Protein AF-0000000077172151 (afdb_homodimer)

Radius of gyration: 36.56 Å; Cα contacts (8 Å, |Δi|>4): 2728; chains: 2; bounding box: 115×112×76 Å

Solvent-accessible surface area (backbone atoms only — not comparable to full-atom values): 69633 Å² total; per-residue (Å²): 132,75,80,64,53,70,65,61,51,50,47,64,72,63,63,70,45,68,66,51,47,52,48,42,50,57,51,62,61,37,64,69,82,67,71,96,77,57,53,71,63,55,46,40,46,58,52,64,66,68,48,70,58,37,75,54,16,39,31,38,37,30,35,42,49,36,36,83,85,44,69,66,21,43,43,52,50,52,37,42,53,89,59,72,57,25,35,27,36,23,49,43,62,81,76,80,63,58,65,78,52,56,73,40,63,47,78,53,77,51,79,88,50,55,63,45,53,47,41,50,51,50,58,59,70,43,60,80,33,36,61,45,34,38,38,29,36,47,53,38,48,53,40,42,52,50,47,49,34,54,29,64,35,56,70,32,55,25,28,38,37,44,61,54,60,27,40,91,68,30,79,46,24,58,63,70,58,50,52,52,44,54,71,64,28,48,26,39,33,11,26,20,68,49,31,29,28,51,48,27,36,60,68,63,47,72,57,42,52,51,54,62,55,35,62,55,90,47,48,37,71,64,63,69,80,64,53,70,68,33,34,70,63,59,36,30,33,30,71,56,74,75,86,32,67,60,44,50,53,41,47,42,53,18,34,42,65,42,72,42,40,32,44,31,34,26,68,72,54,83,85,61,86,73,54,64,67,59,34,41,73,25,27,35,39,75,70,38,70,66,60,65,85,66,40,41,72,56,49,60,66,31,35,30,33,49,40,84,45,32,60,60,43,95,76,41,80,40,52,24,50,20,45,26,25,44,59,56,62,60,51,44,40,30,15,47,55,18,45,31,36,38,30,30,27,34,70,74,17,25,52,32,43,52,32,58,75,57,46,28,41,50,71,30,50,63,46,24,67,49,40,44,54,50,52,52,50,45,35,33,68,69,49,42,51,53,18,16,46,37,18,18,67,52,26,66,69,35,39,44,70,60,43,35,57,42,49,54,50,9,40,75,66,43,44,71,73,63,57,61,47,44,67,69,54,57,83,48,79,86,57,70,34,77,52,67,76,82,81,76,64,87,80,58,39,51,78,48,45,39,34,49,52,46,59,56,57,57,41,88,83,58,72,46,42,26,36,39,32,36,49,24,70,44,30,56,65,56,61,70,48,36,79,81,44,75,80,30,46,46,38,30,29,21,57,56,48,67,56,32,49,71,57,55,45,34,64,45,47,66,74,38,76,80,53,42,77,41,75,19,38,65,20,56,56,69,51,72,43,64,34,37,36,31,92,83,50,80,76,30,16,76,47,66,75,82,63,93,47,50,80,40,81,36,46,30,32,22,49,36,56,49,38,59,76,67,60,68,63,74,42,23,35,39,35,39,48,43,67,60,47,49,68,38,27,53,64,14,18,65,72,48,54,76,34,38,50,34,37,37,37,56,35,29,55,54,54,76,26,80,87,35,53,24,36,72,55,47,54,51,54,44,41,74,73,47,31,37,88,51,42,67,22,33,68,43,36,38,57,85,66,52,51,59,46,33,37,24,37,31,28,32,48,55,75,72,75,76,70,76,73,74,76,61,86,117,131,73,78,65,53,70,65,60,52,52,46,65,72,63,62,70,45,66,66,50,47,54,48,42,50,58,51,62,62,36,62,71,84,67,69,94,77,56,52,71,63,56,48,42,45,60,53,63,64,71,44,68,58,38,75,54,16,38,31,39,36,30,37,43,49,34,35,83,84,43,69,67,21,43,43,52,51,53,38,41,53,89,58,73,56,25,36,26,37,23,50,43,63,82,77,79,62,57,63,78,53,54,75,38,64,48,77,54,78,51,80,89,49,54,62,43,53,48,43,50,50,48,60,60,70,44,58,80,33,36,60,45,34,37,37,31,37,47,53,40,49,52,38,44,51,51,47,48,34,52,30,65,36,57,70,33,56,26,29,39,39,43,60,54,59,27,41,89,69,31,80,46,25,55,62,69,58,49,51,52,44,54,71,64,28,50,23,38,32,12,28,20,68,50,32,28,30,54,48,26,36,60,67,63,48,72,58,41,54,50,57,63,56,37,59,55,92,48,48,38,73,63,64,70,80,65,53,69,68,35,34,69,62,60,36,30,33,31,71,54,75,77,85,32,68,60,43,50,55,42,46,42,53,19,34,44,64,44,73,42,42,31,43,31,34,27,68,72,55,82,85,60,86,72,54,64,67,60,34,41,73,26,26,35,39,75,70,40,72,66,60,64,86,66,39,41,72,55,50,60,67,32,36,31,33,48,43,83,45,31,62,60,41,94,76,40,82,41,51,26,50,21,44,25,26,44,57,56,61,59,51,45,41,29,16,46,55,18,46,31,36,38,32,29,27,34,71,73,17,26,52,32,42,50,31,58,74,57,46,28,40,49,69,30,49,62,48,24,67,50,40,43,52,50,53,52,49,45,36,32,68,68,48,41,51,54,18,15,45,36,17,18,68,53,27,66,68,36,40,44,71,60,41,34,58,43,49,54,50,9,40,76,67,43,42,71,73,64,59,62,47,44,68,68,56,56,83,47,80,84,57,71,34,76,52,66,77,80,81,77,66,86,80,57,39,50,76,50,45,40,34,48,52,46,59,56,57,58,44,88,83,58,72,45,42,26,35,39,33,36,50,24,71,44,30,56,65,56,62,71,47,36,82,79,45,75,80,30,47,46,39,30,30,22,56,57,47,68,55,32,47,73,58,56,46,32,63,46,47,67,73,37,75,80,53,41,77,40,74,20,39,65,21,57,54,69,49,73,46,61,32,37,36,32,92,83,53,80,75,31,15,77,46,66,76,82,64,92,46,50,79,39,81,36,46,29,32,22,50,37,56,48,38,60,76,67,61,68,63,75,41,22,34,40,35,38,47,43,68,60,46,50,70,39,27,53,64,15,18,64,71,47,53,76,35,39,49,35,38,36,38,56,35,29,56,55,52,77,27,79,87,33,52,23,35,73,55,47,54,51,53,45,42,74,72,47,31,34,90,50,44,68,22,34,68,42,37,39,56,84,67,51,51,59,44,31,35,24,35,31,26,32,49,55,75,72,75,75,69,76,74,74,75,63,85,121

Sequence (1332 aa):
MTASDPLSRFVELTGETATARERLRELLGSQMVLPEDPPPEQLRALITRDLALLRAADVVITGNEVNERHGTGVLVRRIFAGCPNILSVRSRNDYGGEHAFGAVSTLIAHRDARRHLVFYNVIQALRGSTAGRVVCIPYYASDALTAIAIKELFGVPLCTYIMDDHTLYGDGIPDGLMSELLAKSSLRLAISPEMRAAYVQRYGLKFWVLPPVVEPGRVRTRPELPEASVLGSKTGVLIGNIWGEHWLERLRRTVAGSGLKLDWFASLPPWRNLSATELERDGLRLRGFVPEQELAPQLSNYPFAVLPSGTLDADDDQQAIARLSLPTRVLFLMAASGIPILVLGSRRTAAAGFVLRTGIGEVADYEAASFRRAAERLCDPATQRAVRERAAAAAPAFAARDVGAWLFESLERGEPADDRFERALPSAPEDLTPYIGPAVPEGVQLELRAAFEALRRLGSRFVPDFVLDVGGSSGIWSHTMQPLFPKARFVLVEPLLDEYVRAGRDRHIKAHPEFEWVKAAAAEREGQTTLLVDGALYGSSLLDAGEQQTRRTVAVTTLDAVARAKQLTGRGLVKLDVQGAEHLVLEGATELLRRVDALVIETSLEAGAAGGKALGEMLQIVAQLGFAYADDAGEWRAPADGRLLQKDILFLRKAPPARPSTDGRNMTASDPLSRFVELTGETATARERLRELLGSQMVLPEDPPPEQLRALITRDLALLRAADVVITGNEVNERHGTGVLVRRIFAGCPNILSVRSRNDYGGEHAFGAVSTLIAHRDARRHLVFYNVIQALRGSTAGRVVCIPYYASDALTAIAIKELFGVPLCTYIMDDHTLYGDGIPDGLMSELLAKSSLRLAISPEMRAAYVQRYGLKFWVLPPVVEPGRVRTRPELPEASVLGSKTGVLIGNIWGEHWLERLRRTVAGSGLKLDWFASLPPWRNLSATELERDGLRLRGFVPEQELAPQLSNYPFAVLPSGTLDADDDQQAIARLSLPTRVLFLMAASGIPILVLGSRRTAAAGFVLRTGIGEVADYEAASFRRAAERLCDPATQRAVRERAAAAAPAFAARDVGAWLFESLERGEPADDRFERALPSAPEDLTPYIGPAVPEGVQLELRAAFEALRRLGSRFVPDFVLDVGGSSGIWSHTMQPLFPKARFVLVEPLLDEYVRAGRDRHIKAHPEFEWVKAAAAEREGQTTLLVDGALYGSSLLDAGEQQTRRTVAVTTLDAVARAKQLTGRGLVKLDVQGAEHLVLEGATELLRRVDALVIETSLEAGAAGGKALGEMLQIVAQLGFAYADDAGEWRAPADGRLLQKDILFLRKAPPARPSTDGRN

Foldseek 3Di:
DPPPDVVRVVQVPVPPHDVCCVLCCVLVVVVPPDDPDDPPVVVCCVCVQQPPAAEQAEEEEDAEAQDQADQVNVQVCLLCPPPARYEYEYQDHDRPNDHDDHSHYDYQHQVPHDLVVLLVSLVSSSSNHAHAEYEAADDAQSSLSNQVSNCVVRVHAYEYEDQFDCDPPHPRHDPVSVLVSQVRHLAYEYQFLLQQQVCCVVNVDHYYYDHRFDALVQFALDADAADLVLLVLLEAEAEEDDDWPVLVVLLLQQQQLQVHAYEYEYADDPVDDDDQVSSVNSRYHYPYHDGLVVCLVVNSSHLAYEARAEQCDPPTPPNRQFQGHAGNVLLSCLGNHLHAYEYEHDCRGRPNVVCVVLVQYYYFYSHNVRVNVRSNVSSDRVNSVVNSNSSSVLNNLRHSDNSNVQVVVCSVVSHGPDCSVCVSPPDDVVSVRDDDDDDQDPPQDPQQRLQQRLLCVVDPVDAFQAEEAALCQLVNNVLSNCVSHVNHAYEYEAQCNVVCVVVVVNPSVVVCVSYHYHNFHAFLDWDKAKWWADPVRSQIASFDLPDPTDIDITTYDAVCVVCVVVVDDAAHEYEEDRNFRRLGNVNRCLPVLVRYFKYWYKAFCDRRGVPGDHPVRVQVSVVVSQKHFDGWRGFDADPPPRHTTITITMIGGDDDPDPPPPPPPD/DPPPDVLRVVQVVVVPHDVVNVVCCVLVVPVPPDDPCDDPVVVCCVCPVQPPAAEQAEEEEDAEAQDQADQVNVQVCLLCPPPARYEYEYQDHDRPNDHDDHSHYDHQHQVPHDLVVLLVSLVNSSSNHAHAEYEAADDAQSSLSNQVSNCVVRVHAYEYEDQFDCDPPHPRHDPVSVLVSQVRHLAYEYQFLLQQQVCCVVNVDHYYYDHRFDAQVQFALDADAADLVLLVLLEAEAEEDDDWPVLVVLLLQQQQLQVHAYEYEYADPPVPPDDQVSSVNSRYHYPYHDGLVVVLVVNSSHLAYEARAEQCDPPTPPNRCFQGHAGNVLLSCLGNHLHAYEYEHDCRGRPNVVCVVLVQYYYFYSHNVRVNVRSNVSSDRVVSVVNSNSSSVLNNLRHSDNSNVQVVVCSVVSHGPDCSVCVSPPDDVVSVRDDDDDDQDPPQDPQQRLQQVLLCVVDPVDAFQAEEAALCQLVSNVLSNCVSHVNHAYEYEAQCNVVCVVVVVNPSVVVCVSYHYHNAHAFLAWDKAKWWADPVRSQIASFDLPDPTDIDITTYDAVCVVCVVVVDDAAHEYEDDRNFRRLGNVNRCLPVLVRYFKYWYKAFCDRRTVPGDHPVRVQVSVVVSQKHFDGWRGFDADPPPRHTTITITMIGGDDDPDPPPPPPPD

InterPro domains:
  IPR006342 Methyltransferase FkbM [PF05050] (469-628)
  IPR006342 Methyltransferase FkbM [TIGR01444] (467-603)
  IPR029063 S-adenosyl-L-methionine-dependent methyltransferase superfamily [G3DSA:3.40.50.150] (463-622)
  IPR029063 S-adenosyl-L-methionine-dependent methyltransferase superfamily [SSF53335] (464-627)
  IPR053188 FkbM Methyltransferase [PTHR36973] (397-666)

Structure (mmCIF, N/CA/C/O backbone):
data_AF-0000000077172151-model_v1
#
loop_
_entity.id
_entity.type
_entity.pdbx_description
1 polymer 'Glr4308 protein'
#
loop_
_atom_site.group_PDB
_atom_site.id
_atom_site.type_symbol
_atom_site.label_atom_id
_atom_site.label_alt_id
_atom_site.label_comp_id
_atom_site.label_asym_id
_atom_site.label_entity_id
_atom_site.label_seq_id
_atom_site.pdbx_PDB_ins_code
_atom_site.Cartn_x
_atom_site.Cartn_y
_atom_site.Cartn_z
_atom_site.occupancy
_atom_site.B_iso_or_equiv
_atom_site.auth_seq_id
_atom_site.auth_comp_id
_atom_site.auth_asym_id
_atom_site.auth_atom_id
_atom_site.pdbx_PDB_model_num
ATOM 1 N N . MET A 1 1 ? -68.938 1.312 6.078 1 21.02 1 MET A N 1
ATOM 2 C CA . MET A 1 1 ? -68.062 2.012 5.141 1 21.02 1 MET A CA 1
ATOM 3 C C . MET A 1 1 ? -66.625 1.477 5.223 1 21.02 1 MET A C 1
ATOM 5 O O . MET A 1 1 ? -66 1.568 6.273 1 21.02 1 MET A O 1
ATOM 9 N N . THR A 1 2 ? -66.375 0.393 4.645 1 24.28 2 THR A N 1
ATOM 10 C CA . THR A 1 2 ? -65.312 -0.562 4.777 1 24.28 2 THR A CA 1
ATOM 11 C C . THR A 1 2 ? -63.938 0.118 4.531 1 24.28 2 THR A C 1
ATOM 13 O O . THR A 1 2 ? -63.812 0.905 3.594 1 24.28 2 THR A O 1
ATOM 16 N N . ALA A 1 3 ? -63.406 0.332 5.684 1 30.27 3 ALA A N 1
ATOM 17 C CA . ALA A 1 3 ? -62.125 1.078 5.746 1 30.27 3 ALA A CA 1
ATOM 18 C C . ALA A 1 3 ? -61.219 0.704 4.59 1 30.27 3 ALA A C 1
ATOM 20 O O . ALA A 1 3 ? -60.844 -0.465 4.43 1 30.27 3 ALA A O 1
ATOM 21 N N . SER A 1 4 ? -61.469 1.441 3.506 1 31.09 4 SER A N 1
ATOM 22 C CA . SER A 1 4 ? -60.75 1.309 2.244 1 31.09 4 SER A CA 1
ATOM 23 C C . SER A 1 4 ? -59.25 1.094 2.477 1 31.09 4 SER A C 1
ATOM 25 O O . SER A 1 4 ? -58.688 1.642 3.422 1 31.09 4 SER A O 1
ATOM 27 N N . ASP A 1 5 ? -58.75 -0.033 2.148 1 33.16 5 ASP A N 1
ATOM 28 C CA . ASP A 1 5 ? -57.375 -0.491 2.266 1 33.16 5 ASP A CA 1
ATOM 29 C C . ASP A 1 5 ? -56.406 0.652 2.016 1 33.16 5 ASP A C 1
ATOM 31 O O . ASP A 1 5 ? -56.656 1.542 1.205 1 33.16 5 ASP A O 1
ATOM 35 N N . PRO A 1 6 ? -55.719 1.121 2.984 1 33.53 6 PRO A N 1
ATOM 36 C CA . PRO A 1 6 ? -54.812 2.291 2.893 1 33.53 6 PRO A CA 1
ATOM 37 C C . PRO A 1 6 ? -54.156 2.422 1.527 1 33.53 6 PRO A C 1
ATOM 39 O O . PRO A 1 6 ? -53.938 3.535 1.04 1 33.53 6 PRO A O 1
ATOM 42 N N . LEU A 1 7 ? -53.938 1.377 0.82 1 34.75 7 LEU A N 1
ATOM 43 C CA . LEU A 1 7 ? -53.438 1.429 -0.549 1 34.75 7 LEU A CA 1
ATOM 44 C C . LEU A 1 7 ? -54.469 2.045 -1.484 1 34.75 7 LEU A C 1
ATOM 46 O O . LEU A 1 7 ? -54.125 2.873 -2.332 1 34.75 7 LEU A O 1
ATOM 50 N N . SER A 1 8 ? -55.594 1.619 -1.401 1 39.88 8 SER A N 1
ATOM 51 C CA . SER A 1 8 ? -56.656 2.131 -2.258 1 39.88 8 SER A CA 1
ATOM 52 C C . SER A 1 8 ? -56.875 3.627 -2.051 1 39.88 8 SER A C 1
ATOM 54 O O . SER A 1 8 ? -57.062 4.367 -3.014 1 39.88 8 SER A O 1
ATOM 56 N N . ARG A 1 9 ? -56.656 4.051 -0.838 1 39.44 9 ARG A N 1
ATOM 57 C CA . ARG A 1 9 ? -56.906 5.465 -0.581 1 39.44 9 ARG A CA 1
ATOM 58 C C . ARG A 1 9 ? -55.781 6.324 -1.127 1 39.44 9 ARG A C 1
ATOM 60 O O . ARG A 1 9 ? -56 7.422 -1.637 1 39.44 9 ARG A O 1
ATOM 67 N N . PHE A 1 10 ? -54.5 5.91 -1.104 1 33.66 10 PHE A N 1
ATOM 68 C CA . PHE A 1 10 ? -53.344 6.613 -1.699 1 33.66 10 PHE A CA 1
ATOM 69 C C . PHE A 1 10 ? -53.531 6.73 -3.209 1 33.66 10 PHE A C 1
ATOM 71 O O . PHE A 1 10 ? -53.344 7.805 -3.781 1 33.66 10 PHE A O 1
ATOM 78 N N . VAL A 1 11 ? -53.844 5.711 -3.93 1 39.25 11 VAL A N 1
ATOM 79 C CA . VAL A 1 11 ? -54.156 5.75 -5.355 1 39.25 11 VAL A CA 1
ATOM 80 C C . VAL A 1 11 ? -55.219 6.816 -5.633 1 39.25 11 VAL A C 1
ATOM 82 O O . VAL A 1 11 ? -55.094 7.566 -6.605 1 39.25 11 VAL A O 1
ATOM 85 N N . GLU A 1 12 ? -56.156 6.801 -4.891 1 39.56 12 GLU A N 1
ATOM 86 C CA . GLU A 1 12 ? -57.219 7.758 -5.156 1 39.56 12 GLU A CA 1
ATOM 87 C C . GLU A 1 12 ? -56.719 9.195 -5.078 1 39.56 12 GLU A C 1
ATOM 89 O O . GLU A 1 12 ? -57.125 10.055 -5.855 1 39.56 12 GLU A O 1
ATOM 94 N N . LEU A 1 13 ? -55.844 9.484 -4.027 1 32.22 13 LEU A N 1
ATOM 95 C CA . LEU A 1 13 ? -55.469 10.875 -3.832 1 32.22 13 LEU A CA 1
ATOM 96 C C . LEU A 1 13 ? -54.469 11.32 -4.898 1 32.22 13 LEU A C 1
ATOM 98 O O . LEU A 1 13 ? -54.438 12.492 -5.27 1 32.22 13 LEU A O 1
ATOM 102 N N . THR A 1 14 ? -53.469 10.398 -5.273 1 34.94 14 THR A N 1
ATOM 103 C CA . THR A 1 14 ? -52.438 10.977 -6.133 1 34.94 14 THR A CA 1
ATOM 104 C C . THR A 1 14 ? -52.844 10.836 -7.605 1 34.94 14 THR A C 1
ATOM 106 O O . THR A 1 14 ? -52.188 11.406 -8.477 1 34.94 14 THR A O 1
ATOM 109 N N . GLY A 1 15 ? -53.906 10.914 -8.156 1 35.72 15 GLY A N 1
ATOM 110 C CA . GLY A 1 15 ? -54.438 10.812 -9.5 1 35.72 15 GLY A CA 1
ATOM 111 C C . GLY A 1 15 ? -53.625 9.883 -10.391 1 35.72 15 GLY A C 1
ATOM 112 O O . GLY A 1 15 ? -54.156 9.352 -11.375 1 35.72 15 GLY A O 1
ATOM 113 N N . GLU A 1 16 ? -52.375 10.305 -10.75 1 36.34 16 GLU A N 1
ATOM 114 C CA . GLU A 1 16 ? -51.719 9.555 -11.828 1 36.34 16 GLU A CA 1
ATOM 115 C C . GLU A 1 16 ? -51.375 8.133 -11.383 1 36.34 16 GLU A C 1
ATOM 117 O O . GLU A 1 16 ? -50.531 7.941 -10.516 1 36.34 16 GLU A O 1
ATOM 122 N N . THR A 1 17 ? -52.188 7.109 -11.578 1 34.75 17 THR A N 1
ATOM 123 C CA . THR A 1 17 ? -52.562 5.891 -10.875 1 34.75 17 THR A CA 1
ATOM 124 C C . THR A 1 17 ? -51.594 4.766 -11.172 1 34.75 17 THR A C 1
ATOM 126 O O . THR A 1 17 ? -51.156 4.047 -10.266 1 34.75 17 THR A O 1
ATOM 129 N N . ALA A 1 18 ? -51.406 4.391 -12.422 1 38.03 18 ALA A N 1
ATOM 130 C CA . ALA A 1 18 ? -50.781 3.111 -12.766 1 38.03 18 ALA A CA 1
ATOM 131 C C . ALA A 1 18 ? -49.281 3.127 -12.469 1 38.03 18 ALA A C 1
ATOM 133 O O . ALA A 1 18 ? -48.75 2.168 -11.906 1 38.03 18 ALA A O 1
ATOM 134 N N . THR A 1 19 ? -48.594 4.199 -12.922 1 36.16 19 THR A N 1
ATOM 135 C CA . THR A 1 19 ? -47.156 4.301 -12.781 1 36.16 19 THR A CA 1
ATOM 136 C C . THR A 1 19 ? -46.75 4.465 -11.312 1 36.16 19 THR A C 1
ATOM 138 O O . THR A 1 19 ? -45.75 3.904 -10.867 1 36.16 19 THR A O 1
ATOM 141 N N . ALA A 1 20 ? -47.438 5.262 -10.555 1 35.44 20 ALA A N 1
ATOM 142 C CA . ALA A 1 20 ? -47.219 5.426 -9.125 1 35.44 20 ALA A CA 1
ATOM 143 C C . ALA A 1 20 ? -47.5 4.133 -8.367 1 35.44 20 ALA A C 1
ATOM 145 O O . ALA A 1 20 ? -46.781 3.775 -7.434 1 35.44 20 ALA A O 1
ATOM 146 N N . ARG A 1 21 ? -48.531 3.387 -8.82 1 37.47 21 ARG A N 1
ATOM 147 C CA . ARG A 1 21 ? -48.844 2.078 -8.258 1 37.47 21 ARG A CA 1
ATOM 148 C C . ARG A 1 21 ? -47.688 1.089 -8.492 1 37.47 21 ARG A C 1
ATOM 150 O O . ARG A 1 21 ? -47.344 0.323 -7.602 1 37.47 21 ARG A O 1
ATOM 157 N N . GLU A 1 22 ? -47.188 1.145 -9.773 1 40.03 22 GLU A N 1
ATOM 158 C CA . GLU A 1 22 ? -46.094 0.248 -10.109 1 40.03 22 GLU A CA 1
ATOM 159 C C . GLU A 1 22 ? -44.812 0.617 -9.336 1 40.03 22 GLU A C 1
ATOM 161 O O . GLU A 1 22 ? -44.125 -0.26 -8.828 1 40.03 22 GLU A O 1
ATOM 166 N N . ARG A 1 23 ? -44.562 1.896 -9.227 1 38.12 23 ARG A N 1
ATOM 167 C CA . ARG A 1 23 ? -43.375 2.363 -8.5 1 38.12 23 ARG A CA 1
ATOM 168 C C . ARG A 1 23 ? -43.531 2.174 -7 1 38.12 23 ARG A C 1
ATOM 170 O O . ARG A 1 23 ? -42.625 1.759 -6.309 1 38.12 23 ARG A O 1
ATOM 177 N N . LEU A 1 24 ? -44.688 2.484 -6.434 1 36.72 24 LEU A N 1
ATOM 178 C CA . LEU A 1 24 ? -44.969 2.223 -5.023 1 36.72 24 LEU A CA 1
ATOM 179 C C . LEU A 1 24 ? -44.969 0.725 -4.738 1 36.72 24 LEU A C 1
ATOM 181 O O . LEU A 1 24 ? -44.438 0.281 -3.717 1 36.72 24 LEU A O 1
ATOM 185 N N . ARG A 1 25 ? -45.594 -0.059 -5.613 1 39.03 25 ARG A N 1
ATOM 186 C CA . ARG A 1 25 ? -45.5 -1.513 -5.523 1 39.03 25 ARG A CA 1
ATOM 187 C C . ARG A 1 25 ? -44.062 -1.978 -5.523 1 39.03 25 ARG A C 1
ATOM 189 O O . ARG A 1 25 ? -43.688 -2.904 -4.797 1 39.03 25 ARG A O 1
ATOM 196 N N . GLU A 1 26 ? -43.156 -1.339 -6.328 1 38.94 26 GLU A N 1
ATOM 197 C CA . GLU A 1 26 ? -41.719 -1.577 -6.328 1 38.94 26 GLU A CA 1
ATOM 198 C C . GLU A 1 26 ? -41.094 -1.115 -5.02 1 38.94 26 GLU A C 1
ATOM 200 O O . GLU A 1 26 ? -40.25 -1.806 -4.461 1 38.94 26 GLU A O 1
ATOM 205 N N . LEU A 1 27 ? -41.406 0.097 -4.551 1 36.28 27 LEU A N 1
ATOM 206 C CA . LEU A 1 27 ? -40.906 0.662 -3.307 1 36.28 27 LEU A CA 1
ATOM 207 C C . LEU A 1 27 ? -41.469 -0.072 -2.1 1 36.28 27 LEU A C 1
ATOM 209 O O . LEU A 1 27 ? -40.75 -0.356 -1.14 1 36.28 27 LEU A O 1
ATOM 213 N N . LEU A 1 28 ? -42.812 -0.089 -1.958 1 35.81 28 LEU A N 1
ATOM 214 C CA . LEU A 1 28 ? -43.469 -0.776 -0.857 1 35.81 28 LEU A CA 1
ATOM 215 C C . LEU A 1 28 ? -43.125 -2.262 -0.859 1 35.81 28 LEU A C 1
ATOM 217 O O . LEU A 1 28 ? -43.25 -2.93 0.172 1 35.81 28 LEU A O 1
ATOM 221 N N . GLY A 1 29 ? -43.031 -2.836 -2.033 1 34.75 29 GLY A N 1
ATOM 222 C CA . GLY A 1 29 ? -42.5 -4.188 -2.082 1 34.75 29 GLY A CA 1
ATOM 223 C C . GLY A 1 29 ? -41.125 -4.312 -1.457 1 34.75 29 GLY A C 1
ATOM 224 O O . GLY A 1 29 ? -40.562 -5.41 -1.354 1 34.75 29 GLY A O 1
ATOM 225 N N . SER A 1 30 ? -40.375 -3.012 -1.376 1 33.38 30 SER A N 1
ATOM 226 C CA . SER A 1 30 ? -39.219 -2.881 -0.514 1 33.38 30 SER A CA 1
ATOM 227 C C . SER A 1 30 ? -39.625 -2.633 0.936 1 33.38 30 SER A C 1
ATOM 229 O O . SER A 1 30 ? -40.688 -2.043 1.199 1 33.38 30 SER A O 1
ATOM 231 N N . GLN A 1 31 ? -39.312 -3.439 1.922 1 32.12 31 GLN A N 1
ATOM 232 C CA . GLN A 1 31 ? -39.719 -3.645 3.307 1 32.12 31 GLN A CA 1
ATOM 233 C C . GLN A 1 31 ? -39.719 -2.332 4.086 1 32.12 31 GLN A C 1
ATOM 235 O O . GLN A 1 31 ? -38.844 -2.105 4.914 1 32.12 31 GLN A O 1
ATOM 240 N N . MET A 1 32 ? -40.219 -1.136 3.58 1 31.03 32 MET A N 1
ATOM 241 C CA . MET A 1 32 ? -40.469 0.021 4.445 1 31.03 32 MET A CA 1
ATOM 242 C C . MET A 1 32 ? -41.562 -0.263 5.465 1 31.03 32 MET A C 1
ATOM 244 O O . MET A 1 32 ? -42.656 -0.619 5.094 1 31.03 32 MET A O 1
ATOM 248 N N . VAL A 1 33 ? -41.219 -0.556 6.707 1 31.55 33 VAL A N 1
ATOM 249 C CA . VAL A 1 33 ? -42.125 -0.599 7.832 1 31.55 33 VAL A CA 1
ATOM 250 C C . VAL A 1 33 ? -42.75 0.785 8.055 1 31.55 33 VAL A C 1
ATOM 252 O O . VAL A 1 33 ? -42.031 1.731 8.406 1 31.55 33 VAL A O 1
ATOM 255 N N . LEU A 1 34 ? -43.938 1.095 7.418 1 33.06 34 LEU A N 1
ATOM 256 C CA . LEU A 1 34 ? -44.75 2.264 7.734 1 33.06 34 LEU A CA 1
ATOM 257 C C . LEU A 1 34 ? -45.344 2.152 9.133 1 33.06 34 LEU A C 1
ATOM 259 O O . LEU A 1 34 ? -45.594 1.048 9.609 1 33.06 34 LEU A O 1
ATOM 263 N N . PRO A 1 35 ? -45.188 3.264 9.914 1 32.38 35 PRO A N 1
ATOM 264 C CA . PRO A 1 35 ? -45.969 3.219 11.156 1 32.38 35 PRO A CA 1
ATOM 265 C C . PRO A 1 35 ? -47.406 2.719 10.953 1 32.38 35 PRO A C 1
ATOM 267 O O . PRO A 1 35 ? -47.906 2.773 9.836 1 32.38 35 PRO A O 1
ATOM 270 N N . GLU A 1 36 ? -48.062 1.967 11.883 1 35.06 36 GLU A N 1
ATOM 271 C CA . GLU A 1 36 ? -49.344 1.271 11.844 1 35.06 36 GLU A CA 1
ATOM 272 C C . GLU A 1 36 ? -50.406 2.135 11.195 1 35.06 36 GLU A C 1
ATOM 274 O O . GLU A 1 36 ? -51.25 1.632 10.445 1 35.06 36 GLU A O 1
ATOM 279 N N . ASP A 1 37 ? -50.75 3.416 11.75 1 32.25 37 ASP A N 1
ATOM 280 C CA . ASP A 1 37 ? -51.781 4.367 11.344 1 32.25 37 ASP A CA 1
ATOM 281 C C . ASP A 1 37 ? -51.156 5.73 11.016 1 32.25 37 ASP A C 1
ATOM 283 O O . ASP A 1 37 ? -51.344 6.691 11.773 1 32.25 37 ASP A O 1
ATOM 287 N N . PRO A 1 38 ? -50.25 5.723 10.078 1 37.19 38 PRO A N 1
ATOM 288 C CA . PRO A 1 38 ? -49.781 7.102 9.945 1 37.19 38 PRO A CA 1
ATOM 289 C C . PRO A 1 38 ? -50.812 8.023 9.328 1 37.19 38 PRO A C 1
ATOM 291 O O . PRO A 1 38 ? -51.625 7.59 8.5 1 37.19 38 PRO A O 1
ATOM 294 N N . PRO A 1 39 ? -51.25 9.133 10.062 1 38.66 39 PRO A N 1
ATOM 295 C CA . PRO A 1 39 ? -52.156 10.055 9.406 1 38.66 39 PRO A CA 1
ATOM 296 C C . PRO A 1 39 ? -51.781 10.336 7.953 1 38.66 39 PRO A C 1
ATOM 298 O O . PRO A 1 39 ? -50.625 10.242 7.59 1 38.66 39 PRO A O 1
ATOM 301 N N . PRO A 1 40 ? -52.875 10.461 7.125 1 37.25 40 PRO A N 1
ATOM 302 C CA . PRO A 1 40 ? -52.656 10.688 5.699 1 37.25 40 PRO A CA 1
ATOM 303 C C . PRO A 1 40 ? -51.531 11.703 5.438 1 37.25 40 PRO A C 1
ATOM 305 O O . PRO A 1 40 ? -50.781 11.547 4.488 1 37.25 40 PRO A O 1
ATOM 308 N N . GLU A 1 41 ? -51.438 12.727 6.242 1 40.25 41 GLU A N 1
ATOM 309 C CA . GLU A 1 41 ? -50.469 13.781 6.043 1 40.25 41 GLU A CA 1
ATOM 310 C C . GLU A 1 41 ? -49.031 13.273 6.324 1 40.25 41 GLU A C 1
ATOM 312 O O . GLU A 1 41 ? -48.094 13.633 5.629 1 40.25 41 GLU A O 1
ATOM 317 N N . GLN A 1 42 ? -48.906 12.492 7.34 1 37.97 42 GLN A N 1
ATOM 318 C CA . GLN A 1 42 ? -47.562 11.992 7.672 1 37.97 42 GLN A CA 1
ATOM 319 C C . GLN A 1 42 ? -47.094 10.969 6.645 1 37.97 42 GLN A C 1
ATOM 321 O O . GLN A 1 42 ? -45.906 10.953 6.27 1 37.97 42 GLN A O 1
ATOM 326 N N . LEU A 1 43 ? -48.062 10.188 6.227 1 38.62 43 LEU A N 1
ATOM 327 C CA . LEU A 1 43 ? -47.781 9.273 5.133 1 38.62 43 LEU A CA 1
ATOM 328 C C . LEU A 1 43 ? -47.469 10.039 3.848 1 38.62 43 LEU A C 1
ATOM 330 O O . LEU A 1 43 ? -46.531 9.695 3.123 1 38.62 43 LEU A O 1
ATOM 334 N N . ARG A 1 44 ? -48.25 11.07 3.58 1 36.28 44 ARG A N 1
ATOM 335 C CA . ARG A 1 44 ? -47.938 11.984 2.48 1 36.28 44 ARG A CA 1
ATOM 336 C C . ARG A 1 44 ? -46.562 12.625 2.648 1 36.28 44 ARG A C 1
ATOM 338 O O . ARG A 1 44 ? -45.812 12.727 1.687 1 36.28 44 ARG A O 1
ATOM 345 N N . ALA A 1 45 ? -46.281 13.242 3.77 1 36.59 45 ALA A N 1
ATOM 346 C CA . ALA A 1 45 ? -45 13.867 4.035 1 36.59 45 ALA A CA 1
ATOM 347 C C . ALA A 1 45 ? -43.844 12.859 3.922 1 36.59 45 ALA A C 1
ATOM 349 O O . ALA A 1 45 ? -42.781 13.188 3.424 1 36.59 45 ALA A O 1
ATOM 350 N N . LEU A 1 46 ? -44.062 11.75 4.461 1 36.47 46 LEU A N 1
ATOM 351 C CA . LEU A 1 46 ? -43.062 10.703 4.312 1 36.47 46 LEU A CA 1
ATOM 352 C C . LEU A 1 46 ? -42.875 10.328 2.844 1 36.47 46 LEU A C 1
ATOM 354 O O . LEU A 1 46 ? -41.75 10.156 2.373 1 36.47 46 LEU A O 1
ATOM 358 N N . ILE A 1 47 ? -44.031 10.203 2.152 1 34.59 47 ILE A N 1
ATOM 359 C CA . ILE A 1 47 ? -44 9.844 0.739 1 34.59 47 ILE A CA 1
ATOM 360 C C . ILE A 1 47 ? -43.594 11.047 -0.1 1 34.59 47 ILE A C 1
ATOM 362 O O . ILE A 1 47 ? -42.781 10.914 -1.035 1 34.59 47 ILE A O 1
ATOM 366 N N . THR A 1 48 ? -44.219 12.211 0.003 1 35.72 48 THR A N 1
ATOM 367 C CA . THR A 1 48 ? -43.969 13.406 -0.801 1 35.72 48 THR A CA 1
ATOM 368 C C . THR A 1 48 ? -42.594 13.984 -0.533 1 35.72 48 THR A C 1
ATOM 370 O O . THR A 1 48 ? -41.938 14.508 -1.443 1 35.72 48 THR A O 1
ATOM 373 N N . ARG A 1 49 ? -42.281 14.469 0.713 1 35.75 49 ARG A N 1
ATOM 374 C CA . ARG A 1 49 ? -41 15.109 1.016 1 35.75 49 ARG A CA 1
ATOM 375 C C . ARG A 1 49 ? -39.844 14.25 0.548 1 35.75 49 ARG A C 1
ATOM 377 O O . ARG A 1 49 ? -38.875 14.766 -0.026 1 35.75 49 ARG A O 1
ATOM 384 N N . ASP A 1 50 ? -39.562 13.023 1.187 1 37.81 50 ASP A N 1
ATOM 385 C CA . ASP A 1 50 ? -38.312 12.25 1.182 1 37.81 50 ASP A CA 1
ATOM 386 C C . ASP A 1 50 ? -38.125 11.555 -0.161 1 37.81 50 ASP A C 1
ATOM 388 O O . ASP A 1 50 ? -37.25 10.688 -0.289 1 37.81 50 ASP A O 1
ATOM 392 N N . LEU A 1 51 ? -39.031 11.547 -1.086 1 40.97 51 LEU A N 1
ATOM 393 C CA . LEU A 1 51 ? -39.031 10.758 -2.312 1 40.97 51 LEU A CA 1
ATOM 394 C C . LEU A 1 51 ? -38.188 11.414 -3.398 1 40.97 51 LEU A C 1
ATOM 396 O O . LEU A 1 51 ? -38.219 10.977 -4.551 1 40.97 51 LEU A O 1
ATOM 400 N N . ALA A 1 52 ? -37.875 12.555 -3.178 1 47.59 52 ALA A N 1
ATOM 401 C CA . ALA A 1 52 ? -37.062 12.992 -4.312 1 47.59 52 ALA A CA 1
ATOM 402 C C . ALA A 1 52 ? -35.906 12.047 -4.547 1 47.59 52 ALA A C 1
ATOM 404 O O . ALA A 1 52 ? -35.125 11.781 -3.631 1 47.59 52 ALA A O 1
ATOM 405 N N . LEU A 1 53 ? -36.156 11.125 -5.508 1 57.84 53 LEU A N 1
ATOM 406 C CA . LEU A 1 53 ? -35.094 10.234 -5.961 1 57.84 53 LEU A CA 1
ATOM 407 C C . LEU A 1 53 ? -34.031 11.008 -6.754 1 57.84 53 LEU A C 1
ATOM 409 O O . LEU A 1 53 ? -34.375 11.82 -7.621 1 57.84 53 LEU A O 1
ATOM 413 N N . LEU A 1 54 ? -33.031 11.133 -6.035 1 70.31 54 LEU A N 1
ATOM 414 C CA . LEU A 1 54 ? -31.891 11.703 -6.762 1 70.31 54 LEU A CA 1
ATOM 415 C C . LEU A 1 54 ? -31.109 10.609 -7.488 1 70.31 54 LEU A C 1
ATOM 417 O O . LEU A 1 54 ? -30.938 9.508 -6.961 1 70.31 54 LEU A O 1
ATOM 421 N N . ARG A 1 55 ? -30.875 10.969 -8.766 1 76.25 55 ARG A N 1
ATOM 422 C CA . ARG A 1 55 ? -30 10.102 -9.531 1 76.25 55 ARG A CA 1
ATOM 423 C C . ARG A 1 55 ? -28.562 10.586 -9.469 1 76.25 55 ARG A C 1
ATOM 425 O O . ARG A 1 55 ? -28.297 11.781 -9.641 1 76.25 55 ARG A O 1
ATOM 432 N N . ALA A 1 56 ? -27.734 9.758 -9.141 1 86.81 56 ALA A N 1
ATOM 433 C CA . ALA A 1 56 ? -26.312 10.055 -9.031 1 86.81 56 ALA A CA 1
ATOM 434 C C . ALA A 1 56 ? -26.062 11.227 -8.086 1 86.81 56 ALA A C 1
ATOM 436 O O . ALA A 1 56 ? -25.375 12.188 -8.438 1 86.81 56 ALA A O 1
ATOM 437 N N . ALA A 1 57 ? -26.734 11.18 -6.891 1 91.56 57 ALA A N 1
ATOM 438 C CA . ALA A 1 57 ? -26.656 12.258 -5.914 1 91.56 57 ALA A CA 1
ATOM 439 C C . ALA A 1 57 ? -25.25 12.406 -5.355 1 91.56 57 ALA A C 1
ATOM 441 O O . ALA A 1 57 ? -24.5 11.43 -5.266 1 91.56 57 ALA A O 1
ATOM 442 N N . ASP A 1 58 ? -24.938 13.641 -5.055 1 94.56 58 ASP A N 1
ATOM 443 C CA . ASP A 1 58 ? -23.781 13.906 -4.195 1 94.56 58 ASP A CA 1
ATOM 444 C C . ASP A 1 58 ? -24.156 13.75 -2.721 1 94.56 58 ASP A C 1
ATOM 446 O O . ASP A 1 58 ? -24.844 14.602 -2.154 1 94.56 58 ASP A O 1
ATOM 450 N N . VAL A 1 59 ? -23.75 12.68 -2.133 1 95.56 59 VAL A N 1
ATOM 451 C CA . VAL A 1 59 ? -24.125 12.391 -0.753 1 95.56 59 VAL A CA 1
ATOM 452 C C . VAL A 1 59 ? -23.141 13.055 0.205 1 95.56 59 VAL A C 1
ATOM 454 O O . VAL A 1 59 ? -21.922 12.883 0.075 1 95.56 59 VAL A O 1
ATOM 457 N N . VAL A 1 60 ? -23.578 13.82 1.141 1 97 60 VAL A N 1
ATOM 458 C CA . VAL A 1 60 ? -22.766 14.43 2.18 1 97 60 VAL A CA 1
ATOM 459 C C . VAL A 1 60 ? -23.188 13.906 3.549 1 97 60 VAL A C 1
ATOM 461 O O . VAL A 1 60 ? -24.344 14.062 3.953 1 97 60 VAL A O 1
ATOM 464 N N . ILE A 1 61 ? -22.234 13.266 4.238 1 97.31 61 ILE A N 1
ATOM 465 C CA . ILE A 1 61 ? -22.516 12.633 5.527 1 97.31 61 ILE A CA 1
ATOM 466 C C . ILE A 1 61 ? -21.891 13.477 6.648 1 97.31 61 ILE A C 1
ATOM 468 O O . ILE A 1 61 ? -20.703 13.766 6.629 1 97.31 61 ILE A O 1
ATOM 472 N N . THR A 1 62 ? -22.688 13.859 7.586 1 96.19 62 THR A N 1
ATOM 473 C CA . THR A 1 62 ? -22.25 14.586 8.766 1 96.19 62 THR A CA 1
ATOM 474 C C . THR A 1 62 ? -22.719 13.891 10.039 1 96.19 62 THR A C 1
ATOM 476 O O . THR A 1 62 ? -23.609 13.031 9.992 1 96.19 62 THR A O 1
ATOM 479 N N . GLY A 1 63 ? -22.062 14.211 11.172 1 93.38 63 GLY A N 1
ATOM 480 C CA . GLY A 1 63 ? -22.484 13.641 12.445 1 93.38 63 GLY A CA 1
ATOM 481 C C . GLY A 1 63 ? -23.797 14.211 12.953 1 93.38 63 GLY A C 1
ATOM 482 O O . GLY A 1 63 ? -24.641 13.477 13.469 1 93.38 63 GLY A O 1
ATOM 483 N N . ASN A 1 64 ? -23.938 15.5 12.758 1 92.12 64 ASN A N 1
ATOM 484 C CA . ASN A 1 64 ? -25.109 16.219 13.266 1 92.12 64 ASN A CA 1
ATOM 485 C C . ASN A 1 64 ? -25.766 17.047 12.18 1 92.12 64 ASN A C 1
ATOM 487 O O . ASN A 1 64 ? -25.297 17.094 11.047 1 92.12 64 ASN A O 1
ATOM 491 N N . GLU A 1 65 ? -26.891 17.641 12.539 1 91.69 65 GLU A N 1
ATOM 492 C CA . GLU A 1 65 ? -27.609 18.5 11.602 1 91.69 65 GLU A CA 1
ATOM 493 C C . GLU A 1 65 ? -26.75 19.688 11.164 1 91.69 65 GLU A C 1
ATOM 495 O O . GLU A 1 65 ? -25.844 20.109 11.891 1 91.69 65 GLU A O 1
ATOM 500 N N . VAL A 1 66 ? -26.969 20.125 9.977 1 93.31 66 VAL A N 1
ATOM 501 C CA . VAL A 1 66 ? -26.234 21.25 9.383 1 93.31 66 VAL A CA 1
ATOM 502 C C . VAL A 1 66 ? -27.031 22.531 9.555 1 93.31 66 VAL A C 1
ATOM 504 O O . VAL A 1 66 ? -28.047 22.75 8.891 1 93.31 66 VAL A O 1
ATOM 507 N N . ASN A 1 67 ? -26.547 23.359 10.453 1 87.94 67 ASN A N 1
ATOM 508 C CA . ASN A 1 67 ? -27.141 24.656 10.719 1 87.94 67 ASN A CA 1
ATOM 509 C C . ASN A 1 67 ? -26.109 25.656 11.234 1 87.94 67 ASN A C 1
ATOM 511 O O . ASN A 1 67 ? -24.906 25.406 11.109 1 87.94 67 ASN A O 1
ATOM 515 N N . GLU A 1 68 ? -26.422 26.812 11.789 1 81.5 68 GLU A N 1
ATOM 516 C CA . GLU A 1 68 ? -25.5 27.875 12.148 1 81.5 68 GLU A CA 1
ATOM 517 C C . GLU A 1 68 ? -25.125 27.797 13.625 1 81.5 68 GLU A C 1
ATOM 519 O O . GLU A 1 68 ? -24.453 28.703 14.148 1 81.5 68 GLU A O 1
ATOM 524 N N . ARG A 1 69 ? -25.438 26.75 14.25 1 78.69 69 ARG A N 1
ATOM 525 C CA . ARG A 1 69 ? -25.297 26.703 15.703 1 78.69 69 ARG A CA 1
ATOM 526 C C . ARG A 1 69 ? -23.969 26.078 16.109 1 78.69 69 ARG A C 1
ATOM 528 O O . ARG A 1 69 ? -23.625 26.031 17.281 1 78.69 69 ARG A O 1
ATOM 535 N N . HIS A 1 70 ? -23.297 25.547 15.156 1 80.38 70 HIS A N 1
ATOM 536 C CA . HIS A 1 70 ? -21.984 24.984 15.422 1 80.38 70 HIS A CA 1
ATOM 537 C C . HIS A 1 70 ? -21.062 25.141 14.219 1 80.38 70 HIS A C 1
ATOM 539 O O . HIS A 1 70 ? -21.531 25.312 13.094 1 80.38 70 HIS A O 1
ATOM 545 N N . GLY A 1 71 ? -19.812 25.125 14.453 1 83.56 71 GLY A N 1
ATOM 546 C CA . GLY A 1 71 ? -18.797 25.453 13.453 1 83.56 71 GLY A CA 1
ATOM 547 C C . GLY A 1 71 ? -18.859 24.547 12.234 1 83.56 71 GLY A C 1
ATOM 548 O O . GLY A 1 71 ? -18.719 25.016 11.102 1 83.56 71 GLY A O 1
ATOM 549 N N . THR A 1 72 ? -19.109 23.219 12.43 1 88.62 72 THR A N 1
ATOM 550 C CA . THR A 1 72 ? -19.141 22.266 11.328 1 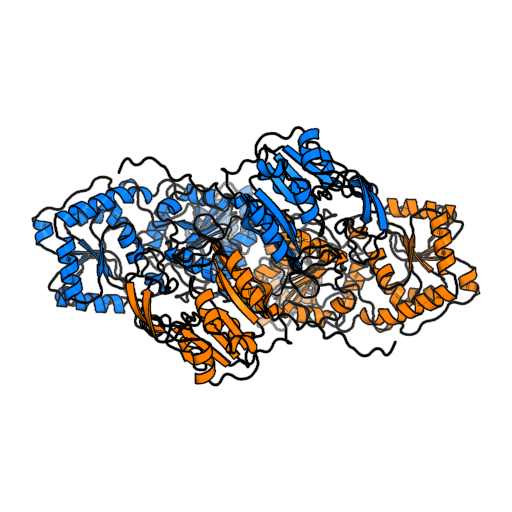88.62 72 THR A CA 1
ATOM 551 C C . THR A 1 72 ? -20.312 22.578 10.383 1 88.62 72 THR A C 1
ATOM 553 O O . THR A 1 72 ? -20.141 22.547 9.164 1 88.62 72 THR A O 1
ATOM 556 N N . GLY A 1 73 ? -21.438 22.875 11 1 89.31 73 GLY A N 1
ATOM 557 C CA . GLY A 1 73 ? -22.594 23.203 10.18 1 89.31 73 GLY A CA 1
ATOM 558 C C . GLY A 1 73 ? -22.375 24.438 9.312 1 89.31 73 GLY A C 1
ATOM 559 O O . GLY A 1 73 ? -22.703 24.438 8.125 1 89.31 73 GLY A O 1
ATOM 560 N N . VAL A 1 74 ? -21.797 25.438 9.906 1 87.38 74 VAL A N 1
ATOM 561 C CA . VAL A 1 74 ? -21.5 26.672 9.188 1 87.38 74 VAL A CA 1
ATOM 562 C C . VAL A 1 74 ? -20.547 26.391 8.031 1 87.38 74 VAL A C 1
ATOM 564 O O . VAL A 1 74 ? -20.766 26.828 6.902 1 87.38 74 VAL A O 1
ATOM 567 N N . LEU A 1 75 ? -19.578 25.656 8.336 1 93.12 75 LEU A N 1
ATOM 568 C CA . LEU A 1 75 ? -18.547 25.375 7.344 1 93.12 75 LEU A CA 1
ATOM 569 C C . LEU A 1 75 ? -19.094 24.516 6.211 1 93.12 75 LEU A C 1
ATOM 571 O O . LEU A 1 75 ? -18.797 24.781 5.039 1 93.12 75 LEU A O 1
ATOM 575 N N . VAL A 1 76 ? -19.875 23.5 6.504 1 95.25 76 VAL A N 1
ATOM 576 C CA . VAL A 1 76 ? -20.469 22.609 5.5 1 95.25 76 VAL A CA 1
ATOM 577 C C . VAL A 1 76 ? -21.359 23.422 4.562 1 95.25 76 VAL A C 1
ATOM 579 O O . VAL A 1 76 ? -21.312 23.25 3.344 1 95.25 76 VAL A O 1
ATOM 582 N N . ARG A 1 77 ? -22.094 24.375 5.102 1 92.06 77 ARG A N 1
ATOM 583 C CA . ARG A 1 77 ? -22.953 25.219 4.281 1 92.06 77 ARG A CA 1
ATOM 584 C C . ARG A 1 77 ? -22.141 26.078 3.324 1 92.06 77 ARG A C 1
ATOM 586 O O . ARG A 1 77 ? -22.5 26.234 2.158 1 92.06 77 ARG A O 1
ATOM 593 N N . ARG A 1 78 ? -21.078 26.547 3.812 1 92.5 78 ARG A N 1
ATOM 594 C CA . ARG A 1 78 ? -20.234 27.406 2.99 1 92.5 78 ARG A CA 1
ATOM 595 C C . ARG A 1 78 ? -19.562 26.609 1.874 1 92.5 78 ARG A C 1
ATOM 597 O O . ARG A 1 78 ? -19.516 27.047 0.728 1 92.5 78 ARG A O 1
ATOM 604 N N . ILE A 1 79 ? -19.062 25.438 2.221 1 95.44 79 ILE A N 1
ATOM 605 C CA . ILE A 1 79 ? -18.328 24.609 1.283 1 95.44 79 ILE A CA 1
ATOM 606 C C . ILE A 1 79 ? -19.25 24.172 0.145 1 95.44 79 ILE A C 1
ATOM 608 O O . ILE A 1 79 ? -18.859 24.219 -1.026 1 95.44 79 ILE A O 1
ATOM 612 N N . PHE A 1 80 ? -20.484 23.844 0.469 1 94.75 80 PHE A N 1
ATOM 613 C CA . PHE A 1 80 ? -21.344 23.25 -0.535 1 94.75 80 PHE A CA 1
ATOM 614 C C . PHE A 1 80 ? -22.406 24.234 -1.007 1 94.75 80 PHE A C 1
ATOM 616 O O . PHE A 1 80 ? -23.422 23.844 -1.561 1 94.75 80 PHE A O 1
ATOM 623 N N . ALA A 1 81 ? -22.078 25.5 -0.754 1 89.81 81 ALA A N 1
ATOM 624 C CA . ALA A 1 81 ? -22.984 26.547 -1.25 1 89.81 81 ALA A CA 1
ATOM 625 C C . ALA A 1 81 ? -23.109 26.469 -2.77 1 89.81 81 ALA A C 1
ATOM 627 O O . ALA A 1 81 ? -22.109 26.406 -3.484 1 89.81 81 ALA A O 1
ATOM 628 N N . GLY A 1 82 ? -24.297 26.359 -3.27 1 85.12 82 GLY A N 1
ATOM 629 C CA . GLY A 1 82 ? -24.531 26.375 -4.703 1 85.12 82 GLY A CA 1
ATOM 630 C C . GLY A 1 82 ? -24.547 24.984 -5.32 1 85.12 82 GLY A C 1
ATOM 631 O O . GLY A 1 82 ? -24.75 24.844 -6.527 1 85.12 82 GLY A O 1
ATOM 632 N N . CYS A 1 83 ? -24.359 23.953 -4.57 1 88.88 83 CYS A N 1
ATOM 633 C CA . CYS A 1 83 ? -24.406 22.594 -5.086 1 88.88 83 CYS A CA 1
ATOM 634 C C . CYS A 1 83 ? -25.828 22.047 -5.07 1 88.88 83 CYS A C 1
ATOM 636 O O . CYS A 1 83 ? -26.422 21.875 -4.004 1 88.88 83 CYS A O 1
ATOM 638 N N . PRO A 1 84 ? -26.375 21.812 -6.199 1 83 84 PRO A N 1
ATOM 639 C CA . PRO A 1 84 ? -27.812 21.562 -6.258 1 83 84 PRO A CA 1
ATOM 640 C C . PRO A 1 84 ? -28.172 20.109 -5.938 1 83 84 PRO A C 1
ATOM 642 O O . PRO A 1 84 ? -29.281 19.828 -5.492 1 83 84 PRO A O 1
ATOM 645 N N . ASN A 1 85 ? -27.453 19.109 -6.133 1 87.94 85 ASN A N 1
ATOM 646 C CA . ASN A 1 85 ? -27.797 17.688 -6.098 1 87.94 85 ASN A CA 1
ATOM 647 C C . ASN A 1 85 ? -27.25 17.016 -4.848 1 87.94 85 ASN A C 1
ATOM 649 O O . ASN A 1 85 ? -26.703 15.906 -4.922 1 87.94 85 ASN A O 1
ATOM 653 N N . ILE A 1 86 ? -27.484 17.641 -3.635 1 92.81 86 ILE A N 1
ATOM 654 C CA . ILE A 1 86 ? -26.906 17.094 -2.412 1 92.81 86 ILE A CA 1
ATOM 655 C C . ILE A 1 86 ? -27.953 16.266 -1.679 1 92.81 86 ILE A C 1
ATOM 657 O O . ILE A 1 86 ? -29.062 16.719 -1.438 1 92.81 86 ILE A O 1
ATOM 661 N N . LEU A 1 87 ? -27.672 15.039 -1.461 1 92.88 87 LEU A N 1
ATOM 662 C CA . LEU A 1 87 ? -28.359 14.211 -0.476 1 92.88 87 LEU A CA 1
ATOM 663 C C . LEU A 1 87 ? -27.625 14.234 0.86 1 92.88 87 LEU A C 1
ATOM 665 O O . LEU A 1 87 ? -26.531 13.664 0.989 1 92.88 87 LEU A O 1
ATOM 669 N N . SER A 1 88 ? -28.188 14.914 1.856 1 93.5 88 SER A N 1
ATOM 670 C CA . SER A 1 88 ? -27.547 15.039 3.164 1 93.5 88 SER A CA 1
ATOM 671 C C . SER A 1 88 ? -27.953 13.898 4.086 1 93.5 88 SER A C 1
ATOM 673 O O . SER A 1 88 ? -29.141 13.609 4.25 1 93.5 88 SER A O 1
ATOM 675 N N . VAL A 1 89 ? -26.984 13.156 4.609 1 93.31 89 VAL A N 1
ATOM 676 C CA . VAL A 1 89 ? -27.203 12.062 5.551 1 93.31 89 VAL A CA 1
ATOM 677 C C . VAL A 1 89 ? -26.547 12.398 6.887 1 93.31 89 VAL A C 1
ATOM 679 O O . VAL A 1 89 ? -25.406 12.867 6.926 1 93.31 89 VAL A O 1
ATOM 682 N N . ARG A 1 90 ? -27.234 12.258 7.977 1 93.06 90 ARG A N 1
ATOM 683 C CA . ARG A 1 90 ? -26.656 12.492 9.297 1 93.06 90 ARG A CA 1
ATOM 684 C C . ARG A 1 90 ? -27.062 11.391 10.273 1 93.06 90 ARG A C 1
ATOM 686 O O . ARG A 1 90 ? -28.047 10.68 10.055 1 93.06 90 ARG A O 1
ATOM 693 N N . SER A 1 91 ? -26.297 11.305 11.406 1 88.88 91 SER A N 1
ATOM 694 C CA . SER A 1 91 ? -26.516 10.219 12.359 1 88.88 91 SER A CA 1
ATOM 695 C C . SER A 1 91 ? -27.281 10.703 13.586 1 88.88 91 SER A C 1
ATOM 697 O O . SER A 1 91 ? -27.938 9.906 14.266 1 88.88 91 SER A O 1
ATOM 699 N N . ARG A 1 92 ? -27.125 12.055 13.891 1 88.19 92 ARG A N 1
ATOM 700 C CA . ARG A 1 92 ? -27.734 12.586 15.109 1 88.19 92 ARG A CA 1
ATOM 701 C C . ARG A 1 92 ? -28.25 14 14.883 1 88.19 92 ARG A C 1
ATOM 703 O O . ARG A 1 92 ? -27.969 14.625 13.859 1 88.19 92 ARG A O 1
ATOM 710 N N . ASN A 1 93 ? -29.109 14.43 15.781 1 86.81 93 ASN A N 1
ATOM 711 C CA . ASN A 1 93 ? -29.547 15.812 15.938 1 86.81 93 ASN A CA 1
ATOM 712 C C . ASN A 1 93 ? -29.312 16.312 17.359 1 86.81 93 ASN A C 1
ATOM 714 O O . ASN A 1 93 ? -30.156 16.125 18.234 1 86.81 93 ASN A O 1
ATOM 718 N N . ASP A 1 94 ? -28.203 16.953 17.516 1 81 94 ASP A N 1
ATOM 719 C CA . ASP A 1 94 ? -27.859 17.375 18.875 1 81 94 ASP A CA 1
ATOM 720 C C . ASP A 1 94 ? -27.891 18.891 19 1 81 94 ASP A C 1
ATOM 722 O O . ASP A 1 94 ? -27.672 19.422 20.094 1 81 94 ASP A O 1
ATOM 726 N N . TYR A 1 95 ? -28.156 19.578 17.906 1 79.44 95 TYR A N 1
ATOM 727 C CA . TYR A 1 95 ? -28.047 21.031 17.922 1 79.44 95 TYR A CA 1
ATOM 728 C C . TYR A 1 95 ? -29.391 21.672 17.562 1 79.44 95 TYR A C 1
ATOM 730 O O . TYR A 1 95 ? -29.453 22.578 16.734 1 79.44 95 TYR A O 1
ATOM 738 N N . GLY A 1 96 ? -30.438 21.172 18.062 1 76.81 96 GLY A N 1
ATOM 739 C CA . GLY A 1 96 ? -31.734 21.797 17.953 1 76.81 96 GLY A CA 1
ATOM 740 C C . GLY A 1 96 ? -32.625 21.156 16.891 1 76.81 96 GLY A C 1
ATOM 741 O O . GLY A 1 96 ? -33.781 21.516 16.75 1 76.81 96 GLY A O 1
ATOM 742 N N . GLY A 1 97 ? -32.094 20.297 16.016 1 79.81 97 GLY A N 1
ATOM 743 C CA . GLY A 1 97 ? -32.875 19.469 15.109 1 79.81 97 GLY A CA 1
ATOM 744 C C . GLY A 1 97 ? -33.125 20.125 13.758 1 79.81 97 GLY A C 1
ATOM 745 O O . GLY A 1 97 ? -33.469 19.438 12.781 1 79.81 97 GLY A O 1
ATOM 746 N N . GLU A 1 98 ? -32.969 21.547 13.773 1 83.56 98 GLU A N 1
ATOM 747 C CA . GLU A 1 98 ? -33.125 22.219 12.492 1 83.56 98 GLU A CA 1
ATOM 748 C C . GLU A 1 98 ? -32.031 21.828 11.516 1 83.56 98 GLU A C 1
ATOM 750 O O . GLU A 1 98 ? -30.859 21.812 11.875 1 83.56 98 GLU A O 1
ATOM 755 N N . HIS A 1 99 ? -32.469 21.375 10.312 1 86.94 99 HIS A N 1
ATOM 756 C CA . HIS A 1 99 ? -31.531 20.953 9.281 1 86.94 99 HIS A CA 1
ATOM 757 C C . HIS A 1 99 ? -31.766 21.703 7.98 1 86.94 99 HIS A C 1
ATOM 759 O O . HIS A 1 99 ? -32.781 21.5 7.312 1 86.94 99 HIS A O 1
ATOM 765 N N . ALA A 1 100 ? -30.938 22.625 7.59 1 82.88 100 ALA A N 1
ATOM 766 C CA . ALA A 1 100 ? -31.047 23.5 6.438 1 82.88 100 ALA A CA 1
ATOM 767 C C . ALA A 1 100 ? -29.969 23.203 5.402 1 82.88 100 ALA A C 1
ATOM 769 O O . ALA A 1 100 ? -29.234 24.094 4.977 1 82.88 100 ALA A O 1
ATOM 770 N N . PHE A 1 101 ? -29.953 21.906 4.961 1 91.19 101 PHE A N 1
ATOM 771 C CA . PHE A 1 101 ? -28.859 21.547 4.07 1 91.19 101 PHE A CA 1
ATOM 772 C C . PHE A 1 101 ? -29.25 20.344 3.207 1 91.19 101 PHE A C 1
ATOM 774 O O . PHE A 1 101 ? -29.781 19.359 3.711 1 91.19 101 PHE A O 1
ATOM 781 N N . GLY A 1 102 ? -29.016 20.547 1.919 1 89.31 102 GLY A N 1
ATOM 782 C CA . GLY A 1 102 ? -29.25 19.469 0.97 1 89.31 102 GLY A CA 1
ATOM 783 C C . GLY A 1 102 ? -30.609 19.578 0.282 1 89.31 102 GLY A C 1
ATOM 784 O O . GLY A 1 102 ? -31.547 20.172 0.829 1 89.31 102 GLY A O 1
ATOM 785 N N . ALA A 1 103 ? -30.688 19.078 -0.984 1 85.06 103 ALA A N 1
ATOM 786 C CA . ALA A 1 103 ? -31.953 18.969 -1.697 1 85.06 103 ALA A CA 1
ATOM 787 C C . ALA A 1 103 ? -32.875 17.953 -1.037 1 85.06 103 ALA A C 1
ATOM 789 O O . ALA A 1 103 ? -34.094 18.141 -0.977 1 85.06 103 ALA A O 1
ATOM 790 N N . VAL A 1 104 ? -32.219 16.891 -0.631 1 83.06 104 VAL A N 1
ATOM 791 C CA . VAL A 1 104 ? -32.875 15.859 0.172 1 83.06 104 VAL A CA 1
ATOM 792 C C . VAL A 1 104 ? -32.031 15.57 1.414 1 83.06 104 VAL A C 1
ATOM 794 O O . VAL A 1 104 ? -30.797 15.688 1.381 1 83.06 104 VAL A O 1
ATOM 797 N N . SER A 1 105 ? -32.688 15.359 2.527 1 88.25 105 SER A N 1
ATOM 798 C CA . SER A 1 105 ? -31.969 15.047 3.752 1 88.25 105 SER A CA 1
ATOM 799 C C . SER A 1 105 ? -32.562 13.859 4.473 1 88.25 105 SER A C 1
ATOM 801 O O . SER A 1 105 ? -33.781 13.641 4.402 1 88.25 105 SER A O 1
ATOM 803 N N . THR A 1 106 ? -31.734 13.039 5.035 1 86.12 106 THR A N 1
ATOM 804 C CA . THR A 1 106 ? -32.219 11.898 5.797 1 86.12 106 THR A CA 1
ATOM 805 C C . THR A 1 106 ? -31.391 11.688 7.059 1 86.12 106 THR A C 1
ATOM 807 O O . THR A 1 106 ? -30.203 11.992 7.07 1 86.12 106 THR A O 1
ATOM 810 N N . LEU A 1 107 ? -32.062 11.344 8.102 1 88.62 107 LEU A N 1
ATOM 811 C CA . LEU A 1 107 ? -31.438 10.906 9.344 1 88.62 107 LEU A CA 1
ATOM 812 C C . LEU A 1 107 ? -31.438 9.383 9.445 1 88.62 107 LEU A C 1
ATOM 814 O O . LEU A 1 107 ? -32.5 8.75 9.344 1 88.62 107 LEU A O 1
ATOM 818 N N . ILE A 1 108 ? -30.266 8.836 9.508 1 87.44 108 ILE A N 1
ATOM 819 C CA . ILE A 1 108 ? -30.156 7.395 9.711 1 87.44 108 ILE A CA 1
ATOM 820 C C . ILE A 1 108 ? -29.625 7.109 11.109 1 87.44 108 ILE A C 1
ATOM 822 O O . ILE A 1 108 ? -28.422 7.184 11.352 1 87.44 108 ILE A O 1
ATOM 826 N N . ALA A 1 109 ? -30.484 6.754 11.984 1 80.62 109 ALA A N 1
ATOM 827 C CA . ALA A 1 109 ? -30.125 6.543 13.383 1 80.62 109 ALA A CA 1
ATOM 828 C C . ALA A 1 109 ? -29.719 5.09 13.641 1 80.62 109 ALA A C 1
ATOM 830 O O . ALA A 1 109 ? -30.562 4.262 14 1 80.62 109 ALA A O 1
ATOM 831 N N . HIS A 1 110 ? -28.531 4.699 13.391 1 79.25 110 HIS A N 1
ATOM 832 C CA . HIS A 1 110 ? -28.109 3.322 13.609 1 79.25 110 HIS A CA 1
ATOM 833 C C . HIS A 1 110 ? -26.875 3.258 14.516 1 79.25 110 HIS A C 1
ATOM 835 O O . HIS A 1 110 ? -25.922 2.551 14.211 1 79.25 110 HIS A O 1
ATOM 841 N N . ARG A 1 111 ? -27.047 3.971 15.641 1 79.94 111 ARG A N 1
ATOM 842 C CA . ARG A 1 111 ? -25.969 3.936 16.625 1 79.94 111 ARG A CA 1
ATOM 843 C C . ARG A 1 111 ? -25.719 2.514 17.125 1 79.94 111 ARG A C 1
ATOM 845 O O . ARG A 1 111 ? -26.672 1.791 17.453 1 79.94 111 ARG A O 1
ATOM 852 N N . ASP A 1 112 ? -24.531 1.978 16.984 1 74.62 112 ASP A N 1
ATOM 853 C CA . ASP A 1 112 ? -24.078 0.699 17.516 1 74.62 112 ASP A CA 1
ATOM 854 C C . ASP A 1 112 ? -24.672 -0.469 16.734 1 74.62 112 ASP A C 1
ATOM 856 O O . ASP A 1 112 ? -24.734 -1.592 17.234 1 74.62 112 ASP A O 1
ATOM 860 N N . ALA A 1 113 ? -25.281 -0.144 15.617 1 79.75 113 ALA A N 1
ATOM 861 C CA . ALA A 1 113 ? -25.812 -1.228 14.797 1 79.75 113 ALA A CA 1
ATOM 862 C C . ALA A 1 113 ? -24.688 -2.092 14.234 1 79.75 113 ALA A C 1
ATOM 864 O O . ALA A 1 113 ? -23.562 -1.613 14.023 1 79.75 113 ALA A O 1
ATOM 865 N N . ARG A 1 114 ? -25.109 -3.336 14.102 1 81 114 ARG A N 1
ATOM 866 C CA . ARG A 1 114 ? -24.172 -4.227 13.422 1 81 114 ARG A CA 1
ATOM 867 C C . ARG A 1 114 ? -23.953 -3.781 11.977 1 81 114 ARG A C 1
ATOM 869 O O . ARG A 1 114 ? -24.828 -3.18 11.359 1 81 114 ARG A O 1
ATOM 876 N N . ARG A 1 115 ? -22.844 -4.102 11.469 1 85.75 115 ARG A N 1
ATOM 877 C CA . ARG A 1 115 ? -22.375 -3.621 10.172 1 85.75 115 ARG A CA 1
ATOM 878 C C . ARG A 1 115 ? -23.391 -3.939 9.078 1 85.75 115 ARG A C 1
ATOM 880 O O . ARG A 1 115 ? -23.766 -3.061 8.305 1 85.75 115 ARG A O 1
ATOM 887 N N . HIS A 1 116 ? -23.891 -5.227 8.992 1 78.88 116 HIS A N 1
ATOM 888 C CA . HIS A 1 116 ? -24.797 -5.594 7.914 1 78.88 116 HIS A CA 1
ATOM 889 C C . HIS A 1 116 ? -26.125 -4.852 8.039 1 78.88 116 HIS A C 1
ATOM 891 O O . HIS A 1 116 ? -26.781 -4.574 7.031 1 78.88 116 HIS A O 1
ATOM 897 N N . LEU A 1 117 ? -26.516 -4.465 9.273 1 78.56 117 LEU A N 1
ATOM 898 C CA . LEU A 1 117 ? -27.734 -3.703 9.484 1 78.56 117 LEU A CA 1
ATOM 899 C C . LEU A 1 117 ? -27.562 -2.26 9.023 1 78.56 117 LEU A C 1
ATOM 901 O O . LEU A 1 117 ? -28.516 -1.642 8.531 1 78.56 117 LEU A O 1
ATOM 905 N N . VAL A 1 118 ? -26.359 -1.738 9.188 1 86.06 118 VAL A N 1
ATOM 906 C CA . VAL A 1 118 ? -26.078 -0.396 8.688 1 86.06 118 VAL A CA 1
ATOM 907 C C . VAL A 1 118 ? -26.281 -0.356 7.176 1 86.06 118 VAL A C 1
ATOM 909 O O . VAL A 1 118 ? -26.922 0.556 6.652 1 86.06 118 VAL A O 1
ATOM 912 N N . PHE A 1 119 ? -25.719 -1.399 6.461 1 85.81 119 PHE A N 1
ATOM 913 C CA . PHE A 1 119 ? -25.891 -1.482 5.016 1 85.81 119 PHE A CA 1
ATOM 914 C C . PHE A 1 119 ? -27.359 -1.559 4.641 1 85.81 119 PHE A C 1
ATOM 916 O O . PHE A 1 119 ? -27.812 -0.879 3.717 1 85.81 119 PHE A O 1
ATOM 923 N N . TYR A 1 120 ? -28.062 -2.328 5.43 1 77.06 120 TYR A N 1
ATOM 924 C CA . TYR A 1 120 ? -29.5 -2.475 5.195 1 77.06 120 TYR A CA 1
ATOM 925 C C . TYR A 1 120 ? -30.219 -1.151 5.414 1 77.06 120 TYR A C 1
ATOM 927 O O . TYR A 1 120 ? -31.031 -0.736 4.582 1 77.06 120 TYR A O 1
ATOM 935 N N . ASN A 1 121 ? -29.922 -0.428 6.516 1 81.06 121 ASN A N 1
ATOM 936 C CA . ASN A 1 121 ? -30.531 0.855 6.836 1 81.06 121 ASN A CA 1
ATOM 937 C C . ASN A 1 121 ? -30.25 1.896 5.754 1 81.06 121 ASN A C 1
ATOM 939 O O . ASN A 1 121 ? -31.125 2.697 5.422 1 81.06 121 ASN A O 1
ATOM 943 N N . VAL A 1 122 ? -29.031 1.812 5.207 1 87.06 122 VAL A N 1
ATOM 944 C CA . VAL A 1 122 ? -28.641 2.758 4.168 1 87.06 122 VAL A CA 1
ATOM 945 C C . VAL A 1 122 ? -29.453 2.506 2.902 1 87.06 122 VAL A C 1
ATOM 947 O O . VAL A 1 122 ? -29.969 3.445 2.291 1 87.06 122 VAL A O 1
ATOM 950 N N . ILE A 1 123 ? -29.531 1.225 2.537 1 77.88 123 ILE A N 1
ATOM 951 C CA . ILE A 1 123 ? -30.312 0.873 1.355 1 77.88 123 ILE A CA 1
ATOM 952 C C . ILE A 1 123 ? -31.75 1.359 1.521 1 77.88 123 ILE A C 1
ATOM 954 O O . ILE A 1 123 ? -32.312 1.955 0.604 1 77.88 123 ILE A O 1
ATOM 958 N N . GLN A 1 124 ? -32.281 1.247 2.717 1 72.62 124 GLN A N 1
ATOM 959 C CA . GLN A 1 124 ? -33.656 1.645 2.998 1 72.62 124 GLN A CA 1
ATOM 960 C C . GLN A 1 124 ? -33.781 3.162 2.986 1 72.62 124 GLN A C 1
ATOM 962 O O . GLN A 1 124 ? -34.75 3.695 2.436 1 72.62 124 GLN A O 1
ATOM 967 N N . ALA A 1 125 ? -32.844 3.793 3.523 1 77.81 125 ALA A N 1
ATOM 968 C CA . ALA A 1 125 ? -32.938 5.242 3.691 1 77.81 125 ALA A CA 1
ATOM 969 C C . ALA A 1 125 ? -32.812 5.957 2.348 1 77.81 125 ALA A C 1
ATOM 971 O O . ALA A 1 125 ? -33.375 7.035 2.156 1 77.81 125 ALA A O 1
ATOM 972 N N . LEU A 1 126 ? -32.062 5.387 1.395 1 78.56 126 LEU A N 1
ATOM 973 C CA . LEU A 1 126 ? -31.812 6.039 0.111 1 78.56 126 LEU A CA 1
ATOM 974 C C . LEU A 1 126 ? -33.031 5.891 -0.806 1 78.56 126 LEU A C 1
ATOM 976 O O . LEU A 1 126 ? -33.156 6.629 -1.785 1 78.56 126 LEU A O 1
ATOM 980 N N . ARG A 1 127 ? -33.906 5.137 -0.526 1 60.84 127 ARG A N 1
ATOM 981 C CA . ARG A 1 127 ? -35.25 5.035 -1.126 1 60.84 127 ARG A CA 1
ATOM 982 C C . ARG A 1 127 ? -35.156 5.098 -2.648 1 60.84 127 ARG A C 1
ATOM 984 O O . ARG A 1 127 ? -35.875 5.883 -3.281 1 60.84 127 ARG A O 1
ATOM 991 N N . GLY A 1 128 ? -34.219 4.293 -3.207 1 66.75 128 GLY A N 1
ATOM 992 C CA . GLY A 1 128 ? -34.125 4.254 -4.656 1 66.75 128 GLY A CA 1
ATOM 993 C C . GLY A 1 128 ? -33.156 5.277 -5.219 1 66.75 128 GLY A C 1
ATOM 994 O O . GLY A 1 128 ? -32.781 5.215 -6.395 1 66.75 128 GLY A O 1
ATOM 995 N N . SER A 1 129 ? -32.844 6.32 -4.398 1 77.38 129 SER A N 1
ATOM 996 C CA . SER A 1 129 ? -31.812 7.238 -4.848 1 77.38 129 SER A CA 1
ATOM 997 C C . SER A 1 129 ? -30.484 6.508 -5.078 1 77.38 129 SER A C 1
ATOM 999 O O . SER A 1 129 ? -30.203 5.5 -4.426 1 77.38 129 SER A O 1
ATOM 1001 N N . THR A 1 130 ? -29.875 6.977 -6.098 1 83.81 130 THR A N 1
ATOM 1002 C CA . THR A 1 130 ? -28.531 6.438 -6.359 1 83.81 130 THR A CA 1
ATOM 1003 C C . THR A 1 130 ? -27.469 7.477 -6.047 1 83.81 130 THR A C 1
ATOM 1005 O O . THR A 1 130 ? -27.719 8.68 -6.137 1 83.81 130 THR A O 1
ATOM 1008 N N . ALA A 1 131 ? -26.438 7.02 -5.547 1 91.12 131 ALA A N 1
ATOM 1009 C CA . ALA A 1 131 ? -25.312 7.902 -5.215 1 91.12 131 ALA A CA 1
ATOM 1010 C C . ALA A 1 131 ? -24.297 7.949 -6.348 1 91.12 131 ALA A C 1
ATOM 1012 O O . ALA A 1 131 ? -24 6.926 -6.973 1 91.12 131 ALA A O 1
ATOM 1013 N N . GLY A 1 132 ? -23.797 9.156 -6.602 1 92.56 132 GLY A N 1
ATOM 1014 C CA . GLY A 1 132 ? -22.734 9.344 -7.566 1 92.56 132 GLY A CA 1
ATOM 1015 C C . GLY A 1 132 ? -21.375 9.57 -6.918 1 92.56 132 GLY A C 1
ATOM 1016 O O . GLY A 1 132 ? -20.344 9.156 -7.457 1 92.56 132 GLY A O 1
ATOM 1017 N N . ARG A 1 133 ? -21.359 10.242 -5.832 1 95.56 133 ARG A N 1
ATOM 1018 C CA . ARG A 1 133 ? -20.188 10.547 -5.02 1 95.56 133 ARG A CA 1
ATOM 1019 C C . ARG A 1 133 ? -20.562 10.703 -3.549 1 95.56 133 ARG A C 1
ATOM 1021 O O . ARG A 1 133 ? -21.719 10.977 -3.223 1 95.56 133 ARG A O 1
ATOM 1028 N N . VAL A 1 134 ? -19.594 10.461 -2.686 1 97.31 134 VAL A N 1
ATOM 1029 C CA . VAL A 1 134 ? -19.875 10.562 -1.255 1 97.31 134 VAL A CA 1
ATOM 1030 C C . VAL A 1 134 ? -18.781 11.391 -0.578 1 97.31 134 VAL A C 1
ATOM 1032 O O . VAL A 1 134 ? -17.594 11.203 -0.856 1 97.31 134 VAL A O 1
ATOM 1035 N N . VAL A 1 135 ? -19.172 12.32 0.224 1 98.25 135 VAL A N 1
ATOM 1036 C CA . VAL A 1 135 ? -18.281 13.062 1.116 1 98.25 135 VAL A CA 1
ATOM 1037 C C . VAL A 1 135 ? -18.656 12.773 2.57 1 98.25 135 VAL A C 1
ATOM 1039 O O . VAL A 1 135 ? -19.797 12.977 2.975 1 98.25 135 VAL A O 1
ATOM 1042 N N . CYS A 1 136 ? -17.719 12.312 3.314 1 98.5 136 CYS A N 1
ATOM 1043 C CA . CYS A 1 136 ? -17.953 11.984 4.719 1 98.5 136 CYS A CA 1
ATOM 1044 C C . CYS A 1 136 ? -17.172 12.914 5.633 1 98.5 136 CYS A C 1
ATOM 1046 O O . CYS A 1 136 ? -15.945 13.016 5.52 1 98.5 136 CYS A O 1
ATOM 1048 N N . ILE A 1 137 ? -17.812 13.602 6.406 1 98.06 137 ILE A N 1
ATOM 1049 C CA . ILE A 1 137 ? -17.234 14.352 7.516 1 98.06 137 ILE A CA 1
ATOM 1050 C C . ILE A 1 137 ? -17.5 13.617 8.828 1 98.06 137 ILE A C 1
ATOM 1052 O O . ILE A 1 137 ? -18.484 13.914 9.523 1 98.06 137 ILE A O 1
ATOM 1056 N N . PRO A 1 138 ? -16.641 12.766 9.188 1 96.81 138 PRO A N 1
ATOM 1057 C CA . PRO A 1 138 ? -16.953 11.812 10.258 1 96.81 138 PRO A CA 1
ATOM 1058 C C . PRO A 1 138 ? -16.828 12.422 11.648 1 96.81 138 PRO A C 1
ATOM 1060 O O . PRO A 1 138 ? -15.898 13.195 11.898 1 96.81 138 PRO A O 1
ATOM 1063 N N . TYR A 1 139 ? -17.75 12.133 12.477 1 94.56 139 TYR A N 1
ATOM 1064 C CA . TYR A 1 139 ? -17.719 12.469 13.891 1 94.56 139 TYR A CA 1
ATOM 1065 C C . TYR A 1 139 ? -17.938 11.227 14.75 1 94.56 139 TYR A C 1
ATOM 1067 O O . TYR A 1 139 ? -17.266 11.039 15.766 1 94.56 139 TYR A O 1
ATOM 1075 N N . TYR A 1 140 ? -18.859 10.359 14.391 1 93.5 140 TYR A N 1
ATOM 1076 C CA . TYR A 1 140 ? -19.172 9.117 15.07 1 93.5 140 TYR A CA 1
ATOM 1077 C C . TYR A 1 140 ? -18.781 7.91 14.227 1 93.5 140 TYR A C 1
ATOM 1079 O O . TYR A 1 140 ? -18.594 8.031 13.008 1 93.5 140 TYR A O 1
ATOM 1087 N N . ALA A 1 141 ? -18.625 6.738 14.891 1 94.06 141 ALA A N 1
ATOM 1088 C CA . ALA A 1 141 ? -18.359 5.484 14.195 1 94.06 141 ALA A CA 1
ATOM 1089 C C . ALA A 1 141 ? -19.438 5.199 13.156 1 94.06 141 ALA A C 1
ATOM 1091 O O . ALA A 1 141 ? -19.156 4.672 12.078 1 94.06 141 ALA A O 1
ATOM 1092 N N . SER A 1 142 ? -20.656 5.633 13.43 1 92.62 142 SER A N 1
ATOM 1093 C CA . SER A 1 142 ? -21.781 5.395 12.539 1 92.62 142 SER A CA 1
ATOM 1094 C C . SER A 1 142 ? -21.609 6.148 11.219 1 92.62 142 SER A C 1
ATOM 1096 O O . SER A 1 142 ? -22.016 5.664 10.164 1 92.62 142 SER A O 1
ATOM 1098 N N . ASP A 1 143 ? -21.078 7.34 11.273 1 95.31 143 ASP A N 1
ATOM 1099 C CA . ASP A 1 143 ? -20.844 8.117 10.062 1 95.31 143 ASP A CA 1
ATOM 1100 C C . ASP A 1 143 ? -19.891 7.391 9.117 1 95.31 143 ASP A C 1
ATOM 1102 O O . ASP A 1 143 ? -20.125 7.344 7.906 1 95.31 143 ASP A O 1
ATOM 1106 N N . ALA A 1 144 ? -18.812 6.848 9.766 1 96.44 144 ALA A N 1
ATOM 1107 C CA . ALA A 1 144 ? -17.828 6.105 8.984 1 96.44 144 ALA A CA 1
ATOM 1108 C C . ALA A 1 144 ? -18.453 4.883 8.328 1 96.44 144 ALA A C 1
ATOM 1110 O O . ALA A 1 144 ? -18.25 4.641 7.133 1 96.44 144 ALA A O 1
ATOM 1111 N N . LEU A 1 145 ? -19.25 4.148 9.062 1 95.06 145 LEU A N 1
ATOM 1112 C CA . LEU A 1 145 ? -19.875 2.939 8.539 1 95.06 145 LEU A CA 1
ATOM 1113 C C . LEU A 1 145 ? -20.875 3.283 7.441 1 95.06 145 LEU A C 1
ATOM 1115 O O . LEU A 1 145 ? -21 2.551 6.461 1 95.06 145 LEU A O 1
ATOM 1119 N N . THR A 1 146 ? -21.609 4.383 7.609 1 95.56 146 THR A N 1
ATOM 1120 C CA . THR A 1 146 ? -22.562 4.836 6.594 1 95.56 146 THR A CA 1
ATOM 1121 C C . THR A 1 146 ? -21.828 5.16 5.289 1 95.56 146 THR A C 1
ATOM 1123 O O . THR A 1 146 ? -22.281 4.766 4.211 1 95.56 146 THR A O 1
ATOM 1126 N N . ALA A 1 147 ? -20.719 5.863 5.461 1 97.62 147 ALA A N 1
ATOM 1127 C CA . ALA A 1 147 ? -19.922 6.211 4.285 1 97.62 147 ALA A CA 1
ATOM 1128 C C . ALA A 1 147 ? -19.422 4.961 3.578 1 97.62 147 ALA A C 1
ATOM 1130 O O . ALA A 1 147 ? -19.484 4.859 2.352 1 97.62 147 ALA A O 1
ATOM 1131 N N . ILE A 1 148 ? -18.891 3.984 4.352 1 96.5 148 ILE A N 1
ATOM 1132 C CA . ILE A 1 148 ? -18.391 2.73 3.803 1 96.5 148 ILE A CA 1
ATOM 1133 C C . ILE A 1 148 ? -19.516 1.986 3.094 1 96.5 148 ILE A C 1
ATOM 1135 O O . ILE A 1 148 ? -19.328 1.47 1.989 1 96.5 148 ILE A O 1
ATOM 1139 N N . ALA A 1 149 ? -20.688 1.995 3.682 1 93.38 149 ALA A N 1
ATOM 1140 C CA . ALA A 1 149 ? -21.844 1.308 3.098 1 93.38 149 ALA A CA 1
ATOM 1141 C C . ALA A 1 149 ? -22.203 1.907 1.744 1 93.38 149 ALA A C 1
ATOM 1143 O O . ALA A 1 149 ? -22.359 1.184 0.757 1 93.38 149 ALA A O 1
ATOM 1144 N N . ILE A 1 150 ? -22.328 3.229 1.677 1 93.94 150 ILE A N 1
ATOM 1145 C CA . ILE A 1 150 ? -22.734 3.883 0.437 1 93.94 150 ILE A CA 1
ATOM 1146 C C . ILE A 1 150 ? -21.672 3.66 -0.638 1 93.94 150 ILE A C 1
ATOM 1148 O O . ILE A 1 150 ? -22 3.342 -1.784 1 93.94 150 ILE A O 1
ATOM 1152 N N . LYS A 1 151 ? -20.391 3.805 -0.229 1 95.81 151 LYS A N 1
ATOM 1153 C CA . LYS A 1 151 ? -19.281 3.559 -1.149 1 95.81 151 LYS A CA 1
ATOM 1154 C C . LYS A 1 151 ? -19.359 2.154 -1.739 1 95.81 151 LYS A C 1
ATOM 1156 O O . LYS A 1 151 ? -19.234 1.976 -2.951 1 95.81 151 LYS A O 1
ATOM 1161 N N . GLU A 1 152 ? -19.562 1.172 -0.884 1 92.62 152 GLU A N 1
ATOM 1162 C CA . GLU A 1 152 ? -19.531 -0.225 -1.306 1 92.62 152 GLU A CA 1
ATOM 1163 C C . GLU A 1 152 ? -20.797 -0.596 -2.078 1 92.62 152 GLU A C 1
ATOM 1165 O O . GLU A 1 152 ? -20.75 -1.374 -3.031 1 92.62 152 GLU A O 1
ATOM 1170 N N . LEU A 1 153 ? -21.969 -0.077 -1.717 1 89.25 153 LEU A N 1
ATOM 1171 C CA . LEU A 1 153 ? -23.25 -0.391 -2.357 1 89.25 153 LEU A CA 1
ATOM 1172 C C . LEU A 1 153 ? -23.281 0.139 -3.787 1 89.25 153 LEU A C 1
ATOM 1174 O O . LEU A 1 153 ? -23.812 -0.518 -4.684 1 89.25 153 LEU A O 1
ATOM 1178 N N . PHE A 1 154 ? -22.641 1.344 -3.994 1 90.62 154 PHE A N 1
ATOM 1179 C CA . PHE A 1 154 ? -22.812 1.995 -5.289 1 90.62 154 PHE A CA 1
ATOM 1180 C C . PHE A 1 154 ? -21.5 2.025 -6.059 1 90.62 154 PHE A C 1
ATOM 1182 O O . PHE A 1 154 ? -21.484 2.379 -7.238 1 90.62 154 PHE A O 1
ATOM 1189 N N . GLY A 1 155 ? -20.406 1.621 -5.406 1 90.25 155 GLY A N 1
ATOM 1190 C CA . GLY A 1 155 ? -19.109 1.641 -6.07 1 90.25 155 GLY A CA 1
ATOM 1191 C C . GLY A 1 155 ? -18.688 3.027 -6.523 1 90.25 155 GLY A C 1
ATOM 1192 O O . GLY A 1 155 ? -18.297 3.217 -7.676 1 90.25 155 GLY A O 1
ATOM 1193 N N . VAL A 1 156 ? -18.875 4.035 -5.707 1 93.62 156 VAL A N 1
ATOM 1194 C CA . VAL A 1 156 ? -18.641 5.426 -6.082 1 93.62 156 VAL A CA 1
ATOM 1195 C C . VAL A 1 156 ? -17.453 5.977 -5.297 1 93.62 156 VAL A C 1
ATOM 1197 O O . VAL A 1 156 ? -17.047 5.398 -4.285 1 93.62 156 VAL A O 1
ATOM 1200 N N . PRO A 1 157 ? -16.781 7.043 -5.77 1 96.12 157 PRO A N 1
ATOM 1201 C CA . PRO A 1 157 ? -15.664 7.629 -5.043 1 96.12 157 PRO A CA 1
ATOM 1202 C C . PRO A 1 157 ? -16.078 8.234 -3.701 1 96.12 157 PRO A C 1
ATOM 1204 O O . PRO A 1 157 ? -17.172 8.773 -3.578 1 96.12 157 PRO A O 1
ATOM 1207 N N . LEU A 1 158 ? -15.234 8.125 -2.725 1 98.12 158 LEU A N 1
ATOM 1208 C CA . LEU A 1 158 ? -15.469 8.602 -1.366 1 98.12 158 LEU A CA 1
ATOM 1209 C C . LEU A 1 158 ? -14.383 9.594 -0.951 1 98.12 158 LEU A C 1
ATOM 1211 O O . LEU A 1 158 ? -13.195 9.336 -1.134 1 98.12 158 LEU A O 1
ATOM 1215 N N . CYS A 1 159 ? -14.82 10.75 -0.492 1 98.56 159 CYS A N 1
ATOM 1216 C CA . CYS A 1 159 ? -13.953 11.734 0.148 1 98.56 159 CYS A CA 1
ATOM 1217 C C . CYS A 1 159 ? -14.164 11.75 1.656 1 98.56 159 CYS A C 1
ATOM 1219 O O . CYS A 1 159 ? -15.305 11.812 2.125 1 98.56 159 CYS A O 1
ATOM 1221 N N . THR A 1 160 ? -13.148 11.602 2.396 1 98.69 160 THR A N 1
ATOM 1222 C CA . THR A 1 160 ? -13.211 11.805 3.84 1 98.69 160 THR A CA 1
ATOM 1223 C C . THR A 1 160 ? -12.539 13.117 4.234 1 98.69 160 THR A C 1
ATOM 1225 O O . THR A 1 160 ? -11.383 13.359 3.885 1 98.69 160 THR A O 1
ATOM 1228 N N . TYR A 1 161 ? -13.281 13.992 4.852 1 98.5 161 TYR A N 1
ATOM 1229 C CA . TYR A 1 161 ? -12.789 15.281 5.336 1 98.5 161 TYR A CA 1
ATOM 1230 C C . TYR A 1 161 ? -12.75 15.305 6.859 1 98.5 161 TYR A C 1
ATOM 1232 O O . TYR A 1 161 ? -13.797 15.375 7.512 1 98.5 161 TYR A O 1
ATOM 1240 N N . ILE A 1 162 ? -11.547 15.25 7.395 1 98.12 162 ILE A N 1
ATOM 1241 C CA . ILE A 1 162 ? -11.383 15.266 8.844 1 98.12 162 ILE A CA 1
ATOM 1242 C C . ILE A 1 162 ? -11.367 16.719 9.344 1 98.12 162 ILE A C 1
ATOM 1244 O O . ILE A 1 162 ? -10.344 17.391 9.25 1 98.12 162 ILE A O 1
ATOM 1248 N N . MET A 1 163 ? -12.461 17.094 9.891 1 96.25 163 MET A N 1
ATOM 1249 C CA . MET A 1 163 ? -12.555 18.422 10.469 1 96.25 163 MET A CA 1
ATOM 1250 C C . MET A 1 163 ? -12.148 18.422 11.938 1 96.25 163 MET A C 1
ATOM 1252 O O . MET A 1 163 ? -11.523 19.359 12.422 1 96.25 163 MET A O 1
ATOM 1256 N N . ASP A 1 164 ? -12.523 17.297 12.562 1 94.25 164 ASP A N 1
ATOM 1257 C CA . ASP A 1 164 ? -12.18 17.062 13.961 1 94.25 164 ASP A CA 1
ATOM 1258 C C . ASP A 1 164 ? -11.625 15.648 14.156 1 94.25 164 ASP A C 1
ATOM 1260 O O . ASP A 1 164 ? -12.117 14.695 13.547 1 94.25 164 ASP A O 1
ATOM 1264 N N . ASP A 1 165 ? -10.656 15.586 15 1 95.81 165 ASP A N 1
ATOM 1265 C CA . ASP A 1 165 ? -10.07 14.273 15.266 1 95.81 165 ASP A CA 1
ATOM 1266 C C . ASP A 1 165 ? -10.891 13.508 16.312 1 95.81 165 ASP A C 1
ATOM 1268 O O . ASP A 1 165 ? -11.062 13.969 17.438 1 95.81 165 ASP A O 1
ATOM 1272 N N . HIS A 1 166 ? -11.328 12.406 15.938 1 94.88 166 HIS A N 1
ATOM 1273 C CA . HIS A 1 166 ? -12.07 11.531 16.828 1 94.88 166 HIS A CA 1
ATOM 1274 C C . HIS A 1 166 ? -11.422 10.156 16.922 1 94.88 166 HIS A C 1
ATOM 1276 O O . HIS A 1 166 ? -12.094 9.172 17.25 1 94.88 166 HIS A O 1
ATOM 1282 N N . THR A 1 167 ? -10.109 10.078 16.594 1 93.94 167 THR A N 1
ATOM 1283 C CA . THR A 1 167 ? -9.469 8.773 16.578 1 93.94 167 THR A CA 1
ATOM 1284 C C . THR A 1 167 ? -8.086 8.836 17.219 1 93.94 167 THR A C 1
ATOM 1286 O O . THR A 1 167 ? -7.809 8.109 18.172 1 93.94 167 THR A O 1
ATOM 1289 N N . LEU A 1 168 ? -7.23 9.703 16.859 1 90.06 168 LEU A N 1
ATOM 1290 C CA . LEU A 1 168 ? -5.844 9.727 17.312 1 90.06 168 LEU A CA 1
ATOM 1291 C C . LEU A 1 168 ? -5.762 10.203 18.766 1 90.06 168 LEU A C 1
ATOM 1293 O O . LEU A 1 168 ? -5.113 9.562 19.594 1 90.06 168 LEU A O 1
ATOM 1297 N N . TYR A 1 169 ? -6.391 11.336 19.031 1 88.75 169 TYR A N 1
ATOM 1298 C CA . TYR A 1 169 ? -6.41 11.898 20.375 1 88.75 169 TYR A CA 1
ATOM 1299 C C . TYR A 1 169 ? -7.828 11.914 20.938 1 88.75 169 TYR A C 1
ATOM 1301 O O . TYR A 1 169 ? -8.062 12.438 22.031 1 88.75 169 TYR A O 1
ATOM 1309 N N . GLY A 1 170 ? -8.773 11.438 20.016 1 87.56 170 GLY A N 1
ATOM 1310 C CA . GLY A 1 170 ? -10.164 11.266 20.438 1 87.56 170 GLY A CA 1
ATOM 1311 C C . GLY A 1 170 ? -10.602 9.812 20.469 1 87.56 170 GLY A C 1
ATOM 1312 O O . GLY A 1 170 ? -9.82 8.914 20.141 1 87.56 170 GLY A O 1
ATOM 1313 N N . ASP A 1 171 ? -11.828 9.547 20.875 1 86.06 171 ASP A N 1
ATOM 1314 C CA . ASP A 1 171 ? -12.266 8.164 21.031 1 86.06 171 ASP A CA 1
ATOM 1315 C C . ASP A 1 171 ? -13.617 7.934 20.359 1 86.06 171 ASP A C 1
ATOM 1317 O O . ASP A 1 171 ? -14.289 6.934 20.625 1 86.06 171 ASP A O 1
ATOM 1321 N N . GLY A 1 172 ? -13.961 8.781 19.5 1 89.31 172 GLY A N 1
ATOM 1322 C CA . GLY A 1 172 ? -15.273 8.672 18.875 1 89.31 172 GLY A CA 1
ATOM 1323 C C . GLY A 1 172 ? -15.336 7.617 17.797 1 89.31 172 GLY A C 1
ATOM 1324 O O . GLY A 1 172 ? -16.406 7.047 17.531 1 89.31 172 GLY A O 1
ATOM 1325 N N . ILE A 1 173 ? -14.227 7.383 17.094 1 94.88 173 ILE A N 1
ATOM 1326 C CA . ILE A 1 173 ? -14.156 6.41 16 1 94.88 173 ILE A CA 1
ATOM 1327 C C . ILE A 1 173 ? -12.984 5.465 16.234 1 94.88 173 ILE A C 1
ATOM 1329 O O . ILE A 1 173 ? -11.828 5.898 16.297 1 94.88 173 ILE A O 1
ATOM 1333 N N . PRO A 1 174 ? -13.258 4.168 16.359 1 93.88 174 PRO A N 1
ATOM 1334 C CA . PRO A 1 174 ? -12.164 3.207 16.547 1 93.88 174 PRO A CA 1
ATOM 1335 C C . PRO A 1 174 ? -11.117 3.295 15.43 1 93.88 174 PRO A C 1
ATOM 1337 O O . PRO A 1 174 ? -11.461 3.518 14.266 1 93.88 174 PRO A O 1
ATOM 1340 N N . ASP A 1 175 ? -9.875 3.141 15.82 1 93 175 ASP A N 1
ATOM 1341 C CA . ASP A 1 175 ? -8.727 3.279 14.922 1 93 175 ASP A CA 1
ATOM 1342 C C . ASP A 1 175 ? -8.898 2.4 13.68 1 93 175 ASP A C 1
ATOM 1344 O O . ASP A 1 175 ? -8.656 2.852 12.555 1 93 175 ASP A O 1
ATOM 1348 N N . GLY A 1 176 ? -9.312 1.12 13.875 1 92.62 176 GLY A N 1
ATOM 1349 C CA . GLY A 1 176 ? -9.5 0.204 12.766 1 92.62 176 GLY A CA 1
ATOM 1350 C C . GLY A 1 176 ? -10.547 0.676 11.773 1 92.62 176 GLY A C 1
ATOM 1351 O O . GLY A 1 176 ? -10.375 0.525 10.562 1 92.62 176 GLY A O 1
ATOM 1352 N N . LEU A 1 177 ? -11.617 1.22 12.258 1 94.06 177 LEU A N 1
ATOM 1353 C CA . LEU A 1 177 ? -12.688 1.716 11.406 1 94.06 177 LEU A CA 1
ATOM 1354 C C . LEU A 1 177 ? -12.234 2.943 10.617 1 94.06 177 LEU A C 1
ATOM 1356 O O . LEU A 1 177 ? -12.539 3.074 9.43 1 94.06 177 LEU A O 1
ATOM 1360 N N . MET A 1 178 ? -11.523 3.857 11.312 1 96.62 178 MET A N 1
ATOM 1361 C CA . MET A 1 178 ? -10.969 5.016 10.617 1 96.62 178 MET A CA 1
ATOM 1362 C C . MET A 1 178 ? -10.016 4.574 9.516 1 96.62 178 MET A C 1
ATOM 1364 O O . MET A 1 178 ? -10.062 5.098 8.398 1 96.62 178 MET A O 1
ATOM 1368 N N . SER A 1 179 ? -9.172 3.633 9.852 1 94.62 179 SER A N 1
ATOM 1369 C CA . SER A 1 179 ? -8.25 3.086 8.859 1 94.62 179 SER A CA 1
ATOM 1370 C C . SER A 1 179 ? -9 2.555 7.645 1 94.62 179 SER A C 1
ATOM 1372 O O . SER A 1 179 ? -8.609 2.818 6.508 1 94.62 179 SER A O 1
ATOM 1374 N N . GLU A 1 180 ? -10.039 1.783 7.867 1 94.88 180 GLU A N 1
ATOM 1375 C CA . GLU A 1 180 ? -10.844 1.241 6.781 1 94.88 180 GLU A CA 1
ATOM 1376 C C . GLU A 1 180 ? -11.477 2.357 5.949 1 94.88 180 GLU A C 1
ATOM 1378 O O . GLU A 1 180 ? -11.422 2.326 4.719 1 94.88 180 GLU A O 1
ATOM 1383 N N . LEU A 1 181 ? -12.07 3.359 6.625 1 97.56 181 LEU A N 1
ATOM 1384 C CA . LEU A 1 181 ? -12.703 4.492 5.957 1 97.56 181 LEU A CA 1
ATOM 1385 C C . LEU A 1 181 ? -11.711 5.211 5.051 1 97.56 181 LEU A C 1
ATOM 1387 O O . LEU A 1 181 ? -12 5.469 3.881 1 97.56 181 LEU A O 1
ATOM 1391 N N . LEU A 1 182 ? -10.578 5.48 5.621 1 97.38 182 LEU A N 1
ATOM 1392 C CA . LEU A 1 182 ? -9.57 6.23 4.891 1 97.38 182 LEU A CA 1
ATOM 1393 C C . LEU A 1 182 ? -9.031 5.418 3.713 1 97.38 182 LEU A C 1
ATOM 1395 O O . LEU A 1 182 ? -8.781 5.965 2.639 1 97.38 182 LEU A O 1
ATOM 1399 N N . ALA A 1 183 ? -8.844 4.137 3.932 1 94.5 183 ALA A N 1
ATOM 1400 C CA . ALA A 1 183 ? -8.367 3.268 2.859 1 94.5 183 ALA A CA 1
ATOM 1401 C C . ALA A 1 183 ? -9.344 3.248 1.689 1 94.5 183 ALA A C 1
ATOM 1403 O O . ALA A 1 183 ? -8.938 3.111 0.533 1 94.5 183 ALA A O 1
ATOM 1404 N N . LYS A 1 184 ? -10.57 3.402 1.946 1 96.19 184 LYS A N 1
ATOM 1405 C CA . LYS A 1 184 ? -11.609 3.35 0.926 1 96.19 184 LYS A CA 1
ATOM 1406 C C . LYS A 1 184 ? -11.844 4.727 0.309 1 96.19 184 LYS A C 1
ATOM 1408 O O . LYS A 1 184 ? -12.602 4.859 -0.656 1 96.19 184 LYS A O 1
ATOM 1413 N N . SER A 1 185 ? -11.164 5.793 0.8 1 97.81 185 SER A N 1
ATOM 1414 C CA . SER A 1 185 ? -11.328 7.156 0.312 1 97.81 185 SER A CA 1
ATOM 1415 C C . SER A 1 185 ? -10.297 7.484 -0.767 1 97.81 185 SER A C 1
ATOM 1417 O O . SER A 1 185 ? -9.102 7.285 -0.571 1 97.81 185 SER A O 1
ATOM 1419 N N . SER A 1 186 ? -10.797 7.969 -1.901 1 95.31 186 SER A N 1
ATOM 1420 C CA . SER A 1 186 ? -9.891 8.367 -2.979 1 95.31 186 SER A CA 1
ATOM 1421 C C . SER A 1 186 ? -9.391 9.789 -2.785 1 95.31 186 SER A C 1
ATOM 1423 O O . SER A 1 186 ? -8.43 10.211 -3.43 1 95.31 186 SER A O 1
ATOM 1425 N N . LEU A 1 187 ? -10.102 10.547 -1.98 1 97.06 187 LEU A N 1
ATOM 1426 C CA . LEU A 1 187 ? -9.695 11.891 -1.57 1 97.06 187 LEU A CA 1
ATOM 1427 C C . LEU A 1 187 ? -9.805 12.055 -0.058 1 97.06 187 LEU A C 1
ATOM 1429 O O . LEU A 1 187 ? -10.836 11.719 0.534 1 97.06 187 LEU A O 1
ATOM 1433 N N . ARG A 1 188 ? -8.742 12.461 0.55 1 98 188 ARG A N 1
ATOM 1434 C CA . ARG A 1 188 ? -8.688 12.664 1.995 1 98 188 ARG A CA 1
ATOM 1435 C C . ARG A 1 188 ? -8.289 14.094 2.334 1 98 188 ARG A C 1
ATOM 1437 O O . ARG A 1 188 ? -7.242 14.57 1.89 1 98 188 ARG A O 1
ATOM 1444 N N . LEU A 1 189 ? -9.117 14.734 3.041 1 98.12 189 LEU A N 1
ATOM 1445 C CA . LEU A 1 189 ? -8.898 16.141 3.369 1 98.12 189 LEU A CA 1
ATOM 1446 C C . LEU A 1 189 ? -8.773 16.328 4.879 1 98.12 189 LEU A C 1
ATOM 1448 O O . LEU A 1 189 ? -9.406 15.617 5.656 1 98.12 189 LEU A O 1
ATOM 1452 N N . ALA A 1 190 ? -7.957 17.219 5.273 1 96.94 190 ALA A N 1
ATOM 1453 C CA . ALA A 1 190 ? -7.762 17.625 6.664 1 96.94 190 ALA A CA 1
ATOM 1454 C C . ALA A 1 190 ? -7.957 19.125 6.832 1 96.94 190 ALA A C 1
ATOM 1456 O O . ALA A 1 190 ? -7.562 19.906 5.961 1 96.94 190 ALA A O 1
ATOM 1457 N N . ILE A 1 191 ? -8.453 19.516 7.918 1 97 191 ILE A N 1
ATOM 1458 C CA . ILE A 1 191 ? -8.859 20.906 8.133 1 97 191 ILE A CA 1
ATOM 1459 C C . ILE A 1 191 ? -7.633 21.781 8.367 1 97 191 ILE A C 1
ATOM 1461 O O . ILE A 1 191 ? -7.695 23 8.234 1 97 191 ILE A O 1
ATOM 1465 N N . SER A 1 192 ? -6.457 21.156 8.766 1 94.5 192 SER A N 1
ATOM 1466 C CA . SER A 1 192 ? -5.238 21.891 9.094 1 94.5 192 SER A CA 1
ATOM 1467 C C . SER A 1 192 ? -3.994 21.125 8.672 1 94.5 192 SER A C 1
ATOM 1469 O O . SER A 1 192 ? -4.055 19.906 8.438 1 94.5 192 SER A O 1
ATOM 1471 N N . PRO A 1 193 ? -2.893 21.781 8.508 1 91.62 193 PRO A N 1
ATOM 1472 C CA . PRO A 1 193 ? -1.635 21.078 8.234 1 91.62 193 PRO A CA 1
ATOM 1473 C C . PRO A 1 193 ? -1.261 20.094 9.336 1 91.62 193 PRO A C 1
ATOM 1475 O O . PRO A 1 193 ? -0.715 19.016 9.047 1 91.62 193 PRO A O 1
ATOM 1478 N N . GLU A 1 194 ? -1.561 20.453 10.586 1 90.75 194 GLU A N 1
ATOM 1479 C CA . GLU A 1 194 ? -1.261 19.578 11.711 1 90.75 194 GLU A CA 1
ATOM 1480 C C . GLU A 1 194 ? -2.072 18.281 11.633 1 90.75 194 GLU A C 1
ATOM 1482 O O . GLU A 1 194 ? -1.545 17.203 11.875 1 90.75 194 GLU A O 1
ATOM 1487 N N . MET A 1 195 ? -3.363 18.469 11.273 1 94.44 195 MET A N 1
ATOM 1488 C CA . MET A 1 195 ? -4.227 17.297 11.094 1 94.44 195 MET A CA 1
ATOM 1489 C C . MET A 1 195 ? -3.725 16.422 9.961 1 94.44 195 MET A C 1
ATOM 1491 O O . MET A 1 195 ? -3.67 15.195 10.094 1 94.44 195 MET A O 1
ATOM 1495 N N . ARG A 1 196 ? -3.377 17.031 8.906 1 93.44 196 ARG A N 1
ATOM 1496 C CA . ARG A 1 196 ? -2.834 16.297 7.762 1 93.44 196 ARG A CA 1
ATOM 1497 C C . ARG A 1 196 ? -1.596 15.5 8.164 1 93.44 196 ARG A C 1
ATOM 1499 O O . ARG A 1 196 ? -1.507 14.305 7.895 1 93.44 196 ARG A O 1
ATOM 1506 N N . ALA A 1 197 ? -0.68 16.172 8.797 1 89.56 197 ALA A N 1
ATOM 1507 C CA . ALA A 1 197 ? 0.583 15.539 9.164 1 89.56 197 ALA A CA 1
ATOM 1508 C C . ALA A 1 197 ? 0.347 14.336 10.078 1 89.56 197 ALA A C 1
ATOM 1510 O O . ALA A 1 197 ? 0.935 13.273 9.875 1 89.56 197 ALA A O 1
ATOM 1511 N N . ALA A 1 198 ? -0.518 14.508 11.031 1 90.38 198 ALA A N 1
ATOM 1512 C CA . ALA A 1 198 ? -0.788 13.453 12 1 90.38 198 ALA A CA 1
ATOM 1513 C C . ALA A 1 198 ? -1.424 12.234 11.328 1 90.38 198 ALA A C 1
ATOM 1515 O O . ALA A 1 198 ? -1.037 11.094 11.594 1 90.38 198 ALA A O 1
ATOM 1516 N N . TYR A 1 199 ? -2.371 12.484 10.453 1 93.81 199 TYR A N 1
ATOM 1517 C CA . TYR A 1 199 ? -3.084 11.383 9.812 1 93.81 199 TYR A CA 1
ATOM 1518 C C . TYR A 1 199 ? -2.213 10.703 8.766 1 93.81 199 TYR A C 1
ATOM 1520 O O . TYR A 1 199 ? -2.275 9.477 8.594 1 93.81 199 TYR A O 1
ATOM 1528 N N . VAL A 1 200 ? -1.394 11.453 8.094 1 92.12 200 VAL A N 1
ATOM 1529 C CA . VAL A 1 200 ? -0.447 10.867 7.152 1 92.12 200 VAL A CA 1
ATOM 1530 C C . VAL A 1 200 ? 0.524 9.953 7.902 1 92.12 200 VAL A C 1
ATOM 1532 O O . VAL A 1 200 ? 0.772 8.82 7.484 1 92.12 200 VAL A O 1
ATOM 1535 N N . GLN A 1 201 ? 1.026 10.438 8.961 1 88 201 GLN A N 1
ATOM 1536 C CA . GLN A 1 201 ? 1.994 9.672 9.742 1 88 201 GLN A CA 1
ATOM 1537 C C . GLN A 1 201 ? 1.38 8.383 10.273 1 88 201 GLN A C 1
ATOM 1539 O O . GLN A 1 201 ? 2.025 7.332 10.266 1 88 201 GLN A O 1
ATOM 1544 N N . ARG A 1 202 ? 0.146 8.477 10.703 1 89.31 202 ARG A N 1
ATOM 1545 C CA . ARG A 1 202 ? -0.5 7.336 11.344 1 89.31 202 ARG A CA 1
ATOM 1546 C C . ARG A 1 202 ? -0.937 6.305 10.312 1 89.31 202 ARG A C 1
ATOM 1548 O O . ARG A 1 202 ? -0.775 5.102 10.523 1 89.31 202 ARG A O 1
ATOM 1555 N N . TYR A 1 203 ? -1.465 6.773 9.188 1 92.06 203 TYR A N 1
ATOM 1556 C CA . TYR A 1 203 ? -2.164 5.844 8.305 1 92.06 203 TYR A CA 1
ATOM 1557 C C . TYR A 1 203 ? -1.384 5.617 7.016 1 92.06 203 TYR A C 1
ATOM 1559 O O . TYR A 1 203 ? -1.68 4.691 6.258 1 92.06 203 TYR A O 1
ATOM 1567 N N . GLY A 1 204 ? -0.438 6.453 6.762 1 90.12 204 GLY A N 1
ATOM 1568 C CA . GLY A 1 204 ? 0.393 6.281 5.578 1 90.12 204 GLY A CA 1
ATOM 1569 C C . GLY A 1 204 ? -0.345 6.559 4.285 1 90.12 204 GLY A C 1
ATOM 1570 O O . GLY A 1 204 ? -0.063 5.941 3.256 1 90.12 204 GLY A O 1
ATOM 1571 N N . LEU A 1 205 ? -1.356 7.332 4.309 1 93.06 205 LEU A N 1
ATOM 1572 C CA . LEU A 1 205 ? -2.152 7.719 3.15 1 93.06 205 LEU A CA 1
ATOM 1573 C C . LEU A 1 205 ? -2.045 9.219 2.893 1 93.06 205 LEU A C 1
ATOM 1575 O O . LEU A 1 205 ? -1.921 10.008 3.832 1 93.06 205 LEU A O 1
ATOM 1579 N N . LYS A 1 206 ? -2.135 9.578 1.656 1 92.94 206 LYS A N 1
ATOM 1580 C CA . LYS A 1 206 ? -1.991 10.984 1.292 1 92.94 206 LYS A CA 1
ATOM 1581 C C . LYS A 1 206 ? -3.221 11.789 1.705 1 92.94 206 LYS A C 1
ATOM 1583 O O . LYS A 1 206 ? -4.355 11.336 1.522 1 92.94 206 LYS A O 1
ATOM 1588 N N . PHE A 1 207 ? -3.016 12.938 2.324 1 94.62 207 PHE A N 1
ATOM 1589 C CA . PHE A 1 207 ? -4.039 13.914 2.686 1 94.62 207 PHE A CA 1
ATOM 1590 C C . PHE A 1 207 ? -3.738 15.266 2.059 1 94.62 207 PHE A C 1
ATOM 1592 O O . PHE A 1 207 ? -2.584 15.578 1.756 1 94.62 207 PHE A O 1
ATOM 1599 N N . TRP A 1 208 ? -4.742 16.047 1.829 1 94.19 208 TRP A N 1
ATOM 1600 C CA . TRP A 1 208 ? -4.633 17.453 1.443 1 94.19 208 TRP A CA 1
ATOM 1601 C C . TRP A 1 208 ? -5.398 18.344 2.416 1 94.19 208 TRP A C 1
ATOM 1603 O O . TRP A 1 208 ? -6.211 17.859 3.205 1 94.19 208 TRP A O 1
ATOM 1613 N N . VAL A 1 209 ? -5.066 19.578 2.328 1 95.19 209 VAL A N 1
ATOM 1614 C CA . VAL A 1 209 ? -5.672 20.5 3.289 1 95.19 209 VAL A CA 1
ATOM 1615 C C . VAL A 1 209 ? -6.871 21.203 2.65 1 95.19 209 VAL A C 1
ATOM 1617 O O . VAL A 1 209 ? -6.805 21.625 1.494 1 95.19 209 VAL A O 1
ATOM 1620 N N . LEU A 1 210 ? -7.945 21.203 3.305 1 97.31 210 LEU A N 1
ATOM 1621 C CA . LEU A 1 210 ? -9.055 22.125 3.115 1 97.31 210 LEU A CA 1
ATOM 1622 C C . LEU A 1 210 ? -9.352 22.891 4.402 1 97.31 210 LEU A C 1
ATOM 1624 O O . LEU A 1 210 ? -10.016 22.375 5.301 1 97.31 210 LEU A O 1
ATOM 1628 N N . PRO A 1 211 ? -8.781 24.047 4.48 1 96.44 211 PRO A N 1
ATOM 1629 C CA . PRO A 1 211 ? -8.984 24.828 5.699 1 96.44 211 PRO A CA 1
ATOM 1630 C C . PRO A 1 211 ? -10.406 25.391 5.816 1 96.44 211 PRO A C 1
ATOM 1632 O O . PRO A 1 211 ? -11.18 25.312 4.859 1 96.44 211 PRO A O 1
ATOM 1635 N N . PRO A 1 212 ? -10.734 25.891 7.02 1 95.88 212 PRO A N 1
ATOM 1636 C CA . PRO A 1 212 ? -12.008 26.609 7.086 1 95.88 212 PRO A CA 1
ATOM 1637 C C . PRO A 1 212 ? -12.062 27.781 6.102 1 95.88 212 PRO A C 1
ATOM 1639 O O . PRO A 1 212 ? -11.062 28.484 5.906 1 95.88 212 PRO A O 1
ATOM 1642 N N . VAL A 1 213 ? -13.172 27.891 5.445 1 95.56 213 VAL A N 1
ATOM 1643 C CA . VAL A 1 213 ? -13.336 28.953 4.465 1 95.56 213 VAL A CA 1
ATOM 1644 C C . VAL A 1 213 ? -14.383 29.953 4.953 1 95.56 213 VAL A C 1
ATOM 1646 O O . VAL A 1 213 ? -15.227 29.625 5.789 1 95.56 213 VAL A O 1
ATOM 1649 N N . VAL A 1 214 ? -14.227 31.125 4.457 1 93.38 214 VAL A N 1
ATOM 1650 C CA . VAL A 1 214 ? -15.117 32.219 4.863 1 93.38 214 VAL A CA 1
ATOM 1651 C C . VAL A 1 214 ? -15.898 32.719 3.654 1 93.38 214 VAL A C 1
ATOM 1653 O O . VAL A 1 214 ? -15.438 32.625 2.518 1 93.38 214 VAL A O 1
ATOM 1656 N N . GLU A 1 215 ? -17.078 33.156 3.916 1 90 215 GLU A N 1
ATOM 1657 C CA . GLU A 1 215 ? -17.891 33.75 2.846 1 90 215 GLU A CA 1
ATOM 1658 C C . GLU A 1 215 ? -17.141 34.844 2.123 1 90 215 GLU A C 1
ATOM 1660 O O . GLU A 1 215 ? -16.625 35.781 2.76 1 90 215 GLU A O 1
ATOM 1665 N N . PRO A 1 216 ? -17.172 34.812 0.794 1 90.19 216 PRO A N 1
ATOM 1666 C CA . PRO A 1 216 ? -16.391 35.781 0.03 1 90.19 216 PRO A CA 1
ATOM 1667 C C . PRO A 1 216 ? -16.797 37.219 0.328 1 90.19 216 PRO A C 1
ATOM 1669 O O . PRO A 1 216 ? -15.938 38.094 0.383 1 90.19 216 PRO A O 1
ATOM 1672 N N . GLY A 1 217 ? -18.016 37.438 0.506 1 88.19 217 GLY A N 1
ATOM 1673 C CA . GLY A 1 217 ? -18.5 38.781 0.773 1 88.19 217 GLY A CA 1
ATOM 1674 C C . GLY A 1 217 ? -18.031 39.344 2.105 1 88.19 217 GLY A C 1
ATOM 1675 O O . GLY A 1 217 ? -18.062 40.562 2.33 1 88.19 217 GLY A O 1
ATOM 1676 N N . ARG A 1 218 ? -17.469 38.531 2.924 1 88.69 218 ARG A N 1
ATOM 1677 C CA . ARG A 1 218 ? -17.047 38.906 4.266 1 88.69 218 ARG A CA 1
ATOM 1678 C C . ARG A 1 218 ? -15.547 39.125 4.324 1 88.69 218 ARG A C 1
ATOM 1680 O O . ARG A 1 218 ? -15.016 39.562 5.352 1 88.69 218 ARG A O 1
ATOM 1687 N N . VAL A 1 219 ? -14.883 38.938 3.289 1 91.81 219 VAL A N 1
ATOM 1688 C CA . VAL A 1 219 ? -13.43 39.062 3.275 1 91.81 219 VAL A CA 1
ATOM 1689 C C . VAL A 1 219 ? -13.023 40.531 3.053 1 91.81 219 VAL A C 1
ATOM 1691 O O . VAL A 1 219 ? -13.32 41.094 2.006 1 91.81 219 VAL A O 1
ATOM 1694 N N . ARG A 1 220 ? -12.359 41 4.008 1 89.25 220 ARG A N 1
ATOM 1695 C CA . ARG A 1 220 ? -11.852 42.375 3.912 1 89.25 220 ARG A CA 1
ATOM 1696 C C . ARG A 1 220 ? -10.453 42.406 3.295 1 89.25 220 ARG A C 1
ATOM 1698 O O . ARG A 1 220 ? -9.539 41.719 3.791 1 89.25 220 ARG A O 1
ATOM 1705 N N . THR A 1 221 ? -10.32 43.219 2.289 1 90.06 221 THR A N 1
ATOM 1706 C CA . THR A 1 221 ? -9.039 43.281 1.59 1 90.06 221 THR A CA 1
ATOM 1707 C C . THR A 1 221 ? -8.273 44.531 1.953 1 90.06 221 THR A C 1
ATOM 1709 O O . THR A 1 221 ? -7.094 44.688 1.612 1 90.06 221 THR A O 1
ATOM 1712 N N . ARG A 1 222 ? -8.914 45.406 2.756 1 91.38 222 ARG A N 1
ATOM 1713 C CA . ARG A 1 222 ? -8.258 46.625 3.217 1 91.38 222 ARG A CA 1
ATOM 1714 C C . ARG A 1 222 ? -8.273 46.719 4.738 1 91.38 222 ARG A C 1
ATOM 1716 O O . ARG A 1 222 ? -9.312 46.5 5.367 1 91.38 222 ARG A O 1
ATOM 1723 N N . PRO A 1 223 ? -7.117 47.062 5.219 1 91.19 223 PRO A N 1
ATOM 1724 C CA . PRO A 1 223 ? -7.062 47.156 6.676 1 91.19 223 PRO A CA 1
ATOM 1725 C C . PRO A 1 223 ? -7.82 48.375 7.207 1 91.19 223 PRO A C 1
ATOM 1727 O O . PRO A 1 223 ? -7.809 49.438 6.586 1 91.19 223 PRO A O 1
ATOM 1730 N N . GLU A 1 224 ? -8.562 48.156 8.258 1 88.94 224 GLU A N 1
ATOM 1731 C CA . GLU A 1 224 ? -9.211 49.25 9 1 88.94 224 GLU A CA 1
ATOM 1732 C C . GLU A 1 224 ? -8.688 49.312 10.43 1 88.94 224 GLU A C 1
ATOM 1734 O O . GLU A 1 224 ? -8.789 48.375 11.195 1 88.94 224 GLU A O 1
ATOM 1739 N N . LEU A 1 225 ? -8.172 50.438 10.727 1 91.56 225 LEU A N 1
ATOM 1740 C CA . LEU A 1 225 ? -7.594 50.594 12.055 1 91.56 225 LEU A CA 1
ATOM 1741 C C . LEU A 1 225 ? -8.656 51.062 13.047 1 91.56 225 LEU A C 1
ATOM 1743 O O . LEU A 1 225 ? -9.508 51.875 12.719 1 91.56 225 LEU A O 1
ATOM 1747 N N . PRO A 1 226 ? -8.617 50.469 14.195 1 92.19 226 PRO A N 1
ATOM 1748 C CA . PRO A 1 226 ? -9.562 50.938 15.219 1 92.19 226 PRO A CA 1
ATOM 1749 C C . PRO A 1 226 ? -9.266 52.344 15.711 1 92.19 226 PRO A C 1
ATOM 1751 O O . PRO A 1 226 ? -8.141 52.812 15.57 1 92.19 226 PRO A O 1
ATOM 1754 N N . GLU A 1 227 ? -10.305 52.938 16.344 1 92.81 227 GLU A N 1
ATOM 1755 C CA . GLU A 1 227 ? -10.141 54.25 16.953 1 92.81 227 GLU A CA 1
ATOM 1756 C C . GLU A 1 227 ? -9.242 54.188 18.188 1 92.81 227 GLU A C 1
ATOM 1758 O O . GLU A 1 227 ? -9.109 53.125 18.812 1 92.81 227 GLU A O 1
ATOM 1763 N N . ALA A 1 228 ? -8.688 55.312 18.5 1 93.56 228 ALA A N 1
ATOM 1764 C CA . ALA A 1 228 ? -7.785 55.375 19.656 1 93.56 228 ALA A CA 1
ATOM 1765 C C . ALA A 1 228 ? -8.492 55 20.938 1 93.56 228 ALA A C 1
ATOM 1767 O O . ALA A 1 228 ? -7.891 54.406 21.828 1 93.56 228 ALA A O 1
ATOM 1768 N N . SER A 1 229 ? -9.742 55.281 20.984 1 94.38 229 SER A N 1
ATOM 1769 C CA . SER A 1 229 ? -10.523 54.969 22.188 1 94.38 229 SER A CA 1
ATOM 1770 C C . SER A 1 229 ? -10.664 53.469 22.344 1 94.38 229 SER A C 1
ATOM 1772 O O . SER A 1 229 ? -10.648 52.938 23.469 1 94.38 229 SER A O 1
ATOM 1774 N N . VAL A 1 230 ? -10.805 52.812 21.25 1 94.75 230 VAL A N 1
ATOM 1775 C CA . VAL A 1 230 ? -10.93 51.375 21.266 1 94.75 230 VAL A CA 1
ATOM 1776 C C . VAL A 1 230 ? -9.617 50.75 21.734 1 94.75 230 VAL A C 1
ATOM 1778 O O . VAL A 1 230 ? -9.617 49.844 22.562 1 94.75 230 VAL A O 1
ATOM 1781 N N . LEU A 1 231 ? -8.5 51.25 21.25 1 94.88 231 LEU A N 1
ATOM 1782 C CA . LEU A 1 231 ? -7.184 50.75 21.625 1 94.88 231 LEU A CA 1
ATOM 1783 C C . LEU A 1 231 ? -6.906 51 23.109 1 94.88 231 LEU A C 1
ATOM 1785 O O . LEU A 1 231 ? -6.289 50.156 23.781 1 94.88 231 LEU A O 1
ATOM 1789 N N . GLY A 1 232 ? -7.359 52.125 23.578 1 93.25 232 GLY A N 1
ATOM 1790 C CA . GLY A 1 232 ? -7.141 52.5 24.969 1 93.25 232 GLY A CA 1
ATOM 1791 C C . GLY A 1 232 ? -7.961 51.719 25.953 1 93.25 232 GLY A C 1
ATOM 1792 O O . GLY A 1 232 ? -7.566 51.562 27.109 1 93.25 232 GLY A O 1
ATOM 1793 N N . SER A 1 233 ? -9.094 51.156 25.531 1 92.5 233 SER A N 1
ATOM 1794 C CA . SER A 1 233 ? -9.969 50.406 26.422 1 92.5 233 SER A CA 1
ATOM 1795 C C . SER A 1 233 ? -9.312 49.094 26.859 1 92.5 233 SER A C 1
ATOM 1797 O O . SER A 1 233 ? -9.625 48.562 27.922 1 92.5 233 SER A O 1
ATOM 1799 N N . LYS A 1 234 ? -8.508 48.531 26.016 1 94.06 234 LYS A N 1
ATOM 1800 C CA . LYS A 1 234 ? -7.812 47.281 26.219 1 94.06 234 LYS A CA 1
ATOM 1801 C C . LYS A 1 234 ? -8.797 46.156 26.531 1 94.06 234 LYS A C 1
ATOM 1803 O O . LYS A 1 234 ? -8.461 45.188 27.25 1 94.06 234 LYS A O 1
ATOM 1808 N N . THR A 1 235 ? -10.062 46.312 26.125 1 96.25 235 THR A N 1
ATOM 1809 C CA . THR A 1 235 ? -11.07 45.281 26.234 1 96.25 235 THR A CA 1
ATOM 1810 C C . THR A 1 235 ? -11.008 44.344 25.031 1 96.25 235 THR A C 1
ATOM 1812 O O . THR A 1 235 ? -11.156 44.781 23.891 1 96.25 235 THR A O 1
ATOM 1815 N N . GLY A 1 236 ? -10.805 43.062 25.328 1 97.75 236 GLY A N 1
ATOM 1816 C CA . GLY A 1 236 ? -10.727 42.094 24.25 1 97.75 236 GLY A CA 1
ATOM 1817 C C . GLY A 1 236 ? -12.055 41.406 23.969 1 97.75 236 GLY A C 1
ATOM 1818 O O . GLY A 1 236 ? -13.047 41.656 24.656 1 97.75 236 GLY A O 1
ATOM 1819 N N . VAL A 1 237 ? -12.07 40.656 22.906 1 97.5 237 VAL A N 1
ATOM 1820 C CA . VAL A 1 237 ? -13.273 39.938 22.531 1 97.5 237 VAL A CA 1
ATOM 1821 C C . VAL A 1 237 ? -12.977 38.438 22.469 1 97.5 237 VAL A C 1
ATOM 1823 O O . VAL A 1 237 ? -11.867 38.031 22.094 1 97.5 237 VAL A O 1
ATOM 1826 N N . LEU A 1 238 ? -13.898 37.656 22.922 1 95.62 238 LEU A N 1
ATOM 1827 C CA . LEU A 1 238 ? -13.914 36.188 22.844 1 95.62 238 LEU A CA 1
ATOM 1828 C C . LEU A 1 238 ? -15.148 35.719 22.094 1 95.62 238 LEU A C 1
ATOM 1830 O O . LEU A 1 238 ? -16.281 36.062 22.438 1 95.62 238 LEU A O 1
ATOM 1834 N N . ILE A 1 239 ? -14.844 34.938 21.031 1 92.56 239 ILE A N 1
ATOM 1835 C CA . ILE A 1 239 ? -15.984 34.469 20.25 1 92.56 239 ILE A CA 1
ATOM 1836 C C . ILE A 1 239 ? -16.016 32.969 20.234 1 92.56 239 ILE A C 1
ATOM 1838 O O . ILE A 1 239 ? -14.961 32.312 20.156 1 92.56 239 ILE A O 1
ATOM 1842 N N . GLY A 1 240 ? -17.25 32.344 20.25 1 87.56 240 GLY A N 1
ATOM 1843 C CA . GLY A 1 240 ? -17.438 30.922 20.141 1 87.56 240 GLY A CA 1
ATOM 1844 C C . GLY A 1 240 ? -17.375 30.203 21.469 1 87.56 240 GLY A C 1
ATOM 1845 O O . GLY A 1 240 ? -17.078 30.812 22.5 1 87.56 240 GLY A O 1
ATOM 1846 N N . ASN A 1 241 ? -17.578 28.906 21.406 1 83.38 241 ASN A N 1
ATOM 1847 C CA . ASN A 1 241 ? -17.578 28.078 22.609 1 83.38 241 ASN A CA 1
ATOM 1848 C C . ASN A 1 241 ? -16.172 27.656 23 1 83.38 241 ASN A C 1
ATOM 1850 O O . ASN A 1 241 ? -15.266 27.641 22.172 1 83.38 241 ASN A O 1
ATOM 1854 N N . ILE A 1 242 ? -16.016 27.516 24.281 1 86.31 242 ILE A N 1
ATOM 1855 C CA . ILE A 1 242 ? -14.797 26.922 24.828 1 86.31 242 ILE A CA 1
ATOM 1856 C C . ILE A 1 242 ? -15.078 25.484 25.266 1 86.31 242 ILE A C 1
ATOM 1858 O O . ILE A 1 242 ? -15.82 25.25 26.219 1 86.31 242 ILE A O 1
ATOM 1862 N N . TRP A 1 243 ? -14.484 24.594 24.672 1 79.88 243 TRP A N 1
ATOM 1863 C CA . TRP A 1 243 ? -14.836 23.188 24.844 1 79.88 243 TRP A CA 1
ATOM 1864 C C . TRP A 1 243 ? -14.039 22.562 25.984 1 79.88 243 TRP A C 1
ATOM 1866 O O . TRP A 1 243 ? -14.5 21.625 26.625 1 79.88 243 TRP A O 1
ATOM 1876 N N . GLY A 1 244 ? -12.906 23.062 26.266 1 83.88 244 GLY A N 1
ATOM 1877 C CA . GLY A 1 244 ? -12.133 22.531 27.375 1 83.88 244 GLY A CA 1
ATOM 1878 C C . GLY A 1 244 ? -12.484 23.172 28.719 1 83.88 244 GLY A C 1
ATOM 1879 O O . GLY A 1 244 ? -12.414 24.391 28.859 1 83.88 244 GLY A O 1
ATOM 1880 N N . GLU A 1 245 ? -12.828 22.297 29.656 1 87.56 245 GLU A N 1
ATOM 1881 C CA . GLU A 1 245 ? -13.125 22.812 31 1 87.56 245 GLU A CA 1
ATOM 1882 C C . GLU A 1 245 ? -11.883 23.422 31.641 1 87.56 245 GLU A C 1
ATOM 1884 O O . GLU A 1 245 ? -11.969 24.469 32.281 1 87.56 245 GLU A O 1
ATOM 1889 N N . HIS A 1 246 ? -10.852 22.812 31.406 1 91.88 246 HIS A N 1
ATOM 1890 C CA . HIS A 1 246 ? -9.602 23.328 31.969 1 91.88 246 HIS A CA 1
ATOM 1891 C C . HIS A 1 246 ? -9.188 24.625 31.297 1 91.88 246 HIS A C 1
ATOM 1893 O O . HIS A 1 246 ? -8.633 25.516 31.938 1 91.88 246 HIS A O 1
ATOM 1899 N N . TRP A 1 247 ? -9.453 24.75 30.016 1 93.5 247 TRP A N 1
ATOM 1900 C CA . TRP A 1 247 ? -9.156 25.984 29.297 1 93.5 247 TRP A CA 1
ATOM 1901 C C . TRP A 1 247 ? -9.93 27.156 29.891 1 93.5 247 TRP A C 1
ATOM 1903 O O . TRP A 1 247 ? -9.375 28.234 30.094 1 93.5 247 TRP A O 1
ATOM 1913 N N . LEU A 1 248 ? -11.219 26.828 30.141 1 92.25 248 LEU A N 1
ATOM 1914 C CA . LEU A 1 248 ? -12.078 27.891 30.672 1 92.25 248 LEU A CA 1
ATOM 1915 C C . LEU A 1 248 ? -11.633 28.297 32.062 1 92.25 248 LEU A C 1
ATOM 1917 O O . LEU A 1 248 ? -11.594 29.484 32.375 1 92.25 248 LEU A O 1
ATOM 1921 N N . GLU A 1 249 ? -11.336 27.359 32.875 1 93.25 249 GLU A N 1
ATOM 1922 C CA . GLU A 1 249 ? -10.867 27.656 34.219 1 93.25 249 GLU A CA 1
ATOM 1923 C C . GLU A 1 249 ? -9.594 28.484 34.188 1 93.25 249 GLU A C 1
ATOM 1925 O O . GLU A 1 249 ? -9.461 29.453 34.938 1 93.25 249 GLU A O 1
ATOM 1930 N N . ARG A 1 250 ? -8.695 28.109 33.375 1 95.31 250 ARG A N 1
ATOM 1931 C CA . ARG A 1 250 ? -7.445 28.844 33.25 1 95.31 250 ARG A CA 1
ATOM 1932 C C . ARG A 1 250 ? -7.688 30.266 32.719 1 95.31 250 ARG A C 1
ATOM 1934 O O . ARG A 1 250 ? -7.066 31.219 33.188 1 95.31 250 ARG A O 1
ATOM 1941 N N . LEU A 1 251 ? -8.562 30.328 31.75 1 96.25 251 LEU A N 1
ATOM 1942 C CA . LEU A 1 251 ? -8.891 31.625 31.188 1 96.25 251 LEU A CA 1
ATOM 1943 C C . LEU A 1 251 ? -9.461 32.562 32.25 1 96.25 251 LEU A C 1
ATOM 1945 O O . LEU A 1 251 ? -9.086 33.719 32.312 1 96.25 251 LEU A O 1
ATOM 1949 N N . ARG A 1 252 ? -10.367 32.031 33.062 1 95.44 252 ARG A N 1
ATOM 1950 C CA . ARG A 1 252 ? -10.984 32.844 34.094 1 95.44 252 ARG A CA 1
ATOM 1951 C C . ARG A 1 252 ? -9.93 33.375 35.062 1 95.44 252 ARG A C 1
ATOM 1953 O O . ARG A 1 252 ? -9.945 34.562 35.406 1 95.44 252 ARG A O 1
ATOM 1960 N N . ARG A 1 253 ? -9.023 32.562 35.438 1 96.75 253 ARG A N 1
ATOM 1961 C CA . ARG A 1 253 ? -7.957 32.938 36.344 1 96.75 253 ARG A CA 1
ATOM 1962 C C . ARG A 1 253 ? -7.039 33.969 35.688 1 96.75 253 ARG A C 1
ATOM 1964 O O . ARG A 1 253 ? -6.602 34.938 36.312 1 96.75 253 ARG A O 1
ATOM 1971 N N . THR A 1 254 ? -6.727 33.719 34.438 1 97.62 254 THR A N 1
ATOM 1972 C CA . THR A 1 254 ? -5.836 34.594 33.688 1 97.62 254 THR A CA 1
ATOM 1973 C C . THR A 1 254 ? -6.422 36 33.562 1 97.62 254 THR A C 1
ATOM 1975 O O . THR A 1 254 ? -5.738 36.969 33.812 1 97.62 254 THR A O 1
ATOM 1978 N N . VAL A 1 255 ? -7.656 36.062 33.125 1 97.56 255 VAL A N 1
ATOM 1979 C CA . VAL A 1 255 ? -8.305 37.375 32.906 1 97.56 255 VAL A CA 1
ATOM 1980 C C . VAL A 1 255 ? -8.484 38.094 34.25 1 97.56 255 VAL A C 1
ATOM 1982 O O . VAL A 1 255 ? -8.188 39.281 34.344 1 97.56 255 VAL A O 1
ATOM 1985 N N . ALA A 1 256 ? -8.922 37.406 35.25 1 96.81 256 ALA A N 1
ATOM 1986 C CA . ALA A 1 256 ? -9.078 38.031 36.594 1 96.81 256 ALA A CA 1
ATOM 1987 C C . ALA A 1 256 ? -7.758 38.594 37.094 1 96.81 256 ALA A C 1
ATOM 1989 O O . ALA A 1 256 ? -7.719 39.719 37.625 1 96.81 256 ALA A O 1
ATOM 1990 N N . GLY A 1 257 ? -6.777 37.844 36.906 1 97.19 257 GLY A N 1
ATOM 1991 C CA . GLY A 1 257 ? -5.465 38.25 37.375 1 97.19 257 GLY A CA 1
ATOM 1992 C C . GLY A 1 257 ? -4.852 39.375 36.594 1 97.19 257 GLY A C 1
ATOM 1993 O O . GLY A 1 257 ? -3.998 40.125 37.094 1 97.19 257 GLY A O 1
ATOM 1994 N N . SER A 1 258 ? -5.18 39.5 35.406 1 96.62 258 SER A N 1
ATOM 1995 C CA . SER A 1 258 ? -4.602 40.5 34.531 1 96.62 258 SER A CA 1
ATOM 1996 C C . SER A 1 258 ? -5.227 41.875 34.75 1 96.62 258 SER A C 1
ATOM 1998 O O . SER A 1 258 ? -4.641 42.906 34.406 1 96.62 258 SER A O 1
ATOM 2000 N N . GLY A 1 259 ? -6.477 41.875 35.219 1 94.88 259 GLY A N 1
ATOM 2001 C CA . GLY A 1 259 ? -7.227 43.125 35.375 1 94.88 259 GLY A CA 1
ATOM 2002 C C . GLY A 1 259 ? -7.883 43.594 34.094 1 94.88 259 GLY A C 1
ATOM 2003 O O . GLY A 1 259 ? -8.516 44.656 34.062 1 94.88 259 GLY A O 1
ATOM 2004 N N . LEU A 1 260 ? -7.773 42.875 33.062 1 96.5 260 LEU A N 1
ATOM 2005 C CA . LEU A 1 260 ? -8.398 43.219 31.797 1 96.5 260 LEU A CA 1
ATOM 2006 C C . LEU A 1 260 ? -9.789 42.594 31.688 1 96.5 260 LEU A C 1
ATOM 2008 O O . LEU A 1 260 ? -10.18 41.781 32.531 1 96.5 260 LEU A O 1
ATOM 2012 N N . LYS A 1 261 ? -10.547 43 30.672 1 96.94 261 LYS A N 1
ATOM 2013 C CA . LYS A 1 261 ? -11.906 42.5 30.453 1 96.94 261 LYS A CA 1
ATOM 2014 C C . LYS A 1 261 ? -12.062 41.938 29.047 1 96.94 261 LYS A C 1
ATOM 2016 O O . LYS A 1 261 ? -11.422 42.375 28.109 1 96.94 261 LYS A O 1
ATOM 2021 N N . LEU A 1 262 ? -12.914 40.938 28.953 1 97.56 262 LEU A N 1
ATOM 2022 C CA . LEU A 1 262 ? -13.266 40.312 27.672 1 97.56 262 LEU A CA 1
ATOM 2023 C C . LEU A 1 262 ? -14.781 40.25 27.5 1 97.56 262 LEU A C 1
ATOM 2025 O O . LEU A 1 262 ? -15.492 39.875 28.438 1 97.56 262 LEU A O 1
ATOM 2029 N N . ASP A 1 263 ? -15.297 40.688 26.391 1 97 263 ASP A N 1
ATOM 2030 C CA . ASP A 1 263 ? -16.672 40.375 26 1 97 263 ASP A CA 1
ATOM 2031 C C . ASP A 1 263 ? -16.75 39.031 25.297 1 97 263 ASP A C 1
ATOM 2033 O O . ASP A 1 263 ? -16.031 38.781 24.312 1 97 263 ASP A O 1
ATOM 2037 N N . TRP A 1 264 ? -17.609 38.156 25.781 1 95.75 264 TRP A N 1
ATOM 2038 C CA . TRP A 1 264 ? -17.672 36.781 25.297 1 95.75 264 TRP A CA 1
ATOM 2039 C C . TRP A 1 264 ? -18.984 36.531 24.562 1 95.75 264 TRP A C 1
ATOM 2041 O O . TRP A 1 264 ? -20.062 36.5 25.172 1 95.75 264 TRP A O 1
ATOM 2051 N N . PHE A 1 265 ? -18.844 36.344 23.203 1 92.88 265 PHE A N 1
ATOM 2052 C CA . PHE A 1 265 ? -19.984 35.969 22.375 1 92.88 265 PHE A CA 1
ATOM 2053 C C . PHE A 1 265 ? -20.031 34.469 22.156 1 92.88 265 PHE A C 1
ATOM 2055 O O . PHE A 1 265 ? -19.172 33.906 21.469 1 92.88 265 PHE A O 1
ATOM 2062 N N . ALA A 1 266 ? -20.969 33.719 22.719 1 86.38 266 ALA A N 1
ATOM 2063 C CA . ALA A 1 266 ? -21.016 32.25 22.594 1 86.38 266 ALA A CA 1
ATOM 2064 C C . ALA A 1 266 ? -22.453 31.75 22.734 1 86.38 266 ALA A C 1
ATOM 2066 O O . ALA A 1 266 ? -23.312 32.438 23.266 1 86.38 266 ALA A O 1
ATOM 2067 N N . SER A 1 267 ? -22.594 30.562 22.047 1 76.75 267 SER A N 1
ATOM 2068 C CA . SER A 1 267 ? -23.812 29.781 22.234 1 76.75 267 SER A CA 1
ATOM 2069 C C . SER A 1 267 ? -23.609 28.672 23.266 1 76.75 267 SER A C 1
ATOM 2071 O O . SER A 1 267 ? -23.281 27.531 22.906 1 76.75 267 SER A O 1
ATOM 2073 N N . LEU A 1 268 ? -23.531 29.016 24.469 1 69.94 268 LEU A N 1
ATOM 2074 C CA . LEU A 1 268 ? -23.219 28 25.469 1 69.94 268 LEU A CA 1
ATOM 2075 C C . LEU A 1 268 ? -24.281 26.906 25.484 1 69.94 268 LEU A C 1
ATOM 2077 O O . LEU A 1 268 ? -25.484 27.188 25.5 1 69.94 268 LEU A O 1
ATOM 2081 N N . PRO A 1 269 ? -23.688 25.703 25.297 1 61.81 269 PRO A N 1
ATOM 2082 C CA . PRO A 1 269 ? -24.672 24.625 25.375 1 61.81 269 PRO A CA 1
ATOM 2083 C C . PRO A 1 269 ? -25.422 24.594 26.703 1 61.81 269 PRO A C 1
ATOM 2085 O O . PRO A 1 269 ? -24.875 25.016 27.734 1 61.81 269 PRO A O 1
ATOM 2088 N N . PRO A 1 270 ? -26.547 24.125 26.594 1 56.03 270 PRO A N 1
ATOM 2089 C CA . PRO A 1 270 ? -27.406 24.156 27.781 1 56.03 270 PRO A CA 1
ATOM 2090 C C . PRO A 1 270 ? -26.781 23.438 28.984 1 56.03 270 PRO A C 1
ATOM 2092 O O . PRO A 1 270 ? -27.031 23.812 30.125 1 56.03 270 PRO A O 1
ATOM 2095 N N . TRP A 1 271 ? -25.953 22.516 28.688 1 60.97 271 TRP A N 1
ATOM 2096 C CA . TRP A 1 271 ? -25.469 21.703 29.797 1 60.97 271 TRP A CA 1
ATOM 2097 C C . TRP A 1 271 ? -24.312 22.391 30.5 1 60.97 271 TRP A C 1
ATOM 2099 O O . TRP A 1 271 ? -23.859 21.953 31.562 1 60.97 271 TRP A O 1
ATOM 2109 N N . ARG A 1 272 ? -23.875 23.406 29.938 1 71 272 ARG A N 1
ATOM 2110 C CA . ARG A 1 272 ? -22.812 24.156 30.578 1 71 272 ARG A CA 1
ATOM 2111 C C . ARG A 1 272 ? -23.391 25.219 31.531 1 71 272 ARG A C 1
ATOM 2113 O O . ARG A 1 272 ? -24.078 26.141 31.094 1 71 272 ARG A O 1
ATOM 2120 N N . ASN A 1 273 ? -23.5 25 32.781 1 72.94 273 ASN A N 1
ATOM 2121 C CA . ASN A 1 273 ? -24.094 25.844 33.812 1 72.94 273 ASN A CA 1
ATOM 2122 C C . ASN A 1 273 ? -23.109 26.891 34.312 1 72.94 273 ASN A C 1
ATOM 2124 O O . ASN A 1 273 ? -22.578 26.766 35.438 1 72.94 273 ASN A O 1
ATOM 2128 N N . LEU A 1 274 ? -22.906 27.875 33.5 1 81.44 274 LEU A N 1
ATOM 2129 C CA . LEU A 1 274 ? -22 28.938 33.875 1 81.44 274 LEU A CA 1
ATOM 2130 C C . LEU A 1 274 ? -22.781 30.141 34.438 1 81.44 274 LEU A C 1
ATOM 2132 O O . LEU A 1 274 ? -23.828 30.5 33.875 1 81.44 274 LEU A O 1
ATOM 2136 N N . SER A 1 275 ? -22.391 30.672 35.562 1 84.25 275 SER A N 1
ATOM 2137 C CA . SER A 1 275 ? -23 31.859 36.125 1 84.25 275 SER A CA 1
ATOM 2138 C C . SER A 1 275 ? -22.469 33.125 35.469 1 84.25 275 SER A C 1
ATOM 2140 O O . SER A 1 275 ? -21.281 33.438 35.562 1 84.25 275 SER A O 1
ATOM 2142 N N . ALA A 1 276 ? -23.406 33.906 34.875 1 87.81 276 ALA A N 1
ATOM 2143 C CA . ALA A 1 276 ? -23.016 35.156 34.25 1 87.81 276 ALA A CA 1
ATOM 2144 C C . ALA A 1 276 ? -22.359 36.094 35.25 1 87.81 276 ALA A C 1
ATOM 2146 O O . ALA A 1 276 ? -21.422 36.812 34.938 1 87.81 276 ALA A O 1
ATOM 2147 N N . THR A 1 277 ? -22.844 36.094 36.438 1 90.88 277 THR A N 1
ATOM 2148 C CA . THR A 1 277 ? -22.328 36.969 37.5 1 90.88 277 THR A CA 1
ATOM 2149 C C . THR A 1 277 ? -20.906 36.594 37.875 1 90.88 277 THR A C 1
ATOM 2151 O O . THR A 1 277 ? -20.047 37.438 38.062 1 90.88 277 THR A O 1
ATOM 2154 N N . GLU A 1 278 ? -20.766 35.375 37.938 1 91.62 278 GLU A N 1
ATOM 2155 C CA . GLU A 1 278 ? -19.422 34.875 38.312 1 91.62 278 GLU A CA 1
ATOM 2156 C C . GLU A 1 278 ? -18.422 35.188 37.188 1 91.62 278 GLU A C 1
ATOM 2158 O O . GLU A 1 278 ? -17.281 35.531 37.469 1 91.62 278 GLU A O 1
ATOM 2163 N N . LEU A 1 279 ? -18.844 35 36.031 1 93.5 279 LEU A N 1
ATOM 2164 C CA . LEU A 1 279 ? -18 35.281 34.875 1 93.5 279 LEU A CA 1
ATOM 2165 C C . LEU A 1 279 ? -17.609 36.75 34.844 1 93.5 279 LEU A C 1
ATOM 2167 O O . LEU A 1 279 ? -16.453 37.094 34.562 1 93.5 279 LEU A O 1
ATOM 2171 N N . GLU A 1 280 ? -18.547 37.562 35.094 1 93.88 280 GLU A N 1
ATOM 2172 C CA . GLU A 1 280 ? -18.297 39 35.062 1 93.88 280 GLU A CA 1
ATOM 2173 C C . GLU A 1 280 ? -17.297 39.406 36.156 1 93.88 280 GLU A C 1
ATOM 2175 O O . GLU A 1 280 ? -16.5 40.312 35.938 1 93.88 280 GLU A O 1
ATOM 2180 N N . ARG A 1 281 ? -17.391 38.781 37.25 1 93.88 281 ARG A N 1
ATOM 2181 C CA . ARG A 1 281 ? -16.438 39.031 38.344 1 93.88 281 ARG A CA 1
ATOM 2182 C C . ARG A 1 281 ? -15.023 38.688 37.906 1 93.88 281 ARG A C 1
ATOM 2184 O O . ARG A 1 281 ? -14.055 39.344 38.312 1 93.88 281 ARG A O 1
ATOM 2191 N N . ASP A 1 282 ? -15.016 37.719 37.094 1 95.19 282 ASP A N 1
ATOM 2192 C CA . ASP A 1 282 ? -13.711 37.281 36.594 1 95.19 282 ASP A CA 1
ATOM 2193 C C . ASP A 1 282 ? -13.25 38.094 35.406 1 95.19 282 ASP A C 1
ATOM 2195 O O . ASP A 1 282 ? -12.164 37.875 34.875 1 95.19 282 ASP A O 1
ATOM 2199 N N . GLY A 1 283 ? -14.062 39 35.031 1 96.12 283 GLY A N 1
ATOM 2200 C CA . GLY A 1 283 ? -13.688 39.875 33.938 1 96.12 283 GLY A CA 1
ATOM 2201 C C . GLY A 1 283 ? -14.242 39.406 32.594 1 96.12 283 GLY A C 1
ATOM 2202 O O . GLY A 1 283 ? -13.875 39.938 31.547 1 96.12 283 GLY A O 1
ATOM 2203 N N . LEU A 1 284 ? -15.07 38.406 32.531 1 95.88 284 LEU A N 1
ATOM 2204 C CA . LEU A 1 284 ? -15.695 37.875 31.328 1 95.88 284 LEU A CA 1
ATOM 2205 C C . LEU A 1 284 ? -17.172 38.281 31.266 1 95.88 284 LEU A C 1
ATOM 2207 O O . LEU A 1 284 ? -17.969 37.844 32.094 1 95.88 284 LEU A O 1
ATOM 2211 N N . ARG A 1 285 ? -17.5 39.062 30.312 1 95.25 285 ARG A N 1
ATOM 2212 C CA . ARG A 1 285 ? -18.891 39.469 30.141 1 95.25 285 ARG A CA 1
ATOM 2213 C C . ARG A 1 285 ? -19.562 38.688 29.031 1 95.25 285 ARG A C 1
ATOM 2215 O O . ARG A 1 285 ? -19.266 38.875 27.859 1 95.25 285 ARG A O 1
ATOM 2222 N N . LEU A 1 286 ? -20.531 37.875 29.359 1 92.19 286 LEU A N 1
ATOM 2223 C CA . LEU A 1 286 ? -21.25 37.062 28.391 1 92.19 286 LEU A CA 1
ATOM 2224 C C . LEU A 1 286 ? -22.266 37.875 27.625 1 92.19 286 LEU A C 1
ATOM 2226 O O . LEU A 1 286 ? -23.141 38.531 28.219 1 92.19 286 LEU A O 1
ATOM 2230 N N . ARG A 1 287 ? -22.141 37.875 26.297 1 91.38 287 ARG A N 1
ATOM 2231 C CA . ARG A 1 287 ? -23 38.688 25.438 1 91.38 287 ARG A CA 1
ATOM 2232 C C . ARG A 1 287 ? -24.016 37.812 24.703 1 91.38 287 ARG A C 1
ATOM 2234 O O . ARG A 1 287 ? -24.938 38.344 24.078 1 91.38 287 ARG A O 1
ATOM 2241 N N . GLY A 1 288 ? -23.875 36.438 24.844 1 86.44 288 GLY A N 1
ATOM 2242 C CA . GLY A 1 288 ? -24.812 35.531 24.188 1 86.44 288 GLY A CA 1
ATOM 2243 C C . GLY A 1 288 ? -24.438 35.25 22.734 1 86.44 288 GLY A C 1
ATOM 2244 O O . GLY A 1 288 ? -23.375 35.656 22.281 1 86.44 288 GLY A O 1
ATOM 2245 N N . PHE A 1 289 ? -25.375 34.562 22.078 1 85.62 289 PHE A N 1
ATOM 2246 C CA . PHE A 1 289 ? -25.141 34.156 20.688 1 85.62 289 PHE A CA 1
ATOM 2247 C C . PHE A 1 289 ? -25.516 35.281 19.734 1 85.62 289 PHE A C 1
ATOM 2249 O O . PHE A 1 289 ? -26.594 35.844 19.828 1 85.62 289 PHE A O 1
ATOM 2256 N N . VAL A 1 290 ? -24.594 35.656 18.844 1 87.88 290 VAL A N 1
ATOM 2257 C CA . VAL A 1 290 ? -24.797 36.594 17.75 1 87.88 290 VAL A CA 1
ATOM 2258 C C . VAL A 1 290 ? -24.328 36 16.438 1 87.88 290 VAL A C 1
ATOM 2260 O O . VAL A 1 290 ? -23.172 35.562 16.328 1 87.88 290 VAL A O 1
ATOM 2263 N N . PRO A 1 291 ? -25.234 35.938 15.406 1 84.06 291 PRO A N 1
ATOM 2264 C CA . PRO A 1 291 ? -24.812 35.406 14.102 1 84.06 291 PRO A CA 1
ATOM 2265 C C . PRO A 1 291 ? -23.641 36.188 13.508 1 84.06 291 PRO A C 1
ATOM 2267 O O . PRO A 1 291 ? -23.484 37.375 13.789 1 84.06 291 PRO A O 1
ATOM 2270 N N . GLU A 1 292 ? -22.875 35.625 12.688 1 85.75 292 GLU A N 1
ATOM 2271 C CA . GLU A 1 292 ? -21.656 36.188 12.133 1 85.75 292 GLU A CA 1
ATOM 2272 C C . GLU A 1 292 ? -21.953 37.5 11.398 1 85.75 292 GLU A C 1
ATOM 2274 O O . GLU A 1 292 ? -21.156 38.438 11.445 1 85.75 292 GLU A O 1
ATOM 2279 N N . GLN A 1 293 ? -23.094 37.5 10.711 1 84.75 293 GLN A N 1
ATOM 2280 C CA . GLN A 1 293 ? -23.453 38.688 9.93 1 84.75 293 GLN A CA 1
ATOM 2281 C C . GLN A 1 293 ? -23.594 39.906 10.82 1 84.75 293 GLN A C 1
ATOM 2283 O O . GLN A 1 293 ? -23.234 41.031 10.406 1 84.75 293 GLN A O 1
ATOM 2288 N N . GLU A 1 294 ? -24 39.688 11.992 1 90.56 294 GLU A N 1
ATOM 2289 C CA . GLU A 1 294 ? -24.188 40.75 12.945 1 90.56 294 GLU A CA 1
ATOM 2290 C C . GLU A 1 294 ? -22.938 41 13.781 1 90.56 294 GLU A C 1
ATOM 2292 O O . GLU A 1 294 ? -22.672 42.094 14.227 1 90.56 294 GLU A O 1
ATOM 2297 N N . LEU A 1 295 ? -22.234 40 13.906 1 91.56 295 LEU A N 1
ATOM 2298 C CA . LEU A 1 295 ? -21.047 40.062 14.766 1 91.56 295 LEU A CA 1
ATOM 2299 C C . LEU A 1 295 ? -19.906 40.75 14.055 1 91.56 295 LEU A C 1
ATOM 2301 O O . LEU A 1 295 ? -19.125 41.469 14.688 1 91.56 295 LEU A O 1
ATOM 2305 N N . ALA A 1 296 ? -19.766 40.656 12.805 1 91.56 296 ALA A N 1
ATOM 2306 C CA . ALA A 1 296 ? -18.625 41.125 12.016 1 91.56 296 ALA A CA 1
ATOM 2307 C C . ALA A 1 296 ? -18.406 42.625 12.211 1 91.56 296 ALA A C 1
ATOM 2309 O O . ALA A 1 296 ? -17.312 43.062 12.562 1 91.56 296 ALA A O 1
ATOM 2310 N N . PRO A 1 297 ? -19.453 43.406 12.102 1 89.56 297 PRO A N 1
ATOM 2311 C CA . PRO A 1 297 ? -19.25 44.844 12.297 1 89.56 297 PRO A CA 1
ATOM 2312 C C . PRO A 1 297 ? -18.891 45.188 13.734 1 89.56 297 PRO A C 1
ATOM 2314 O O . PRO A 1 297 ? -18.188 46.188 13.977 1 89.56 297 PRO A O 1
ATOM 2317 N N . GLN A 1 298 ? -19.281 44.375 14.641 1 93 298 GLN A N 1
ATOM 2318 C CA . GLN A 1 298 ? -19.031 44.656 16.062 1 93 298 GLN A CA 1
ATOM 2319 C C . GLN A 1 298 ? -17.578 44.406 16.422 1 93 298 GLN A C 1
ATOM 2321 O O . GLN A 1 298 ? -17.094 44.938 17.438 1 93 298 GLN A O 1
ATOM 2326 N N . LEU A 1 299 ? -16.859 43.75 15.664 1 94 299 LEU A N 1
ATOM 2327 C CA . LEU A 1 299 ? -15.492 43.375 15.984 1 94 299 LEU A CA 1
ATOM 2328 C C . LEU A 1 299 ? -14.57 44.594 15.922 1 94 299 LEU A C 1
ATOM 2330 O O . LEU A 1 299 ? -13.484 44.562 16.5 1 94 299 LEU A O 1
ATOM 2334 N N . SER A 1 300 ? -14.992 45.625 15.203 1 90.19 300 SER A N 1
ATOM 2335 C CA . SER A 1 300 ? -14.203 46.844 15.102 1 90.19 300 SER A CA 1
ATOM 2336 C C . SER A 1 300 ? -14.125 47.562 16.453 1 90.19 300 SER A C 1
ATOM 2338 O O . SER A 1 300 ? -13.273 48.438 16.641 1 90.19 300 SER A O 1
ATOM 2340 N N . ASN A 1 301 ? -14.977 47.125 17.328 1 93.06 301 ASN A N 1
ATOM 2341 C CA . ASN A 1 301 ? -15.031 47.781 18.641 1 93.06 301 ASN A CA 1
ATOM 2342 C C . ASN A 1 301 ? -14.016 47.156 19.609 1 93.06 301 ASN A C 1
ATOM 2344 O O . ASN A 1 301 ? -13.984 47.5 20.781 1 93.06 301 ASN A O 1
ATOM 2348 N N . TYR A 1 302 ? -13.203 46.281 19.109 1 96.75 302 TYR A N 1
ATOM 2349 C CA . TYR A 1 302 ? -12.258 45.594 19.984 1 96.75 302 TYR A CA 1
ATOM 2350 C C . TYR A 1 302 ? -10.844 45.656 19.422 1 96.75 302 TYR A C 1
ATOM 2352 O O . TYR A 1 302 ? -10.648 45.562 18.203 1 96.75 302 TYR A O 1
ATOM 2360 N N . PRO A 1 303 ? -9.852 45.812 20.281 1 96.94 303 PRO A N 1
ATOM 2361 C CA . PRO A 1 303 ? -8.469 45.875 19.797 1 96.94 303 PRO A CA 1
ATOM 2362 C C . PRO A 1 303 ? -7.867 44.531 19.5 1 96.94 303 PRO A C 1
ATOM 2364 O O . PRO A 1 303 ? -6.934 44.406 18.703 1 96.94 303 PRO A O 1
ATOM 2367 N N . PHE A 1 304 ? -8.312 43.5 20.203 1 98 304 PHE A N 1
ATOM 2368 C CA . PHE A 1 304 ? -7.777 42.156 20 1 98 304 PHE A CA 1
ATOM 2369 C C . PHE A 1 304 ? -8.812 41.094 20.375 1 98 304 PHE A C 1
ATOM 2371 O O . PHE A 1 304 ? -9.766 41.375 21.094 1 98 304 PHE A O 1
ATOM 2378 N N . ALA A 1 305 ? -8.688 39.969 19.781 1 98.12 305 ALA A N 1
ATOM 2379 C CA . ALA A 1 305 ? -9.492 38.812 20.094 1 98.12 305 ALA A CA 1
ATOM 2380 C C . ALA A 1 305 ? -8.672 37.75 20.844 1 98.12 305 ALA A C 1
ATOM 2382 O O . ALA A 1 305 ? -7.473 37.625 20.594 1 98.12 305 ALA A O 1
ATOM 2383 N N . VAL A 1 306 ? -9.312 37.062 21.734 1 98.06 306 VAL A N 1
ATOM 2384 C CA . VAL A 1 306 ? -8.648 36 22.516 1 98.06 306 VAL A CA 1
ATOM 2385 C C . VAL A 1 306 ? -9.18 34.656 22.094 1 98.06 306 VAL A C 1
ATOM 2387 O O . VAL A 1 306 ? -10.383 34.469 21.906 1 98.06 306 VAL A O 1
ATOM 2390 N N . LEU A 1 307 ? -8.297 33.719 21.938 1 96.75 307 LEU A N 1
ATOM 2391 C CA . LEU A 1 307 ? -8.633 32.312 21.609 1 96.75 307 LEU A CA 1
ATOM 2392 C C . LEU A 1 307 ? -7.977 31.359 22.594 1 96.75 307 LEU A C 1
ATOM 2394 O O . LEU A 1 307 ? -6.812 30.984 22.422 1 96.75 307 LEU A O 1
ATOM 2398 N N . PRO A 1 308 ? -8.734 30.938 23.578 1 95.88 308 PRO A N 1
ATOM 2399 C CA . PRO A 1 308 ? -8.188 29.906 24.453 1 95.88 308 PRO A CA 1
ATOM 2400 C C . PRO A 1 308 ? -7.93 28.578 23.734 1 95.88 308 PRO A C 1
ATOM 2402 O O . PRO A 1 308 ? -8.781 28.125 22.969 1 95.88 308 PRO A O 1
ATOM 2405 N N . SER A 1 309 ? -6.734 28.047 23.875 1 94.69 309 SER A N 1
ATOM 2406 C CA . SER A 1 309 ? -6.332 26.766 23.297 1 94.69 309 SER A CA 1
ATOM 2407 C C . SER A 1 309 ? -5.602 25.906 24.312 1 94.69 309 SER A C 1
ATOM 2409 O O . SER A 1 309 ? -5.645 26.172 25.516 1 94.69 309 SER A O 1
ATOM 2411 N N . GLY A 1 310 ? -5.004 24.859 23.875 1 92.75 310 GLY A N 1
ATOM 2412 C CA . GLY A 1 310 ? -4.445 23.875 24.797 1 92.75 310 GLY A CA 1
ATOM 2413 C C . GLY A 1 310 ? -3.018 24.188 25.203 1 92.75 310 GLY A C 1
ATOM 2414 O O . GLY A 1 310 ? -2.283 24.844 24.469 1 92.75 310 GLY A O 1
ATOM 2415 N N . THR A 1 311 ? -2.627 23.703 26.422 1 90.5 311 THR A N 1
ATOM 2416 C CA . THR A 1 311 ? -1.255 23.781 26.906 1 90.5 311 THR A CA 1
ATOM 2417 C C . THR A 1 311 ? -0.439 22.594 26.422 1 90.5 311 THR A C 1
ATOM 2419 O O . THR A 1 311 ? 0.792 22.594 26.5 1 90.5 311 THR A O 1
ATOM 2422 N N . LEU A 1 312 ? -1.087 21.562 25.953 1 87.62 312 LEU A N 1
ATOM 2423 C CA . LEU A 1 312 ? -0.524 20.344 25.391 1 87.62 312 LEU A CA 1
ATOM 2424 C C . LEU A 1 312 ? 0.318 19.609 26.422 1 87.62 312 LEU A C 1
ATOM 2426 O O . LEU A 1 312 ? 1.334 19 26.094 1 87.62 312 LEU A O 1
ATOM 2430 N N . ASP A 1 313 ? 0.003 19.844 27.672 1 83.25 313 ASP A N 1
ATOM 2431 C CA . ASP A 1 313 ? 0.586 19.078 28.766 1 83.25 313 ASP A CA 1
ATOM 2432 C C . ASP A 1 313 ? -0.382 18 29.25 1 83.25 313 ASP A C 1
ATOM 2434 O O . ASP A 1 313 ? -1.424 17.766 28.625 1 83.25 313 ASP A O 1
ATOM 2438 N N . ALA A 1 314 ? -0.002 17.219 30.297 1 77.62 314 ALA A N 1
ATOM 2439 C CA . ALA A 1 314 ? -0.782 16.094 30.781 1 77.62 314 ALA A CA 1
ATOM 2440 C C . ALA A 1 314 ? -2.148 16.547 31.281 1 77.62 314 ALA A C 1
ATOM 2442 O O . ALA A 1 314 ? -3.105 15.766 31.297 1 77.62 314 ALA A O 1
ATOM 2443 N N . ASP A 1 315 ? -2.289 17.828 31.531 1 82.94 315 ASP A N 1
ATOM 2444 C CA . ASP A 1 315 ? -3.521 18.328 32.125 1 82.94 315 ASP A CA 1
ATOM 2445 C C . ASP A 1 315 ? -4.465 18.875 31.062 1 82.94 315 ASP A C 1
ATOM 2447 O O . ASP A 1 315 ? -5.602 19.25 31.359 1 82.94 315 ASP A O 1
ATOM 2451 N N . ASP A 1 316 ? -4.027 18.906 29.859 1 87.31 316 ASP A N 1
ATOM 2452 C CA . ASP A 1 316 ? -4.859 19.406 28.766 1 87.31 316 ASP A CA 1
ATOM 2453 C C . ASP A 1 316 ? -5.973 18.422 28.438 1 87.31 316 ASP A C 1
ATOM 2455 O O . ASP A 1 316 ? -5.707 17.297 28.031 1 87.31 316 ASP A O 1
ATOM 2459 N N . ASP A 1 317 ? -7.242 18.828 28.562 1 88.38 317 ASP A N 1
ATOM 2460 C CA . ASP A 1 317 ? -8.375 17.906 28.469 1 88.38 317 ASP A CA 1
ATOM 2461 C C . ASP A 1 317 ? -8.961 17.906 27.062 1 88.38 317 ASP A C 1
ATOM 2463 O O . ASP A 1 317 ? -9.93 17.203 26.781 1 88.38 317 ASP A O 1
ATOM 2467 N N . GLN A 1 318 ? -8.484 18.672 26.109 1 90.62 318 GLN A N 1
ATOM 2468 C CA . GLN A 1 318 ? -8.945 18.703 24.734 1 90.62 318 GLN A CA 1
ATOM 2469 C C . GLN A 1 318 ? -7.762 18.688 23.75 1 90.62 318 GLN A C 1
ATOM 2471 O O . GLN A 1 318 ? -7.664 19.547 22.875 1 90.62 318 GLN A O 1
ATOM 2476 N N . GLN A 1 319 ? -7.012 17.75 23.859 1 87.44 319 GLN A N 1
ATOM 2477 C CA . GLN A 1 319 ? -5.773 17.656 23.094 1 87.44 319 GLN A CA 1
ATOM 2478 C C . GLN A 1 319 ? -6.059 17.516 21.609 1 87.44 319 GLN A C 1
ATOM 2480 O O . GLN A 1 319 ? -5.332 18.062 20.766 1 87.44 319 GLN A O 1
ATOM 2485 N N . ALA A 1 320 ? -7.152 16.75 21.297 1 90.94 320 ALA A N 1
ATOM 2486 C CA . ALA A 1 320 ? -7.5 16.531 19.891 1 90.94 320 ALA A CA 1
ATOM 2487 C C . ALA A 1 320 ? -7.727 17.859 19.172 1 90.94 320 ALA A C 1
ATOM 2489 O O . ALA A 1 320 ? -7.191 18.094 18.094 1 90.94 320 ALA A O 1
ATOM 2490 N N . ILE A 1 321 ? -8.406 18.75 19.812 1 91.62 321 ILE A N 1
ATOM 2491 C CA . ILE A 1 321 ? -8.734 20.047 19.25 1 91.62 321 ILE A CA 1
ATOM 2492 C C . ILE A 1 321 ? -7.496 20.953 19.234 1 91.62 321 ILE A C 1
ATOM 2494 O O . ILE A 1 321 ? -7.184 21.562 18.203 1 91.62 321 ILE A O 1
ATOM 2498 N N . ALA A 1 322 ? -6.797 20.953 20.328 1 92.88 322 ALA A N 1
ATOM 2499 C CA . ALA A 1 322 ? -5.648 21.844 20.469 1 92.88 322 ALA A CA 1
ATOM 2500 C C . ALA A 1 322 ? -4.547 21.484 19.469 1 92.88 322 ALA A C 1
ATOM 2502 O O . ALA A 1 322 ? -3.984 22.359 18.812 1 92.88 322 ALA A O 1
ATOM 2503 N N . ARG A 1 323 ? -4.332 20.219 19.312 1 90.38 323 ARG A N 1
ATOM 2504 C CA . ARG A 1 323 ? -3.207 19.766 18.516 1 90.38 323 ARG A CA 1
ATOM 2505 C C . ARG A 1 323 ? -3.531 19.844 17.016 1 90.38 323 ARG A C 1
ATOM 2507 O O . ARG A 1 323 ? -2.658 20.156 16.203 1 90.38 323 ARG A O 1
ATOM 2514 N N . LEU A 1 324 ? -4.816 19.578 16.703 1 93.94 324 LEU A N 1
ATOM 2515 C CA . LEU A 1 324 ? -4.988 19.188 15.312 1 93.94 324 LEU A CA 1
ATOM 2516 C C . LEU A 1 324 ? -6.02 20.062 14.625 1 93.94 324 LEU A C 1
ATOM 2518 O O . LEU A 1 324 ? -6.031 20.172 13.398 1 93.94 324 LEU A O 1
ATOM 2522 N N . SER A 1 325 ? -6.902 20.688 15.297 1 93.5 325 SER A N 1
ATOM 2523 C CA . SER A 1 325 ? -8.023 21.359 14.656 1 93.5 325 SER A CA 1
ATOM 2524 C C . SER A 1 325 ? -7.727 22.859 14.477 1 93.5 325 SER A C 1
ATOM 2526 O O . SER A 1 325 ? -7.305 23.531 15.414 1 93.5 325 SER A O 1
ATOM 2528 N N . LEU A 1 326 ? -7.879 23.281 13.297 1 94.44 326 LEU A N 1
ATOM 2529 C CA . LEU A 1 326 ? -7.879 24.719 13.047 1 94.44 326 LEU A CA 1
ATOM 2530 C C . LEU A 1 326 ? -9.273 25.297 13.234 1 94.44 326 LEU A C 1
ATOM 2532 O O . LEU A 1 326 ? -10.18 25.031 12.438 1 94.44 326 LEU A O 1
ATOM 2536 N N . PRO A 1 327 ? -9.445 26.062 14.242 1 92.62 327 PRO A N 1
ATOM 2537 C CA . PRO A 1 327 ? -10.789 26.578 14.523 1 92.62 327 PRO A CA 1
ATOM 2538 C C . PRO A 1 327 ? -11.297 27.531 13.445 1 92.62 327 PRO A C 1
ATOM 2540 O O . PRO A 1 327 ? -10.555 28.406 12.977 1 92.62 327 PRO A O 1
ATOM 2543 N N . THR A 1 328 ? -12.578 27.422 13.133 1 91.44 328 THR A N 1
ATOM 2544 C CA . THR A 1 328 ? -13.211 28.234 12.102 1 91.44 328 THR A CA 1
ATOM 2545 C C . THR A 1 328 ? -13.211 29.719 12.5 1 91.44 328 THR A C 1
ATOM 2547 O O . THR A 1 328 ? -13.133 30.594 11.641 1 91.44 328 THR A O 1
ATOM 2550 N N . ARG A 1 329 ? -13.242 30.062 13.758 1 91.88 329 ARG A N 1
ATOM 2551 C CA . ARG A 1 329 ? -13.336 31.438 14.242 1 91.88 329 ARG A CA 1
ATOM 2552 C C . ARG A 1 329 ? -12.062 32.219 13.93 1 91.88 329 ARG A C 1
ATOM 2554 O O . ARG A 1 329 ? -12.094 33.438 13.773 1 91.88 329 ARG A O 1
ATOM 2561 N N . VAL A 1 330 ? -10.969 31.484 13.867 1 94.75 330 VAL A N 1
ATOM 2562 C CA . VAL A 1 330 ? -9.703 32.156 13.547 1 94.75 330 VAL A CA 1
ATOM 2563 C C . VAL A 1 330 ? -9.789 32.781 12.156 1 94.75 330 VAL A C 1
ATOM 2565 O O . VAL A 1 330 ? -9.398 33.938 11.969 1 94.75 330 VAL A O 1
ATOM 2568 N N . LEU A 1 331 ? -10.328 32.031 11.242 1 94.38 331 LEU A N 1
ATOM 2569 C CA . LEU A 1 331 ? -10.43 32.5 9.867 1 94.38 331 LEU A CA 1
ATOM 2570 C C . LEU A 1 331 ? -11.492 33.594 9.766 1 94.38 331 LEU A C 1
ATOM 2572 O O . LEU A 1 331 ? -11.336 34.562 9.008 1 94.38 331 LEU A O 1
ATOM 2576 N N . PHE A 1 332 ? -12.523 33.469 10.508 1 92.56 332 PHE A N 1
ATOM 2577 C CA . PHE A 1 332 ? -13.562 34.5 10.523 1 92.56 332 PHE A CA 1
ATOM 2578 C C . PHE A 1 332 ? -13.016 35.812 11.047 1 92.56 332 PHE A C 1
ATOM 2580 O O . PHE A 1 332 ? -13.203 36.844 10.43 1 92.56 332 PHE A O 1
ATOM 2587 N N . LEU A 1 333 ? -12.305 35.781 12.148 1 95.75 333 LEU A N 1
ATOM 2588 C CA . LEU A 1 333 ? -11.719 36.969 12.758 1 95.75 333 LEU A CA 1
ATOM 2589 C C . LEU A 1 333 ? -10.734 37.625 11.805 1 95.75 333 LEU A C 1
ATOM 2591 O O . LEU A 1 333 ? -10.75 38.844 11.648 1 95.75 333 LEU A O 1
ATOM 2595 N N . MET A 1 334 ? -9.945 36.812 11.18 1 95.5 334 MET A N 1
ATOM 2596 C CA . MET A 1 334 ? -8.961 37.312 10.234 1 95.5 334 MET A CA 1
ATOM 2597 C C . MET A 1 334 ? -9.648 37.969 9.047 1 95.5 334 MET A C 1
ATOM 2599 O O . MET A 1 334 ? -9.328 39.125 8.688 1 95.5 334 MET A O 1
ATOM 2603 N N . ALA A 1 335 ? -10.602 37.344 8.492 1 94.06 335 ALA A N 1
ATOM 2604 C CA . ALA A 1 335 ? -11.195 37.75 7.23 1 94.06 335 ALA A CA 1
ATOM 2605 C C . ALA A 1 335 ? -12.172 38.906 7.438 1 94.06 335 ALA A C 1
ATOM 2607 O O . ALA A 1 335 ? -12.211 39.844 6.645 1 94.06 335 ALA A O 1
ATOM 2608 N N . ALA A 1 336 ? -12.93 38.812 8.461 1 91.44 336 ALA A N 1
ATOM 2609 C CA . ALA A 1 336 ? -14.031 39.781 8.656 1 91.44 336 ALA A CA 1
ATOM 2610 C C . ALA A 1 336 ? -13.523 41.094 9.234 1 91.44 336 ALA A C 1
ATOM 2612 O O . ALA A 1 336 ? -14.109 42.156 8.992 1 91.44 336 ALA A O 1
ATOM 2613 N N . SER A 1 337 ? -12.445 41.062 10 1 91.94 337 SER A N 1
ATOM 2614 C CA . SER A 1 337 ? -12.086 42.281 10.719 1 91.94 337 SER A CA 1
ATOM 2615 C C . SER A 1 337 ? -10.578 42.5 10.727 1 91.94 337 SER A C 1
ATOM 2617 O O . SER A 1 337 ? -10.102 43.594 10.992 1 91.94 337 SER A O 1
ATOM 2619 N N . GLY A 1 338 ? -9.852 41.469 10.5 1 95 338 GLY A N 1
ATOM 2620 C CA . GLY A 1 338 ? -8.406 41.562 10.594 1 95 338 GLY A CA 1
ATOM 2621 C C . GLY A 1 338 ? -7.91 41.812 12.008 1 95 338 GLY A C 1
ATOM 2622 O O . GLY A 1 338 ? -6.77 42.219 12.203 1 95 338 GLY A O 1
ATOM 2623 N N . ILE A 1 339 ? -8.727 41.625 12.992 1 96.25 339 ILE A N 1
ATOM 2624 C CA . ILE A 1 339 ? -8.43 41.875 14.398 1 96.25 339 ILE A CA 1
ATOM 2625 C C . ILE A 1 339 ? -7.285 40.969 14.852 1 96.25 339 ILE A C 1
ATOM 2627 O O . ILE A 1 339 ? -7.25 39.781 14.5 1 96.25 339 ILE A O 1
ATOM 2631 N N . PRO A 1 340 ? -6.246 41.531 15.547 1 97.94 340 PRO A N 1
ATOM 2632 C CA . PRO A 1 340 ? -5.195 40.656 16.078 1 97.94 340 PRO A CA 1
ATOM 2633 C C . PRO A 1 340 ? -5.738 39.594 17 1 97.94 340 PRO A C 1
ATOM 2635 O O . PRO A 1 340 ? -6.629 39.844 17.812 1 97.94 340 PRO A O 1
ATOM 2638 N N . ILE A 1 341 ? -5.18 38.406 16.875 1 98.25 341 ILE A N 1
ATOM 2639 C CA . ILE A 1 341 ? -5.66 37.281 17.656 1 98.25 341 ILE A CA 1
ATOM 2640 C C . ILE A 1 341 ? -4.609 36.875 18.688 1 98.25 341 ILE A C 1
ATOM 2642 O O . ILE A 1 341 ? -3.438 36.688 18.344 1 98.25 341 ILE A O 1
ATOM 2646 N N . LEU A 1 342 ? -4.98 36.812 19.906 1 98.44 342 LEU A N 1
ATOM 2647 C CA . LEU A 1 342 ? -4.141 36.312 20.984 1 98.44 342 LEU A CA 1
ATOM 2648 C C . LEU A 1 342 ? -4.535 34.875 21.359 1 98.44 342 LEU A C 1
ATOM 2650 O O . LEU A 1 342 ? -5.555 34.656 22.016 1 98.44 342 LEU A O 1
ATOM 2654 N N . VAL A 1 343 ? -3.699 33.938 20.969 1 97.81 343 VAL A N 1
ATOM 2655 C CA . VAL A 1 343 ? -3.938 32.531 21.297 1 97.81 343 VAL A CA 1
ATOM 2656 C C . VAL A 1 343 ? -3.322 32.219 22.656 1 97.81 343 VAL A C 1
ATOM 2658 O O . VAL A 1 343 ? -2.154 32.531 22.906 1 97.81 343 VAL A O 1
ATOM 2661 N N . LEU A 1 344 ? -4.082 31.688 23.547 1 97.19 344 LEU A N 1
ATOM 2662 C CA . LEU A 1 344 ? -3.576 31.266 24.844 1 97.19 344 LEU A CA 1
ATOM 2663 C C . LEU A 1 344 ? -3.291 29.766 24.875 1 97.19 344 LEU A C 1
ATOM 2665 O O . LEU A 1 344 ? -4.141 28.969 24.484 1 97.19 344 LEU A O 1
ATOM 2669 N N . GLY A 1 345 ? -2.135 29.391 25.266 1 94.31 345 GLY A N 1
ATOM 2670 C CA . GLY A 1 345 ? -1.726 28 25.312 1 94.31 345 GLY A CA 1
ATOM 2671 C C . GLY A 1 345 ? -0.363 27.75 24.703 1 94.31 345 GLY A C 1
ATOM 2672 O O . GLY A 1 345 ? 0.489 28.641 24.688 1 94.31 345 GLY A O 1
ATOM 2673 N N . SER A 1 346 ? -0.138 26.562 24.234 1 90.62 346 SER A N 1
ATOM 2674 C CA . SER A 1 346 ? 1.141 26.172 23.656 1 90.62 346 SER A CA 1
ATOM 2675 C C . SER A 1 346 ? 1.281 26.703 22.234 1 90.62 346 SER A C 1
ATOM 2677 O O . SER A 1 346 ? 0.307 26.734 21.469 1 90.62 346 SER A O 1
ATOM 2679 N N . ARG A 1 347 ? 2.482 27.031 21.797 1 88.75 347 ARG A N 1
ATOM 2680 C CA . ARG A 1 347 ? 2.797 27.484 20.453 1 88.75 347 ARG A CA 1
ATOM 2681 C C . ARG A 1 347 ? 2.635 26.344 19.453 1 88.75 347 ARG A C 1
ATOM 2683 O O . ARG A 1 347 ? 2.604 26.578 18.234 1 88.75 347 ARG A O 1
ATOM 2690 N N . ARG A 1 348 ? 2.422 25.156 19.969 1 84.62 348 ARG A N 1
ATOM 2691 C CA . ARG A 1 348 ? 2.387 23.984 19.109 1 84.62 348 ARG A CA 1
ATOM 2692 C C . ARG A 1 348 ? 0.952 23.625 18.734 1 84.62 348 ARG A C 1
ATOM 2694 O O . ARG A 1 348 ? 0.719 22.641 18.016 1 84.62 348 ARG A O 1
ATOM 2701 N N . THR A 1 349 ? -0.013 24.359 19.219 1 92.38 349 THR A N 1
ATOM 2702 C CA . THR A 1 349 ? -1.398 24.094 18.859 1 92.38 349 THR A CA 1
ATOM 2703 C C . THR A 1 349 ? -1.652 24.484 17.406 1 92.38 349 THR A C 1
ATOM 2705 O O . THR A 1 349 ? -0.918 25.297 16.828 1 92.38 349 THR A O 1
ATOM 2708 N N . ALA A 1 350 ? -2.625 23.875 16.766 1 92.81 350 ALA A N 1
ATOM 2709 C CA . ALA A 1 350 ? -2.963 24.188 15.383 1 92.81 350 ALA A CA 1
ATOM 2710 C C . ALA A 1 350 ? -3.338 25.656 15.227 1 92.81 350 ALA A C 1
ATOM 2712 O O . ALA A 1 350 ? -2.938 26.312 14.266 1 92.81 350 ALA A O 1
ATOM 2713 N N . ALA A 1 351 ? -4.059 26.219 16.172 1 95.06 351 ALA A N 1
ATOM 2714 C CA . ALA A 1 351 ? -4.441 27.625 16.141 1 95.06 351 ALA A CA 1
ATOM 2715 C C . ALA A 1 351 ? -3.215 28.531 16.203 1 95.06 351 ALA A C 1
ATOM 2717 O O . ALA A 1 351 ? -3.102 29.484 15.445 1 95.06 351 ALA A O 1
ATOM 2718 N N . ALA A 1 352 ? -2.307 28.203 17.125 1 94.38 352 ALA A N 1
ATOM 2719 C CA . ALA A 1 352 ? -1.077 28.969 17.266 1 94.38 352 ALA A CA 1
ATOM 2720 C C . ALA A 1 352 ? -0.239 28.906 15.992 1 94.38 352 ALA A C 1
ATOM 2722 O O . ALA A 1 352 ? 0.311 29.922 15.555 1 94.38 352 ALA A O 1
ATOM 2723 N N . GLY A 1 353 ? -0.176 27.703 15.445 1 89.94 353 GLY A N 1
ATOM 2724 C CA . GLY A 1 353 ? 0.572 27.547 14.211 1 89.94 353 GLY A CA 1
ATOM 2725 C C . GLY A 1 353 ? 0.085 28.453 13.094 1 89.94 353 GLY A C 1
ATOM 2726 O O . GLY A 1 353 ? 0.888 29.094 12.414 1 89.94 353 GLY A O 1
ATOM 2727 N N . PHE A 1 354 ? -1.172 28.562 12.953 1 94.06 354 PHE A N 1
ATOM 2728 C CA . PHE A 1 354 ? -1.756 29.391 11.906 1 94.06 354 PHE A CA 1
ATOM 2729 C C . PHE A 1 354 ? -1.466 30.875 12.164 1 94.06 354 PHE A C 1
ATOM 2731 O O . PHE A 1 354 ? -1.051 31.594 11.25 1 94.06 354 PHE A O 1
ATOM 2738 N N . VAL A 1 355 ? -1.675 31.328 13.398 1 95.94 355 VAL A N 1
ATOM 2739 C CA . VAL A 1 355 ? -1.521 32.719 13.773 1 95.94 355 VAL A CA 1
ATOM 2740 C C . VAL A 1 355 ? -0.065 33.156 13.602 1 95.94 355 VAL A C 1
ATOM 2742 O O . VAL A 1 355 ? 0.216 34.25 13.094 1 95.94 355 VAL A O 1
ATOM 2745 N N . LEU A 1 356 ? 0.798 32.312 13.938 1 90.31 356 LEU A N 1
ATOM 2746 C CA . LEU A 1 356 ? 2.221 32.625 13.844 1 90.31 356 LEU A CA 1
ATOM 2747 C C . LEU A 1 356 ? 2.689 32.594 12.391 1 90.31 356 LEU A C 1
ATOM 2749 O O . LEU A 1 356 ? 3.457 33.438 11.969 1 90.31 356 LEU A O 1
ATOM 2753 N N . ARG A 1 357 ? 2.205 31.641 11.633 1 87.12 357 ARG A N 1
ATOM 2754 C CA . ARG A 1 357 ? 2.582 31.516 10.234 1 87.12 357 ARG A CA 1
ATOM 2755 C C . ARG A 1 357 ? 2.117 32.719 9.422 1 87.12 357 ARG A C 1
ATOM 2757 O O . ARG A 1 357 ? 2.789 33.125 8.484 1 87.12 357 ARG A O 1
ATOM 2764 N N . THR A 1 358 ? 0.95 33.219 9.75 1 92.31 358 THR A N 1
ATOM 2765 C CA . THR A 1 358 ? 0.373 34.344 9 1 92.31 358 THR A CA 1
ATOM 2766 C C . THR A 1 358 ? 0.767 35.688 9.625 1 92.31 358 THR A C 1
ATOM 2768 O O . THR A 1 358 ? 0.605 36.719 9.008 1 92.31 358 THR A O 1
ATOM 2771 N N . GLY A 1 359 ? 1.234 35.625 10.859 1 93.81 359 GLY A N 1
ATOM 2772 C CA . GLY A 1 359 ? 1.65 36.844 11.555 1 93.81 359 GLY A CA 1
ATOM 2773 C C . GLY A 1 359 ? 0.485 37.719 12 1 93.81 359 GLY A C 1
ATOM 2774 O O . GLY A 1 359 ? 0.611 38.938 12.094 1 93.81 359 GLY A O 1
ATOM 2775 N N . ILE A 1 360 ? -0.646 37.094 12.305 1 96.88 360 ILE A N 1
ATOM 2776 C CA . ILE A 1 360 ? -1.841 37.906 12.539 1 96.88 360 ILE A CA 1
ATOM 2777 C C . ILE A 1 360 ? -2.133 37.969 14.039 1 96.88 360 ILE A C 1
ATOM 2779 O O . ILE A 1 360 ? -3.236 38.312 14.453 1 96.88 360 ILE A O 1
ATOM 2783 N N . GLY A 1 361 ? -1.19 37.594 14.781 1 97.25 361 GLY A N 1
ATOM 2784 C CA . GLY A 1 361 ? -1.401 37.625 16.219 1 97.25 361 GLY A CA 1
ATOM 2785 C C . GLY A 1 361 ? -0.201 37.156 17.016 1 97.25 361 GLY A C 1
ATOM 2786 O O . GLY A 1 361 ? 0.934 37.219 16.547 1 97.25 361 GLY A O 1
ATOM 2787 N N . GLU A 1 362 ? -0.51 36.812 18.281 1 96.56 362 GLU A N 1
ATOM 2788 C CA . GLU A 1 362 ? 0.511 36.375 19.219 1 96.56 362 GLU A CA 1
ATOM 2789 C C . GLU A 1 362 ? 0.024 35.156 20.016 1 96.56 362 GLU A C 1
ATOM 2791 O O . GLU A 1 362 ? -1.17 34.844 20.016 1 96.56 362 GLU A O 1
ATOM 2796 N N . VAL A 1 363 ? 1.007 34.5 20.578 1 96.31 363 VAL A N 1
ATOM 2797 C CA . VAL A 1 363 ? 0.717 33.375 21.438 1 96.31 363 VAL A CA 1
ATOM 2798 C C . VAL A 1 363 ? 1.28 33.625 22.844 1 96.31 363 VAL A C 1
ATOM 2800 O O . VAL A 1 363 ? 2.389 34.156 22.984 1 96.31 363 VAL A O 1
ATOM 2803 N N . ALA A 1 364 ? 0.497 33.406 23.844 1 96.38 364 ALA A N 1
ATOM 2804 C CA . ALA A 1 364 ? 0.929 33.562 25.234 1 96.38 364 ALA A CA 1
ATOM 2805 C C . ALA A 1 364 ? 0.435 32.375 26.078 1 96.38 364 ALA A C 1
ATOM 2807 O O . ALA A 1 364 ? -0.497 31.672 25.688 1 96.38 364 ALA A O 1
ATOM 2808 N N . ASP A 1 365 ? 1.132 32.125 27.188 1 94.81 365 ASP A N 1
ATOM 2809 C CA . ASP A 1 365 ? 0.633 31.141 28.141 1 94.81 365 ASP A CA 1
ATOM 2810 C C . ASP A 1 365 ? -0.522 31.703 28.969 1 94.81 365 ASP A C 1
ATOM 2812 O O . ASP A 1 365 ? -1.015 32.812 28.688 1 94.81 365 ASP A O 1
ATOM 2816 N N . TYR A 1 366 ? -1.031 30.953 29.938 1 96 366 TYR A N 1
ATOM 2817 C CA . TYR A 1 366 ? -2.207 31.344 30.703 1 96 366 TYR A CA 1
ATOM 2818 C C . TYR A 1 366 ? -1.81 32.156 31.938 1 96 366 TYR A C 1
ATOM 2820 O O . TYR A 1 366 ? -2.641 32.406 32.812 1 96 366 TYR A O 1
ATOM 2828 N N . GLU A 1 367 ? -0.566 32.625 31.984 1 96.62 367 GLU A N 1
ATOM 2829 C CA . GLU A 1 367 ? -0.162 33.5 33.062 1 96.62 367 GLU A CA 1
ATOM 2830 C C . GLU A 1 367 ? -0.709 34.906 32.875 1 96.62 367 GLU A C 1
ATOM 2832 O O . GLU A 1 367 ? -0.619 35.469 31.797 1 96.62 367 GLU A O 1
ATOM 2837 N N . ALA A 1 368 ? -1.204 35.5 34 1 97.38 368 ALA A N 1
ATOM 2838 C CA . ALA A 1 368 ? -1.865 36.812 33.938 1 97.38 368 ALA A CA 1
ATOM 2839 C C . ALA A 1 368 ? -0.92 37.875 33.406 1 97.38 368 ALA A C 1
ATOM 2841 O O . ALA A 1 368 ? -1.317 38.719 32.594 1 97.38 368 ALA A O 1
ATOM 2842 N N . ALA A 1 369 ? 0.291 37.812 33.844 1 97.06 369 ALA A N 1
ATOM 2843 C CA . ALA A 1 369 ? 1.264 38.812 33.438 1 97.06 369 ALA A CA 1
ATOM 2844 C C . ALA A 1 369 ? 1.589 38.688 31.953 1 97.06 369 ALA A C 1
ATOM 2846 O O . ALA A 1 369 ? 1.709 39.688 31.234 1 97.06 369 ALA A O 1
ATOM 2847 N N . SER A 1 370 ? 1.731 37.5 31.516 1 96.94 370 SER A N 1
ATOM 2848 C CA . SER A 1 370 ? 2.006 37.219 30.109 1 96.94 370 SER A CA 1
ATOM 2849 C C . SER A 1 370 ? 0.841 37.656 29.234 1 96.94 370 SER A C 1
ATOM 2851 O O . SER A 1 370 ? 1.05 38.219 28.156 1 96.94 370 SER A O 1
ATOM 2853 N N . PHE A 1 371 ? -0.307 37.375 29.719 1 97.19 371 PHE A N 1
ATOM 2854 C CA . PHE A 1 371 ? -1.521 37.75 29 1 97.19 371 PHE A CA 1
ATOM 2855 C C . PHE A 1 371 ? -1.62 39.281 28.875 1 97.19 371 PHE A C 1
ATOM 2857 O O . PHE A 1 371 ? -1.852 39.812 27.781 1 97.19 371 PHE A O 1
ATOM 2864 N N . ARG A 1 372 ? -1.401 39.969 29.953 1 97.12 372 ARG A N 1
ATOM 2865 C CA . ARG A 1 372 ? -1.494 41.438 29.969 1 97.12 372 ARG A CA 1
ATOM 2866 C C . ARG A 1 372 ? -0.457 42.031 29.031 1 97.12 372 ARG A C 1
ATOM 2868 O O . ARG A 1 372 ? -0.771 42.938 28.266 1 97.12 372 ARG A O 1
ATOM 2875 N N . ARG A 1 373 ? 0.702 41.562 29.062 1 97.25 373 ARG A N 1
ATOM 2876 C CA . ARG A 1 373 ? 1.769 42.094 28.234 1 97.25 373 ARG A CA 1
ATOM 2877 C C . ARG A 1 373 ? 1.444 41.906 26.75 1 97.25 373 ARG A C 1
ATOM 2879 O O . ARG A 1 373 ? 1.633 42.812 25.938 1 97.25 373 ARG A O 1
ATOM 2886 N N . ALA A 1 374 ? 0.967 40.719 26.438 1 97.38 374 ALA A N 1
ATOM 2887 C CA . ALA A 1 374 ? 0.616 40.438 25.047 1 97.38 374 ALA A CA 1
ATOM 2888 C C . ALA A 1 374 ? -0.542 41.312 24.578 1 97.38 374 ALA A C 1
ATOM 2890 O O . ALA A 1 374 ? -0.523 41.812 23.469 1 97.38 374 ALA A O 1
ATOM 2891 N N . ALA A 1 375 ? -1.537 41.438 25.422 1 97.38 375 ALA A N 1
ATOM 2892 C CA . ALA A 1 375 ? -2.695 42.25 25.094 1 97.38 375 ALA A CA 1
ATOM 2893 C C . ALA A 1 375 ? -2.277 43.719 24.859 1 97.38 375 ALA A C 1
ATOM 2895 O O . ALA A 1 375 ? -2.75 44.344 23.906 1 97.38 375 ALA A O 1
ATOM 2896 N N . GLU A 1 376 ? -1.402 44.156 25.672 1 96.88 376 GLU A N 1
ATOM 2897 C CA . GLU A 1 376 ? -0.931 45.531 25.547 1 96.88 376 GLU A CA 1
ATOM 2898 C C . GLU A 1 376 ? -0.152 45.719 24.25 1 96.88 376 GLU A C 1
ATOM 2900 O O . GLU A 1 376 ? -0.299 46.75 23.578 1 96.88 376 GLU A O 1
ATOM 2905 N N . ARG A 1 377 ? 0.613 44.781 23.906 1 97 377 ARG A N 1
ATOM 2906 C CA . ARG A 1 377 ? 1.349 44.844 22.656 1 97 377 ARG A CA 1
ATOM 2907 C C . ARG A 1 377 ? 0.396 44.875 21.453 1 97 377 ARG A C 1
ATOM 2909 O O . ARG A 1 377 ? 0.643 45.562 20.469 1 97 377 ARG A O 1
ATOM 2916 N N . LEU A 1 378 ? -0.678 44.094 21.578 1 97.25 378 LEU A N 1
ATOM 2917 C CA . LEU A 1 378 ? -1.631 44 20.469 1 97.25 378 LEU A CA 1
ATOM 2918 C C . LEU A 1 378 ? -2.496 45.25 20.391 1 97.25 378 LEU A C 1
ATOM 2920 O O . LEU A 1 378 ? -3.168 45.469 19.375 1 97.25 378 LEU A O 1
ATOM 2924 N N . CYS A 1 379 ? -2.412 46.062 21.438 1 96.56 379 CYS A N 1
ATOM 2925 C CA . CYS A 1 379 ? -3.152 47.344 21.438 1 96.56 379 CYS A CA 1
ATOM 2926 C C . CYS A 1 379 ? -2.297 48.469 20.906 1 96.56 379 CYS A C 1
ATOM 2928 O O . CYS A 1 379 ? -2.797 49.562 20.672 1 96.56 379 CYS A O 1
ATOM 2930 N N . ASP A 1 380 ? -1.015 48.156 20.656 1 96.25 380 ASP A N 1
ATOM 2931 C CA . ASP A 1 380 ? -0.114 49.156 20.094 1 96.25 380 ASP A CA 1
ATOM 2932 C C . ASP A 1 380 ? -0.502 49.5 18.656 1 96.25 380 ASP A C 1
ATOM 2934 O O . ASP A 1 380 ? -0.717 48.594 17.828 1 96.25 380 ASP A O 1
ATOM 2938 N N . PRO A 1 381 ? -0.595 50.812 18.328 1 95.5 381 PRO A N 1
ATOM 2939 C CA . PRO A 1 381 ? -1.057 51.219 17 1 95.5 381 PRO A CA 1
ATOM 2940 C C . PRO A 1 381 ? -0.187 50.656 15.883 1 95.5 381 PRO A C 1
ATOM 2942 O O . PRO A 1 381 ? -0.703 50.281 14.82 1 95.5 381 PRO A O 1
ATOM 2945 N N . ALA A 1 382 ? 1.082 50.625 16.078 1 96.06 382 ALA A N 1
ATOM 2946 C CA . ALA A 1 382 ? 1.969 50.094 15.047 1 96.06 382 ALA A CA 1
ATOM 2947 C C . ALA A 1 382 ? 1.731 48.594 14.844 1 96.06 382 ALA A C 1
ATOM 2949 O O . ALA A 1 382 ? 1.733 48.125 13.711 1 96.06 382 ALA A O 1
ATOM 2950 N N . THR A 1 383 ? 1.569 47.875 15.914 1 96.88 383 THR A N 1
ATOM 2951 C CA . THR A 1 383 ? 1.265 46.469 15.852 1 96.88 383 THR A CA 1
ATOM 2952 C C . THR A 1 383 ? -0.086 46.219 15.18 1 96.88 383 THR A C 1
ATOM 2954 O O . THR A 1 383 ? -0.226 45.312 14.359 1 96.88 383 THR A O 1
ATOM 2957 N N . GLN A 1 384 ? -1.073 47.062 15.508 1 96.56 384 GLN A N 1
ATOM 2958 C CA . GLN A 1 384 ? -2.396 47 14.898 1 96.56 384 GLN A CA 1
ATOM 2959 C C . GLN A 1 384 ? -2.311 47.125 13.383 1 96.56 384 GLN A C 1
ATOM 2961 O O . GLN A 1 384 ? -2.893 46.312 12.648 1 96.56 384 GLN A O 1
ATOM 2966 N N . ARG A 1 385 ? -1.558 48.094 12.992 1 95.81 385 ARG A N 1
ATOM 2967 C CA . ARG A 1 385 ? -1.426 48.344 11.562 1 95.81 385 ARG A CA 1
ATOM 2968 C C . ARG A 1 385 ? -0.767 47.156 10.859 1 95.81 385 ARG A C 1
ATOM 2970 O O . ARG A 1 385 ? -1.265 46.688 9.844 1 95.81 385 ARG A O 1
ATOM 2977 N N . ALA A 1 386 ? 0.313 46.688 11.383 1 97.12 386 ALA A N 1
ATOM 2978 C CA . ALA A 1 386 ? 1.062 45.594 10.766 1 97.12 386 ALA A CA 1
ATOM 2979 C C . ALA A 1 386 ? 0.213 44.344 10.68 1 97.12 386 ALA A C 1
ATOM 2981 O O . ALA A 1 386 ? 0.172 43.688 9.641 1 97.12 386 ALA A O 1
ATOM 2982 N N . VAL A 1 387 ? -0.451 43.938 11.734 1 97.12 387 VAL A N 1
ATOM 2983 C CA . VAL A 1 387 ? -1.245 42.719 11.812 1 97.12 387 VAL A CA 1
ATOM 2984 C C . VAL A 1 387 ? -2.43 42.812 10.852 1 97.12 387 VAL A C 1
ATOM 2986 O O . VAL A 1 387 ? -2.723 41.875 10.125 1 97.12 387 VAL A O 1
ATOM 2989 N N . ARG A 1 388 ? -3.096 43.906 10.836 1 96.12 388 ARG A N 1
ATOM 2990 C CA . ARG A 1 388 ? -4.277 44.062 10 1 96.12 388 ARG A CA 1
ATOM 2991 C C . ARG A 1 388 ? -3.904 44.094 8.516 1 96.12 388 ARG A C 1
ATOM 2993 O O . ARG A 1 388 ? -4.66 43.625 7.672 1 96.12 388 ARG A O 1
ATOM 3000 N N . GLU A 1 389 ? -2.742 44.625 8.227 1 96.62 389 GLU A N 1
ATOM 3001 C CA . GLU A 1 389 ? -2.244 44.562 6.855 1 96.62 389 GLU A CA 1
ATOM 3002 C C . GLU A 1 389 ? -1.964 43.125 6.43 1 96.62 389 GLU A C 1
ATOM 3004 O O . GLU A 1 389 ? -2.312 42.719 5.316 1 96.62 389 GLU A O 1
ATOM 3009 N N . ARG A 1 390 ? -1.346 42.375 7.262 1 96.69 390 ARG A N 1
ATOM 3010 C CA . ARG A 1 390 ? -1.068 40.969 6.965 1 96.69 390 ARG A CA 1
ATOM 3011 C C . ARG A 1 390 ? -2.361 40.156 6.832 1 96.69 390 ARG A C 1
ATOM 3013 O O . ARG A 1 390 ? -2.473 39.281 5.969 1 96.69 390 ARG A O 1
ATOM 3020 N N . ALA A 1 391 ? -3.303 40.438 7.73 1 96.31 391 ALA A N 1
ATOM 3021 C CA . ALA A 1 391 ? -4.598 39.781 7.676 1 96.31 391 ALA A CA 1
ATOM 3022 C C . ALA A 1 391 ? -5.301 40.031 6.352 1 96.31 391 ALA A C 1
ATOM 3024 O O . ALA A 1 391 ? -5.836 39.125 5.723 1 96.31 391 ALA A O 1
ATOM 3025 N N . ALA A 1 392 ? -5.281 41.281 5.973 1 95.44 392 ALA A N 1
ATOM 3026 C CA . ALA A 1 392 ? -5.918 41.656 4.715 1 95.44 392 ALA A CA 1
ATOM 3027 C C . ALA A 1 392 ? -5.25 41 3.525 1 95.44 392 ALA A C 1
ATOM 3029 O O . ALA A 1 392 ? -5.914 40.656 2.543 1 95.44 392 ALA A O 1
ATOM 3030 N N . ALA A 1 393 ? -3.979 40.812 3.617 1 94.88 393 ALA A N 1
ATOM 3031 C CA . ALA A 1 393 ? -3.221 40.188 2.539 1 94.88 393 ALA A CA 1
ATOM 3032 C C . ALA A 1 393 ? -3.486 38.688 2.494 1 94.88 393 ALA A C 1
ATOM 3034 O O . ALA A 1 393 ? -3.518 38.094 1.416 1 94.88 393 ALA A O 1
ATOM 3035 N N . ALA A 1 394 ? -3.674 38.031 3.617 1 94.44 394 ALA A N 1
ATOM 3036 C CA . ALA A 1 394 ? -3.793 36.594 3.713 1 94.44 394 ALA A CA 1
ATOM 3037 C C . ALA A 1 394 ? -5.238 36.125 3.518 1 94.44 394 ALA A C 1
ATOM 3039 O O . ALA A 1 394 ? -5.496 35.031 3.004 1 94.44 394 ALA A O 1
ATOM 3040 N N . ALA A 1 395 ? -6.207 36.906 3.861 1 94.88 395 ALA A N 1
ATOM 3041 C CA . ALA A 1 395 ? -7.613 36.562 4.012 1 94.88 395 ALA A CA 1
ATOM 3042 C C . ALA A 1 395 ? -8.195 36.062 2.688 1 94.88 395 ALA A C 1
ATOM 3044 O O . ALA A 1 395 ? -8.961 35.094 2.66 1 94.88 395 ALA A O 1
ATOM 3045 N N . PRO A 1 396 ? -7.824 36.625 1.563 1 94.19 396 PRO A N 1
ATOM 3046 C CA . PRO A 1 396 ? -8.453 36.25 0.299 1 94.19 396 PRO A CA 1
ATOM 3047 C C . PRO A 1 396 ? -8.203 34.781 -0.05 1 94.19 396 PRO A C 1
ATOM 3049 O O . PRO A 1 396 ? -9.039 34.156 -0.709 1 94.19 396 PRO A O 1
ATOM 3052 N N . ALA A 1 397 ? -7.145 34.219 0.37 1 94.06 397 ALA A N 1
ATOM 3053 C CA . ALA A 1 397 ? -6.789 32.844 0.062 1 94.06 397 ALA A CA 1
ATOM 3054 C C . ALA A 1 397 ? -7.773 31.859 0.704 1 94.06 397 ALA A C 1
ATOM 3056 O O . ALA A 1 397 ? -7.855 30.688 0.305 1 94.06 397 ALA A O 1
ATOM 3057 N N . PHE A 1 398 ? -8.57 32.312 1.669 1 94.62 398 PHE A N 1
ATOM 3058 C CA . PHE A 1 398 ? -9.461 31.422 2.416 1 94.62 398 PHE A CA 1
ATOM 3059 C C . PHE A 1 398 ? -10.922 31.734 2.098 1 94.62 398 PHE A C 1
ATOM 3061 O O . PHE A 1 398 ? -11.82 31.312 2.818 1 94.62 398 PHE A O 1
ATOM 3068 N N . ALA A 1 399 ? -11.156 32.469 1.007 1 92.31 399 ALA A N 1
ATOM 3069 C CA . ALA A 1 399 ? -12.523 32.781 0.57 1 92.31 399 ALA A CA 1
ATOM 3070 C C . ALA A 1 399 ? -13.188 31.531 -0.031 1 92.31 399 ALA A C 1
ATOM 3072 O O . ALA A 1 399 ? -12.555 30.797 -0.799 1 92.31 399 ALA A O 1
ATOM 3073 N N . ALA A 1 400 ? -14.391 31.312 0.333 1 87.19 400 ALA A N 1
ATOM 3074 C CA . ALA A 1 400 ? -15.156 30.172 -0.168 1 87.19 400 ALA A CA 1
AT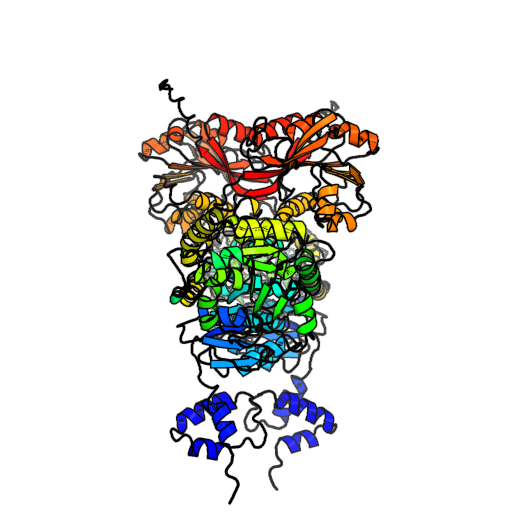OM 3075 C C . ALA A 1 400 ? -15.602 30.406 -1.61 1 87.19 400 ALA A C 1
ATOM 3077 O O . ALA A 1 400 ? -16.781 30.609 -1.876 1 87.19 400 ALA A O 1
ATOM 3078 N N . ARG A 1 401 ? -14.812 30.328 -2.514 1 89.31 401 ARG A N 1
ATOM 3079 C CA . ARG A 1 401 ? -15.148 30.469 -3.926 1 89.31 401 ARG A CA 1
ATOM 3080 C C . ARG A 1 401 ? -15.25 29.125 -4.613 1 89.31 401 ARG A C 1
ATOM 3082 O O . ARG A 1 401 ? -14.242 28.516 -4.973 1 89.31 401 ARG A O 1
ATOM 3089 N N . ASP A 1 402 ? -16.516 28.625 -4.836 1 92.56 402 ASP A N 1
ATOM 3090 C CA . ASP A 1 402 ? -16.812 27.391 -5.555 1 92.56 402 ASP A CA 1
ATOM 3091 C C . ASP A 1 402 ? -16.094 26.203 -4.918 1 92.56 402 ASP A C 1
ATOM 3093 O O . ASP A 1 402 ? -15.477 25.391 -5.621 1 92.56 402 ASP A O 1
ATOM 3097 N N . VAL A 1 403 ? -16.062 26.125 -3.596 1 96.25 403 VAL A N 1
ATOM 3098 C CA . VAL A 1 403 ? -15.32 25.109 -2.871 1 96.25 403 VAL A CA 1
ATOM 3099 C C . VAL A 1 403 ? -15.977 23.734 -3.078 1 96.25 403 VAL A C 1
ATOM 3101 O O . VAL A 1 403 ? -15.289 22.719 -3.184 1 96.25 403 VAL A O 1
ATOM 3104 N N . GLY A 1 404 ? -17.312 23.734 -3.117 1 95.69 404 GLY A N 1
ATOM 3105 C CA . GLY A 1 404 ? -18.016 22.484 -3.41 1 95.69 404 GLY A CA 1
ATOM 3106 C C . GLY A 1 404 ? -17.641 21.906 -4.758 1 95.69 404 GLY A C 1
ATOM 3107 O O . GLY A 1 404 ? -17.375 20.703 -4.863 1 95.69 404 GLY A O 1
ATOM 3108 N N . ALA A 1 405 ? -17.609 22.75 -5.719 1 94.75 405 ALA A N 1
ATOM 3109 C CA . ALA A 1 405 ? -17.203 22.312 -7.055 1 94.75 405 ALA A CA 1
ATOM 3110 C C . ALA A 1 405 ? -15.766 21.812 -7.062 1 94.75 405 ALA A C 1
ATOM 3112 O O . ALA A 1 405 ? -15.453 20.797 -7.688 1 94.75 405 ALA A O 1
ATOM 3113 N N . TRP A 1 406 ? -14.945 22.578 -6.41 1 96.19 406 TRP A N 1
ATOM 3114 C CA . TRP A 1 406 ? -13.547 22.172 -6.277 1 96.19 406 TRP A CA 1
ATOM 3115 C C . TRP A 1 406 ? -13.438 20.812 -5.625 1 96.19 406 TRP A C 1
ATOM 3117 O O . TRP A 1 406 ? -12.672 19.953 -6.082 1 96.19 406 TRP A O 1
ATOM 3127 N N . LEU A 1 407 ? -14.18 20.562 -4.598 1 97.44 407 LEU A N 1
ATOM 3128 C CA . LEU A 1 407 ? -14.133 19.312 -3.854 1 97.44 407 LEU A CA 1
ATOM 3129 C C . LEU A 1 407 ? -14.594 18.141 -4.723 1 97.44 407 LEU A C 1
ATOM 3131 O O . LEU A 1 407 ? -13.93 17.109 -4.785 1 97.44 407 LEU A O 1
ATOM 3135 N N . PHE A 1 408 ? -15.68 18.312 -5.43 1 96.25 408 PHE A N 1
ATOM 3136 C CA . PHE A 1 408 ? -16.234 17.234 -6.238 1 96.25 408 PHE A CA 1
ATOM 3137 C C . PHE A 1 408 ? -15.336 16.938 -7.438 1 96.25 408 PHE A C 1
ATOM 3139 O O . PHE A 1 408 ? -15.141 15.781 -7.809 1 96.25 408 PHE A O 1
ATOM 3146 N N . GLU A 1 409 ? -14.781 18 -8.008 1 95.69 409 GLU A N 1
ATOM 3147 C CA . GLU A 1 409 ? -13.812 17.781 -9.078 1 95.69 409 GLU A CA 1
ATOM 3148 C C . GLU A 1 409 ? -12.57 17.062 -8.562 1 95.69 409 GLU A C 1
ATOM 3150 O O . GLU A 1 409 ? -12.055 16.156 -9.219 1 95.69 409 GLU A O 1
ATOM 3155 N N . SER A 1 410 ? -12.078 17.5 -7.402 1 97 410 SER A N 1
ATOM 3156 C CA . SER A 1 410 ? -10.93 16.875 -6.77 1 97 410 SER A CA 1
ATOM 3157 C C . SER A 1 410 ? -11.203 15.398 -6.48 1 97 410 SER A C 1
ATOM 3159 O O . SER A 1 410 ? -10.328 14.547 -6.664 1 97 410 SER A O 1
ATOM 3161 N N . LEU A 1 411 ? -12.391 15.102 -6 1 96.88 411 LEU A N 1
ATOM 3162 C CA . LEU A 1 411 ? -12.789 13.727 -5.703 1 96.88 411 LEU A CA 1
ATOM 3163 C C . LEU A 1 411 ? -12.766 12.867 -6.961 1 96.88 411 LEU A C 1
ATOM 3165 O O . LEU A 1 411 ? -12.281 11.734 -6.938 1 96.88 411 LEU A O 1
ATOM 3169 N N . GLU A 1 412 ? -13.227 13.375 -8.062 1 93.31 412 GLU A N 1
ATOM 3170 C CA . GLU A 1 412 ? -13.219 12.656 -9.328 1 93.31 412 GLU A CA 1
ATOM 3171 C C . GLU A 1 412 ? -11.797 12.383 -9.805 1 93.31 412 GLU A C 1
ATOM 3173 O O . GLU A 1 412 ? -11.516 11.32 -10.367 1 93.31 412 GLU A O 1
ATOM 3178 N N . ARG A 1 413 ? -10.938 13.32 -9.453 1 91.38 413 ARG A N 1
ATOM 3179 C CA . ARG A 1 413 ? -9.547 13.211 -9.891 1 91.38 413 ARG A CA 1
ATOM 3180 C C . ARG A 1 413 ? -8.734 12.352 -8.93 1 91.38 413 ARG A C 1
ATOM 3182 O O . ARG A 1 413 ? -7.688 11.82 -9.297 1 91.38 413 ARG A O 1
ATOM 3189 N N . GLY A 1 414 ? -9.258 12.281 -7.695 1 91.56 414 GLY A N 1
ATOM 3190 C CA . GLY A 1 414 ? -8.477 11.609 -6.668 1 91.56 414 GLY A CA 1
ATOM 3191 C C . GLY A 1 414 ? -7.359 12.461 -6.105 1 91.56 414 GLY A C 1
ATOM 3192 O O . GLY A 1 414 ? -6.488 11.961 -5.395 1 91.56 414 GLY A O 1
ATOM 3193 N N . GLU A 1 415 ? -7.289 13.695 -6.52 1 92 415 GLU A N 1
ATOM 3194 C CA . GLU A 1 415 ? -6.363 14.727 -6.055 1 92 415 GLU A CA 1
ATOM 3195 C C . GLU A 1 415 ? -6.957 16.125 -6.223 1 92 415 GLU A C 1
ATOM 3197 O O . GLU A 1 415 ? -7.906 16.312 -6.988 1 92 415 GLU A O 1
ATOM 3202 N N . PRO A 1 416 ? -6.438 17.125 -5.566 1 94.56 416 PRO A N 1
ATOM 3203 C CA . PRO A 1 416 ? -7.016 18.469 -5.664 1 94.56 416 PRO A CA 1
ATOM 3204 C C . PRO A 1 416 ? -7.039 18.984 -7.098 1 94.56 416 PRO A C 1
ATOM 3206 O O . PRO A 1 416 ? -6.07 18.812 -7.84 1 94.56 416 PRO A O 1
ATOM 3209 N N . ALA A 1 417 ? -8.125 19.609 -7.469 1 94.94 417 ALA A N 1
ATOM 3210 C CA . ALA A 1 417 ? -8.312 20.188 -8.797 1 94.94 417 ALA A CA 1
ATOM 3211 C C . ALA A 1 417 ? -7.305 21.297 -9.062 1 94.94 417 ALA A C 1
ATOM 3213 O O . ALA A 1 417 ? -6.914 21.531 -10.211 1 94.94 417 ALA A O 1
ATOM 3214 N N . ASP A 1 418 ? -6.926 21.984 -7.992 1 93.5 418 ASP A N 1
ATOM 3215 C CA . ASP A 1 418 ? -5.855 22.984 -8.008 1 93.5 418 ASP A CA 1
ATOM 3216 C C . ASP A 1 418 ? -5.176 23.078 -6.641 1 93.5 418 ASP A C 1
ATOM 3218 O O . ASP A 1 418 ? -5.609 22.438 -5.68 1 93.5 418 ASP A O 1
ATOM 3222 N N . ASP A 1 419 ? -4.148 23.844 -6.555 1 90.25 419 ASP A N 1
ATOM 3223 C CA . ASP A 1 419 ? -3.322 23.812 -5.352 1 90.25 419 ASP A CA 1
ATOM 3224 C C . ASP A 1 419 ? -3.604 25.031 -4.469 1 90.25 419 ASP A C 1
ATOM 3226 O O . ASP A 1 419 ? -2.754 25.438 -3.676 1 90.25 419 ASP A O 1
ATOM 3230 N N . ARG A 1 420 ? -4.73 25.641 -4.547 1 93.19 420 ARG A N 1
ATOM 3231 C CA . ARG A 1 420 ? -4.988 26.906 -3.871 1 93.19 420 ARG A CA 1
ATOM 3232 C C . ARG A 1 420 ? -4.832 26.766 -2.361 1 93.19 420 ARG A C 1
ATOM 3234 O O . ARG A 1 420 ? -4.223 27.625 -1.712 1 93.19 420 ARG A O 1
ATOM 3241 N N . PHE A 1 421 ? -5.289 25.688 -1.84 1 94 421 PHE A N 1
ATOM 3242 C CA . PHE A 1 421 ? -5.25 25.562 -0.387 1 94 421 PHE A CA 1
ATOM 3243 C C . PHE A 1 421 ? -3.879 25.094 0.079 1 94 421 PHE A C 1
ATOM 3245 O O . PHE A 1 421 ? -3.414 25.484 1.151 1 94 421 PHE A O 1
ATOM 3252 N N . GLU A 1 422 ? -3.195 24.297 -0.711 1 90.44 422 GLU A N 1
ATOM 3253 C CA . GLU A 1 422 ? -1.819 23.922 -0.407 1 90.44 422 GLU A CA 1
ATOM 3254 C C . GLU A 1 422 ? -0.888 25.125 -0.472 1 90.44 422 GLU A C 1
ATOM 3256 O O . GLU A 1 422 ? 0.085 25.203 0.281 1 90.44 422 GLU A O 1
ATOM 3261 N N . ARG A 1 423 ? -1.166 26.031 -1.357 1 88.94 423 ARG A N 1
ATOM 3262 C CA . ARG A 1 423 ? -0.379 27.25 -1.475 1 88.94 423 ARG A CA 1
ATOM 3263 C C . ARG A 1 423 ? -0.633 28.188 -0.292 1 88.94 423 ARG A C 1
ATOM 3265 O O . ARG A 1 423 ? 0.277 28.875 0.165 1 88.94 423 ARG A O 1
ATOM 3272 N N . ALA A 1 424 ? -1.866 28.172 0.132 1 91.62 424 ALA A N 1
ATOM 3273 C CA . ALA A 1 424 ? -2.227 29.016 1.267 1 91.62 424 ALA A CA 1
ATOM 3274 C C . ALA A 1 424 ? -1.595 28.5 2.557 1 91.62 424 ALA A C 1
ATOM 3276 O O . ALA A 1 424 ? -1.196 29.297 3.418 1 91.62 424 ALA A O 1
ATOM 3277 N N . LEU A 1 425 ? -1.569 27.188 2.641 1 90.19 425 LEU A N 1
ATOM 3278 C CA . LEU A 1 425 ? -0.981 26.547 3.811 1 90.19 425 LEU A CA 1
ATOM 3279 C C . LEU A 1 425 ? 0.039 25.5 3.395 1 90.19 425 LEU A C 1
ATOM 3281 O O . LEU A 1 425 ? -0.187 24.297 3.584 1 90.19 425 LEU A O 1
ATOM 3285 N N . PRO A 1 426 ? 1.149 25.938 2.994 1 78.75 426 PRO A N 1
ATOM 3286 C CA . PRO A 1 426 ? 2.148 24.984 2.492 1 78.75 426 PRO A CA 1
ATOM 3287 C C . PRO A 1 426 ? 2.73 24.109 3.596 1 78.75 426 PRO A C 1
ATOM 3289 O O . PRO A 1 426 ? 2.775 24.516 4.758 1 78.75 426 PRO A O 1
ATOM 3292 N N . SER A 1 427 ? 3.062 22.922 3.127 1 74.19 427 SER A N 1
ATOM 3293 C CA . SER A 1 427 ? 3.795 22.047 4.039 1 74.19 427 SER A CA 1
ATOM 3294 C C . SER A 1 427 ? 5.207 22.562 4.289 1 74.19 427 SER A C 1
ATOM 3296 O O . SER A 1 427 ? 5.879 23.031 3.361 1 74.19 427 SER A O 1
ATOM 3298 N N . ALA A 1 428 ? 5.523 22.703 5.547 1 65.44 428 ALA A N 1
ATOM 3299 C CA . ALA A 1 428 ? 6.883 23.094 5.906 1 65.44 428 ALA A CA 1
ATOM 3300 C C . ALA A 1 428 ? 7.699 21.891 6.387 1 65.44 428 ALA A C 1
ATOM 3302 O O . ALA A 1 428 ? 7.141 20.906 6.879 1 65.44 428 ALA A O 1
ATOM 3303 N N . PRO A 1 429 ? 8.992 21.859 6.023 1 61.31 429 PRO A N 1
ATOM 3304 C CA . PRO A 1 429 ? 9.844 20.781 6.512 1 61.31 429 PRO A CA 1
ATOM 3305 C C . PRO A 1 429 ? 9.648 20.5 8 1 61.31 429 PRO A C 1
ATOM 3307 O O . PRO A 1 429 ? 9.773 19.359 8.445 1 61.31 429 PRO A O 1
ATOM 3310 N N . GLU A 1 430 ? 9.266 21.547 8.648 1 59.72 430 GLU A N 1
ATOM 3311 C CA . GLU A 1 430 ? 9.109 21.422 10.094 1 59.72 430 GLU A CA 1
ATOM 3312 C C . GLU A 1 430 ? 7.875 20.594 10.453 1 59.72 430 GLU A C 1
ATOM 3314 O O . GLU A 1 430 ? 7.754 20.109 11.578 1 59.72 430 GLU A O 1
ATOM 3319 N N . ASP A 1 431 ? 7.062 20.516 9.367 1 65 431 ASP A N 1
ATOM 3320 C CA . ASP A 1 431 ? 5.832 19.781 9.633 1 65 431 ASP A CA 1
ATOM 3321 C C . ASP A 1 431 ? 6.094 18.281 9.727 1 65 431 ASP A C 1
ATOM 3323 O O . ASP A 1 431 ? 5.273 17.531 10.258 1 65 431 ASP A O 1
ATOM 3327 N N . LEU A 1 432 ? 7.312 17.828 9.398 1 68.06 432 LEU A N 1
ATOM 3328 C CA . LEU A 1 432 ? 7.742 16.438 9.453 1 68.06 432 LEU A CA 1
ATOM 3329 C C . LEU A 1 432 ? 6.688 15.516 8.836 1 68.06 432 LEU A C 1
ATOM 3331 O O . LEU A 1 432 ? 6.359 14.469 9.406 1 68.06 432 LEU A O 1
ATOM 3335 N N . THR A 1 433 ? 5.988 16.078 7.801 1 78.25 433 THR A N 1
ATOM 3336 C CA . THR A 1 433 ? 5.027 15.234 7.09 1 78.25 433 THR A CA 1
ATOM 3337 C C . THR A 1 433 ? 5.734 14.359 6.059 1 78.25 433 THR A C 1
ATOM 3339 O O . THR A 1 433 ? 6.418 14.867 5.168 1 78.25 433 THR A O 1
ATOM 3342 N N . PRO A 1 434 ? 5.586 13.078 6.27 1 85.44 434 PRO A N 1
ATOM 3343 C CA . PRO A 1 434 ? 6.18 12.211 5.246 1 85.44 434 PRO A CA 1
ATOM 3344 C C . PRO A 1 434 ? 5.629 12.484 3.85 1 85.44 434 PRO A C 1
ATOM 3346 O O . PRO A 1 434 ? 4.441 12.773 3.697 1 85.44 434 PRO A O 1
ATOM 3349 N N . TYR A 1 435 ? 6.457 12.383 2.832 1 88.38 435 TYR A N 1
ATOM 3350 C CA . TYR A 1 435 ? 6.059 12.57 1.441 1 88.38 435 TYR A CA 1
ATOM 3351 C C . TYR A 1 435 ? 5.367 11.328 0.897 1 88.38 435 TYR A C 1
ATOM 3353 O O . TYR A 1 435 ? 5.867 10.211 1.051 1 88.38 435 TYR A O 1
ATOM 3361 N N . ILE A 1 436 ? 4.227 11.484 0.398 1 89.25 436 ILE A N 1
ATOM 3362 C CA . ILE A 1 436 ? 3.533 10.453 -0.365 1 89.25 436 ILE A CA 1
ATOM 3363 C C . ILE A 1 436 ? 3.219 10.969 -1.767 1 89.25 436 ILE A C 1
ATOM 3365 O O . ILE A 1 436 ? 2.463 11.93 -1.926 1 89.25 436 ILE A O 1
ATOM 3369 N N . GLY A 1 437 ? 3.818 10.398 -2.752 1 86.44 437 GLY A N 1
ATOM 3370 C CA . GLY A 1 437 ? 3.629 10.828 -4.129 1 86.44 437 GLY A CA 1
ATOM 3371 C C . GLY A 1 437 ? 2.32 10.352 -4.73 1 86.44 437 GLY A C 1
ATOM 3372 O O . GLY A 1 437 ? 1.585 9.586 -4.098 1 86.44 437 GLY A O 1
ATOM 3373 N N . PRO A 1 438 ? 2.029 10.891 -5.902 1 85 438 PRO A N 1
ATOM 3374 C CA . PRO A 1 438 ? 0.83 10.414 -6.594 1 85 438 PRO A CA 1
ATOM 3375 C C . PRO A 1 438 ? 0.87 8.914 -6.883 1 85 438 PRO A C 1
ATOM 3377 O O . PRO A 1 438 ? 1.952 8.344 -7.02 1 85 438 PRO A O 1
ATOM 3380 N N . ALA A 1 439 ? -0.293 8.336 -6.996 1 84.88 439 ALA A N 1
ATOM 3381 C CA . ALA A 1 439 ? -0.388 6.906 -7.281 1 84.88 439 ALA A CA 1
ATOM 3382 C C . ALA A 1 439 ? 0.185 6.582 -8.656 1 84.88 439 ALA A C 1
ATOM 3384 O O . ALA A 1 439 ? 0.009 7.352 -9.609 1 84.88 439 ALA A O 1
ATOM 3385 N N . VAL A 1 440 ? 0.844 5.469 -8.742 1 89.75 440 VAL A N 1
ATOM 3386 C CA . VAL A 1 440 ? 1.288 4.945 -10.031 1 89.75 440 VAL A CA 1
ATOM 3387 C C . VAL A 1 440 ? 0.09 4.418 -10.82 1 89.75 440 VAL A C 1
ATOM 3389 O O . VAL A 1 440 ? -0.816 3.809 -10.242 1 89.75 440 VAL A O 1
ATOM 3392 N N . PRO A 1 441 ? 0.011 4.727 -12.125 1 85.56 441 PRO A N 1
ATOM 3393 C CA . PRO A 1 441 ? -1.111 4.238 -12.93 1 85.56 441 PRO A CA 1
ATOM 3394 C C . PRO A 1 441 ? -1.317 2.729 -12.805 1 85.56 441 PRO A C 1
ATOM 3396 O O . PRO A 1 441 ? -0.35 1.981 -12.641 1 85.56 441 PRO A O 1
ATOM 3399 N N . GLU A 1 442 ? -2.607 2.418 -12.953 1 80.62 442 GLU A N 1
ATOM 3400 C CA . GLU A 1 442 ? -2.953 1.001 -12.93 1 80.62 442 GLU A CA 1
ATOM 3401 C C . GLU A 1 442 ? -2.291 0.25 -14.086 1 80.62 442 GLU A C 1
ATOM 3403 O O . GLU A 1 442 ? -2.119 0.8 -15.172 1 80.62 442 GLU A O 1
ATOM 3408 N N . GLY A 1 443 ? -1.819 -0.836 -13.93 1 80.94 443 GLY A N 1
ATOM 3409 C CA . GLY A 1 443 ? -1.241 -1.636 -15 1 80.94 443 GLY A CA 1
ATOM 3410 C C . GLY A 1 443 ? 0.273 -1.697 -14.945 1 80.94 443 GLY A C 1
ATOM 3411 O O . GLY A 1 443 ? 0.886 -2.574 -15.555 1 80.94 443 GLY A O 1
ATOM 3412 N N . VAL A 1 444 ? 0.858 -0.572 -14.328 1 89.44 444 VAL A N 1
ATOM 3413 C CA . VAL A 1 444 ? 2.309 -0.632 -14.188 1 89.44 444 VAL A CA 1
ATOM 3414 C C . VAL A 1 444 ? 2.693 -1.822 -13.312 1 89.44 444 VAL A C 1
ATOM 3416 O O . VAL A 1 444 ? 2.152 -1.995 -12.219 1 89.44 444 VAL A O 1
ATOM 3419 N N . GLN A 1 445 ? 3.59 -2.615 -13.789 1 88.38 445 GLN A N 1
ATOM 3420 C CA . GLN A 1 445 ? 4.035 -3.795 -13.055 1 88.38 445 GLN A CA 1
ATOM 3421 C C . GLN A 1 445 ? 4.781 -3.402 -11.781 1 88.38 445 GLN A C 1
ATOM 3423 O O . GLN A 1 445 ? 5.41 -2.342 -11.727 1 88.38 445 GLN A O 1
ATOM 3428 N N . LEU A 1 446 ? 4.707 -4.242 -10.812 1 89.75 446 LEU A N 1
ATOM 3429 C CA . LEU A 1 446 ? 5.258 -3.975 -9.484 1 89.75 446 LEU A CA 1
ATOM 3430 C C . LEU A 1 446 ? 6.734 -3.607 -9.578 1 89.75 446 LEU A C 1
ATOM 3432 O O . LEU A 1 446 ? 7.176 -2.629 -8.969 1 89.75 446 LEU A O 1
ATOM 3436 N N . GLU A 1 447 ? 7.48 -4.25 -10.391 1 89.31 447 GLU A N 1
ATOM 3437 C CA . GLU A 1 447 ? 8.93 -4.09 -10.445 1 89.31 447 GLU A CA 1
ATOM 3438 C C . GLU A 1 447 ? 9.312 -2.748 -11.07 1 89.31 447 GLU A C 1
ATOM 3440 O O . GLU A 1 447 ? 10.453 -2.297 -10.93 1 89.31 447 GLU A O 1
ATOM 3445 N N . LEU A 1 448 ? 8.391 -2.109 -11.797 1 94.88 448 LEU A N 1
ATOM 3446 C CA . LEU A 1 448 ? 8.711 -0.89 -12.531 1 94.88 448 LEU A CA 1
ATOM 3447 C C . LEU A 1 448 ? 8.148 0.337 -11.812 1 94.88 448 LEU A C 1
ATOM 3449 O O . LEU A 1 448 ? 8.414 1.471 -12.227 1 94.88 448 LEU A O 1
ATOM 3453 N N . ARG A 1 449 ? 7.371 0.121 -10.719 1 94.5 449 ARG A N 1
ATOM 3454 C CA . ARG A 1 449 ? 6.664 1.212 -10.055 1 94.5 449 ARG A CA 1
ATOM 3455 C C . ARG A 1 449 ? 7.648 2.213 -9.453 1 94.5 449 ARG A C 1
ATOM 3457 O O . ARG A 1 449 ? 7.457 3.424 -9.578 1 94.5 449 ARG A O 1
ATOM 3464 N N . ALA A 1 450 ? 8.703 1.685 -8.836 1 95.75 450 ALA A N 1
ATOM 3465 C CA . ALA A 1 450 ? 9.68 2.576 -8.211 1 95.75 450 ALA A CA 1
ATOM 3466 C C . ALA A 1 450 ? 10.375 3.443 -9.25 1 95.75 450 ALA A C 1
ATOM 3468 O O . ALA A 1 450 ? 10.617 4.633 -9.023 1 95.75 450 ALA A O 1
ATOM 3469 N N . ALA A 1 451 ? 10.727 2.85 -10.406 1 97.62 451 ALA A N 1
ATOM 3470 C CA . ALA A 1 451 ? 11.344 3.609 -11.484 1 97.62 451 ALA A CA 1
ATOM 3471 C C . ALA A 1 451 ? 10.398 4.676 -12.023 1 97.62 451 ALA A C 1
ATOM 3473 O O . ALA A 1 451 ? 10.797 5.816 -12.258 1 97.62 451 ALA A O 1
ATOM 3474 N N . PHE A 1 452 ? 9.172 4.309 -12.156 1 97.38 452 PHE A N 1
ATOM 3475 C CA . PHE A 1 452 ? 8.148 5.238 -12.633 1 97.38 452 PHE A CA 1
ATOM 3476 C C . PHE A 1 452 ? 8.039 6.434 -11.695 1 97.38 452 PHE A C 1
ATOM 3478 O O . PHE A 1 452 ? 8.023 7.582 -12.141 1 97.38 452 PHE A O 1
ATOM 3485 N N . GLU A 1 453 ? 7.984 6.125 -10.445 1 96.5 453 GLU A N 1
ATOM 3486 C CA . GLU A 1 453 ? 7.863 7.18 -9.445 1 96.5 453 GLU A CA 1
ATOM 3487 C C . GLU A 1 453 ? 9.086 8.086 -9.438 1 96.5 453 GLU A C 1
ATOM 3489 O O . GLU A 1 453 ? 8.961 9.312 -9.406 1 96.5 453 GLU A O 1
ATOM 3494 N N . ALA A 1 454 ? 10.281 7.512 -9.453 1 97.25 454 ALA A N 1
ATOM 3495 C CA . ALA A 1 454 ? 11.523 8.281 -9.406 1 97.25 454 ALA A CA 1
ATOM 3496 C C . ALA A 1 454 ? 11.633 9.211 -10.609 1 97.25 454 ALA A C 1
ATOM 3498 O O . ALA A 1 454 ? 11.961 10.391 -10.469 1 97.25 454 ALA A O 1
ATOM 3499 N N . LEU A 1 455 ? 11.297 8.719 -11.781 1 97.81 455 LEU A N 1
ATOM 3500 C CA . LEU A 1 455 ? 11.422 9.508 -13 1 97.81 455 LEU A CA 1
ATOM 3501 C C . LEU A 1 455 ? 10.328 10.57 -13.062 1 97.81 455 LEU A C 1
ATOM 3503 O O . LEU A 1 455 ? 10.562 11.68 -13.562 1 97.81 455 LEU A O 1
ATOM 3507 N N . ARG A 1 456 ? 9.148 10.211 -12.602 1 95.62 456 ARG A N 1
ATOM 3508 C CA . ARG A 1 456 ? 8.07 11.195 -12.531 1 95.62 456 ARG A CA 1
ATOM 3509 C C . ARG A 1 456 ? 8.461 12.383 -11.656 1 95.62 456 ARG A C 1
ATOM 3511 O O . ARG A 1 456 ? 8.102 13.523 -11.945 1 95.62 456 ARG A O 1
ATOM 3518 N N . ARG A 1 457 ? 9.211 12.188 -10.602 1 94.56 457 ARG A N 1
ATOM 3519 C CA . ARG A 1 457 ? 9.594 13.211 -9.633 1 94.56 457 ARG A CA 1
ATOM 3520 C C . ARG A 1 457 ? 10.586 14.195 -10.242 1 94.56 457 ARG A C 1
ATOM 3522 O O . ARG A 1 457 ? 10.844 15.258 -9.672 1 94.56 457 ARG A O 1
ATOM 3529 N N . LEU A 1 458 ? 11.18 13.836 -11.375 1 94.31 458 LEU A N 1
ATOM 3530 C CA . LEU A 1 458 ? 12.07 14.789 -12.031 1 94.31 458 LEU A CA 1
ATOM 3531 C C . LEU A 1 458 ? 11.297 16.016 -12.5 1 94.31 458 LEU A C 1
ATOM 3533 O O . LEU A 1 458 ? 11.891 17.078 -12.695 1 94.31 458 LEU A O 1
ATOM 3537 N N . GLY A 1 459 ? 10.031 15.859 -12.727 1 89.5 459 GLY A N 1
ATOM 3538 C CA . GLY A 1 459 ? 9.156 16.984 -12.977 1 89.5 459 GLY A CA 1
ATOM 3539 C C . GLY A 1 459 ? 9.125 17.406 -14.438 1 89.5 459 GLY A C 1
ATOM 3540 O O . GLY A 1 459 ? 9.781 16.797 -15.273 1 89.5 459 GLY A O 1
ATOM 3541 N N . SER A 1 460 ? 8.43 18.5 -14.703 1 87 460 SER A N 1
ATOM 3542 C CA . SER A 1 460 ? 8.172 18.969 -16.062 1 87 460 SER A CA 1
ATOM 3543 C C . SER A 1 460 ? 9.398 19.656 -16.656 1 87 460 SER A C 1
ATOM 3545 O O . SER A 1 460 ? 9.484 19.844 -17.859 1 87 460 SER A O 1
ATOM 3547 N N . ARG A 1 461 ? 10.328 19.938 -15.773 1 88 461 ARG A N 1
ATOM 3548 C CA . ARG A 1 461 ? 11.523 20.609 -16.25 1 88 461 ARG A CA 1
ATOM 3549 C C . ARG A 1 461 ? 12.5 19.625 -16.891 1 88 461 ARG A C 1
ATOM 3551 O O . ARG A 1 461 ? 13.414 20.031 -17.609 1 88 461 ARG A O 1
ATOM 3558 N N . PHE A 1 462 ? 12.375 18.375 -16.531 1 94.5 462 PHE A N 1
ATOM 3559 C CA . PHE A 1 462 ? 13.219 17.359 -17.141 1 94.5 462 PHE A CA 1
ATOM 3560 C C . PHE A 1 462 ? 12.578 16.828 -18.422 1 94.5 462 PHE A C 1
ATOM 3562 O O . PHE A 1 462 ? 11.672 15.984 -18.359 1 94.5 462 PHE A O 1
ATOM 3569 N N . VAL A 1 463 ? 13.047 17.25 -19.578 1 96.25 463 VAL A N 1
ATOM 3570 C CA . VAL A 1 463 ? 12.516 16.859 -20.891 1 96.25 463 VAL A CA 1
ATOM 3571 C C . VAL A 1 463 ? 13.641 16.312 -21.766 1 96.25 463 VAL A C 1
ATOM 3573 O O . VAL A 1 463 ? 14.18 17.031 -22.609 1 96.25 463 VAL A O 1
ATOM 3576 N N . PRO A 1 464 ? 13.938 15.086 -21.625 1 97.94 464 PRO A N 1
ATOM 3577 C CA . PRO A 1 464 ? 15.016 14.531 -22.438 1 97.94 464 PRO A CA 1
ATOM 3578 C C . PRO A 1 464 ? 14.648 14.461 -23.922 1 97.94 464 PRO A C 1
ATOM 3580 O O . PRO A 1 464 ? 13.492 14.195 -24.266 1 97.94 464 PRO A O 1
ATOM 3583 N N . ASP A 1 465 ? 15.68 14.703 -24.766 1 98.19 465 ASP A N 1
ATOM 3584 C CA . ASP A 1 465 ? 15.5 14.586 -26.203 1 98.19 465 ASP A CA 1
ATOM 3585 C C . ASP A 1 465 ? 15.477 13.117 -26.641 1 98.19 465 ASP A C 1
ATOM 3587 O O . ASP A 1 465 ? 14.82 12.766 -27.609 1 98.19 465 ASP A O 1
ATOM 3591 N N . PHE A 1 466 ? 16.219 12.305 -25.891 1 98.44 466 PHE A N 1
ATOM 3592 C CA . PHE A 1 466 ? 16.234 10.883 -26.203 1 98.44 466 PHE A CA 1
ATOM 3593 C C . PHE A 1 466 ? 16.344 10.055 -24.938 1 98.44 466 PHE A C 1
ATOM 3595 O O . PHE A 1 466 ? 16.781 10.547 -23.906 1 98.44 466 PHE A O 1
ATOM 3602 N N . VAL A 1 467 ? 15.828 8.844 -24.984 1 98.69 467 VAL A N 1
ATOM 3603 C CA . VAL A 1 467 ? 15.977 7.812 -23.969 1 98.69 467 VAL A CA 1
ATOM 3604 C C . VAL A 1 467 ? 16.641 6.578 -24.562 1 98.69 467 VAL A C 1
ATOM 3606 O O . VAL A 1 467 ? 16.141 6.008 -25.547 1 98.69 467 VAL A O 1
ATOM 3609 N N . LEU A 1 468 ? 17.797 6.297 -24.078 1 98.69 468 LEU A N 1
ATOM 3610 C CA . LEU A 1 468 ? 18.484 5.07 -24.453 1 98.69 468 LEU A CA 1
ATOM 3611 C C . LEU A 1 468 ? 18.234 3.963 -23.438 1 98.69 468 LEU A C 1
ATOM 3613 O O . LEU A 1 468 ? 18.625 4.086 -22.281 1 98.69 468 LEU A O 1
ATOM 3617 N N . ASP A 1 469 ? 17.531 2.916 -23.875 1 98.56 469 ASP A N 1
ATOM 3618 C CA . ASP A 1 469 ? 17.188 1.758 -23.062 1 98.56 469 ASP A CA 1
ATOM 3619 C C . ASP A 1 469 ? 18.094 0.571 -23.375 1 98.56 469 ASP A C 1
ATOM 3621 O O . ASP A 1 469 ? 17.828 -0.194 -24.297 1 98.56 469 ASP A O 1
ATOM 3625 N N . VAL A 1 470 ? 19.188 0.454 -22.531 1 98.44 470 VAL A N 1
ATOM 3626 C CA . VAL A 1 470 ? 20.172 -0.598 -22.766 1 98.44 470 VAL A CA 1
ATOM 3627 C C . VAL A 1 470 ? 19.797 -1.844 -21.969 1 98.44 470 VAL A C 1
ATOM 3629 O O . VAL A 1 470 ? 19.719 -1.802 -20.734 1 98.44 470 VAL A O 1
ATOM 3632 N N . GLY A 1 471 ? 19.688 -2.938 -22.562 1 95.94 471 GLY A N 1
ATOM 3633 C CA . GLY A 1 471 ? 18.953 -4.074 -22.031 1 95.94 471 GLY A CA 1
ATOM 3634 C C . GLY A 1 471 ? 17.453 -3.932 -22.172 1 95.94 471 GLY A C 1
ATOM 3635 O O . GLY A 1 471 ? 16.719 -4.039 -21.188 1 95.94 471 GLY A O 1
ATOM 3636 N N . GLY A 1 472 ? 17.031 -3.736 -23.344 1 95.19 472 GLY A N 1
ATOM 3637 C CA . GLY A 1 472 ? 15.672 -3.326 -23.641 1 95.19 472 GLY A CA 1
ATOM 3638 C C . GLY A 1 472 ? 14.656 -4.434 -23.438 1 95.19 472 GLY A C 1
ATOM 3639 O O . GLY A 1 472 ? 13.461 -4.172 -23.297 1 95.19 472 GLY A O 1
ATOM 3640 N N . SER A 1 473 ? 15.125 -5.699 -23.438 1 91.94 473 SER A N 1
ATOM 3641 C CA . SER A 1 473 ? 14.242 -6.848 -23.266 1 91.94 473 SER A CA 1
ATOM 3642 C C . SER A 1 473 ? 13.039 -6.766 -24.203 1 91.94 473 SER A C 1
ATOM 3644 O O . SER A 1 473 ? 13.188 -6.539 -25.406 1 91.94 473 SER A O 1
ATOM 3646 N N . SER A 1 474 ? 11.828 -6.918 -23.75 1 90.56 474 SER A N 1
ATOM 3647 C CA . SER A 1 474 ? 10.609 -6.863 -24.562 1 90.56 474 SER A CA 1
ATOM 3648 C C . SER A 1 474 ? 10.156 -5.426 -24.781 1 90.56 474 SER A C 1
ATOM 3650 O O . SER A 1 474 ? 9.117 -5.184 -25.391 1 90.56 474 SER A O 1
ATOM 3652 N N . GLY A 1 475 ? 10.883 -4.496 -24.281 1 95.31 475 GLY A N 1
ATOM 3653 C CA . GLY A 1 475 ? 10.508 -3.096 -24.375 1 95.31 475 GLY A CA 1
ATOM 3654 C C . GLY A 1 475 ? 9.602 -2.641 -23.25 1 95.31 475 GLY A C 1
ATOM 3655 O O . GLY A 1 475 ? 9.055 -1.535 -23.297 1 95.31 475 GLY A O 1
ATOM 3656 N N . ILE A 1 476 ? 9.492 -3.467 -22.25 1 93.44 476 ILE A N 1
ATOM 3657 C CA . ILE A 1 476 ? 8.5 -3.229 -21.203 1 93.44 476 ILE A CA 1
ATOM 3658 C C . ILE A 1 476 ? 8.867 -1.967 -20.422 1 93.44 476 ILE A C 1
ATOM 3660 O O . ILE A 1 476 ? 7.992 -1.172 -20.062 1 93.44 476 ILE A O 1
ATOM 3664 N N . TRP A 1 477 ? 10.117 -1.809 -20.094 1 96.69 477 TRP A N 1
ATOM 3665 C CA . TRP A 1 477 ? 10.523 -0.62 -19.344 1 96.69 477 TRP A CA 1
ATOM 3666 C C . TRP A 1 477 ? 10.203 0.647 -20.141 1 96.69 477 TRP A C 1
ATOM 3668 O O . TRP A 1 477 ? 9.586 1.575 -19.609 1 96.69 477 TRP A O 1
ATOM 3678 N N . SER A 1 478 ? 10.617 0.676 -21.422 1 97.94 478 SER A N 1
ATOM 3679 C CA . SER A 1 478 ? 10.391 1.828 -22.281 1 97.94 478 SER A CA 1
ATOM 3680 C C . SER A 1 478 ? 8.906 2.098 -22.469 1 97.94 478 SER A C 1
ATOM 3682 O O . SER A 1 478 ? 8.469 3.25 -22.453 1 97.94 478 SER A O 1
ATOM 3684 N N . HIS A 1 479 ? 8.203 0.989 -22.688 1 96.75 479 HIS A N 1
ATOM 3685 C CA . HIS A 1 479 ? 6.754 1.122 -22.797 1 96.75 479 HIS A CA 1
ATOM 3686 C C . HIS A 1 479 ? 6.164 1.808 -21.578 1 96.75 479 HIS A C 1
ATOM 3688 O O . HIS A 1 479 ? 5.312 2.691 -21.703 1 96.75 479 HIS A O 1
ATOM 3694 N N . THR A 1 480 ? 6.586 1.405 -20.391 1 96.38 480 THR A N 1
ATOM 3695 C CA . THR A 1 480 ? 6.059 1.889 -19.125 1 96.38 480 THR A CA 1
ATOM 3696 C C . THR A 1 480 ? 6.457 3.344 -18.891 1 96.38 480 THR A C 1
ATOM 3698 O O . THR A 1 480 ? 5.676 4.125 -18.344 1 96.38 480 THR A O 1
ATOM 3701 N N . MET A 1 481 ? 7.684 3.764 -19.344 1 97.75 481 MET A N 1
ATOM 3702 C CA . MET A 1 481 ? 8.219 5.082 -19.016 1 97.75 481 MET A CA 1
ATOM 3703 C C . MET A 1 481 ? 7.855 6.09 -20.109 1 97.75 481 MET A C 1
ATOM 3705 O O . MET A 1 481 ? 7.961 7.301 -19.891 1 97.75 481 MET A O 1
ATOM 3709 N N . GLN A 1 482 ? 7.426 5.676 -21.281 1 97 482 GLN A N 1
ATOM 3710 C CA . GLN A 1 482 ? 7.203 6.523 -22.453 1 97 482 GLN A CA 1
ATOM 3711 C C . GLN A 1 482 ? 6.219 7.645 -22.125 1 97 482 GLN A C 1
ATOM 3713 O O . GLN A 1 482 ? 6.414 8.789 -22.547 1 97 482 GLN A O 1
ATOM 3718 N N . PRO A 1 483 ? 5.121 7.449 -21.359 1 95.12 483 PRO A N 1
ATOM 3719 C CA . PRO A 1 483 ? 4.172 8.516 -21.047 1 95.12 483 PRO A CA 1
ATOM 3720 C C . PRO A 1 483 ? 4.809 9.664 -20.266 1 95.12 483 PRO A C 1
ATOM 3722 O O . PRO A 1 483 ? 4.297 10.789 -20.281 1 95.12 483 PRO A O 1
ATOM 3725 N N . LEU A 1 484 ? 5.863 9.414 -19.531 1 96 484 LEU A N 1
ATOM 3726 C CA . LEU A 1 484 ? 6.551 10.461 -18.781 1 96 484 LEU A CA 1
ATOM 3727 C C . LEU A 1 484 ? 7.367 11.352 -19.719 1 96 484 LEU A C 1
ATOM 3729 O O . LEU A 1 484 ? 7.648 12.5 -19.391 1 96 484 LEU A O 1
ATOM 3733 N N . PHE A 1 485 ? 7.797 10.719 -20.906 1 97.38 485 PHE A N 1
ATOM 3734 C CA . PHE A 1 485 ? 8.633 11.438 -21.859 1 97.38 485 PHE A CA 1
ATOM 3735 C C . PHE A 1 485 ? 8.086 11.297 -23.266 1 97.38 485 PHE A C 1
ATOM 3737 O O . PHE A 1 485 ? 8.766 10.773 -24.156 1 97.38 485 PHE A O 1
ATOM 3744 N N . PRO A 1 486 ? 6.984 11.875 -23.562 1 95 486 PRO A N 1
ATOM 3745 C CA . PRO A 1 486 ? 6.277 11.617 -24.828 1 95 486 PRO A CA 1
ATOM 3746 C C . PRO A 1 486 ? 7 12.203 -26.031 1 95 486 PRO A C 1
ATOM 3748 O O . PRO A 1 486 ? 6.777 11.766 -27.156 1 95 486 PRO A O 1
ATOM 3751 N N . LYS A 1 487 ? 7.891 13.141 -25.875 1 95.56 487 LYS A N 1
ATOM 3752 C CA . LYS A 1 487 ? 8.562 13.797 -26.984 1 95.56 487 LYS A CA 1
ATOM 3753 C C . LYS A 1 487 ? 9.938 13.18 -27.234 1 95.56 487 LYS A C 1
ATOM 3755 O O . LYS A 1 487 ? 10.586 13.492 -28.234 1 95.56 487 LYS A O 1
ATOM 3760 N N . ALA A 1 488 ? 10.367 12.344 -26.359 1 97.75 488 ALA A N 1
ATOM 3761 C CA . ALA A 1 488 ? 11.711 11.781 -26.453 1 97.75 488 ALA A CA 1
ATOM 3762 C C . ALA A 1 488 ? 11.773 10.695 -27.531 1 97.75 488 ALA A C 1
ATOM 3764 O O . ALA A 1 488 ? 10.805 9.961 -27.734 1 97.75 488 ALA A O 1
ATOM 3765 N N . ARG A 1 489 ? 12.891 10.656 -28.203 1 97.81 489 ARG A N 1
ATOM 3766 C CA . ARG A 1 489 ? 13.211 9.523 -29.062 1 97.81 489 ARG A CA 1
ATOM 3767 C C . ARG A 1 489 ? 13.688 8.328 -28.25 1 97.81 489 ARG A C 1
ATOM 3769 O O . ARG A 1 489 ? 14.617 8.453 -27.438 1 97.81 489 ARG A O 1
ATOM 3776 N N . PHE A 1 490 ? 12.977 7.164 -28.359 1 98.56 490 PHE A N 1
ATOM 3777 C CA . PHE A 1 490 ? 13.359 5.965 -27.625 1 98.56 490 PHE A CA 1
ATOM 3778 C C . PHE A 1 490 ? 14.18 5.027 -28.5 1 98.56 490 PHE A C 1
ATOM 3780 O O . PHE A 1 490 ? 13.719 4.598 -29.562 1 98.56 490 PHE A O 1
ATOM 3787 N N . VAL A 1 491 ? 15.406 4.785 -28.141 1 98.69 491 VAL A N 1
ATOM 3788 C CA . VAL A 1 491 ? 16.297 3.824 -28.781 1 98.69 491 VAL A CA 1
ATOM 3789 C C . VAL A 1 491 ? 16.609 2.684 -27.812 1 98.69 491 VAL A C 1
ATOM 3791 O O . VAL A 1 491 ? 17.094 2.914 -26.719 1 98.69 491 VAL A O 1
ATOM 3794 N N . LEU A 1 492 ? 16.25 1.442 -28.188 1 98.5 492 LEU A N 1
ATOM 3795 C CA . LEU A 1 492 ? 16.438 0.277 -27.328 1 98.5 492 LEU A CA 1
ATOM 3796 C C . LEU A 1 492 ? 17.531 -0.628 -27.891 1 98.5 492 LEU A C 1
ATOM 3798 O O . LEU A 1 492 ? 17.562 -0.91 -29.078 1 98.5 492 LEU A O 1
ATOM 3802 N N . VAL A 1 493 ? 18.5 -0.976 -27.031 1 98.06 493 VAL A N 1
ATOM 3803 C CA . VAL A 1 493 ? 19.594 -1.877 -27.391 1 98.06 493 VAL A CA 1
ATOM 3804 C C . VAL A 1 493 ? 19.359 -3.246 -26.75 1 98.06 493 VAL A C 1
ATOM 3806 O O . VAL A 1 493 ? 19.359 -3.377 -25.531 1 98.06 493 VAL A O 1
ATOM 3809 N N . GLU A 1 494 ? 19.125 -4.281 -27.594 1 96.44 494 GLU A N 1
ATOM 3810 C CA . GLU A 1 494 ? 18.75 -5.613 -27.109 1 96.44 494 GLU A CA 1
ATOM 3811 C C . GLU A 1 494 ? 19.25 -6.695 -28.062 1 96.44 494 GLU A C 1
ATOM 3813 O O . GLU A 1 494 ? 18.734 -6.832 -29.172 1 96.44 494 GLU A O 1
ATOM 3818 N N . PRO A 1 495 ? 20.219 -7.504 -27.578 1 94.19 495 PRO A N 1
ATOM 3819 C CA . PRO A 1 495 ? 20.781 -8.523 -28.469 1 94.19 495 PRO A CA 1
ATOM 3820 C C . PRO A 1 495 ? 19.781 -9.641 -28.781 1 94.19 495 PRO A C 1
ATOM 3822 O O . PRO A 1 495 ? 19.906 -10.305 -29.812 1 94.19 495 PRO A O 1
ATOM 3825 N N . LEU A 1 496 ? 18.766 -9.859 -27.984 1 91.56 496 LEU A N 1
ATOM 3826 C CA . LEU A 1 496 ? 17.875 -11.016 -28.109 1 91.56 496 LEU A CA 1
ATOM 3827 C C . LEU A 1 496 ? 16.516 -10.586 -28.625 1 91.56 496 LEU A C 1
ATOM 3829 O O . LEU A 1 496 ? 15.5 -11.227 -28.312 1 91.56 496 LEU A O 1
ATOM 3833 N N . LEU A 1 497 ? 16.406 -9.547 -29.344 1 91.81 497 LEU A N 1
ATOM 3834 C CA . LEU A 1 497 ? 15.141 -9.008 -29.844 1 91.81 497 LEU A CA 1
ATOM 3835 C C . LEU A 1 497 ? 14.352 -10.07 -30.594 1 91.81 497 LEU A C 1
ATOM 3837 O O . LEU A 1 497 ? 13.156 -10.258 -30.344 1 91.81 497 LEU A O 1
ATOM 3841 N N . ASP A 1 498 ? 14.984 -10.852 -31.453 1 88.62 498 ASP A N 1
ATOM 3842 C CA . ASP A 1 498 ? 14.32 -11.867 -32.25 1 88.62 498 ASP A CA 1
ATOM 3843 C C . ASP A 1 498 ? 13.758 -12.992 -31.391 1 88.62 498 ASP A C 1
ATOM 3845 O O . ASP A 1 498 ? 12.719 -13.57 -31.719 1 88.62 498 ASP A O 1
ATOM 3849 N N . GLU A 1 499 ? 14.438 -13.266 -30.359 1 84.06 499 GLU A N 1
ATOM 3850 C CA . GLU A 1 499 ? 13.984 -14.32 -29.453 1 84.06 499 GLU A CA 1
ATOM 3851 C C . GLU A 1 499 ? 12.711 -13.906 -28.719 1 84.06 499 GLU A C 1
ATOM 3853 O O . GLU A 1 499 ? 11.836 -14.734 -28.484 1 84.06 499 GLU A O 1
ATOM 3858 N N . TYR A 1 500 ? 12.664 -12.688 -28.344 1 85.81 500 TYR A N 1
ATOM 3859 C CA . TYR A 1 500 ? 11.453 -12.188 -27.703 1 85.81 500 TYR A CA 1
ATOM 3860 C C . TYR A 1 500 ? 10.258 -12.281 -28.641 1 85.81 500 TYR A C 1
ATOM 3862 O O . TYR A 1 500 ? 9.164 -12.68 -28.234 1 85.81 500 TYR A O 1
ATOM 3870 N N . VAL A 1 501 ? 10.461 -11.969 -29.844 1 83.62 501 VAL A N 1
ATOM 3871 C CA . VAL A 1 501 ? 9.406 -12.023 -30.844 1 83.62 501 VAL A CA 1
ATOM 3872 C C . VAL A 1 501 ? 8.984 -13.477 -31.078 1 83.62 501 VAL A C 1
ATOM 3874 O O . VAL A 1 501 ? 7.793 -13.789 -31.062 1 83.62 501 VAL A O 1
ATOM 3877 N N . ARG A 1 502 ? 9.961 -14.344 -31.172 1 77.62 502 ARG A N 1
ATOM 3878 C CA . ARG A 1 502 ? 9.695 -15.758 -31.406 1 77.62 502 ARG A CA 1
ATOM 3879 C C . ARG A 1 502 ? 8.93 -16.359 -30.234 1 77.62 502 ARG A C 1
ATOM 3881 O O . ARG A 1 502 ? 8.102 -17.266 -30.422 1 77.62 502 ARG A O 1
ATOM 3888 N N . ALA A 1 503 ? 9.203 -15.836 -29.078 1 74.19 503 ALA A N 1
ATOM 3889 C CA . ALA A 1 503 ? 8.586 -16.359 -27.875 1 74.19 503 ALA A CA 1
ATOM 3890 C C . ALA A 1 503 ? 7.223 -15.719 -27.625 1 74.19 503 ALA A C 1
ATOM 3892 O O . ALA A 1 503 ? 6.578 -15.977 -26.609 1 74.19 503 ALA A O 1
ATOM 3893 N N . GLY A 1 504 ? 6.793 -14.898 -28.562 1 73.38 504 GLY A N 1
ATOM 3894 C CA . GLY A 1 504 ? 5.504 -14.242 -28.422 1 73.38 504 GLY A CA 1
ATOM 3895 C C . GLY A 1 504 ? 5.5 -13.164 -27.359 1 73.38 504 GLY A C 1
ATOM 3896 O O . GLY A 1 504 ? 4.441 -12.797 -26.844 1 73.38 504 GLY A O 1
ATOM 3897 N N . ARG A 1 505 ? 6.586 -12.727 -26.953 1 80.31 505 ARG A N 1
ATOM 3898 C CA . ARG A 1 505 ? 6.73 -11.664 -25.969 1 80.31 505 ARG A CA 1
ATOM 3899 C C . ARG A 1 505 ? 7.02 -10.328 -26.656 1 80.31 505 ARG A C 1
ATOM 3901 O O . ARG A 1 505 ? 7.969 -9.625 -26.281 1 80.31 505 ARG A O 1
ATOM 3908 N N . ASP A 1 506 ? 6.148 -9.992 -27.641 1 84.31 506 ASP A N 1
ATOM 3909 C CA . ASP A 1 506 ? 6.43 -8.836 -28.484 1 84.31 506 ASP A CA 1
ATOM 3910 C C . ASP A 1 506 ? 5.305 -7.809 -28.406 1 84.31 506 ASP A C 1
ATOM 3912 O O . ASP A 1 506 ? 5.164 -6.957 -29.281 1 84.31 506 ASP A O 1
ATOM 3916 N N . ARG A 1 507 ? 4.594 -7.941 -27.375 1 84.44 507 ARG A N 1
ATOM 3917 C CA . ARG A 1 507 ? 3.457 -7.043 -27.219 1 84.44 507 ARG A CA 1
ATOM 3918 C C . ARG A 1 507 ? 3.906 -5.586 -27.219 1 84.44 507 ARG A C 1
ATOM 3920 O O . ARG A 1 507 ? 3.312 -4.754 -27.906 1 84.44 507 ARG A O 1
ATOM 3927 N N . HIS A 1 508 ? 4.934 -5.305 -26.438 1 90.62 508 HIS A N 1
ATOM 3928 C CA . HIS A 1 508 ? 5.391 -3.926 -26.312 1 90.62 508 HIS A CA 1
ATOM 3929 C C . HIS A 1 508 ? 6.152 -3.482 -27.562 1 90.62 508 HIS A C 1
ATOM 3931 O O . HIS A 1 508 ? 6.152 -2.299 -27.906 1 90.62 508 HIS A O 1
ATOM 3937 N N . ILE A 1 509 ? 6.77 -4.43 -28.188 1 90.75 509 ILE A N 1
ATOM 3938 C CA . ILE A 1 509 ? 7.457 -4.156 -29.438 1 90.75 509 ILE A CA 1
ATOM 3939 C C . ILE A 1 509 ? 6.445 -3.729 -30.5 1 90.75 509 ILE A C 1
ATOM 3941 O O . ILE A 1 509 ? 6.648 -2.729 -31.188 1 90.75 509 ILE A O 1
ATOM 3945 N N . LYS A 1 510 ? 5.363 -4.406 -30.531 1 90.81 510 LYS A N 1
ATOM 3946 C CA . LYS A 1 510 ? 4.32 -4.141 -31.516 1 90.81 510 LYS A CA 1
ATOM 3947 C C . LYS A 1 510 ? 3.551 -2.869 -31.188 1 90.81 510 LYS A C 1
ATOM 3949 O O . LYS A 1 510 ? 3.104 -2.148 -32.062 1 90.81 510 LYS A O 1
ATOM 3954 N N . ALA A 1 511 ? 3.408 -2.627 -29.969 1 92.25 511 ALA A N 1
ATOM 3955 C CA . ALA A 1 511 ? 2.623 -1.485 -29.5 1 92.25 511 ALA A CA 1
ATOM 3956 C C . ALA A 1 511 ? 3.326 -0.17 -29.828 1 92.25 511 ALA A C 1
ATOM 3958 O O . ALA A 1 511 ? 2.688 0.883 -29.891 1 92.25 511 ALA A O 1
ATOM 3959 N N . HIS A 1 512 ? 4.633 -0.224 -29.984 1 94.69 512 HIS A N 1
ATOM 3960 C CA . HIS A 1 512 ? 5.414 0.99 -30.203 1 94.69 512 HIS A CA 1
ATOM 3961 C C . HIS A 1 512 ? 6.285 0.873 -31.453 1 94.69 512 HIS A C 1
ATOM 3963 O O . HIS A 1 512 ? 7.508 0.764 -31.344 1 94.69 512 HIS A O 1
ATOM 3969 N N . PRO A 1 513 ? 5.688 1.036 -32.562 1 93 513 PRO A N 1
ATOM 3970 C CA . PRO A 1 513 ? 6.473 0.956 -33.812 1 93 513 PRO A CA 1
ATOM 3971 C C . PRO A 1 513 ? 7.5 2.08 -33.938 1 93 513 PRO A C 1
ATOM 3973 O O . PRO A 1 513 ? 8.438 1.984 -34.719 1 93 513 PRO A O 1
ATOM 3976 N N . GLU A 1 514 ? 7.289 3.137 -33.125 1 94.5 514 GLU A N 1
ATOM 3977 C CA . GLU A 1 514 ? 8.188 4.289 -33.188 1 94.5 514 GLU A CA 1
ATOM 3978 C C . GLU A 1 514 ? 9.484 4 -32.438 1 94.5 514 GLU A C 1
ATOM 3980 O O . GLU A 1 514 ? 10.469 4.738 -32.562 1 94.5 514 GLU A O 1
ATOM 3985 N N . PHE A 1 515 ? 9.531 2.992 -31.578 1 97 515 PHE A N 1
ATOM 3986 C CA . PHE A 1 515 ? 10.766 2.633 -30.891 1 97 515 PHE A CA 1
ATOM 3987 C C . PHE A 1 515 ? 11.828 2.176 -31.875 1 97 515 PHE A C 1
ATOM 3989 O O . PHE A 1 515 ? 11.523 1.474 -32.844 1 97 515 PHE A O 1
ATOM 3996 N N . GLU A 1 516 ? 13.008 2.68 -31.797 1 97.94 516 GLU A N 1
ATOM 3997 C CA . GLU A 1 516 ? 14.133 2.256 -32.625 1 97.94 516 GLU A CA 1
ATOM 3998 C C . GLU A 1 516 ? 14.969 1.189 -31.922 1 97.94 516 GLU A C 1
ATOM 4000 O O . GLU A 1 516 ? 15.438 1.403 -30.797 1 97.94 516 GLU A O 1
ATOM 4005 N N . TRP A 1 517 ? 15.133 0.05 -32.594 1 97.5 517 TRP A N 1
ATOM 4006 C CA . TRP A 1 517 ? 15.812 -1.074 -31.953 1 97.5 517 TRP A CA 1
ATOM 4007 C C . TRP A 1 517 ? 17.203 -1.279 -32.562 1 97.5 517 TRP A C 1
ATOM 4009 O O . TRP A 1 517 ? 17.375 -1.16 -33.781 1 97.5 517 TRP A O 1
ATOM 4019 N N . VAL A 1 518 ? 18.156 -1.469 -31.766 1 97.88 518 VAL A N 1
ATOM 4020 C CA . VAL A 1 518 ? 19.5 -1.911 -32.125 1 97.88 518 VAL A CA 1
ATOM 4021 C C . VAL A 1 518 ? 19.734 -3.332 -31.625 1 97.88 518 VAL A C 1
ATOM 4023 O O . VAL A 1 518 ? 19.797 -3.564 -30.406 1 97.88 518 VAL A O 1
ATOM 4026 N N . LYS A 1 519 ? 19.891 -4.277 -32.531 1 96 519 LYS A N 1
ATOM 4027 C CA . LYS A 1 519 ? 20.031 -5.684 -32.156 1 96 519 LYS A CA 1
ATOM 4028 C C . LYS A 1 519 ? 21.484 -6.027 -31.859 1 96 519 LYS A C 1
ATOM 4030 O O . LYS A 1 519 ? 22.156 -6.688 -32.656 1 96 519 LYS A O 1
ATOM 4035 N N . ALA A 1 520 ? 21.953 -5.699 -30.672 1 96.69 520 ALA A N 1
ATOM 4036 C CA . ALA A 1 520 ? 23.328 -5.918 -30.234 1 96.69 520 ALA A CA 1
ATOM 4037 C C . ALA A 1 520 ? 23.438 -5.797 -28.703 1 96.69 520 ALA A C 1
ATOM 4039 O O . ALA A 1 520 ? 22.562 -5.234 -28.062 1 96.69 520 ALA A O 1
ATOM 4040 N N . ALA A 1 521 ? 24.484 -6.375 -28.188 1 95.88 521 ALA A N 1
ATOM 4041 C CA . ALA A 1 521 ? 24.875 -6.078 -26.812 1 95.88 521 ALA A CA 1
ATOM 4042 C C . ALA A 1 521 ? 25.719 -4.805 -26.75 1 95.88 521 ALA A C 1
ATOM 4044 O O . ALA A 1 521 ? 26.438 -4.48 -27.688 1 95.88 521 ALA A O 1
ATOM 4045 N N . ALA A 1 522 ? 25.578 -4.059 -25.719 1 96.81 522 ALA A N 1
ATOM 4046 C CA . ALA A 1 522 ? 26.406 -2.873 -25.516 1 96.81 522 ALA A CA 1
ATOM 4047 C C . ALA A 1 522 ? 27.578 -3.176 -24.578 1 96.81 522 ALA A C 1
ATOM 4049 O O . ALA A 1 522 ? 27.406 -3.871 -23.562 1 96.81 522 ALA A O 1
ATOM 4050 N N . ALA A 1 523 ? 28.734 -2.777 -24.875 1 96.06 523 ALA A N 1
ATOM 4051 C CA . ALA A 1 523 ? 29.938 -2.977 -24.078 1 96.06 523 ALA A CA 1
ATOM 4052 C C . ALA A 1 523 ? 30.984 -1.898 -24.375 1 96.06 523 ALA A C 1
ATOM 4054 O O . ALA A 1 523 ? 30.641 -0.807 -24.844 1 96.06 523 ALA A O 1
ATOM 4055 N N . GLU A 1 524 ? 32.25 -2.17 -23.969 1 95.81 524 GLU A N 1
ATOM 4056 C CA . GLU A 1 524 ? 33.312 -1.166 -24.047 1 95.81 524 GLU A CA 1
ATOM 4057 C C . GLU A 1 524 ? 33.875 -1.083 -25.469 1 95.81 524 GLU A C 1
ATOM 4059 O O . GLU A 1 524 ? 34.5 -0.075 -25.844 1 95.81 524 GLU A O 1
ATOM 4064 N N . ARG A 1 525 ? 33.688 -2.166 -26.266 1 95.88 525 ARG A N 1
ATOM 4065 C CA . ARG A 1 525 ? 34.219 -2.201 -27.625 1 95.88 525 ARG A CA 1
ATOM 4066 C C . ARG A 1 525 ? 33.281 -2.936 -28.562 1 95.88 525 ARG A C 1
ATOM 4068 O O . ARG A 1 525 ? 32.531 -3.814 -28.141 1 95.88 525 ARG A O 1
ATOM 4075 N N . GLU A 1 526 ? 33.312 -2.506 -29.844 1 96.25 526 GLU A N 1
ATOM 4076 C CA . GLU A 1 526 ? 32.5 -3.17 -30.859 1 96.25 526 GLU A CA 1
ATOM 4077 C C . GLU A 1 526 ? 33.094 -4.531 -31.234 1 96.25 526 GLU A C 1
ATOM 4079 O O . GLU A 1 526 ? 34.281 -4.754 -31.094 1 96.25 526 GLU A O 1
ATOM 4084 N N . GLY A 1 527 ? 32.125 -5.457 -31.703 1 95 527 GLY A N 1
ATOM 4085 C CA . GLY A 1 527 ? 32.562 -6.777 -32.125 1 95 527 GLY A CA 1
ATOM 4086 C C . GLY A 1 527 ? 31.484 -7.828 -32 1 95 527 GLY A C 1
ATOM 4087 O O . GLY A 1 527 ? 30.312 -7.562 -32.312 1 95 527 GLY A O 1
ATOM 4088 N N . GLN A 1 528 ? 31.953 -9.078 -31.766 1 93.75 528 GLN A N 1
ATOM 4089 C CA . GLN A 1 528 ? 31.078 -10.211 -31.484 1 93.75 528 GLN A CA 1
ATOM 4090 C C . GLN A 1 528 ? 31.469 -10.914 -30.188 1 93.75 528 GLN A C 1
ATOM 4092 O O . GLN A 1 528 ? 32.656 -10.938 -29.828 1 93.75 528 GLN A O 1
ATOM 4097 N N . THR A 1 529 ? 30.453 -11.328 -29.547 1 90 529 THR A N 1
ATOM 4098 C CA . THR A 1 529 ? 30.75 -12.055 -28.312 1 90 529 THR A CA 1
ATOM 4099 C C . THR A 1 529 ? 29.688 -13.109 -28.047 1 90 529 THR A C 1
ATOM 4101 O O . THR A 1 529 ? 28.734 -13.25 -28.812 1 90 529 THR A O 1
ATOM 4104 N N . THR A 1 530 ? 30 -13.922 -27.094 1 86.75 530 THR A N 1
ATOM 4105 C CA . THR A 1 530 ? 29.047 -14.945 -26.656 1 86.75 530 THR A CA 1
ATOM 4106 C C . THR A 1 530 ? 28.172 -14.422 -25.531 1 86.75 530 THR A C 1
ATOM 4108 O O . THR A 1 530 ? 28.688 -13.914 -24.531 1 86.75 530 THR A O 1
ATOM 4111 N N . LEU A 1 531 ? 26.875 -14.492 -25.797 1 86.56 531 LEU A N 1
ATOM 4112 C CA . LEU A 1 531 ? 25.891 -14.164 -24.766 1 86.56 531 LEU A CA 1
ATOM 4113 C C . LEU A 1 531 ? 25.344 -15.43 -24.109 1 86.56 531 LEU A C 1
ATOM 4115 O O . LEU A 1 531 ? 25.047 -16.406 -24.797 1 86.56 531 LEU A O 1
ATOM 4119 N N . LEU A 1 532 ? 25.312 -15.453 -22.844 1 78.38 532 LEU A N 1
ATOM 4120 C CA . LEU A 1 532 ? 24.688 -16.531 -22.109 1 78.38 532 LEU A CA 1
ATOM 4121 C C . LEU A 1 532 ? 23.203 -16.281 -21.922 1 78.38 532 LEU A C 1
ATOM 4123 O O . LEU A 1 532 ? 22.797 -15.344 -21.234 1 78.38 532 LEU A O 1
ATOM 4127 N N . VAL A 1 533 ? 22.406 -17.141 -22.562 1 76 533 VAL A N 1
ATOM 4128 C CA . VAL A 1 533 ? 20.984 -16.906 -22.656 1 76 533 VAL A CA 1
ATOM 4129 C C . VAL A 1 533 ? 20.234 -17.766 -21.656 1 76 533 VAL A C 1
ATOM 4131 O O . VAL A 1 533 ? 20.391 -18.984 -21.625 1 76 533 VAL A O 1
ATOM 4134 N N . ASP A 1 534 ? 19.469 -17.094 -20.828 1 69.25 534 ASP A N 1
ATOM 4135 C CA . ASP A 1 534 ? 18.609 -17.797 -19.859 1 69.25 534 ASP A CA 1
ATOM 4136 C C . ASP A 1 534 ? 17.281 -18.188 -20.5 1 69.25 534 ASP A C 1
ATOM 4138 O O . ASP A 1 534 ? 16.875 -17.625 -21.516 1 69.25 534 ASP A O 1
ATOM 4142 N N . GLY A 1 535 ? 16.656 -19.25 -19.953 1 63.84 535 GLY A N 1
ATOM 4143 C CA . GLY A 1 535 ? 15.398 -19.766 -20.5 1 63.84 535 GLY A CA 1
ATOM 4144 C C . GLY A 1 535 ? 14.312 -18.703 -20.578 1 63.84 535 GLY A C 1
ATOM 4145 O O . GLY A 1 535 ? 13.523 -18.703 -21.516 1 63.84 535 GLY A O 1
ATOM 4146 N N . ALA A 1 536 ? 14.297 -17.844 -19.594 1 63.78 536 ALA A N 1
ATOM 4147 C CA . ALA A 1 536 ? 13.273 -16.797 -19.578 1 63.78 536 ALA A CA 1
ATOM 4148 C C . ALA A 1 536 ? 13.742 -15.555 -20.328 1 63.78 536 ALA A C 1
ATOM 4150 O O . ALA A 1 536 ? 12.969 -14.617 -20.531 1 63.78 536 ALA A O 1
ATOM 4151 N N . LEU A 1 537 ? 14.906 -15.547 -20.828 1 66.38 537 LEU A N 1
ATOM 4152 C CA . LEU A 1 537 ? 15.539 -14.508 -21.625 1 66.38 537 LEU A CA 1
ATOM 4153 C C . LEU A 1 537 ? 15.953 -13.32 -20.75 1 66.38 537 LEU A C 1
ATOM 4155 O O . LEU A 1 537 ? 17.016 -12.727 -20.969 1 66.38 537 LEU A O 1
ATOM 4159 N N . TYR A 1 538 ? 15.211 -13.023 -19.641 1 67.06 538 TYR A N 1
ATOM 4160 C CA . TYR A 1 538 ? 15.375 -11.797 -18.859 1 67.06 538 TYR A CA 1
ATOM 4161 C C . TYR A 1 538 ? 16.703 -11.789 -18.125 1 67.06 538 TYR A C 1
ATOM 4163 O O . TYR A 1 538 ? 17.281 -10.727 -17.875 1 67.06 538 TYR A O 1
ATOM 4171 N N . GLY A 1 539 ? 17.25 -12.883 -17.812 1 71.56 539 GLY A N 1
ATOM 4172 C CA . GLY A 1 539 ? 18.484 -12.961 -17.031 1 71.56 539 GLY A CA 1
ATOM 4173 C C . GLY A 1 539 ? 19.719 -13.18 -17.891 1 71.56 539 GLY A C 1
ATOM 4174 O O . GLY A 1 539 ? 20.766 -13.539 -17.375 1 71.56 539 GLY A O 1
ATOM 4175 N N . SER A 1 540 ? 19.641 -12.898 -19.172 1 69.56 540 SER A N 1
ATOM 4176 C CA . SER A 1 540 ? 20.75 -13.133 -20.078 1 69.56 540 SER A CA 1
ATOM 4177 C C . SER A 1 540 ? 21.844 -12.07 -19.906 1 69.56 540 SER A C 1
ATOM 4179 O O . SER A 1 540 ? 21.531 -10.898 -19.656 1 69.56 540 SER A O 1
ATOM 4181 N N . SER A 1 541 ? 23.062 -12.547 -19.922 1 75.69 541 SER A N 1
ATOM 4182 C CA . SER A 1 541 ? 24.156 -11.633 -19.641 1 75.69 541 SER A CA 1
ATOM 4183 C C . SER A 1 541 ? 25.422 -12.023 -20.406 1 75.69 541 SER A C 1
ATOM 4185 O O . SER A 1 541 ? 25.531 -13.156 -20.875 1 75.69 541 SER A O 1
ATOM 4187 N N . LEU A 1 542 ? 26.312 -11.031 -20.531 1 78.25 542 LEU A N 1
ATOM 4188 C CA . LEU A 1 542 ? 27.625 -11.281 -21.109 1 78.25 542 LEU A CA 1
ATOM 4189 C C . LEU A 1 542 ? 28.547 -11.953 -20.078 1 78.25 542 LEU A C 1
ATOM 4191 O O . LEU A 1 542 ? 29.594 -12.508 -20.438 1 78.25 542 LEU A O 1
ATOM 4195 N N . LEU A 1 543 ? 28.094 -11.867 -18.828 1 74.69 543 LEU A N 1
ATOM 4196 C CA . LEU A 1 543 ? 28.906 -12.422 -17.766 1 74.69 543 LEU A CA 1
ATOM 4197 C C . LEU A 1 543 ? 28.344 -13.75 -17.266 1 74.69 543 LEU A C 1
ATOM 4199 O O . LEU A 1 543 ? 27.125 -13.922 -17.203 1 74.69 543 LEU A O 1
ATOM 4203 N N . ASP A 1 544 ? 29.141 -14.742 -17 1 68.69 544 ASP A N 1
ATOM 4204 C CA . ASP A 1 544 ? 28.766 -16.109 -16.641 1 68.69 544 ASP A CA 1
ATOM 4205 C C . ASP A 1 544 ? 28.328 -16.172 -15.172 1 68.69 544 ASP A C 1
ATOM 4207 O O . ASP A 1 544 ? 29.141 -15.984 -14.266 1 68.69 544 ASP A O 1
ATOM 4211 N N . ALA A 1 545 ? 27.047 -16.359 -15.016 1 62.59 545 ALA A N 1
ATOM 4212 C CA . ALA A 1 545 ? 26.562 -16.469 -13.648 1 62.59 545 ALA A CA 1
ATOM 4213 C C . ALA A 1 545 ? 26.344 -17.938 -13.258 1 62.59 545 ALA A C 1
ATOM 4215 O O . ALA A 1 545 ? 25.812 -18.219 -12.188 1 62.59 545 ALA A O 1
ATOM 4216 N N . GLY A 1 546 ? 26.906 -18.984 -13.992 1 56.75 546 GLY A N 1
ATOM 4217 C CA . GLY A 1 546 ? 26.953 -20.391 -13.625 1 56.75 546 GLY A CA 1
ATOM 4218 C C . GLY A 1 546 ? 25.688 -21.156 -13.984 1 56.75 546 GLY A C 1
ATOM 4219 O O . GLY A 1 546 ? 25.641 -22.375 -13.914 1 56.75 546 GLY A O 1
ATOM 4220 N N . GLU A 1 547 ? 24.578 -20.531 -14.336 1 56.22 547 GLU A N 1
ATOM 4221 C CA . GLU A 1 547 ? 23.359 -21.297 -14.453 1 56.22 547 GLU A CA 1
ATOM 4222 C C . GLU A 1 547 ? 23.203 -21.875 -15.859 1 56.22 547 GLU A C 1
ATOM 4224 O O . GLU A 1 547 ? 23.984 -21.547 -16.766 1 56.22 547 GLU A O 1
ATOM 4229 N N . GLN A 1 548 ? 22.328 -22.984 -15.961 1 55.66 548 GLN A N 1
ATOM 4230 C CA . GLN A 1 548 ? 22.016 -23.641 -17.234 1 55.66 548 GLN A CA 1
ATOM 4231 C C . GLN A 1 548 ? 21.656 -22.625 -18.297 1 55.66 548 GLN A C 1
ATOM 4233 O O . GLN A 1 548 ? 20.531 -22.109 -18.328 1 55.66 548 GLN A O 1
ATOM 4238 N N . GLN A 1 549 ? 22.656 -22.078 -18.922 1 65.94 549 GLN A N 1
ATOM 4239 C CA . GLN A 1 549 ? 22.453 -21.062 -19.938 1 65.94 549 GLN A CA 1
ATOM 4240 C C . GLN A 1 549 ? 22.906 -21.562 -21.312 1 65.94 549 GLN A C 1
ATOM 4242 O O . GLN A 1 549 ? 23.766 -22.453 -21.406 1 65.94 549 GLN A O 1
ATOM 4247 N N . THR A 1 550 ? 22.109 -21.266 -22.312 1 75.88 550 THR A N 1
ATOM 4248 C CA . THR A 1 550 ? 22.5 -21.531 -23.688 1 75.88 550 THR A CA 1
ATOM 4249 C C . THR A 1 550 ? 23.391 -20.406 -24.219 1 75.88 550 THR A C 1
ATOM 4251 O O . THR A 1 550 ? 23.156 -19.234 -23.922 1 75.88 550 THR A O 1
ATOM 4254 N N . ARG A 1 551 ? 24.469 -20.766 -24.922 1 85.06 551 ARG A N 1
ATOM 4255 C CA . ARG A 1 551 ? 25.391 -19.781 -25.484 1 85.06 551 ARG A CA 1
ATOM 4256 C C . ARG A 1 551 ? 24.969 -19.359 -26.891 1 85.06 551 ARG A C 1
ATOM 4258 O O . ARG A 1 551 ? 24.562 -20.203 -27.703 1 85.06 551 ARG A O 1
ATOM 4265 N N . ARG A 1 552 ? 24.938 -18.078 -27.109 1 87.06 552 ARG A N 1
ATOM 4266 C CA . ARG A 1 552 ? 24.594 -17.531 -28.422 1 87.06 552 ARG A CA 1
ATOM 4267 C C . ARG A 1 552 ? 25.578 -16.438 -28.828 1 87.06 552 ARG A C 1
ATOM 4269 O O . ARG A 1 552 ? 25.984 -15.617 -28.016 1 87.06 552 ARG A O 1
ATOM 4276 N N . THR A 1 553 ? 25.984 -16.5 -30.016 1 90.56 553 THR A N 1
ATOM 4277 C CA . THR A 1 553 ? 26.828 -15.422 -30.562 1 90.56 553 THR A CA 1
ATOM 4278 C C . THR A 1 553 ? 25.969 -14.211 -30.938 1 90.56 553 THR A C 1
ATOM 4280 O O . THR A 1 553 ? 24.984 -14.336 -31.672 1 90.56 553 THR A O 1
ATOM 4283 N N . VAL A 1 554 ? 26.391 -13.07 -30.406 1 93.19 554 VAL A N 1
ATOM 4284 C CA . VAL A 1 554 ? 25.625 -11.859 -30.688 1 93.19 554 VAL A CA 1
ATOM 4285 C C . VAL A 1 554 ? 26.562 -10.742 -31.125 1 93.19 554 VAL A C 1
ATOM 4287 O O . VAL A 1 554 ? 27.766 -10.773 -30.812 1 93.19 554 VAL A O 1
ATOM 4290 N N . ALA A 1 555 ? 26.078 -9.766 -31.859 1 95.5 555 ALA A N 1
ATOM 4291 C CA . ALA A 1 555 ? 26.812 -8.547 -32.188 1 95.5 555 ALA A CA 1
ATOM 4292 C C . ALA A 1 555 ? 27 -7.68 -30.938 1 95.5 555 ALA A C 1
ATOM 4294 O O . ALA A 1 555 ? 26.156 -7.676 -30.031 1 95.5 555 ALA A O 1
ATOM 4295 N N . VAL A 1 556 ? 28.172 -6.996 -30.797 1 96.56 556 VAL A N 1
ATOM 4296 C CA . VAL A 1 556 ? 28.453 -6.07 -29.703 1 96.56 556 VAL A CA 1
ATOM 4297 C C . VAL A 1 556 ? 28.688 -4.668 -30.266 1 96.56 556 VAL A C 1
ATOM 4299 O O . VAL A 1 556 ? 29.344 -4.504 -31.297 1 96.56 556 VAL A O 1
ATOM 4302 N N . THR A 1 557 ? 28.109 -3.676 -29.688 1 97.75 557 THR A N 1
ATOM 4303 C CA . THR A 1 557 ? 28.297 -2.275 -30.047 1 97.75 557 THR A CA 1
ATOM 4304 C C . THR A 1 557 ? 28.672 -1.445 -28.828 1 97.75 557 THR A C 1
ATOM 4306 O O . THR A 1 557 ? 28.812 -1.984 -27.719 1 97.75 557 THR A O 1
ATOM 4309 N N . THR A 1 558 ? 29.047 -0.212 -29.016 1 98.25 558 THR A N 1
ATOM 4310 C CA . THR A 1 558 ? 29.219 0.764 -27.938 1 98.25 558 THR A CA 1
ATOM 4311 C C . THR A 1 558 ? 28.125 1.83 -28 1 98.25 558 THR A C 1
ATOM 4313 O O . THR A 1 558 ? 27.531 2.064 -29.062 1 98.25 558 THR A O 1
ATOM 4316 N N . LEU A 1 559 ? 27.828 2.441 -26.844 1 98.62 559 LEU A N 1
ATOM 4317 C CA . LEU A 1 559 ? 26.781 3.463 -26.828 1 98.62 559 LEU A CA 1
ATOM 4318 C C . LEU A 1 559 ? 27.219 4.688 -27.641 1 98.62 559 LEU A C 1
ATOM 4320 O O . LEU A 1 559 ? 26.391 5.371 -28.234 1 98.62 559 LEU A O 1
ATOM 4324 N N . ASP A 1 560 ? 28.547 4.965 -27.719 1 98.44 560 ASP A N 1
ATOM 4325 C CA . ASP A 1 560 ? 29.062 6.027 -28.578 1 98.44 560 ASP A CA 1
ATOM 4326 C C . ASP A 1 560 ? 28.75 5.73 -30.047 1 98.44 560 ASP A C 1
ATOM 4328 O O . ASP A 1 560 ? 28.344 6.625 -30.797 1 98.44 560 ASP A O 1
ATOM 4332 N N . ALA A 1 561 ? 28.938 4.473 -30.453 1 98.38 561 ALA A N 1
ATOM 4333 C CA . ALA A 1 561 ? 28.641 4.07 -31.828 1 98.38 561 ALA A CA 1
ATOM 4334 C C . ALA A 1 561 ? 27.141 4.191 -32.125 1 98.38 561 ALA A C 1
ATOM 4336 O O . ALA A 1 561 ? 26.75 4.633 -33.188 1 98.38 561 ALA A O 1
ATOM 4337 N N . VAL A 1 562 ? 26.328 3.779 -31.172 1 98.38 562 VAL A N 1
ATOM 4338 C CA . VAL A 1 562 ? 24.875 3.863 -31.328 1 98.38 562 VAL A CA 1
ATOM 4339 C C . VAL A 1 562 ? 24.469 5.324 -31.5 1 98.38 562 VAL A C 1
ATOM 4341 O O . VAL A 1 562 ? 23.641 5.648 -32.344 1 98.38 562 VAL A O 1
ATOM 4344 N N . ALA A 1 563 ? 24.984 6.203 -30.641 1 98.06 563 ALA A N 1
ATOM 4345 C CA . ALA A 1 563 ? 24.656 7.625 -30.688 1 98.06 563 ALA A CA 1
ATOM 4346 C C . ALA A 1 563 ? 24.984 8.203 -32.062 1 98.06 563 ALA A C 1
ATOM 4348 O O . ALA A 1 563 ? 24.219 9 -32.625 1 98.06 563 ALA A O 1
ATOM 4349 N N . ARG A 1 564 ? 26.109 7.805 -32.594 1 97.25 564 ARG A N 1
ATOM 4350 C CA . ARG A 1 564 ? 26.516 8.273 -33.938 1 97.25 564 ARG A CA 1
ATOM 4351 C C . ARG A 1 564 ? 25.594 7.719 -35 1 97.25 564 ARG A C 1
ATOM 4353 O O . ARG A 1 564 ? 25.109 8.469 -35.875 1 97.25 564 ARG A O 1
ATOM 4360 N N . ALA A 1 565 ? 25.359 6.438 -34.969 1 97.5 565 ALA A N 1
ATOM 4361 C CA . ALA A 1 565 ? 24.562 5.758 -36 1 97.5 565 ALA A CA 1
ATOM 4362 C C . ALA A 1 565 ? 23.141 6.301 -36 1 97.5 565 ALA A C 1
ATOM 4364 O O . ALA A 1 565 ? 22.531 6.41 -37.094 1 97.5 565 ALA A O 1
ATOM 4365 N N . LYS A 1 566 ? 22.625 6.609 -34.844 1 97.19 566 LYS A N 1
ATOM 4366 C CA . LYS A 1 566 ? 21.25 7.07 -34.719 1 97.19 566 LYS A CA 1
ATOM 4367 C C . LYS A 1 566 ? 21.172 8.594 -34.75 1 97.19 566 LYS A C 1
ATOM 4369 O O . LYS A 1 566 ? 20.078 9.164 -34.688 1 97.19 566 LYS A O 1
ATOM 4374 N N . GLN A 1 567 ? 22.281 9.281 -34.781 1 96.69 567 GLN A N 1
ATOM 4375 C CA . GLN A 1 567 ? 22.375 10.734 -34.812 1 96.69 567 GLN A CA 1
ATOM 4376 C C . GLN A 1 567 ? 21.625 11.375 -33.656 1 96.69 567 GLN A C 1
ATOM 4378 O O . GLN A 1 567 ? 20.797 12.258 -33.844 1 96.69 567 GLN A O 1
ATOM 4383 N N . LEU A 1 568 ? 21.891 10.812 -32.531 1 96.38 568 LEU A N 1
ATOM 4384 C CA . LEU A 1 568 ? 21.25 11.359 -31.344 1 96.38 568 LEU A CA 1
ATOM 4385 C C . LEU A 1 568 ? 21.734 12.781 -31.062 1 96.38 568 LEU A C 1
ATOM 4387 O O . LEU A 1 568 ? 22.938 13.039 -31.078 1 96.38 568 LEU A O 1
ATOM 4391 N N . THR A 1 569 ? 20.812 13.734 -30.906 1 94.88 569 THR A N 1
ATOM 4392 C CA . THR A 1 569 ? 21.125 15.125 -30.609 1 94.88 569 THR A CA 1
ATOM 4393 C C . THR A 1 569 ? 20.391 15.578 -29.344 1 94.88 569 THR A C 1
ATOM 4395 O O . THR A 1 569 ? 19.469 14.906 -28.875 1 94.88 569 THR A O 1
ATOM 4398 N N . GLY A 1 570 ? 20.906 16.656 -28.75 1 96.44 570 GLY A N 1
ATOM 4399 C CA . GLY A 1 570 ? 20.312 17.172 -27.531 1 96.44 570 GLY A CA 1
ATOM 4400 C C . GLY A 1 570 ? 20.781 16.438 -26.281 1 96.44 570 GLY A C 1
ATOM 4401 O O . GLY A 1 570 ? 21.922 15.977 -26.219 1 96.44 570 GLY A O 1
ATOM 4402 N N . ARG A 1 571 ? 19.922 16.469 -25.188 1 96.75 571 ARG A N 1
ATOM 4403 C CA . ARG A 1 571 ? 20.234 15.867 -23.891 1 96.75 571 ARG A CA 1
ATOM 4404 C C . ARG A 1 571 ? 19.359 14.648 -23.625 1 96.75 571 ARG A C 1
ATOM 4406 O O . ARG A 1 571 ? 18.203 14.602 -24.062 1 96.75 571 ARG A O 1
ATOM 4413 N N . GLY A 1 572 ? 19.938 13.68 -22.938 1 97.75 572 GLY A N 1
ATOM 4414 C CA . GLY A 1 572 ? 19.156 12.461 -22.875 1 97.75 572 GLY A CA 1
ATOM 4415 C C . GLY A 1 572 ? 19.203 11.781 -21.516 1 97.75 572 GLY A C 1
ATOM 4416 O O . GLY A 1 572 ? 19.75 12.344 -20.562 1 97.75 572 GLY A O 1
ATOM 4417 N N . LEU A 1 573 ? 18.516 10.664 -21.391 1 98.5 573 LEU A N 1
ATOM 4418 C CA . LEU A 1 573 ? 18.453 9.703 -20.281 1 98.5 573 LEU A CA 1
ATOM 4419 C C . LEU A 1 573 ? 18.906 8.32 -20.75 1 98.5 573 LEU A C 1
ATOM 4421 O O . LEU A 1 573 ? 18.547 7.883 -21.844 1 98.5 573 LEU A O 1
ATOM 4425 N N . VAL A 1 574 ? 19.734 7.703 -19.922 1 98.81 574 VAL A N 1
ATOM 4426 C CA . VAL A 1 574 ? 20.203 6.363 -20.266 1 98.81 574 VAL A CA 1
ATOM 4427 C C . VAL A 1 574 ? 19.828 5.391 -19.141 1 98.81 574 VAL A C 1
ATOM 4429 O O . VAL A 1 574 ? 20.125 5.641 -17.969 1 98.81 574 VAL A O 1
ATOM 4432 N N . LYS A 1 575 ? 19.141 4.359 -19.453 1 98.75 575 LYS A N 1
ATOM 4433 C CA . LYS A 1 575 ? 18.859 3.252 -18.547 1 98.75 575 LYS A CA 1
ATOM 4434 C C . LYS A 1 575 ? 19.75 2.057 -18.844 1 98.75 575 LYS A C 1
ATOM 4436 O O . LYS A 1 575 ? 19.859 1.625 -20 1 98.75 575 LYS A O 1
ATOM 4441 N N . LEU A 1 576 ? 20.453 1.584 -17.859 1 98.19 576 LEU A N 1
ATOM 4442 C CA . LEU A 1 576 ? 21.344 0.431 -18 1 98.19 576 LEU A CA 1
ATOM 4443 C C . LEU A 1 576 ? 20.844 -0.74 -17.156 1 98.19 576 LEU A C 1
ATOM 4445 O O . LEU A 1 576 ? 20.781 -0.646 -15.93 1 98.19 576 LEU A O 1
ATOM 4449 N N . ASP A 1 577 ? 20.484 -1.815 -17.734 1 95.75 577 ASP A N 1
ATOM 4450 C CA . ASP A 1 577 ? 20.125 -3.09 -17.109 1 95.75 577 ASP A CA 1
ATOM 4451 C C . ASP A 1 577 ? 20.578 -4.266 -17.969 1 95.75 577 ASP A C 1
ATOM 4453 O O . ASP A 1 577 ? 19.797 -4.82 -18.75 1 95.75 577 ASP A O 1
ATOM 4457 N N . VAL A 1 578 ? 21.859 -4.609 -17.797 1 93.31 578 VAL A N 1
ATOM 4458 C CA . VAL A 1 578 ? 22.453 -5.609 -18.688 1 93.31 578 VAL A CA 1
ATOM 4459 C C . VAL A 1 578 ? 23 -6.77 -17.859 1 93.31 578 VAL A C 1
ATOM 4461 O O . VAL A 1 578 ? 23.922 -7.473 -18.281 1 93.31 578 VAL A O 1
ATOM 4464 N N . GLN A 1 579 ? 22.547 -6.875 -16.625 1 88.19 579 GLN A N 1
ATOM 4465 C CA . GLN A 1 579 ? 22.75 -8.023 -15.742 1 88.19 579 GLN A CA 1
ATOM 4466 C C . GLN A 1 579 ? 24.219 -8.18 -15.391 1 88.19 579 GLN A C 1
ATOM 4468 O O . GLN A 1 579 ? 24.812 -9.25 -15.586 1 88.19 579 GLN A O 1
ATOM 4473 N N . GLY A 1 580 ? 24.891 -7.039 -14.906 1 89.25 580 GLY A N 1
ATOM 4474 C CA . GLY A 1 580 ? 26.188 -7.148 -14.273 1 89.25 580 GLY A CA 1
ATOM 4475 C C . GLY A 1 580 ? 27.297 -6.473 -15.062 1 89.25 580 GLY A C 1
ATOM 4476 O O . GLY A 1 580 ? 28.375 -6.219 -14.531 1 89.25 580 GLY A O 1
ATOM 4477 N N . ALA A 1 581 ? 27.094 -6.137 -16.312 1 91.56 581 ALA A N 1
ATOM 4478 C CA . ALA A 1 581 ? 28.141 -5.582 -17.172 1 91.56 581 ALA A CA 1
ATOM 4479 C C . ALA A 1 581 ? 27.938 -4.082 -17.375 1 91.56 581 ALA A C 1
ATOM 4481 O O . ALA A 1 581 ? 28.422 -3.521 -18.359 1 91.56 581 ALA A O 1
ATOM 4482 N N . GLU A 1 582 ? 27.297 -3.428 -16.484 1 96.06 582 GLU A N 1
ATOM 4483 C CA . GLU A 1 582 ? 26.953 -2.018 -16.656 1 96.06 582 GLU A CA 1
ATOM 4484 C C . GLU A 1 582 ? 28.219 -1.158 -16.766 1 96.06 582 GLU A C 1
ATOM 4486 O O . GLU A 1 582 ? 28.234 -0.186 -17.531 1 96.06 582 GLU A O 1
ATOM 4491 N N . HIS A 1 583 ? 29.297 -1.517 -16.016 1 96.19 583 HIS A N 1
ATOM 4492 C CA . HIS A 1 583 ? 30.531 -0.747 -16.047 1 96.19 583 HIS A CA 1
ATOM 4493 C C . HIS A 1 583 ? 31.188 -0.826 -17.422 1 96.19 583 HIS A C 1
ATOM 4495 O O . HIS A 1 583 ? 31.781 0.149 -17.891 1 96.19 583 HIS A O 1
ATOM 4501 N N . LEU A 1 584 ? 31.062 -1.925 -18.156 1 95.69 584 LEU A N 1
ATOM 4502 C CA . LEU A 1 584 ? 31.594 -2.066 -19.5 1 95.69 584 LEU A CA 1
ATOM 4503 C C . LEU A 1 584 ? 30.828 -1.185 -20.484 1 95.69 584 LEU A C 1
ATOM 4505 O O . LEU A 1 584 ? 31.422 -0.583 -21.391 1 95.69 584 LEU A O 1
ATOM 4509 N N . VAL A 1 585 ? 29.547 -1.143 -20.297 1 97.81 585 VAL A N 1
ATOM 4510 C CA . VAL A 1 585 ? 28.703 -0.296 -21.141 1 97.81 585 VAL A CA 1
ATOM 4511 C C . VAL A 1 585 ? 29.109 1.167 -20.953 1 97.81 585 VAL A C 1
ATOM 4513 O O . VAL A 1 585 ? 29.203 1.917 -21.922 1 97.81 585 VAL A O 1
ATOM 4516 N N . LEU A 1 586 ? 29.312 1.579 -19.719 1 98.06 586 LEU A N 1
ATOM 4517 C CA . LEU A 1 586 ? 29.688 2.953 -19.406 1 98.06 586 LEU A CA 1
ATOM 4518 C C . LEU A 1 586 ? 31.031 3.297 -20.047 1 98.06 586 LEU A C 1
ATOM 4520 O O . LEU A 1 586 ? 31.234 4.418 -20.516 1 98.06 586 LEU A O 1
ATOM 4524 N N . GLU A 1 587 ? 31.953 2.381 -20.062 1 97.25 587 GLU A N 1
ATOM 4525 C CA . GLU A 1 587 ? 33.25 2.596 -20.688 1 97.25 587 GLU A CA 1
ATOM 4526 C C . GLU A 1 587 ? 33.125 2.857 -22.172 1 97.25 587 GLU A C 1
ATOM 4528 O O . GLU A 1 587 ? 33.938 3.586 -22.766 1 97.25 587 GLU A O 1
ATOM 4533 N N . GLY A 1 588 ? 32.125 2.273 -22.781 1 98 588 GLY A N 1
ATOM 4534 C CA . GLY A 1 588 ? 31.875 2.461 -24.203 1 98 588 GLY A CA 1
ATOM 4535 C C . GLY A 1 588 ? 30.984 3.652 -24.516 1 98 588 GLY A C 1
ATOM 4536 O O . GLY A 1 588 ? 30.531 3.82 -25.641 1 98 588 GLY A O 1
ATOM 4537 N N . ALA A 1 589 ? 30.734 4.488 -23.516 1 98.25 589 ALA A N 1
ATOM 4538 C CA . ALA A 1 589 ? 29.766 5.57 -23.688 1 98.25 589 ALA A CA 1
ATOM 4539 C C . ALA A 1 589 ? 30.391 6.918 -23.344 1 98.25 589 ALA A C 1
ATOM 4541 O O . ALA A 1 589 ? 29.672 7.875 -23.016 1 98.25 589 ALA A O 1
ATOM 4542 N N . THR A 1 590 ? 31.656 7.07 -23.375 1 95.94 590 THR A N 1
ATOM 4543 C CA . THR A 1 590 ? 32.375 8.234 -22.875 1 95.94 590 THR A CA 1
ATOM 4544 C C . THR A 1 590 ? 31.906 9.508 -23.578 1 95.94 590 THR A C 1
ATOM 4546 O O . THR A 1 590 ? 31.672 10.523 -22.922 1 95.94 590 THR A O 1
ATOM 4549 N N . GLU A 1 591 ? 31.766 9.531 -24.891 1 96.62 591 GLU A N 1
ATOM 4550 C CA . GLU A 1 591 ? 31.312 10.703 -25.625 1 96.62 591 GLU A CA 1
ATOM 4551 C C . GLU A 1 591 ? 29.828 10.969 -25.391 1 96.62 591 GLU A C 1
ATOM 4553 O O . GLU A 1 591 ? 29.422 12.109 -25.156 1 96.62 591 GLU A O 1
ATOM 4558 N N . LEU A 1 592 ? 29.062 9.969 -25.422 1 97.75 592 LEU A N 1
ATOM 4559 C CA . LEU A 1 592 ? 27.609 10.086 -25.25 1 97.75 592 LEU A CA 1
ATOM 4560 C C . LEU A 1 592 ? 27.281 10.664 -23.875 1 97.75 592 LEU A C 1
ATOM 4562 O O . LEU A 1 592 ? 26.359 11.469 -23.75 1 97.75 592 LEU A O 1
ATOM 4566 N N . LEU A 1 593 ? 28.016 10.25 -22.828 1 97.56 593 LEU A N 1
ATOM 4567 C CA . LEU A 1 593 ? 27.703 10.609 -21.438 1 97.56 593 LEU A CA 1
ATOM 4568 C C . LEU A 1 593 ? 27.812 12.117 -21.234 1 97.56 593 LEU A C 1
ATOM 4570 O O . LEU A 1 593 ? 27.234 12.664 -20.297 1 97.56 593 LEU A O 1
ATOM 4574 N N . ARG A 1 594 ? 28.484 12.781 -22.109 1 95.5 594 ARG A N 1
ATOM 4575 C CA . ARG A 1 594 ? 28.578 14.234 -22.031 1 95.5 594 ARG A CA 1
ATOM 4576 C C . ARG A 1 594 ? 27.234 14.883 -22.297 1 95.5 594 ARG A C 1
ATOM 4578 O O . ARG A 1 594 ? 26.984 16.031 -21.906 1 95.5 594 ARG A O 1
ATOM 4585 N N . ARG A 1 595 ? 26.344 14.141 -22.953 1 96.06 595 ARG A N 1
ATOM 4586 C CA . ARG A 1 595 ? 25.031 14.664 -23.328 1 96.06 595 ARG A CA 1
ATOM 4587 C C . ARG A 1 595 ? 23.922 14 -22.516 1 96.06 595 ARG A C 1
ATOM 4589 O O . ARG A 1 595 ? 22.75 14.086 -22.875 1 96.06 595 ARG A O 1
ATOM 4596 N N . VAL A 1 596 ? 24.281 13.383 -21.5 1 97.94 596 VAL A N 1
ATOM 4597 C CA . VAL A 1 596 ? 23.297 12.68 -20.672 1 97.94 596 VAL A CA 1
ATOM 4598 C C . VAL A 1 596 ? 23.109 13.406 -19.344 1 97.94 596 VAL A C 1
ATOM 4600 O O . VAL A 1 596 ? 24.078 13.734 -18.672 1 97.94 596 VAL A O 1
ATOM 4603 N N . ASP A 1 597 ? 21.859 13.672 -19 1 97.56 597 ASP A N 1
ATOM 4604 C CA . ASP A 1 597 ? 21.562 14.391 -17.766 1 97.56 597 ASP A CA 1
ATOM 4605 C C . ASP A 1 597 ? 21.156 13.422 -16.656 1 97.56 597 ASP A C 1
ATOM 4607 O O . ASP A 1 597 ? 21.219 13.766 -15.477 1 97.56 597 ASP A O 1
ATOM 4611 N N . ALA A 1 598 ? 20.672 12.227 -17.016 1 98.31 598 ALA A N 1
ATOM 4612 C CA . ALA A 1 598 ? 20.203 11.266 -16.016 1 98.31 598 ALA A CA 1
ATOM 4613 C C . ALA A 1 598 ? 20.562 9.844 -16.422 1 98.31 598 ALA A C 1
ATOM 4615 O O . ALA A 1 598 ? 20.516 9.484 -17.609 1 98.31 598 ALA A O 1
ATOM 4616 N N . LEU A 1 599 ? 20.969 9.062 -15.461 1 98.62 599 LEU A N 1
ATOM 4617 C CA . LEU A 1 599 ? 21.25 7.637 -15.602 1 98.62 599 LEU A CA 1
ATOM 4618 C C . LEU A 1 599 ? 20.375 6.82 -14.656 1 98.62 599 LEU A C 1
ATOM 4620 O O . LEU A 1 599 ? 20.203 7.195 -13.492 1 98.62 599 LEU A O 1
ATOM 4624 N N . VAL A 1 600 ? 19.703 5.809 -15.117 1 98.69 600 VAL A N 1
ATOM 4625 C CA . VAL A 1 600 ? 19.109 4.77 -14.281 1 98.69 600 VAL A CA 1
ATOM 4626 C C . VAL A 1 600 ? 19.891 3.469 -14.438 1 98.69 600 VAL A C 1
ATOM 4628 O O . VAL A 1 600 ? 19.891 2.865 -15.516 1 98.69 600 VAL A O 1
ATOM 4631 N N . ILE A 1 601 ? 20.562 3.037 -13.391 1 98.44 601 ILE A N 1
ATOM 4632 C CA . ILE A 1 601 ? 21.469 1.902 -13.523 1 98.44 601 ILE A CA 1
ATOM 4633 C C . ILE A 1 601 ? 21.078 0.817 -12.523 1 98.44 601 ILE A C 1
ATOM 4635 O O . ILE A 1 601 ? 20.891 1.098 -11.336 1 98.44 601 ILE A O 1
ATOM 4639 N N . GLU A 1 602 ? 20.875 -0.404 -13.031 1 96.56 602 GLU A N 1
ATOM 4640 C CA . GLU A 1 602 ? 20.75 -1.55 -12.133 1 96.56 602 GLU A CA 1
ATOM 4641 C C . GLU A 1 602 ? 22.125 -1.939 -11.562 1 96.56 602 GLU A C 1
ATOM 4643 O O . GLU A 1 602 ? 23.078 -2.156 -12.312 1 96.56 602 GLU A O 1
ATOM 4648 N N . THR A 1 603 ? 22.25 -1.951 -10.281 1 95.12 603 THR A N 1
ATOM 4649 C CA . THR A 1 603 ? 23.5 -2.307 -9.602 1 95.12 603 THR A CA 1
ATOM 4650 C C . THR A 1 603 ? 23.297 -3.52 -8.703 1 95.12 603 THR A C 1
ATOM 4652 O O . THR A 1 603 ? 22.234 -3.67 -8.078 1 95.12 603 THR A O 1
ATOM 4655 N N . SER A 1 604 ? 24.281 -4.422 -8.734 1 93.62 604 SER A N 1
ATOM 4656 C CA . SER A 1 604 ? 24.25 -5.57 -7.836 1 93.62 604 SER A CA 1
ATOM 4657 C C . SER A 1 604 ? 24.891 -5.234 -6.492 1 93.62 604 SER A C 1
ATOM 4659 O O . SER A 1 604 ? 25.891 -4.527 -6.434 1 93.62 604 SER A O 1
ATOM 4661 N N . LEU A 1 605 ? 24.297 -5.664 -5.441 1 92.56 605 LEU A N 1
ATOM 4662 C CA . LEU A 1 605 ? 24.891 -5.398 -4.129 1 92.56 605 LEU A CA 1
ATOM 4663 C C . LEU A 1 605 ? 26.281 -6.008 -4.02 1 92.56 605 LEU A C 1
ATOM 4665 O O . LEU A 1 605 ? 27.203 -5.375 -3.5 1 92.56 605 LEU A O 1
ATOM 4669 N N . GLU A 1 606 ? 26.391 -7.281 -4.469 1 88.31 606 GLU A N 1
ATOM 4670 C CA . GLU A 1 606 ? 27.672 -7.98 -4.523 1 88.31 606 GLU A CA 1
ATOM 4671 C C . GLU A 1 606 ? 28.062 -8.312 -5.961 1 88.31 606 GLU A C 1
ATOM 4673 O O . GLU A 1 606 ? 27.188 -8.438 -6.832 1 88.31 606 GLU A O 1
ATOM 4678 N N . ALA A 1 607 ? 29.391 -8.5 -6.02 1 81.62 607 ALA A N 1
ATOM 4679 C CA . ALA A 1 607 ? 29.859 -8.852 -7.355 1 81.62 607 ALA A CA 1
ATOM 4680 C C . ALA A 1 607 ? 29.469 -10.281 -7.715 1 81.62 607 ALA A C 1
ATOM 4682 O O . ALA A 1 607 ? 29.656 -11.203 -6.914 1 81.62 607 ALA A O 1
ATOM 4683 N N . GLY A 1 608 ? 28.422 -10.547 -8.375 1 71.94 608 GLY A N 1
ATOM 4684 C CA . GLY A 1 608 ? 27.938 -11.867 -8.742 1 71.94 608 GLY A CA 1
ATOM 4685 C C . GLY A 1 608 ? 28.891 -12.617 -9.656 1 71.94 608 GLY A C 1
ATOM 4686 O O . GLY A 1 608 ? 29.562 -13.547 -9.227 1 71.94 608 GLY A O 1
ATOM 4687 N N . ALA A 1 609 ? 28.953 -12.32 -10.82 1 71.12 609 ALA A N 1
ATOM 4688 C CA . ALA A 1 609 ? 29.719 -12.984 -11.867 1 71.12 609 ALA A CA 1
ATOM 4689 C C . ALA A 1 609 ? 31.156 -12.469 -11.898 1 71.12 609 ALA A C 1
ATOM 4691 O O . ALA A 1 609 ? 31.422 -11.336 -11.469 1 71.12 609 ALA A O 1
ATOM 4692 N N . ALA A 1 610 ? 32.062 -13.391 -12.305 1 77.19 610 ALA A N 1
ATOM 4693 C CA . ALA A 1 610 ? 33.469 -12.953 -12.492 1 77.19 610 ALA A CA 1
ATOM 4694 C C . ALA A 1 610 ? 33.531 -11.711 -13.367 1 77.19 610 ALA A C 1
ATOM 4696 O O . ALA A 1 610 ? 32.938 -11.664 -14.445 1 77.19 610 ALA A O 1
ATOM 4697 N N . GLY A 1 611 ? 34.094 -10.641 -12.82 1 85 611 GLY A N 1
ATOM 4698 C CA . GLY A 1 611 ? 34.25 -9.398 -13.555 1 85 611 GLY A CA 1
ATOM 4699 C C . GLY A 1 611 ? 33.156 -8.383 -13.211 1 85 611 GLY A C 1
ATOM 4700 O O . GLY A 1 611 ? 33.219 -7.227 -13.641 1 85 611 GLY A O 1
ATOM 4701 N N . GLY A 1 612 ? 32.219 -8.781 -12.484 1 89.06 612 GLY A N 1
ATOM 4702 C CA . GLY A 1 612 ? 31.172 -7.867 -12.086 1 89.06 612 GLY A CA 1
ATOM 4703 C C . GLY A 1 612 ? 31.625 -6.852 -11.047 1 89.06 612 GLY A C 1
ATOM 4704 O O . GLY A 1 612 ? 32.719 -6.949 -10.516 1 89.06 612 GLY A O 1
ATOM 4705 N N . LYS A 1 613 ? 30.875 -5.801 -10.852 1 92.81 613 LYS A N 1
ATOM 4706 C CA . LYS A 1 613 ? 31.141 -4.762 -9.859 1 92.81 613 LYS A CA 1
ATOM 4707 C C . LYS A 1 613 ? 30.031 -4.703 -8.82 1 92.81 613 LYS A C 1
ATOM 4709 O O . LYS A 1 613 ? 28.844 -4.824 -9.156 1 92.81 613 LYS A O 1
ATOM 4714 N N . ALA A 1 614 ? 30.469 -4.586 -7.617 1 92 614 ALA A N 1
ATOM 4715 C CA . ALA A 1 614 ? 29.516 -4.434 -6.531 1 92 614 ALA A CA 1
ATOM 4716 C C . ALA A 1 614 ? 28.984 -3.004 -6.465 1 92 614 ALA A C 1
ATOM 4718 O O . ALA A 1 614 ? 29.547 -2.098 -7.082 1 92 614 ALA A O 1
ATOM 4719 N N . LEU A 1 615 ? 27.938 -2.771 -5.676 1 94 615 LEU A N 1
ATOM 4720 C CA . LEU A 1 615 ? 27.234 -1.496 -5.539 1 94 615 LEU A CA 1
ATOM 4721 C C . LEU A 1 615 ? 28.219 -0.373 -5.227 1 94 615 LEU A C 1
ATOM 4723 O O . LEU A 1 615 ? 28.203 0.669 -5.887 1 94 615 LEU A O 1
ATOM 4727 N N . GLY A 1 616 ? 29.062 -0.584 -4.184 1 90.69 616 GLY A N 1
ATOM 4728 C CA . GLY A 1 616 ? 30.016 0.44 -3.801 1 90.69 616 GLY A CA 1
ATOM 4729 C C . GLY A 1 616 ? 30.938 0.854 -4.938 1 90.69 616 GLY A C 1
ATOM 4730 O O . GLY A 1 616 ? 31.203 2.043 -5.121 1 90.69 616 GLY A O 1
ATOM 4731 N N . GLU A 1 617 ? 31.406 -0.118 -5.715 1 92.44 617 GLU A N 1
ATOM 4732 C CA . GLU A 1 617 ? 32.281 0.153 -6.852 1 92.44 617 GLU A CA 1
ATOM 4733 C C . GLU A 1 617 ? 31.547 0.923 -7.945 1 92.44 617 GLU A C 1
ATOM 4735 O O . GLU A 1 617 ? 32.094 1.861 -8.523 1 92.44 617 GLU A O 1
ATOM 4740 N N . MET A 1 618 ? 30.375 0.537 -8.195 1 95.38 618 MET A N 1
ATOM 4741 C CA . MET A 1 618 ? 29.578 1.204 -9.227 1 95.38 618 MET A CA 1
ATOM 4742 C C . MET A 1 618 ? 29.312 2.656 -8.852 1 95.38 618 MET A C 1
ATOM 4744 O O . MET A 1 618 ? 29.359 3.543 -9.703 1 95.38 618 MET A O 1
ATOM 4748 N N . LEU A 1 619 ? 29.016 2.893 -7.578 1 94.5 619 LEU A N 1
ATOM 4749 C CA . LEU A 1 619 ? 28.766 4.254 -7.117 1 94.5 619 LEU A CA 1
ATOM 4750 C C . LEU A 1 619 ? 30 5.133 -7.34 1 94.5 619 LEU A C 1
ATOM 4752 O O . LEU A 1 619 ? 29.859 6.293 -7.746 1 94.5 619 LEU A O 1
ATOM 4756 N N . GLN A 1 620 ? 31.109 4.57 -7.129 1 92.69 620 GLN A N 1
ATOM 4757 C CA . GLN A 1 620 ? 32.344 5.305 -7.34 1 92.69 620 GLN A CA 1
ATOM 4758 C C . GLN A 1 620 ? 32.562 5.602 -8.82 1 92.69 620 GLN A C 1
ATOM 4760 O O . GLN A 1 620 ? 32.938 6.719 -9.188 1 92.69 620 GLN A O 1
ATOM 4765 N N . ILE A 1 621 ? 32.344 4.57 -9.625 1 95.56 621 ILE A N 1
ATOM 4766 C CA . ILE A 1 621 ? 32.531 4.715 -11.062 1 95.56 621 ILE A CA 1
ATOM 4767 C C . ILE A 1 621 ? 31.609 5.82 -11.586 1 95.56 621 ILE A C 1
ATOM 4769 O O . ILE A 1 621 ? 32.062 6.715 -12.312 1 95.56 621 ILE A O 1
ATOM 4773 N N . VAL A 1 622 ? 30.391 5.844 -11.211 1 96.62 622 VAL A N 1
ATOM 4774 C CA . VAL A 1 622 ? 29.391 6.781 -11.711 1 96.62 622 VAL A CA 1
ATOM 4775 C C . VAL A 1 622 ? 29.703 8.188 -11.203 1 96.62 622 VAL A C 1
ATOM 4777 O O . VAL A 1 622 ? 29.547 9.164 -11.93 1 96.62 622 VAL A O 1
ATOM 4780 N N . ALA A 1 623 ? 30.156 8.258 -9.93 1 93.94 623 ALA A N 1
ATOM 4781 C CA . ALA A 1 623 ? 30.562 9.547 -9.375 1 93.94 623 ALA A CA 1
ATOM 4782 C C . ALA A 1 623 ? 31.703 10.156 -10.172 1 93.94 623 ALA A C 1
ATOM 4784 O O . ALA A 1 623 ? 31.734 11.367 -10.422 1 93.94 623 ALA A O 1
ATOM 4785 N N . GLN A 1 624 ? 32.656 9.367 -10.57 1 94.38 624 GLN A N 1
ATOM 4786 C CA . GLN A 1 624 ? 33.812 9.82 -11.336 1 94.38 624 GLN A CA 1
ATOM 4787 C C . GLN A 1 624 ? 33.406 10.297 -12.719 1 94.38 624 GLN A C 1
ATOM 4789 O O . GLN A 1 624 ? 34.094 11.117 -13.336 1 94.38 624 GLN A O 1
ATOM 4794 N N . LEU A 1 625 ? 32.312 9.812 -13.18 1 96.38 625 LEU A N 1
ATOM 4795 C CA . LEU A 1 625 ? 31.812 10.203 -14.484 1 96.38 625 LEU A CA 1
ATOM 4796 C C . LEU A 1 625 ? 31.016 11.508 -14.391 1 96.38 625 LEU A C 1
ATOM 4798 O O . LEU A 1 625 ? 30.516 12.008 -15.398 1 96.38 625 LEU A O 1
ATOM 4802 N N . GLY A 1 626 ? 30.828 12.07 -13.219 1 94.94 626 GLY A N 1
ATOM 4803 C CA . GLY A 1 626 ? 30.203 13.375 -13.039 1 94.94 626 GLY A CA 1
ATOM 4804 C C . GLY A 1 626 ? 28.734 13.281 -12.695 1 94.94 626 GLY A C 1
ATOM 4805 O O . GLY A 1 626 ? 27.984 14.242 -12.898 1 94.94 626 GLY A O 1
ATOM 4806 N N . PHE A 1 627 ? 28.297 12.148 -12.227 1 96.5 627 PHE A N 1
ATOM 4807 C CA . PHE A 1 627 ? 26.906 11.969 -11.836 1 96.5 627 PHE A CA 1
ATOM 4808 C C . PHE A 1 627 ? 26.781 11.773 -10.328 1 96.5 627 PHE A C 1
ATOM 4810 O O . PHE A 1 627 ? 27.703 11.273 -9.688 1 96.5 627 PHE A O 1
ATOM 4817 N N . ALA A 1 628 ? 25.688 12.188 -9.766 1 95.06 628 ALA A N 1
ATOM 4818 C CA . ALA A 1 628 ? 25.438 12.039 -8.328 1 95.06 628 ALA A CA 1
ATOM 4819 C C . ALA A 1 628 ? 24.219 11.164 -8.078 1 95.06 628 ALA A C 1
ATOM 4821 O O . ALA A 1 628 ? 23.25 11.18 -8.852 1 95.06 628 ALA A O 1
ATOM 4822 N N . TYR A 1 629 ? 24.266 10.43 -6.984 1 96.5 629 TYR A N 1
ATOM 4823 C CA . TYR A 1 629 ? 23.109 9.68 -6.504 1 96.5 629 TYR A CA 1
ATOM 4824 C C . TYR A 1 629 ? 21.922 10.602 -6.289 1 96.5 629 TYR A C 1
ATOM 4826 O O . TYR A 1 629 ? 22 11.578 -5.543 1 96.5 629 TYR A O 1
ATOM 4834 N N . ALA A 1 630 ? 20.781 10.312 -6.965 1 96.5 630 ALA A N 1
ATOM 4835 C CA . ALA A 1 630 ? 19.641 11.242 -6.887 1 96.5 630 ALA A CA 1
ATOM 4836 C C . ALA A 1 630 ? 18.438 10.578 -6.238 1 96.5 630 ALA A C 1
ATOM 4838 O O . ALA A 1 630 ? 17.688 11.219 -5.496 1 96.5 630 ALA A O 1
ATOM 4839 N N . ASP A 1 631 ? 18.172 9.297 -6.559 1 97.38 631 ASP A N 1
ATOM 4840 C CA . ASP A 1 631 ? 16.984 8.625 -6.066 1 97.38 631 ASP A CA 1
ATOM 4841 C C . ASP A 1 631 ? 17.094 7.109 -6.215 1 97.38 631 ASP A C 1
ATOM 4843 O O . ASP A 1 631 ? 17.969 6.617 -6.945 1 97.38 631 ASP A O 1
ATOM 4847 N N . ASP A 1 632 ? 16.281 6.406 -5.441 1 96.69 632 ASP A N 1
ATOM 4848 C CA . ASP A 1 632 ? 16.109 4.973 -5.648 1 96.69 632 ASP A CA 1
ATOM 4849 C C . ASP A 1 632 ? 15.039 4.699 -6.707 1 96.69 632 ASP A C 1
ATOM 4851 O O . ASP A 1 632 ? 13.953 5.289 -6.664 1 96.69 632 ASP A O 1
ATOM 4855 N N . ALA A 1 633 ? 15.344 3.859 -7.633 1 97.19 633 ALA A N 1
ATOM 4856 C CA . ALA A 1 633 ? 14.43 3.615 -8.742 1 97.19 633 ALA A CA 1
ATOM 4857 C C . ALA A 1 633 ? 13.961 2.164 -8.758 1 97.19 633 ALA A C 1
ATOM 4859 O O . ALA A 1 633 ? 13.336 1.719 -9.727 1 97.19 633 ALA A O 1
ATOM 4860 N N . GLY A 1 634 ? 14.305 1.406 -7.805 1 95.19 634 GLY A N 1
ATOM 4861 C CA . GLY A 1 634 ? 13.836 0.033 -7.727 1 95.19 634 GLY A CA 1
ATOM 4862 C C . GLY A 1 634 ? 14.805 -0.893 -7.02 1 95.19 634 GLY A C 1
ATOM 4863 O O . GLY A 1 634 ? 15.922 -0.491 -6.684 1 95.19 634 GLY A O 1
ATOM 4864 N N . GLU A 1 635 ? 14.328 -2.113 -6.73 1 94.31 635 GLU A N 1
ATOM 4865 C CA . GLU A 1 635 ? 15.148 -3.143 -6.102 1 94.31 635 GLU A CA 1
ATOM 4866 C C . GLU A 1 635 ? 14.695 -4.539 -6.516 1 94.31 635 GLU A C 1
ATOM 4868 O O . GLU A 1 635 ? 13.547 -4.727 -6.934 1 94.31 635 GLU A O 1
ATOM 4873 N N . TRP A 1 636 ? 15.602 -5.43 -6.516 1 91.31 636 TRP A N 1
ATOM 4874 C CA . TRP A 1 636 ? 15.297 -6.852 -6.66 1 91.31 636 TRP A CA 1
ATOM 4875 C C . TRP A 1 636 ? 15.711 -7.625 -5.414 1 91.31 636 TRP A C 1
ATOM 4877 O O . TRP A 1 636 ? 16.859 -7.535 -4.973 1 91.31 636 TRP A O 1
ATOM 4887 N N . ARG A 1 637 ? 14.781 -8.336 -4.895 1 91.19 637 ARG A N 1
ATOM 4888 C CA . ARG A 1 637 ? 14.992 -9.117 -3.68 1 91.19 637 ARG A CA 1
ATOM 4889 C C . ARG A 1 637 ? 14.812 -10.609 -3.947 1 91.19 637 ARG A C 1
ATOM 4891 O O . ARG A 1 637 ? 13.977 -11 -4.77 1 91.19 637 ARG A O 1
ATOM 4898 N N . ALA A 1 638 ? 15.625 -11.328 -3.285 1 87.38 638 ALA A N 1
ATOM 4899 C CA . ALA A 1 638 ? 15.469 -12.781 -3.385 1 87.38 638 ALA A CA 1
ATOM 4900 C C . ALA A 1 638 ? 14.055 -13.203 -2.998 1 87.38 638 ALA A C 1
ATOM 4902 O O . ALA A 1 638 ? 13.57 -12.867 -1.916 1 87.38 638 ALA A O 1
ATOM 4903 N N . PRO A 1 639 ? 13.414 -13.945 -3.852 1 79.69 639 PRO A N 1
ATOM 4904 C CA . PRO A 1 639 ? 12.031 -14.352 -3.57 1 79.69 639 PRO A CA 1
ATOM 4905 C C . PRO A 1 639 ? 11.914 -15.18 -2.295 1 79.69 639 PRO A C 1
ATOM 4907 O O . PRO A 1 639 ? 10.883 -15.141 -1.619 1 79.69 639 PRO A O 1
ATOM 4910 N N . ALA A 1 640 ? 12.906 -15.945 -1.935 1 76.75 640 ALA A N 1
ATOM 4911 C CA . ALA A 1 640 ? 12.852 -16.906 -0.834 1 76.75 640 ALA A CA 1
ATOM 4912 C C . ALA A 1 640 ? 12.867 -16.188 0.515 1 76.75 640 ALA A C 1
ATOM 4914 O O . ALA A 1 640 ? 12.117 -16.562 1.424 1 76.75 640 ALA A O 1
ATOM 4915 N N . ASP A 1 641 ? 13.734 -15.102 0.67 1 83.94 641 ASP A N 1
ATOM 4916 C CA . ASP A 1 641 ? 13.898 -14.562 2.018 1 83.94 641 ASP A CA 1
ATOM 4917 C C . ASP A 1 641 ? 13.906 -13.039 2 1 83.94 641 ASP A C 1
ATOM 4919 O O . ASP A 1 641 ? 14.047 -12.398 3.047 1 83.94 641 ASP A O 1
ATOM 4923 N N . GLY A 1 642 ? 13.836 -12.469 0.896 1 89.94 642 GLY A N 1
ATOM 4924 C CA . GLY A 1 642 ? 13.719 -11.023 0.795 1 89.94 642 GLY A CA 1
ATOM 4925 C C . GLY A 1 642 ? 15.062 -10.32 0.846 1 89.94 642 GLY A C 1
ATOM 4926 O O . GLY A 1 642 ? 15.117 -9.086 0.917 1 89.94 642 GLY A O 1
ATOM 4927 N N . ARG A 1 643 ? 16.234 -11.055 0.816 1 91.94 643 ARG A N 1
ATOM 4928 C CA . ARG A 1 643 ? 17.547 -10.43 0.785 1 91.94 643 ARG A CA 1
ATOM 4929 C C . ARG A 1 643 ? 17.688 -9.516 -0.427 1 91.94 643 ARG A C 1
ATOM 4931 O O . ARG A 1 643 ? 17.297 -9.883 -1.537 1 91.94 643 ARG A O 1
ATOM 4938 N N . LEU A 1 644 ? 18.188 -8.281 -0.128 1 94.62 644 LEU A N 1
ATOM 4939 C CA . LEU A 1 644 ? 18.391 -7.328 -1.21 1 94.62 644 LEU A CA 1
ATOM 4940 C C . LEU A 1 644 ? 19.516 -7.785 -2.137 1 94.62 644 LEU A C 1
ATOM 4942 O O . LEU A 1 644 ? 20.641 -8.016 -1.689 1 94.62 644 LEU A O 1
ATOM 4946 N N . LEU A 1 645 ? 19.266 -7.984 -3.416 1 91.94 645 LEU A N 1
ATOM 4947 C CA . LEU A 1 645 ? 20.25 -8.492 -4.352 1 91.94 645 LEU A CA 1
ATOM 4948 C C . LEU A 1 645 ? 20.719 -7.395 -5.305 1 91.94 645 LEU A C 1
ATOM 4950 O O . LEU A 1 645 ? 21.906 -7.305 -5.621 1 91.94 645 LEU A O 1
ATOM 4954 N N . GLN A 1 646 ? 19.781 -6.602 -5.762 1 93.69 646 GLN A N 1
ATOM 4955 C CA . GLN A 1 646 ? 20.109 -5.559 -6.73 1 93.69 646 GLN A CA 1
ATOM 4956 C C . GLN A 1 646 ? 19.312 -4.285 -6.445 1 93.69 646 GLN A C 1
ATOM 4958 O O . GLN A 1 646 ? 18.25 -4.332 -5.805 1 93.69 646 GLN A O 1
ATOM 4963 N N . LYS A 1 647 ? 19.812 -3.197 -6.898 1 95.62 647 LYS A N 1
ATOM 4964 C CA . LYS A 1 647 ? 19.156 -1.894 -6.797 1 95.62 647 LYS A CA 1
ATOM 4965 C C . LYS A 1 647 ? 19.203 -1.15 -8.133 1 95.62 647 LYS A C 1
ATOM 4967 O O . LYS A 1 647 ? 20.219 -1.191 -8.828 1 95.62 647 LYS A O 1
ATOM 4972 N N . ASP A 1 648 ? 18.109 -0.532 -8.477 1 97.5 648 ASP A N 1
ATOM 4973 C CA . ASP A 1 648 ? 18.094 0.477 -9.531 1 97.5 648 ASP A CA 1
ATOM 4974 C C . ASP A 1 648 ? 18.234 1.882 -8.945 1 97.5 648 ASP A C 1
ATOM 4976 O O . ASP A 1 648 ? 17.438 2.287 -8.094 1 97.5 648 ASP A O 1
ATOM 4980 N N . ILE A 1 649 ? 19.203 2.555 -9.445 1 98.12 649 ILE A N 1
ATOM 4981 C CA . ILE A 1 649 ? 19.5 3.865 -8.875 1 98.12 649 ILE A CA 1
ATOM 4982 C C . ILE A 1 649 ? 19.406 4.934 -9.961 1 98.12 649 ILE A C 1
ATOM 4984 O O . ILE A 1 649 ? 19.875 4.73 -11.086 1 98.12 649 ILE A O 1
ATOM 4988 N N . LEU A 1 650 ? 18.719 6.039 -9.68 1 98.44 650 LEU A N 1
ATOM 4989 C CA . LEU A 1 650 ? 18.688 7.227 -10.531 1 98.44 650 LEU A CA 1
ATOM 4990 C C . LEU A 1 650 ? 19.828 8.172 -10.18 1 98.44 650 LEU A C 1
ATOM 4992 O O . LEU A 1 650 ? 19.969 8.586 -9.031 1 98.44 650 LEU A O 1
ATOM 4996 N N . PHE A 1 651 ? 20.688 8.445 -11.125 1 98 651 PHE A N 1
ATOM 4997 C CA . PHE A 1 651 ? 21.781 9.414 -11 1 98 651 PHE A CA 1
ATOM 4998 C C . PHE A 1 651 ? 21.5 10.641 -11.852 1 98 651 PHE A C 1
ATOM 5000 O O . PHE A 1 651 ? 20.984 10.531 -12.969 1 98 651 PHE A O 1
ATOM 5007 N N . LEU A 1 652 ? 21.844 11.781 -11.344 1 97.19 652 LEU A N 1
ATOM 5008 C CA . LEU A 1 652 ? 21.719 13.023 -12.109 1 97.19 652 LEU A CA 1
ATOM 5009 C C . LEU A 1 652 ? 23.094 13.672 -12.297 1 97.19 652 LEU A C 1
ATOM 5011 O O . LEU A 1 652 ? 23.953 13.586 -11.414 1 97.19 652 LEU A O 1
ATOM 5015 N N . ARG A 1 653 ? 23.219 14.258 -13.43 1 96.25 653 ARG A N 1
ATOM 5016 C CA . ARG A 1 653 ? 24.453 14.984 -13.688 1 96.25 653 ARG A CA 1
ATOM 5017 C C . ARG A 1 653 ? 24.656 16.109 -12.68 1 96.25 653 ARG A C 1
ATOM 5019 O O . ARG A 1 653 ? 23.719 16.844 -12.359 1 96.25 653 ARG A O 1
ATOM 5026 N N . LYS A 1 654 ? 25.828 16.172 -12.094 1 90.81 654 LYS A N 1
ATOM 5027 C CA . LYS A 1 654 ? 26.172 17.234 -11.156 1 90.81 654 LYS A CA 1
ATOM 5028 C C . LYS A 1 654 ? 26.25 18.578 -11.859 1 90.81 654 LYS A C 1
ATOM 5030 O O . LYS A 1 654 ? 26.703 18.672 -13 1 90.81 654 LYS A O 1
ATOM 5035 N N . ALA A 1 655 ? 25.547 19.578 -11.227 1 76.88 655 ALA A N 1
ATOM 5036 C CA . ALA A 1 655 ? 25.719 20.922 -11.766 1 76.88 655 ALA A CA 1
ATOM 5037 C C . ALA A 1 655 ? 27.172 21.344 -11.766 1 76.88 655 ALA A C 1
ATOM 5039 O O . ALA A 1 655 ? 27.938 20.984 -10.852 1 76.88 655 ALA A O 1
ATOM 5040 N N . PRO A 1 656 ? 27.672 21.734 -12.953 1 61.41 656 PRO A N 1
ATOM 5041 C CA . PRO A 1 656 ? 29.031 22.25 -12.922 1 61.41 656 PRO A CA 1
ATOM 5042 C C . PRO A 1 656 ? 29.266 23.25 -11.805 1 61.41 656 PRO A C 1
ATOM 5044 O O . PRO A 1 656 ? 28.344 23.969 -11.414 1 61.41 656 PRO A O 1
ATOM 5047 N N . PRO A 1 657 ? 30.281 22.969 -10.922 1 51.31 657 PRO A N 1
ATOM 5048 C CA . PRO A 1 657 ? 30.547 23.969 -9.891 1 51.31 657 PRO A CA 1
ATOM 5049 C C . PRO A 1 657 ? 30.375 25.391 -10.398 1 51.31 657 PRO A C 1
ATOM 5051 O O . PRO A 1 657 ? 30.719 25.688 -11.547 1 51.31 657 PRO A O 1
ATOM 5054 N N . ALA A 1 658 ? 29.359 26.078 -9.891 1 48.97 658 ALA A N 1
ATOM 5055 C CA . ALA A 1 658 ? 29.25 27.484 -10.266 1 48.97 658 ALA A CA 1
ATOM 5056 C C . ALA A 1 658 ? 30.625 28.141 -10.367 1 48.97 658 ALA A C 1
ATOM 5058 O O . ALA A 1 658 ? 31.484 27.922 -9.508 1 48.97 658 ALA A O 1
ATOM 5059 N N . ARG A 1 659 ? 31.156 28.547 -11.5 1 44.25 659 ARG A N 1
ATOM 5060 C CA . ARG A 1 659 ? 32.344 29.391 -11.594 1 44.25 659 ARG A CA 1
ATOM 5061 C C . ARG A 1 659 ? 32.312 30.5 -10.555 1 44.25 659 ARG A C 1
ATOM 5063 O O . ARG A 1 659 ? 31.297 31.172 -10.391 1 44.25 659 ARG A O 1
ATOM 5070 N N . PRO A 1 660 ? 33.281 30.516 -9.641 1 40.25 660 PRO A N 1
ATOM 5071 C CA . PRO A 1 660 ? 33.312 31.75 -8.844 1 40.25 660 PRO A CA 1
ATOM 5072 C C . PRO A 1 660 ? 33.188 33 -9.695 1 40.25 660 PRO A C 1
ATOM 5074 O O . PRO A 1 660 ? 33.656 33.031 -10.828 1 40.25 660 PRO A O 1
ATOM 5077 N N . SER A 1 661 ? 32.062 33.625 -9.586 1 36.09 661 SER A N 1
ATOM 5078 C CA . SER A 1 661 ? 32.062 34.938 -10.219 1 36.09 661 SER A CA 1
ATOM 5079 C C . SER A 1 661 ? 33.344 35.719 -9.883 1 36.09 661 SER A C 1
ATOM 5081 O O . SER A 1 661 ? 33.688 35.875 -8.711 1 36.09 661 SER A O 1
ATOM 5083 N N . THR A 1 662 ? 34.312 35.688 -10.609 1 36.72 662 THR A N 1
ATOM 5084 C CA . THR A 1 662 ? 35.438 36.594 -10.523 1 36.72 662 THR A CA 1
ATOM 5085 C C . THR A 1 662 ? 34.969 38.031 -10.383 1 36.72 662 THR A C 1
ATOM 5087 O O . THR A 1 662 ? 35.781 38.969 -10.477 1 36.72 662 THR A O 1
ATOM 5090 N N . ASP A 1 663 ? 33.75 38.406 -10.609 1 33.78 663 ASP A N 1
ATOM 5091 C CA . ASP A 1 663 ? 33.656 39.844 -10.523 1 33.78 663 ASP A CA 1
ATOM 5092 C C . ASP A 1 663 ? 33.875 40.344 -9.094 1 33.78 663 ASP A C 1
ATOM 5094 O O . ASP A 1 663 ? 33.25 39.875 -8.156 1 33.78 663 ASP A O 1
ATOM 5098 N N . GLY A 1 664 ? 35.094 40.781 -8.719 1 29.61 664 GLY A N 1
ATOM 5099 C CA . GLY A 1 664 ? 35.688 41.656 -7.723 1 29.61 664 GLY A CA 1
ATOM 5100 C C . GLY A 1 664 ? 34.812 42.812 -7.312 1 29.61 664 GLY A C 1
ATOM 5101 O O . GLY A 1 664 ? 35.219 43.688 -6.574 1 29.61 664 GLY A O 1
ATOM 5102 N N . ARG A 1 665 ? 33.719 43.156 -7.973 1 30.3 665 ARG A N 1
ATOM 5103 C CA . ARG A 1 665 ? 33.25 44.469 -7.527 1 30.3 665 ARG A CA 1
ATOM 5104 C C . ARG A 1 665 ? 32.625 44.375 -6.141 1 30.3 665 ARG A C 1
ATOM 5106 O O . ARG A 1 665 ? 32.125 45.375 -5.613 1 30.3 665 ARG A O 1
ATOM 5113 N N . ASN A 1 666 ? 32.812 43.5 -4.949 1 22.2 666 ASN A N 1
ATOM 5114 C CA . ASN A 1 666 ? 33.031 44.312 -3.738 1 22.2 666 ASN A CA 1
ATOM 5115 C C . ASN A 1 666 ? 34.5 44.5 -3.447 1 22.2 666 ASN A C 1
ATOM 5117 O O . ASN A 1 666 ? 35.312 43.594 -3.65 1 22.2 666 ASN A O 1
ATOM 5121 N N . MET B 1 1 ? -65.438 -22.125 4.922 1 21.23 1 MET B N 1
ATOM 5122 C CA . MET B 1 1 ? -64.25 -22.516 5.629 1 21.23 1 MET B CA 1
ATOM 5123 C C . MET B 1 1 ? -63.094 -21.578 5.297 1 21.23 1 MET B C 1
ATOM 5125 O O . MET B 1 1 ? -62.656 -21.484 4.141 1 21.23 1 MET B O 1
ATOM 5129 N N . THR B 1 2 ? -63.062 -20.469 5.863 1 24.98 2 THR B N 1
ATOM 5130 C CA . THR B 1 2 ? -62.344 -19.219 5.578 1 24.98 2 THR B CA 1
ATOM 5131 C C . THR B 1 2 ? -60.844 -19.469 5.531 1 24.98 2 THR B C 1
ATOM 5133 O O . THR B 1 2 ? -60.281 -20.172 6.383 1 24.98 2 THR B O 1
ATOM 5136 N N . ALA B 1 3 ? -60.469 -19.484 4.305 1 30.72 3 ALA B N 1
ATOM 5137 C CA . ALA B 1 3 ? -59.062 -19.797 3.965 1 30.72 3 ALA B CA 1
ATOM 5138 C C . ALA B 1 3 ? -58.094 -19.141 4.957 1 30.72 3 ALA B C 1
ATOM 5140 O O . ALA B 1 3 ? -58.094 -17.922 5.121 1 30.72 3 ALA B O 1
ATOM 5141 N N . SER B 1 4 ? -57.875 -19.922 6.02 1 31.66 4 SER B N 1
ATOM 5142 C CA . SER B 1 4 ? -57.031 -19.562 7.133 1 31.66 4 SER B CA 1
ATOM 5143 C C . SER B 1 4 ? -55.75 -18.891 6.648 1 31.66 4 SER B C 1
ATOM 5145 O O . SER B 1 4 ? -55.219 -19.234 5.59 1 31.66 4 SER B O 1
ATOM 5147 N N . ASP B 1 5 ? -55.562 -17.656 6.934 1 33.94 5 ASP B N 1
ATOM 5148 C CA . ASP B 1 5 ? -54.469 -16.797 6.59 1 33.94 5 ASP B CA 1
ATOM 5149 C C . ASP B 1 5 ? -53.125 -17.578 6.594 1 33.94 5 ASP B C 1
ATOM 5151 O O . ASP B 1 5 ? -52.969 -18.5 7.387 1 33.94 5 ASP B O 1
ATOM 5155 N N . PRO B 1 6 ? -52.5 -17.781 5.504 1 33.81 6 PRO B N 1
ATOM 5156 C CA . PRO B 1 6 ? -51.312 -18.609 5.367 1 33.81 6 PRO B CA 1
ATOM 5157 C C . PRO B 1 6 ? -50.406 -18.531 6.59 1 33.81 6 PRO B C 1
ATOM 5159 O O . PRO B 1 6 ? -49.75 -19.531 6.949 1 33.81 6 PRO B O 1
ATOM 5162 N N . LEU B 1 7 ? -50.406 -17.484 7.309 1 35.16 7 LEU B N 1
ATOM 5163 C CA . LEU B 1 7 ? -49.656 -17.375 8.57 1 35.16 7 LEU B CA 1
ATOM 5164 C C . LEU B 1 7 ? -50.281 -18.312 9.617 1 35.16 7 LEU B C 1
ATOM 5166 O O . LEU B 1 7 ? -49.531 -19 10.336 1 35.16 7 LEU B O 1
ATOM 5170 N N . SER B 1 8 ? -51.438 -18.25 9.781 1 39.44 8 SER B N 1
ATOM 5171 C CA . SER B 1 8 ? -52.125 -19.078 10.773 1 39.44 8 SER B CA 1
ATOM 5172 C C . SER B 1 8 ? -51.906 -20.562 10.5 1 39.44 8 SER B C 1
ATOM 5174 O O . SER B 1 8 ? -51.688 -21.344 11.422 1 39.44 8 SER B O 1
ATOM 5176 N N . ARG B 1 9 ? -51.781 -20.906 9.242 1 39.44 9 ARG B N 1
ATOM 5177 C CA . ARG B 1 9 ? -51.625 -22.312 8.922 1 39.44 9 ARG B CA 1
ATOM 5178 C C . ARG B 1 9 ? -50.219 -22.781 9.211 1 39.44 9 ARG B C 1
ATOM 5180 O O . ARG B 1 9 ? -50 -23.906 9.68 1 39.44 9 ARG B O 1
ATOM 5187 N N . PHE B 1 10 ? -49.125 -21.984 8.977 1 34.5 10 PHE B N 1
ATOM 5188 C CA . PHE B 1 10 ? -47.75 -22.312 9.328 1 34.5 10 PHE B CA 1
ATOM 5189 C C . PHE B 1 10 ? -47.625 -22.484 10.836 1 34.5 10 PHE B C 1
ATOM 5191 O O . PHE B 1 10 ? -47 -23.438 11.297 1 34.5 10 PHE B O 1
ATOM 5198 N N . VAL B 1 11 ? -48.094 -21.609 11.656 1 39.28 11 VAL B N 1
ATOM 5199 C CA . VAL B 1 11 ? -48.094 -21.734 13.109 1 39.28 11 VAL B CA 1
ATOM 5200 C C . VAL B 1 11 ? -48.719 -23.078 13.508 1 39.28 11 VAL B C 1
ATOM 5202 O O . VAL B 1 11 ? -48.219 -23.75 14.406 1 39.28 11 VAL B O 1
ATOM 5205 N N . GLU B 1 12 ? -49.781 -23.359 12.953 1 39.56 12 GLU B N 1
ATOM 5206 C CA . GLU B 1 12 ? -50.438 -24.609 13.344 1 39.56 12 GLU B CA 1
ATOM 5207 C C . GLU B 1 12 ? -49.562 -25.812 13.078 1 39.56 12 GLU B C 1
ATOM 5209 O O . GLU B 1 12 ? -49.531 -26.766 13.852 1 39.56 12 GLU B O 1
ATOM 5214 N N . LEU B 1 13 ? -48.844 -25.844 11.867 1 31.95 13 LEU B N 1
ATOM 5215 C CA . LEU B 1 13 ? -48.094 -27.047 11.516 1 31.95 13 LEU B CA 1
ATOM 5216 C C . LEU B 1 13 ? -46.812 -27.156 12.359 1 31.95 13 LEU B C 1
ATOM 5218 O O . LEU B 1 13 ? -46.344 -28.25 12.648 1 31.95 13 LEU B O 1
ATOM 5222 N N . THR B 1 14 ? -46.094 -25.969 12.625 1 35.41 14 THR B N 1
ATOM 5223 C CA . THR B 1 14 ? -44.781 -26.188 13.25 1 35.41 14 THR B CA 1
ATOM 5224 C C . THR B 1 14 ? -44.906 -26.188 14.773 1 35.41 14 THR B C 1
ATOM 5226 O O . THR B 1 14 ? -43.969 -26.5 15.477 1 35.41 14 THR B O 1
ATOM 5229 N N . GLY B 1 15 ? -45.844 -26.562 15.477 1 35.84 15 GLY B N 1
ATOM 5230 C CA . GLY B 1 15 ? -46.125 -26.609 16.906 1 35.84 15 GLY B CA 1
ATOM 5231 C C . GLY B 1 15 ? -45.469 -25.484 17.688 1 35.84 15 GLY B C 1
ATOM 5232 O O . GLY B 1 15 ? -45.969 -25.125 18.766 1 35.84 15 GLY B O 1
ATOM 5233 N N . GLU B 1 16 ? -44.094 -25.484 17.797 1 36.41 16 GLU B N 1
ATOM 5234 C CA . GLU B 1 16 ? -43.5 -24.578 18.766 1 36.41 16 GLU B CA 1
ATOM 5235 C C . GLU B 1 16 ? -43.688 -23.125 18.328 1 36.41 16 GLU B C 1
ATOM 5237 O O . GLU B 1 16 ? -43.094 -22.672 17.344 1 36.41 16 GLU B O 1
ATOM 5242 N N . THR B 1 17 ? -44.719 -22.375 18.719 1 35.38 17 THR B N 1
ATOM 5243 C CA . THR B 1 17 ? -45.594 -21.328 18.172 1 35.38 17 THR B CA 1
ATOM 5244 C C . THR B 1 17 ? -44.938 -19.953 18.328 1 35.38 17 THR B C 1
ATOM 5246 O O . THR B 1 17 ? -44.938 -19.156 17.406 1 35.38 17 THR B O 1
ATOM 5249 N N . ALA B 1 18 ? -44.656 -19.531 19.531 1 38.22 18 ALA B N 1
ATOM 5250 C CA . ALA B 1 18 ? -44.375 -18.125 19.828 1 38.22 18 ALA B CA 1
ATOM 5251 C C . ALA B 1 18 ? -43.062 -17.672 19.25 1 38.22 18 ALA B C 1
ATOM 5253 O O . ALA B 1 18 ? -42.938 -16.609 18.641 1 38.22 18 ALA B O 1
ATOM 5254 N N . THR B 1 19 ? -42 -18.484 19.516 1 36.28 19 THR B N 1
ATOM 5255 C CA . THR B 1 19 ? -40.656 -18.141 19.109 1 36.28 19 THR B CA 1
ATOM 5256 C C . THR B 1 19 ? -40.5 -18.203 17.594 1 36.28 19 THR B C 1
ATOM 5258 O O . THR B 1 19 ? -39.844 -17.359 16.984 1 36.28 19 THR B O 1
ATOM 5261 N N . ALA B 1 20 ? -41.062 -19.156 16.953 1 35.44 20 ALA B N 1
ATOM 5262 C CA . ALA B 1 20 ? -41.094 -19.25 15.492 1 35.44 20 ALA B CA 1
ATOM 5263 C C . ALA B 1 20 ? -41.875 -18.109 14.875 1 35.44 20 ALA B C 1
ATOM 5265 O O . ALA B 1 20 ? -41.5 -17.562 13.844 1 35.44 20 ALA B O 1
ATOM 5266 N N . ARG B 1 21 ? -42.969 -17.703 15.539 1 37.44 21 ARG B N 1
ATOM 5267 C CA . ARG B 1 21 ? -43.781 -16.547 15.109 1 37.44 21 ARG B CA 1
ATOM 5268 C C . ARG B 1 21 ? -42.969 -15.266 15.18 1 37.44 21 ARG B C 1
ATOM 5270 O O . ARG B 1 21 ? -43.031 -14.438 14.266 1 37.44 21 ARG B O 1
ATOM 5277 N N . GLU B 1 22 ? -42.25 -15.141 16.328 1 40.19 22 GLU B N 1
ATOM 5278 C CA . GLU B 1 22 ? -41.406 -13.953 16.5 1 40.19 22 GLU B CA 1
ATOM 5279 C C . GLU B 1 22 ? -40.281 -13.922 15.5 1 40.19 22 GLU B C 1
ATOM 5281 O O . GLU B 1 22 ? -39.969 -12.883 14.906 1 40.19 22 GLU B O 1
ATOM 5286 N N . ARG B 1 23 ? -39.656 -15.062 15.266 1 38.34 23 ARG B N 1
ATOM 5287 C CA . ARG B 1 23 ? -38.562 -15.172 14.328 1 38.34 23 ARG B CA 1
ATOM 5288 C C . ARG B 1 23 ? -39.031 -15.047 12.883 1 38.34 23 ARG B C 1
ATOM 5290 O O . ARG B 1 23 ? -38.406 -14.383 12.062 1 38.34 23 ARG B O 1
ATOM 5297 N N . LEU B 1 24 ? -40.125 -15.68 12.547 1 36.78 24 LEU B N 1
ATOM 5298 C CA . LEU B 1 24 ? -40.719 -15.531 11.227 1 36.78 24 LEU B CA 1
ATOM 5299 C C . LEU B 1 24 ? -41.219 -14.102 11.016 1 36.78 24 LEU B C 1
ATOM 5301 O O . LEU B 1 24 ? -41.062 -13.531 9.938 1 36.78 24 LEU B O 1
ATOM 5305 N N . ARG B 1 25 ? -41.875 -13.555 12.023 1 39.19 25 ARG B N 1
ATOM 5306 C CA . ARG B 1 25 ? -42.25 -12.141 11.984 1 39.19 25 ARG B CA 1
ATOM 5307 C C . ARG B 1 25 ? -41.031 -11.258 11.742 1 39.19 25 ARG B C 1
ATOM 5309 O O . ARG B 1 25 ? -41.125 -10.273 11 1 39.19 25 ARG B O 1
ATOM 5316 N N . GLU B 1 26 ? -39.875 -11.609 12.344 1 39 26 GLU B N 1
ATOM 5317 C CA . GLU B 1 26 ? -38.594 -10.938 12.094 1 39 26 GLU B CA 1
ATOM 5318 C C . GLU B 1 26 ? -38.094 -11.195 10.672 1 39 26 GLU B C 1
ATOM 5320 O O . GLU B 1 26 ? -37.625 -10.281 10.008 1 39 26 GLU B O 1
ATOM 5325 N N . LEU B 1 27 ? -38.125 -12.453 10.242 1 36.16 27 LEU B N 1
ATOM 5326 C CA . LEU B 1 27 ? -37.688 -12.859 8.906 1 36.16 27 LEU B CA 1
ATOM 5327 C C . LEU B 1 27 ? -38.688 -12.352 7.852 1 36.16 27 LEU B C 1
ATOM 5329 O O . LEU B 1 27 ? -38.25 -11.883 6.789 1 36.16 27 LEU B O 1
ATOM 5333 N N . LEU B 1 28 ? -39.969 -12.758 7.973 1 35.84 28 LEU B N 1
ATOM 5334 C CA . LEU B 1 28 ? -41 -12.328 7.043 1 35.84 28 LEU B CA 1
ATOM 5335 C C . LEU B 1 28 ? -41.156 -10.812 7.039 1 35.84 28 LEU B C 1
ATOM 5337 O O . LEU B 1 28 ? -41.688 -10.234 6.086 1 35.84 28 LEU B O 1
ATOM 5341 N N . GLY B 1 29 ? -40.969 -10.234 8.203 1 34.81 29 GLY B N 1
ATOM 5342 C CA . GLY B 1 29 ? -40.906 -8.781 8.195 1 34.81 29 GLY B CA 1
ATOM 5343 C C . GLY B 1 29 ? -39.844 -8.234 7.277 1 34.81 29 GLY B C 1
ATOM 5344 O O . GLY B 1 29 ? -39.719 -7.02 7.098 1 34.81 29 GLY B O 1
ATOM 5345 N N . SER B 1 30 ? -38.75 -9.258 6.961 1 33.34 30 SER B N 1
ATOM 5346 C CA . SER B 1 30 ? -37.844 -9 5.863 1 33.34 30 SER B CA 1
ATOM 5347 C C . SER B 1 30 ? -38.438 -9.391 4.52 1 33.34 30 SER B C 1
ATOM 5349 O O . SER B 1 30 ? -39.312 -10.273 4.457 1 33.34 30 SER B O 1
ATOM 5351 N N . GLN B 1 31 ? -38.562 -8.57 3.484 1 32.25 31 GLN B N 1
ATOM 5352 C CA . GLN B 1 31 ? -39.281 -8.516 2.223 1 32.25 31 GLN B CA 1
ATOM 5353 C C . GLN B 1 31 ? -39.062 -9.789 1.409 1 32.25 31 GLN B C 1
ATOM 5355 O O . GLN B 1 31 ? -38.375 -9.773 0.397 1 32.25 31 GLN B O 1
ATOM 5360 N N . MET B 1 32 ? -39.062 -11.078 1.975 1 30.98 32 MET B N 1
ATOM 5361 C CA . MET B 1 32 ? -39.125 -12.273 1.136 1 30.98 32 MET B CA 1
ATOM 5362 C C . MET B 1 32 ? -40.469 -12.367 0.413 1 30.98 32 MET B C 1
ATOM 5364 O O . MET B 1 32 ? -41.531 -12.367 1.05 1 30.98 32 MET B O 1
ATOM 5368 N N . VAL B 1 33 ? -40.5 -12.031 -0.871 1 31.67 33 VAL B N 1
ATOM 5369 C CA . VAL B 1 33 ? -41.625 -12.297 -1.755 1 31.67 33 VAL B CA 1
ATOM 5370 C C . VAL B 1 33 ? -41.844 -13.805 -1.9 1 31.67 33 VAL B C 1
ATOM 5372 O O . VAL B 1 33 ? -40.969 -14.5 -2.438 1 31.67 33 VAL B O 1
ATOM 5375 N N . LEU B 1 34 ? -42.688 -14.445 -1.044 1 33.03 34 LEU B N 1
ATOM 5376 C CA . LEU B 1 34 ? -43.156 -15.812 -1.219 1 33.03 34 LEU B CA 1
ATOM 5377 C C . LEU B 1 34 ? -44.031 -15.922 -2.457 1 33.03 34 LEU B C 1
ATOM 5379 O O . LEU B 1 34 ? -44.719 -14.969 -2.828 1 33.03 34 LEU B O 1
ATOM 5383 N N . PRO B 1 35 ? -43.75 -16.953 -3.293 1 32.66 35 PRO B N 1
ATOM 5384 C CA . PRO B 1 35 ? -44.719 -17.188 -4.348 1 32.66 35 PRO B CA 1
ATOM 5385 C C . PRO B 1 35 ? -46.156 -17.125 -3.828 1 32.66 35 PRO B C 1
ATOM 5387 O O . PRO B 1 35 ? -46.406 -17.312 -2.631 1 32.66 35 PRO B O 1
ATOM 5390 N N . GLU B 1 36 ? -47.219 -16.625 -4.566 1 34.94 36 GLU B N 1
ATOM 5391 C CA . GLU B 1 36 ? -48.594 -16.328 -4.227 1 34.94 36 GLU B CA 1
ATOM 5392 C C . GLU B 1 36 ? -49.219 -17.438 -3.395 1 34.94 36 GLU B C 1
ATOM 5394 O O . GLU B 1 36 ? -49.969 -17.188 -2.465 1 34.94 36 GLU B O 1
ATOM 5399 N N . ASP B 1 37 ? -49.25 -18.781 -3.912 1 32.16 37 ASP B N 1
ATOM 5400 C CA . ASP B 1 37 ? -49.844 -19.984 -3.324 1 32.16 37 ASP B CA 1
ATOM 5401 C C . ASP B 1 37 ? -48.781 -21.094 -3.195 1 32.16 37 ASP B C 1
ATOM 5403 O O . ASP B 1 37 ? -48.844 -22.094 -3.922 1 32.16 37 ASP B O 1
ATOM 5407 N N . PRO B 1 38 ? -47.719 -20.797 -2.516 1 37.28 38 PRO B N 1
ATOM 5408 C CA . PRO B 1 38 ? -46.844 -21.984 -2.541 1 37.28 38 PRO B CA 1
ATOM 5409 C C . PRO B 1 38 ? -47.438 -23.141 -1.731 1 37.28 38 PRO B C 1
ATOM 5411 O O . PRO B 1 38 ? -48.094 -22.922 -0.726 1 37.28 38 PRO B O 1
ATOM 5414 N N . PRO B 1 39 ? -47.656 -24.344 -2.387 1 39.28 39 PRO B N 1
ATOM 5415 C CA . PRO B 1 39 ? -48.125 -25.469 -1.571 1 39.28 39 PRO B CA 1
ATOM 5416 C C . PRO B 1 39 ? -47.375 -25.578 -0.243 1 39.28 39 PRO B C 1
ATOM 5418 O O . PRO B 1 39 ? -46.219 -25.141 -0.138 1 39.28 39 PRO B O 1
ATOM 5421 N N . PRO B 1 40 ? -48.188 -25.969 0.804 1 37.12 40 PRO B N 1
ATOM 5422 C CA . PRO B 1 40 ? -47.594 -26.062 2.139 1 37.12 40 PRO B CA 1
ATOM 5423 C C . PRO B 1 40 ? -46.219 -26.719 2.121 1 37.12 40 PRO B C 1
ATOM 5425 O O . PRO B 1 40 ? -45.312 -26.328 2.879 1 37.12 40 PRO B O 1
ATOM 5428 N N . GLU B 1 41 ? -46.031 -27.719 1.285 1 40.72 41 GLU B N 1
ATOM 5429 C CA . GLU B 1 41 ? -44.75 -28.438 1.231 1 40.72 41 GLU B CA 1
ATOM 5430 C C . GLU B 1 41 ? -43.656 -27.578 0.666 1 40.72 41 GLU B C 1
ATOM 5432 O O . GLU B 1 41 ? -42.5 -27.641 1.126 1 40.72 41 GLU B O 1
ATOM 5437 N N . GLN B 1 42 ? -43.938 -26.828 -0.334 1 38.06 42 GLN B N 1
ATOM 5438 C CA . GLN B 1 42 ? -42.906 -26 -0.938 1 38.06 42 GLN B CA 1
ATOM 5439 C C . GLN B 1 42 ? -42.5 -24.844 -0.018 1 38.06 42 GLN B C 1
ATOM 5441 O O . GLN B 1 42 ? -41.344 -24.484 0.094 1 38.06 42 GLN B O 1
ATOM 5446 N N . LEU B 1 43 ? -43.562 -24.328 0.615 1 38.78 43 LEU B N 1
ATOM 5447 C CA . LEU B 1 43 ? -43.312 -23.312 1.636 1 38.78 43 LEU B CA 1
ATOM 5448 C C . LEU B 1 43 ? -42.531 -23.922 2.805 1 38.78 43 LEU B C 1
ATOM 5450 O O . LEU B 1 43 ? -41.594 -23.297 3.314 1 38.78 43 LEU B O 1
ATOM 5454 N N . ARG B 1 44 ? -42.906 -25.109 3.213 1 36.72 44 ARG B N 1
ATOM 5455 C CA . ARG B 1 44 ? -42.156 -25.859 4.199 1 36.72 44 ARG B CA 1
ATOM 5456 C C . ARG B 1 44 ? -40.719 -26.109 3.719 1 36.72 44 ARG B C 1
ATOM 5458 O O . ARG B 1 44 ? -39.781 -25.969 4.484 1 36.72 44 ARG B O 1
ATOM 5465 N N . ALA B 1 45 ? -40.5 -26.672 2.541 1 37 45 ALA B N 1
ATOM 5466 C CA . ALA B 1 45 ? -39.188 -26.938 1.979 1 37 45 ALA B CA 1
ATOM 5467 C C . ALA B 1 45 ? -38.375 -25.656 1.864 1 37 45 ALA B C 1
ATOM 5469 O O . ALA B 1 45 ? -37.156 -25.656 2.111 1 37 45 ALA B O 1
ATOM 5470 N N . LEU B 1 46 ? -38.969 -24.656 1.407 1 36.38 46 LEU B N 1
ATOM 5471 C CA . LEU B 1 46 ? -38.281 -23.375 1.341 1 36.38 46 LEU B CA 1
ATOM 5472 C C . LEU B 1 46 ? -37.906 -22.906 2.734 1 36.38 46 LEU B C 1
ATOM 5474 O O . LEU B 1 46 ? -36.781 -22.406 2.941 1 36.38 46 LEU B O 1
ATOM 5478 N N . ILE B 1 47 ? -38.875 -23.047 3.676 1 34.94 47 ILE B N 1
ATOM 5479 C CA . ILE B 1 47 ? -38.625 -22.641 5.055 1 34.94 47 ILE B CA 1
ATOM 5480 C C . ILE B 1 47 ? -37.719 -23.656 5.754 1 34.94 47 ILE B C 1
ATOM 5482 O O . ILE B 1 47 ? -36.812 -23.281 6.484 1 34.94 47 ILE B O 1
ATOM 5486 N N . THR B 1 48 ? -38.031 -24.953 5.766 1 36.34 48 THR B N 1
ATOM 5487 C CA . THR B 1 48 ? -37.312 -26.016 6.469 1 36.34 48 THR B CA 1
ATOM 5488 C C . THR B 1 48 ? -35.938 -26.234 5.879 1 36.34 48 THR B C 1
ATOM 5490 O O . THR B 1 48 ? -34.969 -26.547 6.605 1 36.34 48 THR B O 1
ATOM 5493 N N . ARG B 1 49 ? -35.781 -26.656 4.594 1 35.38 49 ARG B N 1
ATOM 5494 C CA . ARG B 1 49 ? -34.5 -26.984 4.02 1 35.38 49 ARG B CA 1
ATOM 5495 C C . ARG B 1 49 ? -33.5 -25.859 4.27 1 35.38 49 ARG B C 1
ATOM 5497 O O . ARG B 1 49 ? -32.344 -26.125 4.66 1 35.38 49 ARG B O 1
ATOM 5504 N N . ASP B 1 50 ? -33.625 -24.656 3.508 1 37.53 50 ASP B N 1
ATOM 5505 C CA . ASP B 1 50 ? -32.562 -23.672 3.295 1 37.53 50 ASP B CA 1
ATOM 5506 C C . ASP B 1 50 ? -32.344 -22.844 4.555 1 37.53 50 ASP B C 1
ATOM 5508 O O . ASP B 1 50 ? -31.656 -21.812 4.508 1 37.53 50 ASP B O 1
ATOM 5512 N N . LEU B 1 51 ? -33.094 -22.938 5.609 1 41.16 51 LEU B N 1
ATOM 5513 C CA . LEU B 1 51 ? -33.094 -22.094 6.801 1 41.16 51 LEU B CA 1
ATOM 5514 C C . LEU B 1 51 ? -32 -22.516 7.773 1 41.16 51 LEU B C 1
ATOM 5516 O O . LEU B 1 51 ? -31.969 -22.062 8.922 1 41.16 51 LEU B O 1
ATOM 5520 N N . ALA B 1 52 ? -31.453 -23.562 7.523 1 47.28 52 ALA B N 1
ATOM 5521 C CA . ALA B 1 52 ? -30.422 -23.75 8.539 1 47.28 52 ALA B CA 1
ATOM 5522 C C . ALA B 1 52 ? -29.547 -22.5 8.648 1 47.28 52 ALA B C 1
ATOM 5524 O O . ALA B 1 52 ? -28.938 -22.078 7.664 1 47.28 52 ALA B O 1
ATOM 5525 N N . LEU B 1 53 ? -29.969 -21.641 9.609 1 57.12 53 LEU B N 1
ATOM 5526 C CA . LEU B 1 53 ? -29.172 -20.469 9.938 1 57.12 53 LEU B CA 1
ATOM 5527 C C . LEU B 1 53 ? -27.844 -20.875 10.57 1 57.12 53 LEU B C 1
ATOM 5529 O O . LEU B 1 53 ? -27.812 -21.719 11.461 1 57.12 53 LEU B O 1
ATOM 5533 N N . LEU B 1 54 ? -26.938 -20.719 9.711 1 70 54 LEU B N 1
ATOM 5534 C CA . LEU B 1 54 ? -25.609 -20.906 10.266 1 70 54 LEU B CA 1
ATOM 5535 C C . LEU B 1 54 ? -25.094 -19.609 10.906 1 70 54 LEU B C 1
ATOM 5537 O O . LEU B 1 54 ? -25.344 -18.531 10.383 1 70 54 LEU B O 1
ATOM 5541 N N . ARG B 1 55 ? -24.609 -19.875 12.133 1 75.88 55 ARG B N 1
ATOM 5542 C CA . ARG B 1 55 ? -23.938 -18.766 12.797 1 75.88 55 ARG B CA 1
ATOM 5543 C C . ARG B 1 55 ? -22.438 -18.797 12.516 1 75.88 55 ARG B C 1
ATOM 5545 O O . ARG B 1 55 ? -21.797 -19.844 12.617 1 75.88 55 ARG B O 1
ATOM 5552 N N . ALA B 1 56 ? -21.969 -17.766 12.094 1 86.69 56 ALA B N 1
ATOM 5553 C CA . ALA B 1 56 ? -20.547 -17.625 11.781 1 86.69 56 ALA B CA 1
ATOM 5554 C C . ALA B 1 56 ? -20.094 -18.672 10.781 1 86.69 56 ALA B C 1
ATOM 5556 O O . ALA B 1 56 ? -19.109 -19.375 11.008 1 86.69 56 ALA B O 1
ATOM 5557 N N . ALA B 1 57 ? -20.906 -18.859 9.695 1 91.62 57 ALA B N 1
ATOM 5558 C CA . ALA B 1 57 ? -20.656 -19.891 8.688 1 91.62 57 ALA B CA 1
ATOM 5559 C C . ALA B 1 57 ? -19.344 -19.609 7.938 1 91.62 57 ALA B C 1
ATOM 5561 O O . ALA B 1 57 ? -18.953 -18.453 7.777 1 91.62 57 ALA B O 1
ATOM 5562 N N . ASP B 1 58 ? -18.719 -20.703 7.578 1 94.62 58 ASP B N 1
ATOM 5563 C CA . ASP B 1 58 ? -17.672 -20.625 6.566 1 94.62 58 ASP B CA 1
ATOM 5564 C C . ASP B 1 58 ? -18.266 -20.609 5.16 1 94.62 58 ASP B C 1
ATOM 5566 O O . ASP B 1 58 ? -18.734 -21.641 4.672 1 94.62 58 ASP B O 1
ATOM 5570 N N . VAL B 1 59 ? -18.281 -19.484 4.543 1 95.62 59 VAL B N 1
ATOM 5571 C CA . VAL B 1 59 ? -18.922 -19.344 3.236 1 95.62 59 VAL B CA 1
ATOM 5572 C C . VAL B 1 59 ? -17.922 -19.703 2.139 1 95.62 59 VAL B C 1
ATOM 5574 O O . VAL B 1 59 ? -16.812 -19.172 2.104 1 95.62 59 VAL B O 1
ATOM 5577 N N . VAL B 1 60 ? -18.234 -20.594 1.254 1 97.06 60 VAL B N 1
ATOM 5578 C CA . VAL B 1 60 ? -17.422 -20.953 0.1 1 97.06 60 VAL B CA 1
ATOM 5579 C C . VAL B 1 60 ? -18.156 -20.609 -1.188 1 97.06 60 VAL B C 1
ATOM 5581 O O . VAL B 1 60 ? -19.25 -21.109 -1.433 1 97.06 60 VAL B O 1
ATOM 5584 N N . ILE B 1 61 ? -17.547 -19.734 -1.98 1 97.38 61 ILE B N 1
ATOM 5585 C CA . ILE B 1 61 ? -18.172 -19.234 -3.207 1 97.38 61 ILE B CA 1
ATOM 5586 C C . ILE B 1 61 ? -17.484 -19.875 -4.418 1 97.38 61 ILE B C 1
ATOM 5588 O O . ILE B 1 61 ? -16.266 -19.797 -4.562 1 97.38 61 ILE B O 1
ATOM 5592 N N . THR B 1 62 ? -18.25 -20.5 -5.254 1 96.25 62 THR B N 1
ATOM 5593 C CA . THR B 1 62 ? -17.766 -21.094 -6.5 1 96.25 62 THR B CA 1
ATOM 5594 C C . THR B 1 62 ? -18.594 -20.594 -7.684 1 96.25 62 THR B C 1
ATOM 5596 O O . THR B 1 62 ? -19.688 -20.047 -7.5 1 96.25 62 THR B O 1
ATOM 5599 N N . GLY B 1 63 ? -18.047 -20.734 -8.891 1 93.44 63 GLY B N 1
ATOM 5600 C CA . GLY B 1 63 ? -18.781 -20.344 -10.086 1 93.44 63 GLY B CA 1
ATOM 5601 C C . GLY B 1 63 ? -19.922 -21.297 -10.422 1 93.44 63 GLY B C 1
ATOM 5602 O O . GLY B 1 63 ? -21.016 -20.859 -10.789 1 93.44 63 GLY B O 1
ATOM 5603 N N . ASN B 1 64 ? -19.641 -22.547 -10.234 1 92.19 64 ASN B N 1
ATOM 5604 C CA . ASN B 1 64 ? -20.594 -23.594 -10.602 1 92.19 64 ASN B CA 1
ATOM 5605 C C . ASN B 1 64 ? -20.812 -24.578 -9.445 1 92.19 64 ASN B C 1
ATOM 5607 O O . ASN B 1 64 ? -20.203 -24.438 -8.383 1 92.19 64 ASN B O 1
ATOM 5611 N N . GLU B 1 65 ? -21.734 -25.484 -9.664 1 91.88 65 GLU B N 1
ATOM 5612 C CA . GLU B 1 65 ? -22.031 -26.5 -8.656 1 91.88 65 GLU B CA 1
ATOM 5613 C C . GLU B 1 65 ? -20.797 -27.359 -8.352 1 91.88 65 GLU B C 1
ATOM 5615 O O . GLU B 1 65 ? -19.922 -27.5 -9.203 1 91.88 65 GLU B O 1
ATOM 5620 N N . VAL B 1 66 ? -20.734 -27.828 -7.156 1 93.44 66 VAL B N 1
ATOM 5621 C CA . VAL B 1 66 ? -19.625 -28.656 -6.691 1 93.44 66 VAL B CA 1
ATOM 5622 C C . VAL B 1 66 ? -20 -30.125 -6.781 1 93.44 66 VAL B C 1
ATOM 5624 O O . VAL B 1 66 ? -20.812 -30.625 -5.984 1 93.44 66 VAL B O 1
ATOM 5627 N N . ASN B 1 67 ? -19.422 -30.781 -7.754 1 88.06 67 ASN B N 1
ATOM 5628 C CA . ASN B 1 67 ? -19.625 -32.219 -7.965 1 88.06 67 ASN B CA 1
ATOM 5629 C C . ASN B 1 67 ? -18.422 -32.844 -8.641 1 88.06 67 ASN B C 1
ATOM 5631 O O . ASN B 1 67 ? -17.344 -32.25 -8.68 1 88.06 67 ASN B O 1
ATOM 5635 N N . GLU B 1 68 ? -18.453 -34.062 -9.18 1 81.44 68 GLU B N 1
ATOM 5636 C CA . GLU B 1 68 ? -17.312 -34.812 -9.68 1 81.44 68 GLU B CA 1
ATOM 5637 C C . GLU B 1 68 ? -17.172 -34.656 -11.195 1 81.44 68 GLU B C 1
ATOM 5639 O O . GLU B 1 68 ? -16.344 -35.344 -11.812 1 81.44 68 GLU B O 1
ATOM 5644 N N . ARG B 1 69 ? -17.875 -33.75 -11.742 1 78.56 69 ARG B N 1
ATOM 5645 C CA . ARG B 1 69 ? -17.938 -33.719 -13.195 1 78.56 69 ARG B CA 1
ATOM 5646 C C . ARG B 1 69 ? -16.938 -32.719 -13.758 1 78.56 69 ARG B C 1
ATOM 5648 O O . ARG B 1 69 ? -16.781 -32.594 -14.977 1 78.56 69 ARG B O 1
ATOM 5655 N N . HIS B 1 70 ? -16.344 -32 -12.906 1 80.31 70 HIS B N 1
ATOM 5656 C CA . HIS B 1 70 ? -15.297 -31.078 -13.336 1 80.31 70 HIS B CA 1
ATOM 5657 C C . HIS B 1 70 ? -14.227 -30.922 -12.266 1 80.31 70 HIS B C 1
ATOM 5659 O O . HIS B 1 70 ? -14.469 -31.188 -11.094 1 80.31 70 HIS B O 1
ATOM 5665 N N . GLY B 1 71 ? -13.078 -30.516 -12.664 1 83.62 71 GLY B N 1
ATOM 5666 C CA . GLY B 1 71 ? -11.891 -30.5 -11.812 1 83.62 71 GLY B CA 1
ATOM 5667 C C . GLY B 1 71 ? -12.055 -29.641 -10.578 1 83.62 71 GLY B C 1
ATOM 5668 O O . GLY B 1 71 ? -11.633 -30.031 -9.484 1 83.62 71 GLY B O 1
ATOM 5669 N N . THR B 1 72 ? -12.711 -28.453 -10.727 1 88.75 72 THR B N 1
ATOM 5670 C CA . THR B 1 72 ? -12.883 -27.531 -9.609 1 88.75 72 THR B CA 1
ATOM 5671 C C . THR B 1 72 ? -13.758 -28.156 -8.523 1 88.75 72 THR B C 1
ATOM 5673 O O . THR B 1 72 ? -13.453 -28.047 -7.336 1 88.75 72 THR B O 1
ATOM 5676 N N . GLY B 1 73 ? -14.828 -28.797 -8.984 1 89.31 73 GLY B N 1
ATOM 5677 C CA . GLY B 1 73 ? -15.703 -29.438 -8.023 1 89.31 73 GLY B CA 1
ATOM 5678 C C . GLY B 1 73 ? -15.008 -30.531 -7.219 1 89.31 73 GLY B C 1
ATOM 5679 O O . GLY B 1 73 ? -15.164 -30.594 -6 1 89.31 73 GLY B O 1
ATOM 5680 N N . VAL B 1 74 ? -14.25 -31.312 -7.902 1 87.25 74 VAL B N 1
ATOM 5681 C CA . VAL B 1 74 ? -13.516 -32.375 -7.254 1 87.25 74 VAL B CA 1
ATOM 5682 C C . VAL B 1 74 ? -12.539 -31.812 -6.234 1 87.25 74 VAL B C 1
ATOM 5684 O O . VAL B 1 74 ? -12.469 -32.281 -5.094 1 87.25 74 VAL B O 1
ATOM 5687 N N . LEU B 1 75 ? -11.875 -30.844 -6.645 1 93.12 75 LEU B N 1
ATOM 5688 C CA . LEU B 1 75 ? -10.852 -30.234 -5.801 1 93.12 75 LEU B CA 1
ATOM 5689 C C . LEU B 1 75 ? -11.477 -29.562 -4.582 1 93.12 75 LEU B C 1
ATOM 5691 O O . LEU B 1 75 ? -10.977 -29.703 -3.465 1 93.12 75 LEU B O 1
ATOM 5695 N N . VAL B 1 76 ? -12.555 -28.828 -4.746 1 95.19 76 VAL B N 1
ATOM 5696 C CA . VAL B 1 76 ? -13.234 -28.141 -3.658 1 95.19 76 VAL B CA 1
ATOM 5697 C C . VAL B 1 76 ? -13.711 -29.156 -2.625 1 95.19 76 VAL B C 1
ATOM 5699 O O . VAL B 1 76 ? -13.555 -28.953 -1.419 1 95.19 76 VAL B O 1
ATOM 5702 N N . ARG B 1 77 ? -14.195 -30.297 -3.082 1 92 77 ARG B N 1
ATOM 5703 C CA . ARG B 1 77 ? -14.648 -31.344 -2.172 1 92 77 ARG B CA 1
ATOM 5704 C C . ARG B 1 77 ? -13.492 -31.891 -1.35 1 92 77 ARG B C 1
ATOM 5706 O O . ARG B 1 77 ? -13.633 -32.125 -0.149 1 92 77 ARG B O 1
ATOM 5713 N N . ARG B 1 78 ? -12.422 -32.062 -1.982 1 92.44 78 ARG B N 1
ATOM 5714 C CA . ARG B 1 78 ? -11.25 -32.594 -1.302 1 92.44 78 ARG B CA 1
ATOM 5715 C C . ARG B 1 78 ? -10.719 -31.594 -0.267 1 92.44 78 ARG B C 1
ATOM 5717 O O . ARG B 1 78 ? -10.391 -31.984 0.854 1 92.44 78 ARG B O 1
ATOM 5724 N N . ILE B 1 79 ? -10.633 -30.344 -0.66 1 95.44 79 ILE B N 1
ATOM 5725 C CA . ILE B 1 79 ? -10.062 -29.297 0.189 1 95.44 79 ILE B CA 1
ATOM 5726 C C . ILE B 1 79 ? -10.914 -29.141 1.449 1 95.44 79 ILE B C 1
ATOM 5728 O O . ILE B 1 79 ? -10.375 -29.047 2.557 1 95.44 79 ILE B O 1
ATOM 5732 N N . PHE B 1 80 ? -12.211 -29.203 1.301 1 94.75 80 PHE B N 1
ATOM 5733 C CA . PHE B 1 80 ? -13.078 -28.875 2.426 1 94.75 80 PHE B CA 1
ATOM 5734 C C . PHE B 1 80 ? -13.719 -30.125 3.012 1 94.75 80 PHE B C 1
ATOM 5736 O O . PHE B 1 80 ? -14.727 -30.047 3.711 1 94.75 80 PHE B O 1
ATOM 5743 N N . ALA B 1 81 ? -13.062 -31.25 2.689 1 89.69 81 ALA B N 1
ATOM 5744 C CA . ALA B 1 81 ? -13.539 -32.5 3.279 1 89.69 81 ALA B CA 1
ATOM 5745 C C . ALA B 1 81 ? -13.484 -32.438 4.805 1 89.69 81 ALA B C 1
ATOM 5747 O O . ALA B 1 81 ? -12.469 -32.062 5.383 1 89.69 81 ALA B O 1
ATOM 5748 N N . GLY B 1 82 ? -14.57 -32.688 5.453 1 84.88 82 GLY B N 1
ATOM 5749 C CA . GLY B 1 82 ? -14.594 -32.719 6.906 1 84.88 82 GLY B CA 1
ATOM 5750 C C . GLY B 1 82 ? -14.945 -31.406 7.551 1 84.88 82 GLY B C 1
ATOM 5751 O O . GLY B 1 82 ? -15.008 -31.297 8.773 1 84.88 82 GLY B O 1
ATOM 5752 N N . CYS B 1 83 ? -15.156 -30.375 6.801 1 88.94 83 CYS B N 1
ATOM 5753 C CA . CYS B 1 83 ? -15.539 -29.078 7.352 1 88.94 83 CYS B CA 1
ATOM 5754 C C . CYS B 1 83 ? -17.047 -28.984 7.543 1 88.94 83 CYS B C 1
ATOM 5756 O O . CYS B 1 83 ? -17.797 -29 6.566 1 88.94 83 CYS B O 1
ATOM 5758 N N . PRO B 1 84 ? -17.469 -28.891 8.734 1 82.88 84 PRO B N 1
ATOM 5759 C CA . PRO B 1 84 ? -18.906 -29.094 9 1 82.88 84 PRO B CA 1
ATOM 5760 C C . PRO B 1 84 ? -19.719 -27.828 8.766 1 82.88 84 PRO B C 1
ATOM 5762 O O . PRO B 1 84 ? -20.922 -27.906 8.477 1 82.88 84 PRO B O 1
ATOM 5765 N N . ASN B 1 85 ? -19.297 -26.641 8.883 1 88 85 ASN B N 1
ATOM 5766 C CA . ASN B 1 85 ? -20.062 -25.406 8.922 1 88 85 ASN B CA 1
ATOM 5767 C C . ASN B 1 85 ? -19.922 -24.609 7.621 1 88 85 ASN B C 1
ATOM 5769 O O . ASN B 1 85 ? -19.719 -23.391 7.645 1 88 85 ASN B O 1
ATOM 5773 N N . ILE B 1 86 ? -20.109 -25.312 6.441 1 92.81 86 ILE B N 1
ATOM 5774 C CA . ILE B 1 86 ? -19.906 -24.641 5.164 1 92.81 86 ILE B CA 1
ATOM 5775 C C . ILE B 1 86 ? -21.25 -24.172 4.598 1 92.81 86 ILE B C 1
ATOM 5777 O O . ILE B 1 86 ? -22.188 -24.969 4.504 1 92.81 86 ILE B O 1
ATOM 5781 N N . LEU B 1 87 ? -21.375 -22.938 4.367 1 92.94 87 LEU B N 1
ATOM 5782 C CA . LEU B 1 87 ? -22.406 -22.375 3.502 1 92.94 87 LEU B CA 1
ATOM 5783 C C . LEU B 1 87 ? -21.891 -22.203 2.076 1 92.94 87 LEU B C 1
ATOM 5785 O O . LEU B 1 87 ? -21.062 -21.328 1.812 1 92.94 87 LEU B O 1
ATOM 5789 N N . SER B 1 88 ? -22.359 -23.031 1.153 1 93.56 88 SER B N 1
ATOM 5790 C CA . SER B 1 88 ? -21.906 -23 -0.23 1 93.56 88 SER B CA 1
ATOM 5791 C C . SER B 1 88 ? -22.75 -22.047 -1.066 1 93.56 88 SER B C 1
ATOM 5793 O O . SER B 1 88 ? -23.969 -22.125 -1.059 1 93.56 88 SER B O 1
ATOM 5795 N N . VAL B 1 89 ? -22.109 -21.062 -1.697 1 93.44 89 VAL B N 1
ATOM 5796 C CA . VAL B 1 89 ? -22.766 -20.109 -2.576 1 93.44 89 VAL B CA 1
ATOM 5797 C C . VAL B 1 89 ? -22.234 -20.25 -3.998 1 93.44 89 VAL B C 1
ATOM 5799 O O . VAL B 1 89 ? -21.016 -20.359 -4.203 1 93.44 89 VAL B O 1
ATOM 5802 N N . ARG B 1 90 ? -23.078 -20.359 -4.98 1 93.38 90 ARG B N 1
ATOM 5803 C CA . ARG B 1 90 ? -22.641 -20.438 -6.371 1 93.38 90 ARG B CA 1
ATOM 5804 C C . ARG B 1 90 ? -23.484 -19.516 -7.262 1 93.38 90 ARG B C 1
ATOM 5806 O O . ARG B 1 90 ? -24.594 -19.141 -6.898 1 93.38 90 ARG B O 1
ATOM 5813 N N . SER B 1 91 ? -22.938 -19.234 -8.477 1 89.12 91 SER B N 1
ATOM 5814 C CA . SER B 1 91 ? -23.594 -18.281 -9.367 1 89.12 91 SER B CA 1
ATOM 5815 C C . SER B 1 91 ? -24.344 -19 -10.492 1 89.12 91 SER B C 1
ATOM 5817 O O . SER B 1 91 ? -25.281 -18.453 -11.062 1 89.12 91 SER B O 1
ATOM 5819 N N . ARG B 1 92 ? -23.828 -20.25 -10.844 1 88.31 92 ARG B N 1
ATOM 5820 C CA . ARG B 1 92 ? -24.406 -20.969 -11.977 1 88.31 92 ARG B CA 1
ATOM 5821 C C . ARG B 1 92 ? -24.438 -22.469 -11.711 1 88.31 92 ARG B C 1
ATOM 5823 O O . ARG B 1 92 ? -23.844 -22.953 -10.742 1 88.31 92 ARG B O 1
ATOM 5830 N N . ASN B 1 93 ? -25.234 -23.156 -12.5 1 87.06 93 ASN B N 1
ATOM 5831 C CA . ASN B 1 93 ? -25.266 -24.609 -12.617 1 87.06 93 ASN B CA 1
ATOM 5832 C C . ASN B 1 93 ? -25.078 -25.047 -14.07 1 87.06 93 ASN B C 1
ATOM 5834 O O . ASN B 1 93 ? -26.047 -25.141 -14.82 1 87.06 93 ASN B O 1
ATOM 5838 N N . ASP B 1 94 ? -23.875 -25.312 -14.398 1 81 94 ASP B N 1
ATOM 5839 C CA . ASP B 1 94 ? -23.609 -25.641 -15.797 1 81 94 ASP B CA 1
ATOM 5840 C C . ASP B 1 94 ? -23.188 -27.094 -15.953 1 81 94 ASP B C 1
ATOM 5842 O O . ASP B 1 94 ? -22.969 -27.578 -17.078 1 81 94 ASP B O 1
ATOM 5846 N N . TYR B 1 95 ? -23.078 -27.812 -14.836 1 79.44 95 TYR B N 1
ATOM 5847 C CA . TYR B 1 95 ? -22.547 -29.156 -14.891 1 79.44 95 TYR B CA 1
ATOM 5848 C C . TYR B 1 95 ? -23.562 -30.172 -14.367 1 79.44 95 TYR B C 1
ATOM 5850 O O . TYR B 1 95 ? -23.234 -31.031 -13.547 1 79.44 95 TYR B O 1
ATOM 5858 N N . GLY B 1 96 ? -24.766 -30.016 -14.711 1 76.88 96 GLY B N 1
ATOM 5859 C CA . GLY B 1 96 ? -25.797 -31 -14.43 1 76.88 96 GLY B CA 1
ATOM 5860 C C . GLY B 1 96 ? -26.672 -30.641 -13.242 1 76.88 96 GLY B C 1
ATOM 5861 O O . GLY B 1 96 ? -27.641 -31.344 -12.953 1 76.88 96 GLY B O 1
ATOM 5862 N N . GLY B 1 97 ? -26.344 -29.641 -12.445 1 80.31 97 GLY B N 1
ATOM 5863 C CA . GLY B 1 97 ? -27.219 -29.062 -11.422 1 80.31 97 GLY B CA 1
ATOM 5864 C C . GLY B 1 97 ? -27.062 -29.734 -10.07 1 80.31 97 GLY B C 1
ATOM 5865 O O . GLY B 1 97 ? -27.453 -29.172 -9.047 1 80.31 97 GLY B O 1
ATOM 5866 N N . GLU B 1 98 ? -26.484 -31.031 -10.125 1 84.19 98 GLU B N 1
ATOM 5867 C CA . GLU B 1 98 ? -26.266 -31.703 -8.852 1 84.19 98 GLU B CA 1
ATOM 5868 C C . GLU B 1 98 ? -25.203 -30.984 -8.023 1 84.19 98 GLU B C 1
ATOM 5870 O O . GLU B 1 98 ? -24.141 -30.625 -8.531 1 84.19 98 GLU B O 1
ATOM 5875 N N . HIS B 1 99 ? -25.609 -30.656 -6.77 1 87.12 99 HIS B N 1
ATOM 5876 C CA . HIS B 1 99 ? -24.703 -29.938 -5.867 1 87.12 99 HIS B CA 1
ATOM 5877 C C . HIS B 1 99 ? -24.531 -30.703 -4.555 1 87.12 99 HIS B C 1
ATOM 5879 O O . HIS B 1 99 ? -25.469 -30.781 -3.748 1 87.12 99 HIS B O 1
ATOM 5885 N N . ALA B 1 100 ? -23.422 -31.312 -4.293 1 82.81 100 ALA B N 1
ATOM 5886 C CA . ALA B 1 100 ? -23.109 -32.188 -3.15 1 82.81 100 ALA B CA 1
ATOM 5887 C C . ALA B 1 100 ? -22.047 -31.531 -2.264 1 82.81 100 ALA B C 1
ATOM 5889 O O . ALA B 1 100 ? -21.031 -32.156 -1.952 1 82.81 100 ALA B O 1
ATOM 5890 N N . PHE B 1 101 ? -22.359 -30.297 -1.823 1 91.38 101 PHE B N 1
ATOM 5891 C CA . PHE B 1 101 ? -21.312 -29.594 -1.08 1 91.38 101 PHE B CA 1
ATOM 5892 C C . PHE B 1 101 ? -21.922 -28.562 -0.142 1 91.38 101 PHE B C 1
ATOM 5894 O O . PHE B 1 101 ? -22.781 -27.781 -0.543 1 91.38 101 PHE B O 1
ATOM 5901 N N . GLY B 1 102 ? -21.453 -28.656 1.099 1 89.38 102 GLY B N 1
ATOM 5902 C CA . GLY B 1 102 ? -21.875 -27.688 2.098 1 89.38 102 GLY B CA 1
ATOM 5903 C C . GLY B 1 102 ? -23.016 -28.172 2.959 1 89.38 102 GLY B C 1
ATOM 5904 O O . GLY B 1 102 ? -23.797 -29.031 2.539 1 89.38 102 GLY B O 1
ATOM 5905 N N . ALA B 1 103 ? -23.078 -27.703 4.234 1 85.12 103 ALA B N 1
ATOM 5906 C CA . ALA B 1 103 ? -24.219 -27.969 5.117 1 85.12 103 ALA B CA 1
ATOM 5907 C C . ALA B 1 103 ? -25.484 -27.266 4.609 1 85.12 103 ALA B C 1
ATOM 5909 O O . ALA B 1 103 ? -26.578 -27.812 4.707 1 85.12 103 ALA B O 1
ATOM 5910 N N . VAL B 1 104 ? -25.25 -26.078 4.137 1 83.12 104 VAL B N 1
ATOM 5911 C CA . VAL B 1 104 ? -26.266 -25.297 3.449 1 83.12 104 VAL B CA 1
ATOM 5912 C C . VAL B 1 104 ? -25.734 -24.812 2.111 1 83.12 104 VAL B C 1
ATOM 5914 O O . VAL B 1 104 ? -24.531 -24.562 1.972 1 83.12 104 VAL B O 1
ATOM 5917 N N . SER B 1 105 ? -26.562 -24.828 1.101 1 88.31 105 SER B N 1
ATOM 5918 C CA . SER B 1 105 ? -26.141 -24.344 -0.207 1 88.31 105 SER B CA 1
ATOM 5919 C C . SER B 1 105 ? -27.172 -23.406 -0.818 1 88.31 105 SER B C 1
ATOM 5921 O O . SER B 1 105 ? -28.375 -23.547 -0.574 1 88.31 105 SER B O 1
ATOM 5923 N N . THR B 1 106 ? -26.703 -22.391 -1.479 1 86.44 106 THR B N 1
ATOM 5924 C CA . THR B 1 106 ? -27.609 -21.453 -2.15 1 86.44 106 THR B CA 1
ATOM 5925 C C . THR B 1 106 ? -27.047 -21.047 -3.506 1 86.44 106 THR B C 1
ATOM 5927 O O . THR B 1 106 ? -25.828 -20.969 -3.684 1 86.44 106 THR B O 1
ATOM 5930 N N . LEU B 1 107 ? -27.922 -20.938 -4.445 1 89.06 107 LEU B N 1
ATOM 5931 C CA . LEU B 1 107 ? -27.641 -20.359 -5.754 1 89.06 107 LEU B CA 1
ATOM 5932 C C . LEU B 1 107 ? -28.109 -18.906 -5.828 1 89.06 107 LEU B C 1
ATOM 5934 O O . LEU B 1 107 ? -29.281 -18.625 -5.574 1 89.06 107 LEU B O 1
ATOM 5938 N N . ILE B 1 108 ? -27.188 -18.031 -6.031 1 87.88 108 ILE B N 1
ATOM 5939 C CA . ILE B 1 108 ? -27.547 -16.641 -6.219 1 87.88 108 ILE B CA 1
ATOM 5940 C C . ILE B 1 108 ? -27.328 -16.234 -7.672 1 87.88 108 ILE B C 1
ATOM 5942 O O . ILE B 1 108 ? -26.203 -15.969 -8.086 1 87.88 108 ILE B O 1
ATOM 5946 N N . ALA B 1 109 ? -28.359 -16.156 -8.414 1 80.94 109 ALA B N 1
ATOM 5947 C CA . ALA B 1 109 ? -28.266 -15.867 -9.844 1 80.94 109 ALA B CA 1
ATOM 5948 C C . ALA B 1 109 ? -28.359 -14.367 -10.109 1 80.94 109 ALA B C 1
ATOM 5950 O O . ALA B 1 109 ? -29.453 -13.844 -10.367 1 80.94 109 ALA B O 1
ATOM 5951 N N . HIS B 1 110 ? -27.328 -13.641 -10.008 1 80.06 110 HIS B N 1
ATOM 5952 C CA . HIS B 1 110 ? -27.375 -12.203 -10.25 1 80.06 110 HIS B CA 1
ATOM 5953 C C . HIS B 1 110 ? -26.344 -11.789 -11.305 1 80.06 110 HIS B C 1
ATOM 5955 O O . HIS B 1 110 ? -25.609 -10.82 -11.117 1 80.06 110 HIS B O 1
ATOM 5961 N N . ARG B 1 111 ? -26.422 -12.555 -12.406 1 80.56 111 ARG B N 1
ATOM 5962 C CA . ARG B 1 111 ? -25.562 -12.219 -13.531 1 80.56 111 ARG B CA 1
ATOM 5963 C C . ARG B 1 111 ? -25.828 -10.805 -14.031 1 80.56 111 ARG B C 1
ATOM 5965 O O . ARG B 1 111 ? -27 -10.422 -14.211 1 80.56 111 ARG B O 1
ATOM 5972 N N . ASP B 1 112 ? -24.859 -9.922 -14.055 1 75.5 112 ASP B N 1
ATOM 5973 C CA . ASP B 1 112 ? -24.906 -8.578 -14.633 1 75.5 112 ASP B CA 1
ATOM 5974 C C . ASP B 1 112 ? -25.703 -7.629 -13.742 1 75.5 112 ASP B C 1
ATOM 5976 O O . ASP B 1 112 ? -26.172 -6.582 -14.203 1 75.5 112 ASP B O 1
ATOM 5980 N N . ALA B 1 113 ? -26.031 -8.094 -12.57 1 80.38 113 ALA B N 1
ATOM 5981 C CA . ALA B 1 113 ? -26.734 -7.199 -11.656 1 80.38 113 ALA B CA 1
ATOM 5982 C C . ALA B 1 113 ? -25.859 -6.027 -11.242 1 80.38 113 ALA B C 1
ATOM 5984 O O . ALA B 1 113 ? -24.625 -6.148 -11.203 1 80.38 113 ALA B O 1
ATOM 5985 N N . ARG B 1 114 ? -26.594 -4.969 -11.031 1 81.44 114 ARG B N 1
ATOM 5986 C CA . ARG B 1 114 ? -25.891 -3.826 -10.461 1 81.44 114 ARG B CA 1
ATOM 5987 C C . ARG B 1 114 ? -25.344 -4.152 -9.078 1 81.44 114 ARG B C 1
ATOM 5989 O O . ARG B 1 114 ? -25.906 -4.977 -8.359 1 81.44 114 ARG B O 1
ATOM 5996 N N . ARG B 1 115 ? -24.328 -3.502 -8.703 1 86.19 115 ARG B N 1
ATOM 5997 C CA . ARG B 1 115 ? -23.578 -3.791 -7.492 1 86.19 115 ARG B CA 1
ATOM 5998 C C . ARG B 1 115 ? -24.484 -3.77 -6.266 1 86.19 115 ARG B C 1
ATOM 6000 O O . ARG B 1 115 ? -24.469 -4.703 -5.461 1 86.19 115 ARG B O 1
ATOM 6007 N N . HIS B 1 116 ? -25.328 -2.699 -6.082 1 79.56 116 HIS B N 1
ATOM 6008 C CA . HIS B 1 116 ? -26.141 -2.6 -4.883 1 79.56 116 HIS B CA 1
ATOM 6009 C C . HIS B 1 116 ? -27.188 -3.709 -4.84 1 79.56 116 HIS B C 1
ATOM 6011 O O . HIS B 1 116 ? -27.594 -4.152 -3.758 1 79.56 116 HIS B O 1
ATOM 6017 N N . LEU B 1 117 ? -27.609 -4.207 -6.02 1 79 117 LEU B N 1
ATOM 6018 C CA . LEU B 1 117 ? -28.562 -5.309 -6.086 1 79 117 LEU B CA 1
ATOM 6019 C C . LEU B 1 117 ? -27.906 -6.625 -5.68 1 79 117 LEU B C 1
ATOM 6021 O O . LEU B 1 117 ? -28.547 -7.488 -5.082 1 79 117 LEU B O 1
ATOM 6025 N N . VAL B 1 118 ? -26.641 -6.77 -6.016 1 86.69 118 VAL B N 1
ATOM 6026 C CA . VAL B 1 118 ? -25.906 -7.957 -5.586 1 86.69 118 VAL B CA 1
ATOM 6027 C C . VAL B 1 118 ? -25.875 -8.023 -4.059 1 86.69 118 VAL B C 1
ATOM 6029 O O . VAL B 1 118 ? -26.141 -9.07 -3.473 1 86.69 118 VAL B O 1
ATOM 6032 N N . PHE B 1 119 ? -25.562 -6.84 -3.408 1 86 119 PHE B N 1
ATOM 6033 C CA . PHE B 1 119 ? -25.547 -6.781 -1.951 1 86 119 PHE B CA 1
ATOM 6034 C C . PHE B 1 119 ? -26.906 -7.145 -1.381 1 86 119 PHE B C 1
ATOM 6036 O O . PHE B 1 119 ? -27 -7.906 -0.417 1 86 119 PHE B O 1
ATOM 6043 N N . TYR B 1 120 ? -27.922 -6.633 -2.049 1 77.12 120 TYR B N 1
ATOM 6044 C CA . TYR B 1 120 ? -29.281 -6.922 -1.62 1 77.12 120 TYR B CA 1
ATOM 6045 C C . TYR B 1 120 ? -29.594 -8.406 -1.765 1 77.12 120 TYR B C 1
ATOM 6047 O O . TYR B 1 120 ? -30.125 -9.023 -0.84 1 77.12 120 TYR B O 1
ATOM 6055 N N . ASN B 1 121 ? -29.234 -9.031 -2.91 1 81.31 121 ASN B N 1
ATOM 6056 C CA . ASN B 1 121 ? -29.469 -10.445 -3.168 1 81.31 121 ASN B CA 1
ATOM 6057 C C . ASN B 1 121 ? -28.75 -11.328 -2.156 1 81.31 121 ASN B C 1
ATOM 6059 O O . ASN B 1 121 ? -29.297 -12.352 -1.72 1 81.31 121 ASN B O 1
ATOM 6063 N N . VAL B 1 122 ? -27.562 -10.875 -1.781 1 87.25 122 VAL B N 1
ATOM 6064 C CA . VAL B 1 122 ? -26.766 -11.641 -0.825 1 87.25 122 VAL B CA 1
ATOM 6065 C C . VAL B 1 122 ? -27.438 -11.617 0.544 1 87.25 122 VAL B C 1
ATOM 6067 O O . VAL B 1 122 ? -27.562 -12.648 1.202 1 87.25 122 VAL B O 1
ATOM 6070 N N . ILE B 1 123 ? -27.844 -10.406 0.939 1 78.06 123 ILE B N 1
ATOM 6071 C CA . ILE B 1 123 ? -28.516 -10.281 2.223 1 78.06 123 ILE B CA 1
ATOM 6072 C C . ILE B 1 123 ? -29.75 -11.18 2.244 1 78.06 123 ILE B C 1
ATOM 6074 O O . ILE B 1 123 ? -29.984 -11.898 3.219 1 78.06 123 ILE B O 1
ATOM 6078 N N . GLN B 1 124 ? -30.453 -11.258 1.135 1 72.88 124 GLN B N 1
ATOM 6079 C CA . GLN B 1 124 ? -31.672 -12.055 1.033 1 72.88 124 GLN B CA 1
ATOM 6080 C C . GLN B 1 124 ? -31.344 -13.547 1.034 1 72.88 124 GLN B C 1
ATOM 6082 O O . GLN B 1 124 ? -32.031 -14.336 1.699 1 72.88 124 GLN B O 1
ATOM 6087 N N . ALA B 1 125 ? -30.344 -13.875 0.371 1 78.31 125 ALA B N 1
ATOM 6088 C CA . ALA B 1 125 ? -29.984 -15.281 0.19 1 78.31 125 ALA B CA 1
ATOM 6089 C C . ALA B 1 125 ? -29.484 -15.891 1.492 1 78.31 125 ALA B C 1
ATOM 6091 O O . ALA B 1 125 ? -29.672 -17.094 1.739 1 78.31 125 ALA B O 1
ATOM 6092 N N . LEU B 1 126 ? -28.812 -15.117 2.338 1 78.5 126 LEU B N 1
ATOM 6093 C CA . LEU B 1 126 ? -28.219 -15.633 3.562 1 78.5 126 LEU B CA 1
ATOM 6094 C C . LEU B 1 126 ? -29.281 -15.836 4.641 1 78.5 126 LEU B C 1
ATOM 6096 O O . LEU B 1 126 ? -29.047 -16.562 5.609 1 78.5 126 LEU B O 1
ATOM 6100 N N . ARG B 1 127 ? -30.375 -15.391 4.508 1 60.84 127 ARG B N 1
ATOM 6101 C CA . ARG B 1 127 ? -31.562 -15.68 5.285 1 60.84 127 ARG B CA 1
ATOM 6102 C C . ARG B 1 127 ? -31.266 -15.688 6.781 1 60.84 127 ARG B C 1
ATOM 6104 O O . ARG B 1 127 ? -31.609 -16.641 7.484 1 60.84 127 ARG B O 1
ATOM 6111 N N . GLY B 1 128 ? -30.531 -14.625 7.223 1 66.38 128 GLY B N 1
ATOM 6112 C CA . GLY B 1 128 ? -30.266 -14.531 8.648 1 66.38 128 GLY B CA 1
ATOM 6113 C C . GLY B 1 128 ? -28.969 -15.203 9.047 1 66.38 128 GLY B C 1
ATOM 6114 O O . GLY B 1 128 ? -28.469 -15.008 10.164 1 66.38 128 GLY B O 1
ATOM 6115 N N . SER B 1 129 ? -28.469 -16.125 8.164 1 77.25 129 SER B N 1
ATOM 6116 C CA . SER B 1 129 ? -27.156 -16.672 8.445 1 77.25 129 SER B CA 1
ATOM 6117 C C . SER B 1 129 ? -26.094 -15.586 8.516 1 77.25 129 SER B C 1
ATOM 6119 O O . SER B 1 129 ? -26.219 -14.547 7.863 1 77.25 129 SER B O 1
ATOM 6121 N N . THR B 1 130 ? -25.234 -15.812 9.43 1 83.62 130 THR B N 1
ATOM 6122 C CA . THR B 1 130 ? -24.109 -14.898 9.523 1 83.62 130 THR B CA 1
ATOM 6123 C C . THR B 1 130 ? -22.828 -15.562 9.039 1 83.62 130 THR B C 1
ATOM 6125 O O . THR B 1 130 ? -22.688 -16.781 9.133 1 83.62 130 THR B O 1
ATOM 6128 N N . ALA B 1 131 ? -22.062 -14.828 8.422 1 91.06 131 ALA B N 1
ATOM 6129 C CA . ALA B 1 131 ? -20.781 -15.336 7.918 1 91.06 131 ALA B CA 1
ATOM 6130 C C . ALA B 1 131 ? -19.656 -15.047 8.898 1 91.06 131 ALA B C 1
ATOM 6132 O O . ALA B 1 131 ? -19.594 -13.969 9.492 1 91.06 131 ALA B O 1
ATOM 6133 N N . GLY B 1 132 ? -18.797 -16.062 9.047 1 92.56 132 GLY B N 1
ATOM 6134 C CA . GLY B 1 132 ? -17.594 -15.883 9.852 1 92.56 132 GLY B CA 1
ATOM 6135 C C . GLY B 1 132 ? -16.328 -15.711 9.016 1 92.56 132 GLY B C 1
ATOM 6136 O O . GLY B 1 132 ? -15.406 -15 9.422 1 92.56 132 GLY B O 1
ATOM 6137 N N . ARG B 1 133 ? -16.266 -16.359 7.945 1 95.56 133 ARG B N 1
ATOM 6138 C CA . ARG B 1 133 ? -15.18 -16.312 6.973 1 95.56 133 ARG B CA 1
ATOM 6139 C C . ARG B 1 133 ? -15.695 -16.609 5.566 1 95.56 133 ARG B C 1
ATOM 6141 O O . ARG B 1 133 ? -16.75 -17.219 5.395 1 95.56 133 ARG B O 1
ATOM 6148 N N . VAL B 1 134 ? -14.977 -16.109 4.578 1 97.38 134 VAL B N 1
ATOM 6149 C CA . VAL B 1 134 ? -15.391 -16.312 3.195 1 97.38 134 VAL B CA 1
ATOM 6150 C C . VAL B 1 134 ? -14.203 -16.781 2.359 1 97.38 134 VAL B C 1
ATOM 6152 O O . VAL B 1 134 ? -13.102 -16.25 2.482 1 97.38 134 VAL B O 1
ATOM 6155 N N . VAL B 1 135 ? -14.398 -17.812 1.593 1 98.25 135 VAL B N 1
ATOM 6156 C CA . VAL B 1 135 ? -13.461 -18.266 0.575 1 98.25 135 VAL B CA 1
ATOM 6157 C C . VAL B 1 135 ? -14.094 -18.141 -0.809 1 98.25 135 VAL B C 1
ATOM 6159 O O . VAL B 1 135 ? -15.172 -18.688 -1.06 1 98.25 135 VAL B O 1
ATOM 6162 N N . CYS B 1 136 ? -13.445 -17.438 -1.656 1 98.56 136 CYS B N 1
ATOM 6163 C CA . CYS B 1 136 ? -13.953 -17.234 -3.008 1 98.56 136 CYS B CA 1
ATOM 6164 C C . CYS B 1 136 ? -13.055 -17.891 -4.039 1 98.56 136 CYS B C 1
ATOM 6166 O O . CYS B 1 136 ? -11.852 -17.609 -4.094 1 98.56 136 CYS B O 1
ATOM 6168 N N . ILE B 1 137 ? -13.562 -18.766 -4.742 1 98.06 137 ILE B N 1
ATOM 6169 C CA . ILE B 1 137 ? -12.945 -19.328 -5.934 1 98.06 137 ILE B CA 1
ATOM 6170 C C . ILE B 1 137 ? -13.594 -18.734 -7.184 1 98.06 137 ILE B C 1
ATOM 6172 O O . ILE B 1 137 ? -14.516 -19.328 -7.746 1 98.06 137 ILE B O 1
ATOM 6176 N N . PRO B 1 138 ? -13.078 -17.656 -7.633 1 96.88 138 PRO B N 1
ATOM 6177 C CA . PRO B 1 138 ? -13.82 -16.875 -8.625 1 96.88 138 PRO B CA 1
ATOM 6178 C C . PRO B 1 138 ? -13.695 -17.453 -10.039 1 96.88 138 PRO B C 1
ATOM 6180 O O . PRO B 1 138 ? -12.617 -17.922 -10.43 1 96.88 138 PRO B O 1
ATOM 6183 N N . TYR B 1 139 ? -14.766 -17.469 -10.719 1 94.56 139 TYR B N 1
ATOM 6184 C CA . TYR B 1 139 ? -14.836 -17.812 -12.133 1 94.56 139 TYR B CA 1
ATOM 6185 C C . TYR B 1 139 ? -15.531 -16.719 -12.93 1 94.56 139 TYR B C 1
ATOM 6187 O O . TYR B 1 139 ? -15.086 -16.344 -14.016 1 94.56 139 TYR B O 1
ATOM 6195 N N . TYR B 1 140 ? -16.609 -16.156 -12.43 1 93.56 140 TYR B N 1
ATOM 6196 C CA . TYR B 1 140 ? -17.375 -15.078 -13.039 1 93.56 140 TYR B CA 1
ATOM 6197 C C . TYR B 1 140 ? -17.25 -13.789 -12.227 1 93.56 140 TYR B C 1
ATOM 6199 O O . TYR B 1 140 ? -16.875 -13.828 -11.055 1 93.56 140 TYR B O 1
ATOM 6207 N N . ALA B 1 141 ? -17.547 -12.648 -12.898 1 94.19 141 ALA B N 1
ATOM 6208 C CA . ALA B 1 141 ? -17.578 -11.352 -12.219 1 94.19 141 ALA B CA 1
ATOM 6209 C C . ALA B 1 141 ? -18.547 -11.383 -11.031 1 94.19 141 ALA B C 1
ATOM 6211 O O . ALA B 1 141 ? -18.297 -10.773 -10 1 94.19 141 ALA B O 1
ATOM 6212 N N . SER B 1 142 ? -19.609 -12.164 -11.148 1 92.94 142 SER B N 1
ATOM 6213 C CA . SER B 1 142 ? -20.625 -12.258 -10.102 1 92.94 142 SER B CA 1
ATOM 6214 C C . SER B 1 142 ? -20.047 -12.898 -8.836 1 92.94 142 SER B C 1
ATOM 6216 O O . SER B 1 142 ? -20.438 -12.539 -7.727 1 92.94 142 SER B O 1
ATOM 6218 N N . ASP B 1 143 ? -19.188 -13.867 -8.992 1 95.5 143 ASP B N 1
ATOM 6219 C CA . ASP B 1 143 ? -18.562 -14.516 -7.84 1 95.5 143 ASP B CA 1
ATOM 6220 C C . ASP B 1 143 ? -17.766 -13.516 -7.012 1 95.5 143 ASP B C 1
ATOM 6222 O O . ASP B 1 143 ? -17.844 -13.516 -5.781 1 95.5 143 ASP B O 1
ATOM 6226 N N . ALA B 1 144 ? -17 -12.688 -7.789 1 96.56 144 ALA B N 1
ATOM 6227 C CA . ALA B 1 144 ? -16.188 -11.664 -7.137 1 96.56 144 ALA B CA 1
ATOM 6228 C C . ALA B 1 144 ? -17.062 -10.68 -6.371 1 96.56 144 ALA B C 1
ATOM 6230 O O . ALA B 1 144 ? -16.781 -10.359 -5.211 1 96.56 144 ALA B O 1
ATOM 6231 N N . LEU B 1 145 ? -18.141 -10.234 -6.977 1 95.25 145 LEU B N 1
ATOM 6232 C CA . LEU B 1 145 ? -19.016 -9.266 -6.344 1 95.25 145 LEU B CA 1
ATOM 6233 C C . LEU B 1 145 ? -19.719 -9.875 -5.129 1 95.25 145 LEU B C 1
ATOM 6235 O O . LEU B 1 145 ? -19.922 -9.195 -4.121 1 95.25 145 LEU B O 1
ATOM 6239 N N . THR B 1 146 ? -20.094 -11.156 -5.215 1 95.75 146 THR B N 1
ATOM 6240 C CA . THR B 1 146 ? -20.719 -11.852 -4.09 1 95.75 146 THR B CA 1
ATOM 6241 C C . THR B 1 146 ? -19.75 -11.906 -2.902 1 95.75 146 THR B C 1
ATOM 6243 O O . THR B 1 146 ? -20.156 -11.648 -1.766 1 95.75 146 THR B O 1
ATOM 6246 N N . ALA B 1 147 ? -18.516 -12.234 -3.236 1 97.69 147 ALA B N 1
ATOM 6247 C CA . ALA B 1 147 ? -17.5 -12.305 -2.188 1 97.69 147 ALA B CA 1
ATOM 6248 C C . ALA B 1 147 ? -17.312 -10.945 -1.528 1 97.69 147 ALA B C 1
ATOM 6250 O O . ALA B 1 147 ? -17.234 -10.844 -0.301 1 97.69 147 ALA B O 1
ATOM 6251 N N . ILE B 1 148 ? -17.203 -9.875 -2.348 1 96.56 148 ILE B N 1
ATOM 6252 C CA . ILE B 1 148 ? -17.031 -8.516 -1.845 1 96.56 148 ILE B CA 1
ATOM 6253 C C . ILE B 1 148 ? -18.234 -8.133 -0.975 1 96.56 148 ILE B C 1
ATOM 6255 O O . ILE B 1 148 ? -18.062 -7.562 0.105 1 96.56 148 ILE B O 1
ATOM 6259 N N . ALA B 1 149 ? -19.422 -8.508 -1.399 1 93.5 149 ALA B N 1
ATOM 6260 C 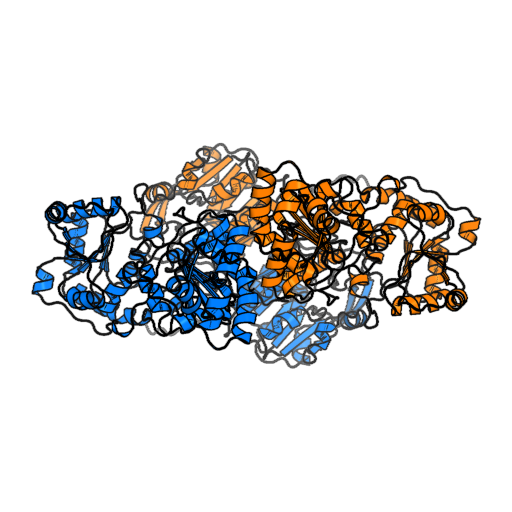CA . ALA B 1 149 ? -20.625 -8.188 -0.651 1 93.5 149 ALA B CA 1
ATOM 6261 C C . ALA B 1 149 ? -20.609 -8.844 0.727 1 93.5 149 ALA B C 1
ATOM 6263 O O . ALA B 1 149 ? -20.844 -8.172 1.74 1 93.5 149 ALA B O 1
ATOM 6264 N N . ILE B 1 150 ? -20.312 -10.133 0.782 1 94.06 150 ILE B N 1
ATOM 6265 C CA . ILE B 1 150 ? -20.328 -10.852 2.051 1 94.06 150 ILE B CA 1
ATOM 6266 C C . ILE B 1 150 ? -19.25 -10.297 2.977 1 94.06 150 ILE B C 1
ATOM 6268 O O . ILE B 1 150 ? -19.5 -10.07 4.16 1 94.06 150 ILE B O 1
ATOM 6272 N N . LYS B 1 151 ? -18.047 -10.062 2.402 1 95.88 151 LYS B N 1
ATOM 6273 C CA . LYS B 1 151 ? -16.953 -9.477 3.17 1 95.88 151 LYS B CA 1
ATOM 6274 C C . LYS B 1 151 ? -17.375 -8.148 3.797 1 95.88 151 LYS B C 1
ATOM 6276 O O . LYS B 1 151 ? -17.141 -7.914 4.984 1 95.88 151 LYS B O 1
ATOM 6281 N N . GLU B 1 152 ? -17.984 -7.297 2.994 1 92.69 152 GLU B N 1
ATOM 6282 C CA . GLU B 1 152 ? -18.312 -5.945 3.438 1 92.69 152 GLU B CA 1
ATOM 6283 C C . GLU B 1 152 ? -19.516 -5.957 4.383 1 92.69 152 GLU B C 1
ATOM 6285 O O . GLU B 1 152 ? -19.562 -5.184 5.34 1 92.69 152 GLU B O 1
ATOM 6290 N N . LEU B 1 153 ? -20.516 -6.805 4.172 1 89.19 153 LEU B N 1
ATOM 6291 C CA . LEU B 1 153 ? -21.719 -6.875 4.984 1 89.19 153 LEU B CA 1
ATOM 6292 C C . LEU B 1 153 ? -21.406 -7.363 6.391 1 89.19 153 LEU B C 1
ATOM 6294 O O . LEU B 1 153 ? -21.984 -6.883 7.367 1 89.19 153 LEU B O 1
ATOM 6298 N N . PHE B 1 154 ? -20.422 -8.32 6.477 1 90.5 154 PHE B N 1
ATOM 6299 C CA . PHE B 1 154 ? -20.203 -8.961 7.77 1 90.5 154 PHE B CA 1
ATOM 6300 C C . PHE B 1 154 ? -18.859 -8.578 8.352 1 90.5 154 PHE B C 1
ATOM 6302 O O . PHE B 1 154 ? -18.562 -8.875 9.516 1 90.5 154 PHE B O 1
ATOM 6309 N N . GLY B 1 155 ? -18.031 -7.875 7.574 1 90.25 155 GLY B N 1
ATOM 6310 C CA . GLY B 1 155 ? -16.703 -7.484 8.055 1 90.25 155 GLY B CA 1
ATOM 6311 C C . GLY B 1 155 ? -15.836 -8.672 8.422 1 90.25 155 GLY B C 1
ATOM 6312 O O . GLY B 1 155 ? -15.25 -8.711 9.5 1 90.25 155 GLY B O 1
ATOM 6313 N N . VAL B 1 156 ? -15.812 -9.695 7.617 1 93.69 156 VAL B N 1
ATOM 6314 C CA . VAL B 1 156 ? -15.117 -10.938 7.926 1 93.69 156 VAL B CA 1
ATOM 6315 C C . VAL B 1 156 ? -13.938 -11.125 6.973 1 93.69 156 VAL B C 1
ATOM 6317 O O . VAL B 1 156 ? -13.867 -10.477 5.93 1 93.69 156 VAL B O 1
ATOM 6320 N N . PRO B 1 157 ? -12.938 -11.938 7.336 1 96.19 157 PRO B N 1
ATOM 6321 C CA . PRO B 1 157 ? -11.797 -12.172 6.445 1 96.19 157 PRO B CA 1
ATOM 6322 C C . PRO B 1 157 ? -12.188 -12.898 5.16 1 96.19 157 PRO B C 1
ATOM 6324 O O . PRO B 1 157 ? -13.078 -13.75 5.176 1 96.19 157 PRO B O 1
ATOM 6327 N N . LEU B 1 158 ? -11.555 -12.562 4.078 1 98.19 158 LEU B N 1
ATOM 6328 C CA . LEU B 1 158 ? -11.805 -13.117 2.754 1 98.19 158 LEU B CA 1
ATOM 6329 C C . LEU B 1 158 ? -10.547 -13.75 2.176 1 98.19 158 LEU B C 1
ATOM 6331 O O . LEU B 1 158 ? -9.477 -13.133 2.201 1 98.19 158 LEU B O 1
ATOM 6335 N N . CYS B 1 159 ? -10.672 -14.992 1.755 1 98.62 159 CYS B N 1
ATOM 6336 C CA . CYS B 1 159 ? -9.641 -15.672 0.983 1 98.62 159 CYS B CA 1
ATOM 6337 C C . CYS B 1 159 ? -10.047 -15.789 -0.483 1 98.62 159 CYS B C 1
ATOM 6339 O O . CYS B 1 159 ? -11.164 -16.188 -0.795 1 98.62 159 CYS B O 1
ATOM 6341 N N . THR B 1 160 ? -9.219 -15.367 -1.338 1 98.69 160 THR B N 1
ATOM 6342 C CA . THR B 1 160 ? -9.406 -15.602 -2.766 1 98.69 160 THR B CA 1
ATOM 6343 C C . THR B 1 160 ? -8.438 -16.656 -3.273 1 98.69 160 THR B C 1
ATOM 6345 O O . THR B 1 160 ? -7.223 -16.547 -3.082 1 98.69 160 THR B O 1
ATOM 6348 N N . TYR B 1 161 ? -8.953 -17.734 -3.783 1 98.5 161 TYR B N 1
ATOM 6349 C CA . TYR B 1 161 ? -8.172 -18.828 -4.359 1 98.5 161 TYR B CA 1
ATOM 6350 C C . TYR B 1 161 ? -8.336 -18.875 -5.871 1 98.5 161 TYR B C 1
ATOM 6352 O O . TYR B 1 161 ? -9.383 -19.266 -6.379 1 98.5 161 TYR B O 1
ATOM 6360 N N . ILE B 1 162 ? -7.285 -18.469 -6.586 1 98.12 162 ILE B N 1
ATOM 6361 C CA . ILE B 1 162 ? -7.316 -18.469 -8.047 1 98.12 162 ILE B CA 1
ATOM 6362 C C . ILE B 1 162 ? -6.938 -19.859 -8.562 1 98.12 162 ILE B C 1
ATOM 6364 O O . ILE B 1 162 ? -5.754 -20.203 -8.617 1 98.12 162 ILE B O 1
ATOM 6368 N N . MET B 1 163 ? -7.926 -20.547 -8.977 1 96.25 163 MET B N 1
ATOM 6369 C CA . MET B 1 163 ? -7.691 -21.859 -9.57 1 96.25 163 MET B CA 1
ATOM 6370 C C . MET B 1 163 ? -7.508 -21.75 -11.078 1 96.25 163 MET B C 1
ATOM 6372 O O . MET B 1 163 ? -6.691 -22.469 -11.656 1 96.25 163 MET B O 1
ATOM 6376 N N . ASP B 1 164 ? -8.289 -20.828 -11.617 1 94.25 164 ASP B N 1
ATOM 6377 C CA . ASP B 1 164 ? -8.211 -20.531 -13.039 1 94.25 164 ASP B CA 1
ATOM 6378 C C . ASP B 1 164 ? -8.148 -19.031 -13.281 1 94.25 164 ASP B C 1
ATOM 6380 O O . ASP B 1 164 ? -8.812 -18.25 -12.594 1 94.25 164 ASP B O 1
ATOM 6384 N N . ASP B 1 165 ? -7.363 -18.688 -14.258 1 95.88 165 ASP B N 1
ATOM 6385 C CA . ASP B 1 165 ? -7.242 -17.266 -14.578 1 95.88 165 ASP B CA 1
ATOM 6386 C C . ASP B 1 165 ? -8.391 -16.812 -15.477 1 95.88 165 ASP B C 1
ATOM 6388 O O . ASP B 1 165 ? -8.555 -17.312 -16.578 1 95.88 165 ASP B O 1
ATOM 6392 N N . HIS B 1 166 ? -9.086 -15.867 -15.031 1 94.88 166 HIS B N 1
ATOM 6393 C CA . HIS B 1 166 ? -10.172 -15.273 -15.797 1 94.88 166 HIS B CA 1
ATOM 6394 C C . HIS B 1 166 ? -9.984 -13.773 -15.945 1 94.88 166 HIS B C 1
ATOM 6396 O O . HIS B 1 166 ? -10.953 -13.039 -16.156 1 94.88 166 HIS B O 1
ATOM 6402 N N . THR B 1 167 ? -8.727 -13.297 -15.797 1 93.88 167 THR B N 1
ATOM 6403 C CA . THR B 1 167 ? -8.508 -11.859 -15.828 1 93.88 167 THR B CA 1
ATOM 6404 C C . THR B 1 167 ? -7.27 -11.516 -16.641 1 93.88 167 THR B C 1
ATOM 6406 O O . THR B 1 167 ? -7.348 -10.758 -17.609 1 93.88 167 THR B O 1
ATOM 6409 N N . LEU B 1 168 ? -6.156 -12.094 -16.438 1 90.06 168 LEU B N 1
ATOM 6410 C CA . LEU B 1 168 ? -4.902 -11.711 -17.078 1 90.06 168 LEU B CA 1
ATOM 6411 C C . LEU B 1 168 ? -4.875 -12.172 -18.531 1 90.06 168 LEU B C 1
ATOM 6413 O O . LEU B 1 168 ? -4.562 -11.383 -19.422 1 90.06 168 LEU B O 1
ATOM 6417 N N . TYR B 1 169 ? -5.168 -13.43 -18.719 1 88.81 169 TYR B N 1
ATOM 6418 C CA . TYR B 1 169 ? -5.203 -14 -20.062 1 88.81 169 TYR B CA 1
ATOM 6419 C C . TYR B 1 169 ? -6.609 -14.461 -20.438 1 88.81 169 TYR B C 1
ATOM 6421 O O . TYR B 1 169 ? -6.82 -15.047 -21.5 1 88.81 169 TYR B O 1
ATOM 6429 N N . GLY B 1 170 ? -7.523 -14.266 -19.391 1 87.62 170 GLY B N 1
ATOM 6430 C CA . GLY B 1 170 ? -8.938 -14.531 -19.609 1 87.62 170 GLY B CA 1
ATOM 6431 C C . GLY B 1 170 ? -9.789 -13.273 -19.547 1 87.62 170 GLY B C 1
ATOM 6432 O O . GLY B 1 170 ? -9.281 -12.18 -19.297 1 87.62 170 GLY B O 1
ATOM 6433 N N . ASP B 1 171 ? -11.094 -13.391 -19.797 1 86.12 171 ASP B N 1
ATOM 6434 C CA . ASP B 1 171 ? -11.938 -12.203 -19.859 1 86.12 171 ASP B CA 1
ATOM 6435 C C . ASP B 1 171 ? -13.195 -12.375 -19.016 1 86.12 171 ASP B C 1
ATOM 6437 O O . ASP B 1 171 ? -14.164 -11.633 -19.172 1 86.12 171 ASP B O 1
ATOM 6441 N N . GLY B 1 172 ? -13.156 -13.273 -18.141 1 89.5 172 GLY B N 1
ATOM 6442 C CA . GLY B 1 172 ? -14.344 -13.555 -17.344 1 89.5 172 GLY B CA 1
ATOM 6443 C C . GLY B 1 172 ? -14.578 -12.547 -16.234 1 89.5 172 GLY B C 1
ATOM 6444 O O . GLY B 1 172 ? -15.719 -12.305 -15.828 1 89.5 172 GLY B O 1
ATOM 6445 N N . ILE B 1 173 ? -13.5 -11.977 -15.68 1 94.94 173 ILE B N 1
ATOM 6446 C CA . ILE B 1 173 ? -13.586 -11.008 -14.594 1 94.94 173 ILE B CA 1
ATOM 6447 C C . ILE B 1 173 ? -12.789 -9.758 -14.961 1 94.94 173 ILE B C 1
ATOM 6449 O O . ILE B 1 173 ? -11.578 -9.82 -15.188 1 94.94 173 ILE B O 1
ATOM 6453 N N . PRO B 1 174 ? -13.453 -8.609 -15.023 1 93.88 174 PRO B N 1
ATOM 6454 C CA . PRO B 1 174 ? -12.742 -7.367 -15.328 1 93.88 174 PRO B CA 1
ATOM 6455 C C . PRO B 1 174 ? -11.57 -7.109 -14.375 1 93.88 174 PRO B C 1
ATOM 6457 O O . PRO B 1 174 ? -11.672 -7.398 -13.18 1 93.88 174 PRO B O 1
ATOM 6460 N N . ASP B 1 175 ? -10.5 -6.59 -14.914 1 93 175 ASP B N 1
ATOM 6461 C CA . ASP B 1 175 ? -9.258 -6.363 -14.18 1 93 175 ASP B CA 1
ATOM 6462 C C . ASP B 1 175 ? -9.508 -5.547 -12.914 1 93 175 ASP B C 1
ATOM 6464 O O . ASP B 1 175 ? -9 -5.883 -11.844 1 93 175 ASP B O 1
ATOM 6468 N N . GLY B 1 176 ? -10.312 -4.457 -13.023 1 92.56 176 GLY B N 1
ATOM 6469 C CA . GLY B 1 176 ? -10.617 -3.619 -11.875 1 92.56 176 GLY B CA 1
ATOM 6470 C C . GLY B 1 176 ? -11.328 -4.363 -10.766 1 92.56 176 GLY B C 1
ATOM 6471 O O . GLY B 1 176 ? -11.047 -4.145 -9.586 1 92.56 176 GLY B O 1
ATOM 6472 N N . LEU B 1 177 ? -12.234 -5.207 -11.117 1 94.12 177 LEU B N 1
ATOM 6473 C CA . LEU B 1 177 ? -12.977 -5.984 -10.133 1 94.12 177 LEU B CA 1
ATOM 6474 C C . LEU B 1 177 ? -12.078 -7.004 -9.445 1 94.12 177 LEU B C 1
ATOM 6476 O O . LEU B 1 177 ? -12.164 -7.195 -8.227 1 94.12 177 LEU B O 1
ATOM 6480 N N . MET B 1 178 ? -11.234 -7.68 -10.242 1 96.62 178 MET B N 1
ATOM 6481 C CA . MET B 1 178 ? -10.266 -8.602 -9.648 1 96.62 178 MET B CA 1
ATOM 6482 C C . MET B 1 178 ? -9.344 -7.867 -8.68 1 96.62 178 MET B C 1
ATOM 6484 O O . MET B 1 178 ? -9.086 -8.359 -7.578 1 96.62 178 MET B O 1
ATOM 6488 N N . SER B 1 179 ? -8.867 -6.719 -9.109 1 94.62 179 SER B N 1
ATOM 6489 C CA . SER B 1 179 ? -8.031 -5.898 -8.242 1 94.62 179 SER B CA 1
ATOM 6490 C C . SER B 1 179 ? -8.734 -5.594 -6.926 1 94.62 179 SER B C 1
ATOM 6492 O O . SER B 1 179 ? -8.133 -5.703 -5.855 1 94.62 179 SER B O 1
ATOM 6494 N N . GLU B 1 180 ? -9.984 -5.176 -6.984 1 94.88 180 GLU B N 1
ATOM 6495 C CA . GLU B 1 180 ? -10.766 -4.883 -5.785 1 94.88 180 GLU B CA 1
ATOM 6496 C C . GLU B 1 180 ? -10.906 -6.121 -4.906 1 94.88 180 GLU B C 1
ATOM 6498 O O . GLU B 1 180 ? -10.703 -6.051 -3.691 1 94.88 180 GLU B O 1
ATOM 6503 N N . LEU B 1 181 ? -11.258 -7.27 -5.512 1 97.56 181 LEU B N 1
ATOM 6504 C CA . LEU B 1 181 ? -11.422 -8.523 -4.789 1 97.56 181 LEU B CA 1
ATOM 6505 C C . LEU B 1 181 ? -10.141 -8.891 -4.043 1 97.56 181 LEU B C 1
ATOM 6507 O O . LEU B 1 181 ? -10.18 -9.203 -2.852 1 97.56 181 LEU B O 1
ATOM 6511 N N . LEU B 1 182 ? -9.078 -8.82 -4.766 1 97.38 182 LEU B N 1
ATOM 6512 C CA . LEU B 1 182 ? -7.793 -9.211 -4.195 1 97.38 182 LEU B CA 1
ATOM 6513 C C . LEU B 1 182 ? -7.379 -8.25 -3.084 1 97.38 182 LEU B C 1
ATOM 6515 O O . LEU B 1 182 ? -6.828 -8.68 -2.066 1 97.38 182 LEU B O 1
ATOM 6519 N N . ALA B 1 183 ? -7.617 -6.977 -3.301 1 94.5 183 ALA B N 1
ATOM 6520 C CA . ALA B 1 183 ? -7.281 -5.984 -2.283 1 94.5 183 ALA B CA 1
ATOM 6521 C C . ALA B 1 183 ? -8.055 -6.242 -0.992 1 94.5 183 ALA B C 1
ATOM 6523 O O . ALA B 1 183 ? -7.551 -5.965 0.101 1 94.5 183 ALA B O 1
ATOM 6524 N N . LYS B 1 184 ? -9.195 -6.762 -1.079 1 96.25 184 LYS B N 1
ATOM 6525 C CA . LYS B 1 184 ? -10.055 -7.004 0.076 1 96.25 184 LYS B CA 1
ATOM 6526 C C . LYS B 1 184 ? -9.773 -8.375 0.689 1 96.25 184 LYS B C 1
ATOM 6528 O O . LYS B 1 184 ? -10.312 -8.711 1.745 1 96.25 184 LYS B O 1
ATOM 6533 N N . SER B 1 185 ? -8.883 -9.188 0.088 1 97.81 185 SER B N 1
ATOM 6534 C CA . SER B 1 185 ? -8.562 -10.531 0.564 1 97.81 185 SER B CA 1
ATOM 6535 C C . SER B 1 185 ? -7.348 -10.508 1.487 1 97.81 185 SER B C 1
ATOM 6537 O O . SER B 1 185 ? -6.297 -9.977 1.128 1 97.81 185 SER B O 1
ATOM 6539 N N . SER B 1 186 ? -7.516 -11.094 2.666 1 95.38 186 SER B N 1
ATOM 6540 C CA . SER B 1 186 ? -6.398 -11.172 3.602 1 95.38 186 SER B CA 1
ATOM 6541 C C . SER B 1 186 ? -5.523 -12.391 3.314 1 95.38 186 SER B C 1
ATOM 6543 O O . SER B 1 186 ? -4.398 -12.484 3.816 1 95.38 186 SER B O 1
ATOM 6545 N N . LEU B 1 187 ? -6.078 -13.344 2.6 1 97.12 187 LEU B N 1
ATOM 6546 C CA . LEU B 1 187 ? -5.352 -14.516 2.111 1 97.12 187 LEU B CA 1
ATOM 6547 C C . LEU B 1 187 ? -5.613 -14.734 0.625 1 97.12 187 LEU B C 1
ATOM 6549 O O . LEU B 1 187 ? -6.766 -14.727 0.185 1 97.12 187 LEU B O 1
ATOM 6553 N N . ARG B 1 188 ? -4.566 -14.82 -0.128 1 98 188 ARG B N 1
ATOM 6554 C CA . ARG B 1 188 ? -4.648 -15.031 -1.57 1 98 188 ARG B CA 1
ATOM 6555 C C . ARG B 1 188 ? -3.885 -16.281 -1.988 1 98 188 ARG B C 1
ATOM 6557 O O . ARG B 1 188 ? -2.693 -16.406 -1.699 1 98 188 ARG B O 1
ATOM 6564 N N . LEU B 1 189 ? -4.562 -17.141 -2.598 1 98.12 189 LEU B N 1
ATOM 6565 C CA . LEU B 1 189 ? -3.984 -18.422 -2.982 1 98.12 189 LEU B CA 1
ATOM 6566 C C . LEU B 1 189 ? -4.008 -18.609 -4.496 1 98.12 189 LEU B C 1
ATOM 6568 O O . LEU B 1 189 ? -4.93 -18.125 -5.168 1 98.12 189 LEU B O 1
ATOM 6572 N N . ALA B 1 190 ? -3.018 -19.234 -5.008 1 96.88 190 ALA B N 1
ATOM 6573 C CA . ALA B 1 190 ? -2.9 -19.578 -6.418 1 96.88 190 ALA B CA 1
ATOM 6574 C C . ALA B 1 190 ? -2.65 -21.078 -6.59 1 96.88 190 ALA B C 1
ATOM 6576 O O . ALA B 1 190 ? -1.924 -21.688 -5.797 1 96.88 190 ALA B O 1
ATOM 6577 N N . ILE B 1 191 ? -3.143 -21.609 -7.609 1 96.94 191 ILE B N 1
ATOM 6578 C CA . ILE B 1 191 ? -3.141 -23.062 -7.797 1 96.94 191 ILE B CA 1
ATOM 6579 C C . ILE B 1 191 ? -1.746 -23.531 -8.211 1 96.94 191 ILE B C 1
ATOM 6581 O O . ILE B 1 191 ? -1.418 -24.703 -8.086 1 96.94 191 ILE B O 1
ATOM 6585 N N . SER B 1 192 ? -0.89 -22.594 -8.75 1 94.5 192 SER B N 1
ATOM 6586 C CA . SER B 1 192 ? 0.436 -22.938 -9.258 1 94.5 192 SER B CA 1
ATOM 6587 C C . SER B 1 192 ? 1.435 -21.812 -8.992 1 94.5 192 SER B C 1
ATOM 6589 O O . SER B 1 192 ? 1.043 -20.672 -8.734 1 94.5 192 SER B O 1
ATOM 6591 N N . PRO B 1 193 ? 2.697 -22.109 -8.992 1 91.62 193 PRO B N 1
ATOM 6592 C CA . PRO B 1 193 ? 3.711 -21.062 -8.883 1 91.62 193 PRO B CA 1
ATOM 6593 C C . PRO B 1 193 ? 3.619 -20.031 -10 1 91.62 193 PRO B C 1
ATOM 6595 O O . PRO B 1 193 ? 3.852 -18.844 -9.766 1 91.62 193 PRO B O 1
ATOM 6598 N N . GLU B 1 194 ? 3.273 -20.5 -11.203 1 90.81 194 GLU B N 1
ATOM 6599 C CA . GLU B 1 194 ? 3.141 -19.594 -12.336 1 90.81 194 GLU B CA 1
ATOM 6600 C C . GLU B 1 194 ? 1.996 -18.594 -12.125 1 90.81 194 GLU B C 1
ATOM 6602 O O . GLU B 1 194 ? 2.133 -17.406 -12.422 1 90.81 194 GLU B O 1
ATOM 6607 N N . MET B 1 195 ? 0.88 -19.156 -11.609 1 94.44 195 MET B N 1
ATOM 6608 C CA . MET B 1 195 ? -0.262 -18.312 -11.289 1 94.44 195 MET B CA 1
ATOM 6609 C C . MET B 1 195 ? 0.1 -17.297 -10.211 1 94.44 195 MET B C 1
ATOM 6611 O O . MET B 1 195 ? -0.235 -16.109 -10.328 1 94.44 195 MET B O 1
ATOM 6615 N N . ARG B 1 196 ? 0.753 -17.734 -9.227 1 93.38 196 ARG B N 1
ATOM 6616 C CA . ARG B 1 196 ? 1.199 -16.844 -8.156 1 93.38 196 ARG B CA 1
ATOM 6617 C C . ARG B 1 196 ? 2.074 -15.727 -8.703 1 93.38 196 ARG B C 1
ATOM 6619 O O . ARG B 1 196 ? 1.833 -14.555 -8.422 1 93.38 196 ARG B O 1
ATOM 6626 N N . ALA B 1 197 ? 3.053 -16.094 -9.469 1 89.56 197 ALA B N 1
ATOM 6627 C CA . ALA B 1 197 ? 4.004 -15.125 -10 1 89.56 197 ALA B CA 1
ATOM 6628 C C . ALA B 1 197 ? 3.297 -14.07 -10.844 1 89.56 197 ALA B C 1
ATOM 6630 O O . ALA B 1 197 ? 3.559 -12.875 -10.695 1 89.56 197 ALA B O 1
ATOM 6631 N N . ALA B 1 198 ? 2.414 -14.508 -11.664 1 90.31 198 ALA B N 1
ATOM 6632 C CA . ALA B 1 198 ? 1.709 -13.602 -12.57 1 90.31 198 ALA B CA 1
ATOM 6633 C C . ALA B 1 198 ? 0.834 -12.625 -11.797 1 90.31 198 ALA B C 1
ATOM 6635 O O . ALA B 1 198 ? 0.823 -11.43 -12.086 1 90.31 198 ALA B O 1
ATOM 6636 N N . TYR B 1 199 ? 0.131 -13.125 -10.797 1 93.81 199 TYR B N 1
ATOM 6637 C CA . TYR B 1 199 ? -0.789 -12.281 -10.047 1 93.81 199 TYR B CA 1
ATOM 6638 C C . TYR B 1 199 ? -0.031 -11.344 -9.117 1 93.81 199 TYR B C 1
ATOM 6640 O O . TYR B 1 199 ? -0.435 -10.195 -8.914 1 93.81 199 TYR B O 1
ATOM 6648 N N . VAL B 1 200 ? 1.058 -11.805 -8.578 1 92.12 200 VAL B N 1
ATOM 6649 C CA . VAL B 1 200 ? 1.901 -10.938 -7.766 1 92.12 200 VAL B CA 1
ATOM 6650 C C . VAL B 1 200 ? 2.443 -9.797 -8.617 1 92.12 200 VAL B C 1
ATOM 6652 O O . VAL B 1 200 ? 2.395 -8.633 -8.211 1 92.12 200 VAL B O 1
ATOM 6655 N N . GLN B 1 201 ? 2.916 -10.117 -9.742 1 87.88 201 GLN B N 1
ATOM 6656 C CA . GLN B 1 201 ? 3.494 -9.117 -10.633 1 87.88 201 GLN B CA 1
ATOM 6657 C C . GLN B 1 201 ? 2.453 -8.086 -11.055 1 87.88 201 GLN B C 1
ATOM 6659 O O . GLN B 1 201 ? 2.746 -6.891 -11.109 1 87.88 201 GLN B O 1
ATOM 6664 N N . ARG B 1 202 ? 1.258 -8.562 -11.312 1 89.38 202 ARG B N 1
ATOM 6665 C CA . ARG B 1 202 ? 0.216 -7.684 -11.836 1 89.38 202 ARG B CA 1
ATOM 6666 C C . ARG B 1 202 ? -0.366 -6.809 -10.734 1 89.38 202 ARG B C 1
ATOM 6668 O O . ARG B 1 202 ? -0.606 -5.617 -10.938 1 89.38 202 ARG B O 1
ATOM 6675 N N . TYR B 1 203 ? -0.557 -7.379 -9.547 1 92.12 203 TYR B N 1
ATOM 6676 C CA . TYR B 1 203 ? -1.38 -6.68 -8.57 1 92.12 203 TYR B CA 1
ATOM 6677 C C . TYR B 1 203 ? -0.537 -6.203 -7.391 1 92.12 203 TYR B C 1
ATOM 6679 O O . TYR B 1 203 ? -0.993 -5.395 -6.578 1 92.12 203 TYR B O 1
ATOM 6687 N N . GLY B 1 204 ? 0.639 -6.711 -7.281 1 90.19 204 GLY B N 1
ATOM 6688 C CA . GLY B 1 204 ? 1.53 -6.27 -6.223 1 90.19 204 GLY B CA 1
ATOM 6689 C C . GLY B 1 204 ? 1.092 -6.734 -4.844 1 90.19 204 GLY B C 1
ATOM 6690 O O . GLY B 1 204 ? 1.314 -6.043 -3.85 1 90.19 204 GLY B O 1
ATOM 6691 N N . LEU B 1 205 ? 0.362 -7.781 -4.746 1 93.06 205 LEU B N 1
ATOM 6692 C CA . LEU B 1 205 ? -0.116 -8.367 -3.498 1 93.06 205 LEU B CA 1
ATOM 6693 C C . LEU B 1 205 ? 0.471 -9.758 -3.291 1 93.06 205 LEU B C 1
ATOM 6695 O O . LEU B 1 205 ? 0.701 -10.492 -4.258 1 93.06 205 LEU B O 1
ATOM 6699 N N . LYS B 1 206 ? 0.657 -10.102 -2.062 1 93 206 LYS B N 1
ATOM 6700 C CA . LYS B 1 206 ? 1.265 -11.398 -1.751 1 93 206 LYS B CA 1
ATOM 6701 C C . LYS B 1 206 ? 0.288 -12.539 -2.012 1 93 206 LYS B C 1
ATOM 6703 O O . LYS B 1 206 ? -0.892 -12.445 -1.67 1 93 206 LYS B O 1
ATOM 6708 N N . PHE B 1 207 ? 0.748 -13.586 -2.67 1 94.56 207 PHE B N 1
ATOM 6709 C CA . PHE B 1 207 ? 0.028 -14.836 -2.914 1 94.56 207 PHE B CA 1
ATOM 6710 C C . PHE B 1 207 ? 0.803 -16.031 -2.363 1 94.56 207 PHE B C 1
ATOM 6712 O O . PHE B 1 207 ? 2.027 -15.969 -2.229 1 94.56 207 PHE B O 1
ATOM 6719 N N . TRP B 1 208 ? 0.121 -17.062 -2.016 1 94.19 208 TRP B N 1
ATOM 6720 C CA . TRP B 1 208 ? 0.699 -18.359 -1.675 1 94.19 208 TRP B CA 1
ATOM 6721 C C . TRP B 1 208 ? 0.115 -19.453 -2.551 1 94.19 208 TRP B C 1
ATOM 6723 O O . TRP B 1 208 ? -0.9 -19.25 -3.221 1 94.19 208 TRP B O 1
ATOM 6733 N N . VAL B 1 209 ? 0.808 -20.547 -2.521 1 95.12 209 VAL B N 1
ATOM 6734 C CA . VAL B 1 209 ? 0.385 -21.625 -3.41 1 95.12 209 VAL B CA 1
ATOM 6735 C C . VAL B 1 209 ? -0.447 -22.641 -2.633 1 95.12 209 VAL B C 1
ATOM 6737 O O . VAL B 1 209 ? -0.099 -23 -1.508 1 95.12 209 VAL B O 1
ATOM 6740 N N . LEU B 1 210 ? -1.543 -22.984 -3.143 1 97.31 210 LEU B N 1
ATOM 6741 C CA . LEU B 1 210 ? -2.289 -24.188 -2.826 1 97.31 210 LEU B CA 1
ATOM 6742 C C . LEU B 1 210 ? -2.508 -25.031 -4.074 1 97.31 210 LEU B C 1
ATOM 6744 O O . LEU B 1 210 ? -3.41 -24.75 -4.871 1 97.31 210 LEU B O 1
ATOM 6748 N N . PRO B 1 211 ? -1.638 -25.969 -4.246 1 96.44 211 PRO B N 1
ATOM 6749 C CA . PRO B 1 211 ? -1.752 -26.812 -5.445 1 96.44 211 PRO B CA 1
ATOM 6750 C C . PRO B 1 211 ? -2.936 -27.766 -5.379 1 96.44 211 PRO B C 1
ATOM 6752 O O . PRO B 1 211 ? -3.564 -27.922 -4.328 1 96.44 211 PRO B O 1
ATOM 6755 N N . PRO B 1 212 ? -3.26 -28.375 -6.547 1 95.81 212 PRO B N 1
ATOM 6756 C CA . PRO B 1 212 ? -4.246 -29.453 -6.457 1 95.81 212 PRO B CA 1
ATOM 6757 C C . PRO B 1 212 ? -3.824 -30.562 -5.5 1 95.81 212 PRO B C 1
ATOM 6759 O O . PRO B 1 212 ? -2.648 -30.938 -5.461 1 95.81 212 PRO B O 1
ATOM 6762 N N . VAL B 1 213 ? -4.754 -30.969 -4.699 1 95.44 213 VAL B N 1
ATOM 6763 C CA . VAL B 1 213 ? -4.461 -32.031 -3.721 1 95.44 213 VAL B CA 1
ATOM 6764 C C . VAL B 1 213 ? -5.215 -33.281 -4.086 1 95.44 213 VAL B C 1
ATOM 6766 O O . VAL B 1 213 ? -6.23 -33.25 -4.785 1 95.44 213 VAL B O 1
ATOM 6769 N N . VAL B 1 214 ? -4.656 -34.375 -3.631 1 93.25 214 VAL B N 1
ATOM 6770 C CA . VAL B 1 214 ? -5.215 -35.688 -3.936 1 93.25 214 VAL B CA 1
ATOM 6771 C C . VAL B 1 214 ? -5.645 -36.375 -2.645 1 93.25 214 VAL B C 1
ATOM 6773 O O . VAL B 1 214 ? -5.086 -36.094 -1.577 1 93.25 214 VAL B O 1
ATOM 6776 N N . GLU B 1 215 ? -6.648 -37.156 -2.76 1 89.81 215 GLU B N 1
ATOM 6777 C CA . GLU B 1 215 ? -7.102 -37.906 -1.604 1 89.81 215 GLU B CA 1
ATOM 6778 C C . GLU B 1 215 ? -5.961 -38.75 -1.013 1 89.81 215 GLU B C 1
ATOM 6780 O O . GLU B 1 215 ? -5.289 -39.469 -1.731 1 89.81 215 GLU B O 1
ATOM 6785 N N . PRO B 1 216 ? -5.832 -38.688 0.305 1 89.94 216 PRO B N 1
ATOM 6786 C CA . PRO B 1 216 ? -4.699 -39.344 0.935 1 89.94 216 PRO B CA 1
ATOM 6787 C C . PRO B 1 216 ? -4.68 -40.844 0.661 1 89.94 216 PRO B C 1
ATOM 6789 O O . PRO B 1 216 ? -3.611 -41.438 0.471 1 89.94 216 PRO B O 1
ATOM 6792 N N . GLY B 1 217 ? -5.793 -41.438 0.645 1 88.06 217 GLY B N 1
ATOM 6793 C CA . GLY B 1 217 ? -5.879 -42.875 0.414 1 88.06 217 GLY B CA 1
ATOM 6794 C C . GLY B 1 217 ? -5.445 -43.281 -0.98 1 88.06 217 GLY B C 1
ATOM 6795 O O . GLY B 1 217 ? -5.145 -44.438 -1.226 1 88.06 217 GLY B O 1
ATOM 6796 N N . ARG B 1 218 ? -5.277 -42.344 -1.84 1 88.5 218 ARG B N 1
ATOM 6797 C CA . ARG B 1 218 ? -4.938 -42.625 -3.232 1 88.5 218 ARG B CA 1
ATOM 6798 C C . ARG B 1 218 ? -3.457 -42.375 -3.494 1 88.5 218 ARG B C 1
ATOM 6800 O O . ARG B 1 218 ? -2.963 -42.625 -4.59 1 88.5 218 ARG B O 1
ATOM 6807 N N . VAL B 1 219 ? -2.746 -42 -2.553 1 91.62 219 VAL B N 1
ATOM 6808 C CA . VAL B 1 219 ? -1.335 -41.656 -2.734 1 91.62 219 VAL B CA 1
ATOM 6809 C C . VAL B 1 219 ? -0.489 -42.906 -2.594 1 91.62 219 VAL B C 1
ATOM 6811 O O . VAL B 1 219 ? -0.46 -43.531 -1.529 1 91.62 219 VAL B O 1
ATOM 6814 N N . ARG B 1 220 ? 0.157 -43.219 -3.637 1 88.94 220 ARG B N 1
ATOM 6815 C CA . ARG B 1 220 ? 1.062 -44.344 -3.637 1 88.94 220 ARG B CA 1
ATOM 6816 C C . ARG B 1 220 ? 2.467 -43.938 -3.213 1 88.94 220 ARG B C 1
ATOM 6818 O O . ARG B 1 220 ? 3.064 -43.031 -3.812 1 88.94 220 ARG B O 1
ATOM 6825 N N . THR B 1 221 ? 2.984 -44.688 -2.252 1 89.88 221 THR B N 1
ATOM 6826 C CA . THR B 1 221 ? 4.301 -44.312 -1.732 1 89.88 221 THR B CA 1
ATOM 6827 C C . THR B 1 221 ? 5.359 -45.312 -2.217 1 89.88 221 THR B C 1
ATOM 6829 O O . THR B 1 221 ? 6.555 -45.094 -2.029 1 89.88 221 THR B O 1
ATOM 6832 N N . ARG B 1 222 ? 4.91 -46.344 -2.949 1 91.25 222 ARG B N 1
ATOM 6833 C CA . ARG B 1 222 ? 5.84 -47.312 -3.518 1 91.25 222 ARG B CA 1
ATOM 6834 C C . ARG B 1 222 ? 5.648 -47.438 -5.027 1 91.25 222 ARG B C 1
ATOM 6836 O O . ARG B 1 222 ? 4.523 -47.562 -5.508 1 91.25 222 ARG B O 1
ATOM 6843 N N . PRO B 1 223 ? 6.777 -47.406 -5.648 1 91.25 223 PRO B N 1
ATOM 6844 C CA . PRO B 1 223 ? 6.668 -47.531 -7.105 1 91.25 223 PRO B CA 1
ATOM 6845 C C . PRO B 1 223 ? 6.246 -48.938 -7.555 1 91.25 223 PRO B C 1
ATOM 6847 O O . PRO B 1 223 ? 6.664 -49.938 -6.961 1 91.25 223 PRO B O 1
ATOM 6850 N N . GLU B 1 224 ? 5.348 -48.969 -8.5 1 88.88 224 GLU B N 1
ATOM 6851 C CA . GLU B 1 224 ? 4.961 -50.219 -9.172 1 88.88 224 GLU B CA 1
ATOM 6852 C C . GLU B 1 224 ? 5.305 -50.156 -10.656 1 88.88 224 GLU B C 1
ATOM 6854 O O . GLU B 1 224 ? 4.812 -49.281 -11.391 1 88.88 224 GLU B O 1
ATOM 6859 N N . LEU B 1 225 ? 6.09 -51.094 -11.031 1 91.56 225 LEU B N 1
ATOM 6860 C CA . LEU B 1 225 ? 6.512 -51.094 -12.43 1 91.56 225 LEU B CA 1
ATOM 6861 C C . LEU B 1 225 ? 5.52 -51.875 -13.289 1 91.56 225 LEU B C 1
ATOM 6863 O O . LEU B 1 225 ? 5.008 -52.906 -12.867 1 91.56 225 LEU B O 1
ATOM 6867 N N . PRO B 1 226 ? 5.219 -51.312 -14.422 1 92.25 226 PRO B N 1
ATOM 6868 C CA . PRO B 1 226 ? 4.332 -52.062 -15.328 1 92.25 226 PRO B CA 1
ATOM 6869 C C . PRO B 1 226 ? 4.98 -53.312 -15.883 1 92.25 226 PRO B C 1
ATOM 6871 O O . PRO B 1 226 ? 6.207 -53.438 -15.891 1 92.25 226 PRO B O 1
ATOM 6874 N N . GLU B 1 227 ? 4.102 -54.219 -16.391 1 92.75 227 GLU B N 1
ATOM 6875 C CA . GLU B 1 227 ? 4.574 -55.438 -17.047 1 92.75 227 GLU B CA 1
ATOM 6876 C C . GLU B 1 227 ? 5.242 -55.125 -18.391 1 92.75 227 GLU B C 1
ATOM 6878 O O . GLU B 1 227 ? 4.965 -54.094 -19 1 92.75 227 GLU B O 1
ATOM 6883 N N . ALA B 1 228 ? 6.066 -56.031 -18.797 1 93.56 228 ALA B N 1
ATOM 6884 C CA . ALA B 1 228 ? 6.797 -55.844 -20.047 1 93.56 228 ALA B CA 1
ATOM 6885 C C . ALA B 1 228 ? 5.836 -55.719 -21.219 1 93.56 228 ALA B C 1
ATOM 6887 O O . ALA B 1 228 ? 6.105 -55 -22.172 1 93.56 228 ALA B O 1
ATOM 6888 N N . SER B 1 229 ? 4.746 -56.406 -21.109 1 94.38 229 SER B N 1
ATOM 6889 C CA . SER B 1 229 ? 3.758 -56.344 -22.188 1 94.38 229 SER B CA 1
ATOM 6890 C C . SER B 1 229 ? 3.143 -54.969 -22.297 1 94.38 229 SER B C 1
ATOM 6892 O O . SER B 1 229 ? 2.855 -54.5 -23.406 1 94.38 229 SER B O 1
ATOM 6894 N N . VAL B 1 230 ? 2.953 -54.375 -21.172 1 94.81 230 VAL B N 1
ATOM 6895 C CA . VAL B 1 230 ? 2.396 -53.031 -21.141 1 94.81 230 VAL B CA 1
ATOM 6896 C C . VAL B 1 230 ? 3.381 -52.062 -21.766 1 94.81 230 VAL B C 1
ATOM 6898 O O . VAL B 1 230 ? 2.996 -51.219 -22.578 1 94.81 230 VAL B O 1
ATOM 6901 N N . LEU B 1 231 ? 4.648 -52.188 -21.453 1 94.88 231 LEU B N 1
ATOM 6902 C CA . LEU B 1 231 ? 5.688 -51.312 -21.984 1 94.88 231 LEU B CA 1
ATOM 6903 C C . LEU B 1 231 ? 5.832 -51.5 -23.5 1 94.88 231 LEU B C 1
ATOM 6905 O O . LEU B 1 231 ? 6.07 -50.531 -24.219 1 94.88 231 LEU B O 1
ATOM 6909 N N . GLY B 1 232 ? 5.684 -52.719 -23.922 1 93.31 232 GLY B N 1
ATOM 6910 C CA . GLY B 1 232 ? 5.824 -53.062 -25.328 1 93.31 232 GLY B CA 1
ATOM 6911 C C . GLY B 1 232 ? 4.676 -52.531 -26.188 1 93.31 232 GLY B C 1
ATOM 6912 O O . GLY B 1 232 ? 4.844 -52.312 -27.375 1 93.31 232 GLY B O 1
ATOM 6913 N N . SER B 1 233 ? 3.498 -52.375 -25.594 1 92.5 233 SER B N 1
ATOM 6914 C CA . SER B 1 233 ? 2.326 -51.938 -26.344 1 92.5 233 SER B CA 1
ATOM 6915 C C . SER B 1 233 ? 2.49 -50.5 -26.844 1 92.5 233 SER B C 1
ATOM 6917 O O . SER B 1 233 ? 1.89 -50.094 -27.844 1 92.5 233 SER B O 1
ATOM 6919 N N . LYS B 1 234 ? 3.193 -49.688 -26.109 1 94.06 234 LYS B N 1
ATOM 6920 C CA . LYS B 1 234 ? 3.438 -48.281 -26.375 1 94.06 234 LYS B CA 1
ATOM 6921 C C . LYS B 1 234 ? 2.125 -47.5 -26.531 1 94.06 234 LYS B C 1
ATOM 6923 O O . LYS B 1 234 ? 2.061 -46.531 -27.266 1 94.06 234 LYS B O 1
ATOM 6928 N N . THR B 1 235 ? 1.047 -48.062 -25.969 1 96.25 235 THR B N 1
ATOM 6929 C CA . THR B 1 235 ? -0.238 -47.375 -25.922 1 96.25 235 THR B CA 1
ATOM 6930 C C . THR B 1 235 ? -0.31 -46.438 -24.719 1 96.25 235 THR B C 1
ATOM 6932 O O . THR B 1 235 ? -0.166 -46.875 -23.578 1 96.25 235 THR B O 1
ATOM 6935 N N . GLY B 1 236 ? -0.536 -45.188 -25.016 1 97.75 236 GLY B N 1
ATOM 6936 C CA . GLY B 1 236 ? -0.622 -44.188 -23.938 1 97.75 236 GLY B CA 1
ATOM 6937 C C . GLY B 1 236 ? -2.043 -43.938 -23.469 1 97.75 236 GLY B C 1
ATOM 6938 O O . GLY B 1 236 ? -2.992 -44.5 -24.031 1 97.75 236 GLY B O 1
ATOM 6939 N N . VAL B 1 237 ? -2.15 -43.188 -22.406 1 97.5 237 VAL B N 1
ATOM 6940 C CA . VAL B 1 237 ? -3.465 -42.875 -21.875 1 97.5 237 VAL B CA 1
ATOM 6941 C C . VAL B 1 237 ? -3.629 -41.344 -21.812 1 97.5 237 VAL B C 1
ATOM 6943 O O . VAL B 1 237 ? -2.66 -40.625 -21.578 1 97.5 237 VAL B O 1
ATOM 6946 N N . LEU B 1 238 ? -4.793 -40.906 -22.125 1 95.62 238 LEU B N 1
ATOM 6947 C CA . LEU B 1 238 ? -5.242 -39.5 -22.016 1 95.62 238 LEU B CA 1
ATOM 6948 C C . LEU B 1 238 ? -6.453 -39.406 -21.094 1 95.62 238 LEU B C 1
ATOM 6950 O O . LEU B 1 238 ? -7.457 -40.094 -21.297 1 95.62 238 LEU B O 1
ATOM 6954 N N . ILE B 1 239 ? -6.266 -38.562 -20.078 1 92.44 239 ILE B N 1
ATOM 6955 C CA . ILE B 1 239 ? -7.379 -38.438 -19.141 1 92.44 239 ILE B CA 1
ATOM 6956 C C . ILE B 1 239 ? -7.867 -37 -19.094 1 92.44 239 ILE B C 1
ATOM 6958 O O . ILE B 1 239 ? -7.062 -36.062 -19.141 1 92.44 239 ILE B O 1
ATOM 6962 N N . GLY B 1 240 ? -9.219 -36.812 -18.922 1 87.31 240 GLY B N 1
ATOM 6963 C CA . GLY B 1 240 ? -9.812 -35.5 -18.766 1 87.31 240 GLY B CA 1
ATOM 6964 C C . GLY B 1 240 ? -10.141 -34.812 -20.078 1 87.31 240 GLY B C 1
ATOM 6965 O O . GLY B 1 240 ? -9.82 -35.344 -21.156 1 87.31 240 GLY B O 1
ATOM 6966 N N . ASN B 1 241 ? -10.711 -33.625 -19.953 1 83.12 241 ASN B N 1
ATOM 6967 C CA . ASN B 1 241 ? -11.125 -32.875 -21.125 1 83.12 241 ASN B CA 1
ATOM 6968 C C . ASN B 1 241 ? -9.977 -32.062 -21.703 1 83.12 241 ASN B C 1
ATOM 6970 O O . ASN B 1 241 ? -9.016 -31.75 -21 1 83.12 241 ASN B O 1
ATOM 6974 N N . ILE B 1 242 ? -10.055 -31.891 -23 1 86.06 242 ILE B N 1
ATOM 6975 C CA . ILE B 1 242 ? -9.156 -30.969 -23.672 1 86.06 242 ILE B CA 1
ATOM 6976 C C . ILE B 1 242 ? -9.914 -29.688 -24.047 1 86.06 242 ILE B C 1
ATOM 6978 O O . ILE B 1 242 ? -10.812 -29.719 -24.891 1 86.06 242 ILE B O 1
ATOM 6982 N N . TRP B 1 243 ? -9.539 -28.672 -23.531 1 79.81 243 TRP B N 1
ATOM 6983 C CA . TRP B 1 243 ? -10.32 -27.453 -23.625 1 79.81 243 TRP B CA 1
ATOM 6984 C C . TRP B 1 243 ? -9.914 -26.641 -24.844 1 79.81 243 TRP B C 1
ATOM 6986 O O . TRP B 1 243 ? -10.734 -25.906 -25.406 1 79.81 243 TRP B O 1
ATOM 6996 N N . GLY B 1 244 ? -8.742 -26.75 -25.281 1 83.62 244 GLY B N 1
ATOM 6997 C CA . GLY B 1 244 ? -8.312 -26.031 -26.484 1 83.62 244 GLY B CA 1
ATOM 6998 C C . GLY B 1 244 ? -8.625 -26.766 -27.766 1 83.62 244 GLY B C 1
ATOM 6999 O O . GLY B 1 244 ? -8.211 -27.922 -27.953 1 83.62 244 GLY B O 1
ATOM 7000 N N . GLU B 1 245 ? -9.344 -26.078 -28.641 1 87.38 245 GLU B N 1
ATOM 7001 C CA . GLU B 1 245 ? -9.641 -26.672 -29.938 1 87.38 245 GLU B CA 1
ATOM 7002 C C . GLU B 1 245 ? -8.367 -26.906 -30.75 1 87.38 245 GLU B C 1
ATOM 7004 O O . GLU B 1 245 ? -8.219 -27.953 -31.406 1 87.38 245 GLU B O 1
ATOM 7009 N N . HIS B 1 246 ? -7.543 -26.016 -30.641 1 91.75 246 HIS B N 1
ATOM 7010 C CA . HIS B 1 246 ? -6.285 -26.141 -31.375 1 91.75 246 HIS B CA 1
ATOM 7011 C C . HIS B 1 246 ? -5.414 -27.234 -30.766 1 91.75 246 HIS B C 1
ATOM 7013 O O . HIS B 1 246 ? -4.699 -27.938 -31.5 1 91.75 246 HIS B O 1
ATOM 7019 N N . TRP B 1 247 ? -5.457 -27.406 -29.484 1 93.5 247 TRP B N 1
ATOM 7020 C CA . TRP B 1 247 ? -4.707 -28.469 -28.828 1 93.5 247 TRP B CA 1
ATOM 7021 C C . TRP B 1 247 ? -5.16 -29.844 -29.344 1 93.5 247 TRP B C 1
ATOM 7023 O O . TRP B 1 247 ? -4.328 -30.703 -29.625 1 93.5 247 TRP B O 1
ATOM 7033 N N . LEU B 1 248 ? -6.504 -29.922 -29.406 1 92.12 248 LEU B N 1
ATOM 7034 C CA . LEU B 1 248 ? -7.066 -31.203 -29.844 1 92.12 248 LEU B CA 1
ATOM 7035 C C . LEU B 1 248 ? -6.699 -31.484 -31.297 1 92.12 248 LEU B C 1
ATOM 7037 O O . LEU B 1 248 ? -6.34 -32.625 -31.641 1 92.12 248 LEU B O 1
ATOM 7041 N N . GLU B 1 249 ? -6.812 -30.516 -32.125 1 93.06 249 GLU B N 1
ATOM 7042 C CA . GLU B 1 249 ? -6.461 -30.688 -33.531 1 93.06 249 GLU B CA 1
ATOM 7043 C C . GLU B 1 249 ? -4.996 -31.094 -33.688 1 93.06 249 GLU B C 1
ATOM 7045 O O . GLU B 1 249 ? -4.676 -32 -34.469 1 93.06 249 GLU B O 1
ATOM 7050 N N . ARG B 1 250 ? -4.156 -30.453 -32.969 1 95.25 250 ARG B N 1
ATOM 7051 C CA . ARG B 1 250 ? -2.732 -30.781 -33.031 1 95.25 250 ARG B CA 1
ATOM 7052 C C . ARG B 1 250 ? -2.465 -32.188 -32.5 1 95.25 250 ARG B C 1
ATOM 7054 O O . ARG B 1 250 ? -1.647 -32.906 -33.062 1 95.25 250 ARG B O 1
ATOM 7061 N N . LEU B 1 251 ? -3.146 -32.469 -31.422 1 96.19 251 LEU B N 1
ATOM 7062 C CA . LEU B 1 251 ? -2.982 -33.812 -30.844 1 96.19 251 LEU B CA 1
ATOM 7063 C C . LEU B 1 251 ? -3.379 -34.906 -31.844 1 96.19 251 LEU B C 1
ATOM 7065 O O . LEU B 1 251 ? -2.674 -35.906 -31.984 1 96.19 251 LEU B O 1
ATOM 7069 N N . ARG B 1 252 ? -4.5 -34.688 -32.5 1 95.44 252 ARG B N 1
ATOM 7070 C CA . ARG B 1 252 ? -4.98 -35.656 -33.5 1 95.44 252 ARG B CA 1
ATOM 7071 C C . ARG B 1 252 ? -3.951 -35.875 -34.594 1 95.44 252 ARG B C 1
ATOM 7073 O O . ARG B 1 252 ? -3.646 -37.031 -34.938 1 95.44 252 ARG B O 1
ATOM 7080 N N . ARG B 1 253 ? -3.396 -34.812 -35.062 1 96.75 253 ARG B N 1
ATOM 7081 C CA . ARG B 1 253 ? -2.383 -34.906 -36.094 1 96.75 253 ARG B CA 1
ATOM 7082 C C . ARG B 1 253 ? -1.121 -35.594 -35.594 1 96.75 253 ARG B C 1
ATOM 7084 O O . ARG B 1 253 ? -0.508 -36.375 -36.312 1 96.75 253 ARG B O 1
ATOM 7091 N N . THR B 1 254 ? -0.74 -35.219 -34.406 1 97.62 254 THR B N 1
ATOM 7092 C CA . THR B 1 254 ? 0.466 -35.75 -33.781 1 97.62 254 THR B CA 1
ATOM 7093 C C . THR B 1 254 ? 0.353 -37.281 -33.594 1 97.62 254 THR B C 1
ATOM 7095 O O . THR B 1 254 ? 1.265 -38.031 -33.969 1 97.62 254 THR B O 1
ATOM 7098 N N . VAL B 1 255 ? -0.731 -37.719 -33.031 1 97.56 255 VAL B N 1
ATOM 7099 C CA . VAL B 1 255 ? -0.925 -39.125 -32.75 1 97.56 255 VAL B CA 1
ATOM 7100 C C . VAL B 1 255 ? -1.042 -39.906 -34.062 1 97.56 255 VAL B C 1
ATOM 7102 O O . VAL B 1 255 ? -0.411 -40.969 -34.219 1 97.56 255 VAL B O 1
ATOM 7105 N N . ALA B 1 256 ? -1.792 -39.438 -35 1 96.75 256 ALA B N 1
ATOM 7106 C CA . ALA B 1 256 ? -1.933 -40.062 -36.312 1 96.75 256 ALA B CA 1
ATOM 7107 C C . ALA B 1 256 ? -0.578 -40.219 -37 1 96.75 256 ALA B C 1
ATOM 7109 O O . ALA B 1 256 ? -0.269 -41.281 -37.531 1 96.75 256 ALA B O 1
ATOM 7110 N N . GLY B 1 257 ? 0.149 -39.219 -36.938 1 97.19 257 GLY B N 1
ATOM 7111 C CA . GLY B 1 257 ? 1.445 -39.219 -37.594 1 97.19 257 GLY B CA 1
ATOM 7112 C C . GLY B 1 257 ? 2.475 -40.094 -36.875 1 97.19 257 GLY B C 1
ATOM 7113 O O . GLY B 1 257 ? 3.439 -40.531 -37.5 1 97.19 257 GLY B O 1
ATOM 7114 N N . SER B 1 258 ? 2.359 -40.281 -35.688 1 96.69 258 SER B N 1
ATOM 7115 C CA . SER B 1 258 ? 3.33 -41.031 -34.906 1 96.69 258 SER B CA 1
ATOM 7116 C C . SER B 1 258 ? 3.123 -42.562 -35.062 1 96.69 258 SER B C 1
ATOM 7118 O O . SER B 1 258 ? 4.035 -43.344 -34.812 1 96.69 258 SER B O 1
ATOM 7120 N N . GLY B 1 259 ? 1.88 -42.938 -35.344 1 94.81 259 GLY B N 1
ATOM 7121 C CA . GLY B 1 259 ? 1.524 -44.344 -35.438 1 94.81 259 GLY B CA 1
ATOM 7122 C C . GLY B 1 259 ? 1.22 -44.969 -34.094 1 94.81 259 GLY B C 1
ATOM 7123 O O . GLY B 1 259 ? 0.95 -46.188 -34.031 1 94.81 259 GLY B O 1
ATOM 7124 N N . LEU B 1 260 ? 1.238 -44.219 -33.094 1 96.44 260 LEU B N 1
ATOM 7125 C CA . LEU B 1 260 ? 0.92 -44.719 -31.75 1 96.44 260 LEU B CA 1
ATOM 7126 C C . LEU B 1 260 ? -0.563 -44.562 -31.438 1 96.44 260 LEU B C 1
ATOM 7128 O O . LEU B 1 260 ? -1.289 -43.906 -32.219 1 96.44 260 LEU B O 1
ATOM 7132 N N . LYS B 1 261 ? -1.015 -45.156 -30.344 1 96.94 261 LYS B N 1
ATOM 7133 C CA . LYS B 1 261 ? -2.418 -45.062 -29.938 1 96.94 261 LYS B CA 1
ATOM 7134 C C . LYS B 1 261 ? -2.562 -44.531 -28.516 1 96.94 261 LYS B C 1
ATOM 7136 O O . LYS B 1 261 ? -1.691 -44.781 -27.672 1 96.94 261 LYS B O 1
ATOM 7141 N N . LEU B 1 262 ? -3.654 -43.844 -28.297 1 97.56 262 LEU B N 1
ATOM 7142 C CA . LEU B 1 262 ? -4.004 -43.344 -26.969 1 97.56 262 LEU B CA 1
ATOM 7143 C C . LEU B 1 262 ? -5.434 -43.75 -26.594 1 97.56 262 LEU B C 1
ATOM 7145 O O . LEU B 1 262 ? -6.348 -43.625 -27.422 1 97.56 262 LEU B O 1
ATOM 7149 N N . ASP B 1 263 ? -5.648 -44.281 -25.453 1 96.94 263 ASP B N 1
ATOM 7150 C CA . ASP B 1 263 ? -6.984 -44.406 -24.859 1 96.94 263 ASP B CA 1
ATOM 7151 C C . ASP B 1 263 ? -7.375 -43.125 -24.125 1 96.94 263 ASP B C 1
ATOM 7153 O O . ASP B 1 263 ? -6.645 -42.656 -23.25 1 96.94 263 ASP B O 1
ATOM 7157 N N . TRP B 1 264 ? -8.516 -42.562 -24.484 1 95.69 264 TRP B N 1
ATOM 7158 C CA . TRP B 1 264 ? -8.938 -41.25 -23.969 1 95.69 264 TRP B CA 1
ATOM 7159 C C . TRP B 1 264 ? -10.148 -41.406 -23.062 1 95.69 264 TRP B C 1
ATOM 7161 O O . TRP B 1 264 ? -11.25 -41.719 -23.531 1 95.69 264 TRP B O 1
ATOM 7171 N N . PHE B 1 265 ? -9.898 -41.156 -21.734 1 92.81 265 PHE B N 1
ATOM 7172 C CA . PHE B 1 265 ? -10.977 -41.125 -20.75 1 92.81 265 PHE B CA 1
ATOM 7173 C C . PHE B 1 265 ? -11.445 -39.719 -20.5 1 92.81 265 PHE B C 1
ATOM 7175 O O . PHE B 1 265 ? -10.711 -38.906 -19.938 1 92.81 265 PHE B O 1
ATOM 7182 N N . ALA B 1 266 ? -12.633 -39.281 -20.938 1 86.19 266 ALA B N 1
ATOM 7183 C CA . ALA B 1 266 ? -13.102 -37.906 -20.797 1 86.19 266 ALA B CA 1
ATOM 7184 C C . ALA B 1 266 ? -14.625 -37.875 -20.75 1 86.19 266 ALA B C 1
ATOM 7186 O O . ALA B 1 266 ? -15.305 -38.812 -21.172 1 86.19 266 ALA B O 1
ATOM 7187 N N . SER B 1 267 ? -15.039 -36.781 -20.047 1 75.81 267 SER B N 1
ATOM 7188 C CA . SER B 1 267 ? -16.453 -36.406 -20.078 1 75.81 267 SER B CA 1
ATOM 7189 C C . SER B 1 267 ? -16.703 -35.312 -21.094 1 75.81 267 SER B C 1
ATOM 7191 O O . SER B 1 267 ? -16.719 -34.125 -20.734 1 75.81 267 SER B O 1
ATOM 7193 N N . LEU B 1 268 ? -16.719 -35.594 -22.297 1 69.5 268 LEU B N 1
ATOM 7194 C CA . LEU B 1 268 ? -16.828 -34.562 -23.312 1 69.5 268 LEU B CA 1
ATOM 7195 C C . LEU B 1 268 ? -18.172 -33.844 -23.203 1 69.5 268 LEU B C 1
ATOM 7197 O O . LEU B 1 268 ? -19.219 -34.469 -23.094 1 69.5 268 LEU B O 1
ATOM 7201 N N . PRO B 1 269 ? -17.969 -32.531 -23.047 1 61.38 269 PRO B N 1
ATOM 7202 C CA . PRO B 1 269 ? -19.234 -31.781 -23.016 1 61.38 269 PRO B CA 1
ATOM 7203 C C . PRO B 1 269 ? -20.094 -32.031 -24.25 1 61.38 269 PRO B C 1
ATOM 7205 O O . PRO B 1 269 ? -19.547 -32.281 -25.328 1 61.38 269 PRO B O 1
ATOM 7208 N N . PRO B 1 270 ? -21.297 -31.938 -24.016 1 55.91 270 PRO B N 1
ATOM 7209 C CA . PRO B 1 270 ? -22.219 -32.281 -25.094 1 55.91 270 PRO B CA 1
ATOM 7210 C C . PRO B 1 270 ? -22 -31.406 -26.344 1 55.91 270 PRO B C 1
ATOM 7212 O O . PRO B 1 270 ? -22.25 -31.875 -27.469 1 55.91 270 PRO B O 1
ATOM 7215 N N . TRP B 1 271 ? -21.484 -30.266 -26.125 1 60.53 271 TRP B N 1
ATOM 7216 C CA . TRP B 1 271 ? -21.406 -29.359 -27.266 1 60.53 271 TRP B CA 1
ATOM 7217 C C . TRP B 1 271 ? -20.188 -29.672 -28.125 1 60.53 271 TRP B C 1
ATOM 7219 O O . TRP B 1 271 ? -20.031 -29.141 -29.219 1 60.53 271 TRP B O 1
ATOM 7229 N N . ARG B 1 272 ? -19.391 -30.5 -27.609 1 70.94 272 ARG B N 1
ATOM 7230 C CA . ARG B 1 272 ? -18.234 -30.906 -28.406 1 70.94 272 ARG B CA 1
ATOM 7231 C C . ARG B 1 272 ? -18.578 -32.094 -29.312 1 70.94 272 ARG B C 1
ATOM 7233 O O . ARG B 1 272 ? -18.906 -33.188 -28.828 1 70.94 272 ARG B O 1
ATOM 7240 N N . ASN B 1 273 ? -18.984 -31.938 -30.531 1 72.56 273 ASN B N 1
ATOM 7241 C CA . ASN B 1 273 ? -19.438 -32.938 -31.5 1 72.56 273 ASN B CA 1
ATOM 7242 C C . ASN B 1 273 ? -18.25 -33.656 -32.125 1 72.56 273 ASN B C 1
ATOM 7244 O O . ASN B 1 273 ? -17.938 -33.469 -33.312 1 72.56 273 ASN B O 1
ATOM 7248 N N . LEU B 1 274 ? -17.641 -34.5 -31.312 1 81.25 274 LEU B N 1
ATOM 7249 C CA . LEU B 1 274 ? -16.516 -35.281 -31.844 1 81.25 274 LEU B CA 1
ATOM 7250 C C . LEU B 1 274 ? -16.969 -36.688 -32.281 1 81.25 274 LEU B C 1
ATOM 7252 O O . LEU B 1 274 ? -17.781 -37.312 -31.594 1 81.25 274 LEU B O 1
ATOM 7256 N N . SER B 1 275 ? -16.578 -37.094 -33.438 1 84.19 275 SER B N 1
ATOM 7257 C CA . SER B 1 275 ? -16.875 -38.438 -33.938 1 84.19 275 SER B CA 1
ATOM 7258 C C . SER B 1 275 ? -15.898 -39.469 -33.375 1 84.19 275 SER B C 1
ATOM 7260 O O . SER B 1 275 ? -14.695 -39.406 -33.625 1 84.19 275 SER B O 1
ATOM 7262 N N . ALA B 1 276 ? -16.469 -40.469 -32.656 1 87.62 276 ALA B N 1
ATOM 7263 C CA . ALA B 1 276 ? -15.633 -41.531 -32.094 1 87.62 276 ALA B CA 1
ATOM 7264 C C . ALA B 1 276 ? -14.859 -42.281 -33.219 1 87.62 276 ALA B C 1
ATOM 7266 O O . ALA B 1 276 ? -13.703 -42.656 -33 1 87.62 276 ALA B O 1
ATOM 7267 N N . THR B 1 277 ? -15.469 -42.438 -34.312 1 90.75 277 THR B N 1
ATOM 7268 C CA . THR B 1 277 ? -14.852 -43.156 -35.438 1 90.75 277 THR B CA 1
ATOM 7269 C C . THR B 1 277 ? -13.688 -42.344 -36 1 90.75 277 THR B C 1
ATOM 7271 O O . THR B 1 277 ? -12.641 -42.906 -36.312 1 90.75 277 THR B O 1
ATOM 7274 N N . GLU B 1 278 ? -13.922 -41.156 -36.062 1 91.62 278 GLU B N 1
ATOM 7275 C CA . GLU B 1 278 ? -12.859 -40.281 -36.594 1 91.62 278 GLU B CA 1
ATOM 7276 C C . GLU B 1 278 ? -11.68 -40.25 -35.625 1 91.62 278 GLU B C 1
ATOM 7278 O O . GLU B 1 278 ? -10.523 -40.25 -36.031 1 91.62 278 GLU B O 1
ATOM 7283 N N . LEU B 1 279 ? -11.984 -40.188 -34.406 1 93.38 279 LEU B N 1
ATOM 7284 C CA . LEU B 1 279 ? -10.938 -40.156 -33.406 1 93.38 279 LEU B CA 1
ATOM 7285 C C . LEU B 1 279 ? -10.117 -41.438 -33.438 1 93.38 279 LEU B C 1
ATOM 7287 O O . LEU B 1 279 ? -8.891 -41.406 -33.312 1 93.38 279 LEU B O 1
ATOM 7291 N N . GLU B 1 280 ? -10.797 -42.5 -33.562 1 93.81 280 GLU B N 1
ATOM 7292 C CA . GLU B 1 280 ? -10.125 -43.781 -33.594 1 93.81 280 GLU B CA 1
ATOM 7293 C C . GLU B 1 280 ? -9.203 -43.906 -34.812 1 93.81 280 GLU B C 1
ATOM 7295 O O . GLU B 1 280 ? -8.133 -44.5 -34.719 1 93.81 280 GLU B O 1
ATOM 7300 N N . ARG B 1 281 ? -9.625 -43.375 -35.906 1 93.81 281 ARG B N 1
ATOM 7301 C CA . ARG B 1 281 ? -8.789 -43.344 -37.094 1 93.81 281 ARG B CA 1
ATOM 7302 C C . ARG B 1 281 ? -7.5 -42.562 -36.844 1 93.81 281 ARG B C 1
ATOM 7304 O O . ARG B 1 281 ? -6.453 -42.906 -37.406 1 93.81 281 ARG B O 1
ATOM 7311 N N . ASP B 1 282 ? -7.676 -41.625 -36.031 1 95.25 282 ASP B N 1
ATOM 7312 C CA . ASP B 1 282 ? -6.52 -40.781 -35.719 1 95.25 282 ASP B CA 1
ATOM 7313 C C . ASP B 1 282 ? -5.676 -41.406 -34.594 1 95.25 282 ASP B C 1
ATOM 7315 O O . ASP B 1 282 ? -4.66 -40.844 -34.188 1 95.25 282 ASP B O 1
ATOM 7319 N N . GLY B 1 283 ? -6.117 -42.5 -34.125 1 96.12 283 GLY B N 1
ATOM 7320 C CA . GLY B 1 283 ? -5.355 -43.188 -33.094 1 96.12 283 GLY B CA 1
ATOM 7321 C C . GLY B 1 283 ? -5.844 -42.906 -31.688 1 96.12 283 GLY B C 1
ATOM 7322 O O . GLY B 1 283 ? -5.199 -43.281 -30.719 1 96.12 283 GLY B O 1
ATOM 7323 N N . LEU B 1 284 ? -6.93 -42.188 -31.516 1 95.81 284 LEU B N 1
ATOM 7324 C CA . LEU B 1 284 ? -7.52 -41.844 -30.219 1 95.81 284 LEU B CA 1
ATOM 7325 C C . LEU B 1 284 ? -8.773 -42.688 -29.969 1 95.81 284 LEU B C 1
ATOM 7327 O O . LEU B 1 284 ? -9.773 -42.531 -30.688 1 95.81 284 LEU B O 1
ATOM 7331 N N . ARG B 1 285 ? -8.727 -43.5 -29.016 1 95.12 285 ARG B N 1
ATOM 7332 C CA . ARG B 1 285 ? -9.883 -44.312 -28.672 1 95.12 285 ARG B CA 1
ATOM 7333 C C . ARG B 1 285 ? -10.617 -43.75 -27.469 1 95.12 285 ARG B C 1
ATOM 7335 O O . ARG B 1 285 ? -10.117 -43.812 -26.344 1 95.12 285 ARG B O 1
ATOM 7342 N N . LEU B 1 286 ? -11.82 -43.281 -27.641 1 92.06 286 LEU B N 1
ATOM 7343 C CA . LEU B 1 286 ? -12.625 -42.688 -26.578 1 92.06 286 LEU B CA 1
ATOM 7344 C C . LEU B 1 286 ? -13.234 -43.781 -25.688 1 92.06 286 LEU B C 1
ATOM 7346 O O . LEU B 1 286 ? -13.93 -44.688 -26.188 1 92.06 286 LEU B O 1
ATOM 7350 N N . ARG B 1 287 ? -12.938 -43.688 -24.391 1 91.38 287 ARG B N 1
ATOM 7351 C CA . ARG B 1 287 ? -13.383 -44.719 -23.453 1 91.38 287 ARG B CA 1
ATOM 7352 C C . ARG B 1 287 ? -14.523 -44.188 -22.578 1 91.38 287 ARG B C 1
ATOM 7354 O O . ARG B 1 287 ? -15.148 -44.938 -21.844 1 91.38 287 ARG B O 1
ATOM 7361 N N . GLY B 1 288 ? -14.828 -42.844 -22.703 1 86.19 288 GLY B N 1
ATOM 7362 C CA . GLY B 1 288 ? -15.891 -42.219 -21.906 1 86.19 288 GLY B CA 1
ATOM 7363 C C . GLY B 1 288 ? -15.438 -41.812 -20.516 1 86.19 288 GLY B C 1
ATOM 7364 O O . GLY B 1 288 ? -14.242 -41.844 -20.203 1 86.19 288 GLY B O 1
ATOM 7365 N N . PHE B 1 289 ? -16.469 -41.438 -19.734 1 85.44 289 PHE B N 1
ATOM 7366 C CA . PHE B 1 289 ? -16.172 -40.938 -18.391 1 85.44 289 PHE B CA 1
ATOM 7367 C C . PHE B 1 289 ? -16.062 -42.094 -17.406 1 85.44 289 PHE B C 1
ATOM 7369 O O . PHE B 1 289 ? -16.938 -42.969 -17.375 1 85.44 289 PHE B O 1
ATOM 7376 N N . VAL B 1 290 ? -14.953 -42.156 -16.641 1 87.75 290 VAL B N 1
ATOM 7377 C CA . VAL B 1 290 ? -14.719 -43.094 -15.547 1 87.75 290 VAL B CA 1
ATOM 7378 C C . VAL B 1 290 ? -14.281 -42.344 -14.297 1 87.75 290 VAL B C 1
ATOM 7380 O O . VAL B 1 290 ? -13.328 -41.562 -14.328 1 87.75 290 VAL B O 1
ATOM 7383 N N . PRO B 1 291 ? -15.016 -42.531 -13.148 1 83.81 291 PRO B N 1
ATOM 7384 C CA . PRO B 1 291 ? -14.602 -41.875 -11.906 1 83.81 291 PRO B CA 1
ATOM 7385 C C . PRO B 1 291 ? -13.18 -42.25 -11.484 1 83.81 291 PRO B C 1
ATOM 7387 O O . PRO B 1 291 ? -12.711 -43.344 -11.812 1 83.81 291 PRO B O 1
ATOM 7390 N N . GLU B 1 292 ? -12.531 -41.438 -10.766 1 85.56 292 GLU B N 1
ATOM 7391 C CA . GLU B 1 292 ? -11.133 -41.594 -10.383 1 85.56 292 GLU B CA 1
ATOM 7392 C C . GLU B 1 292 ? -10.914 -42.906 -9.641 1 85.56 292 GLU B C 1
ATOM 7394 O O . GLU B 1 292 ? -9.883 -43.562 -9.805 1 85.56 292 GLU B O 1
ATOM 7399 N N . GLN B 1 293 ? -11.906 -43.25 -8.812 1 84.56 293 GLN B N 1
ATOM 7400 C CA . GLN B 1 293 ? -11.781 -44.469 -8.008 1 84.56 293 GLN B CA 1
ATOM 7401 C C . GLN B 1 293 ? -11.648 -45.719 -8.898 1 84.56 293 GLN B C 1
ATOM 7403 O O . GLN B 1 293 ? -10.93 -46.656 -8.555 1 84.56 293 GLN B O 1
ATOM 7408 N N . GLU B 1 294 ? -12.258 -45.625 -9.992 1 90.62 294 GLU B N 1
ATOM 7409 C CA . GLU B 1 294 ? -12.234 -46.75 -10.93 1 90.62 294 GLU B CA 1
ATOM 7410 C C . GLU B 1 294 ? -11.094 -46.625 -11.93 1 90.62 294 GLU B C 1
ATOM 7412 O O . GLU B 1 294 ? -10.562 -47.625 -12.422 1 90.62 294 GLU B O 1
ATOM 7417 N N . LEU B 1 295 ? -10.766 -45.438 -12.141 1 91.56 295 LEU B N 1
ATOM 7418 C CA . LEU B 1 295 ? -9.742 -45.156 -13.141 1 91.56 295 LEU B CA 1
ATOM 7419 C C . LEU B 1 295 ? -8.352 -45.469 -12.602 1 91.56 295 LEU B C 1
ATOM 7421 O O . LEU B 1 295 ? -7.484 -45.938 -13.344 1 91.56 295 LEU B O 1
ATOM 7425 N N . ALA B 1 296 ? -8.07 -45.281 -11.375 1 91.62 296 ALA B N 1
ATOM 7426 C CA . ALA B 1 296 ? -6.754 -45.375 -10.758 1 91.62 296 ALA B CA 1
ATOM 7427 C C . ALA B 1 296 ? -6.125 -46.75 -11 1 91.62 296 ALA B C 1
ATOM 7429 O O . ALA B 1 296 ? -5.004 -46.844 -11.508 1 91.62 296 ALA B O 1
ATOM 7430 N N . PRO B 1 297 ? -6.859 -47.812 -10.781 1 89.56 297 PRO B N 1
ATOM 7431 C CA . PRO B 1 297 ? -6.258 -49.125 -11.023 1 89.56 297 PRO B CA 1
ATOM 7432 C C . PRO B 1 297 ? -6 -49.406 -12.5 1 89.56 297 PRO B C 1
ATOM 7434 O O . PRO B 1 297 ? -5.078 -50.125 -12.852 1 89.56 297 PRO B O 1
ATOM 7437 N N . GLN B 1 298 ? -6.734 -48.75 -13.328 1 93 298 GLN B N 1
ATOM 7438 C CA . GLN B 1 298 ? -6.609 -48.969 -14.766 1 93 298 GLN B CA 1
ATOM 7439 C C . GLN B 1 298 ? -5.348 -48.312 -15.312 1 93 298 GLN B C 1
ATOM 7441 O O . GLN B 1 298 ? -4.875 -48.688 -16.391 1 93 298 GLN B O 1
ATOM 7446 N N . LEU B 1 299 ? -4.781 -47.469 -14.648 1 94.06 299 LEU B N 1
ATOM 7447 C CA . LEU B 1 299 ? -3.645 -46.688 -15.148 1 94.06 299 LEU B CA 1
ATOM 7448 C C . LEU B 1 299 ? -2.395 -47.562 -15.227 1 94.06 299 LEU B C 1
ATOM 7450 O O . LEU B 1 299 ? -1.451 -47.219 -15.953 1 94.06 299 LEU B O 1
ATOM 7454 N N . SER B 1 300 ? -2.385 -48.656 -14.484 1 90.12 300 SER B N 1
ATOM 7455 C CA . SER B 1 300 ? -1.257 -49.594 -14.516 1 90.12 300 SER B CA 1
ATOM 7456 C C . SER B 1 300 ? -1.145 -50.281 -15.875 1 90.12 300 SER B C 1
ATOM 7458 O O . SER B 1 300 ? -0.106 -50.844 -16.203 1 90.12 300 SER B O 1
ATOM 7460 N N . ASN B 1 301 ? -2.186 -50.125 -16.625 1 93.06 301 ASN B N 1
ATOM 7461 C CA . ASN B 1 301 ? -2.223 -50.781 -17.938 1 93.06 301 ASN B CA 1
ATOM 7462 C C . ASN B 1 301 ? -1.583 -49.906 -19 1 93.06 301 ASN B C 1
ATOM 7464 O O . ASN B 1 301 ? -1.599 -50.25 -20.188 1 93.06 301 ASN B O 1
ATOM 7468 N N . TYR B 1 302 ? -1.004 -48.844 -18.609 1 96.81 302 TYR B N 1
ATOM 7469 C CA . TYR B 1 302 ? -0.438 -47.906 -19.594 1 96.81 302 TYR B CA 1
ATOM 7470 C C . TYR B 1 302 ? 0.991 -47.531 -19.219 1 96.81 302 TYR B C 1
ATOM 7472 O O . TYR B 1 302 ? 1.308 -47.375 -18.047 1 96.81 302 TYR B O 1
ATOM 7480 N N . PRO B 1 303 ? 1.854 -47.375 -20.188 1 96.88 303 PRO B N 1
ATOM 7481 C CA . PRO B 1 303 ? 3.248 -47 -19.906 1 96.88 303 PRO B CA 1
ATOM 7482 C C . PRO B 1 303 ? 3.441 -45.531 -19.656 1 96.88 303 PRO B C 1
ATOM 7484 O O . PRO B 1 303 ? 4.395 -45.125 -18.984 1 96.88 303 PRO B O 1
ATOM 7487 N N . PHE B 1 304 ? 2.615 -44.719 -20.281 1 98 304 PHE B N 1
ATOM 7488 C CA . PHE B 1 304 ? 2.74 -43.25 -20.125 1 98 304 PHE B CA 1
ATOM 7489 C C . PHE B 1 304 ? 1.395 -42.562 -20.328 1 98 304 PHE B C 1
ATOM 7491 O O . PHE B 1 304 ? 0.483 -43.156 -20.922 1 98 304 PHE B O 1
ATOM 7498 N N . ALA B 1 305 ? 1.246 -41.469 -19.734 1 98.12 305 ALA B N 1
ATOM 7499 C CA . ALA B 1 305 ? 0.083 -40.594 -19.938 1 98.12 305 ALA B CA 1
ATOM 7500 C C . ALA B 1 305 ? 0.444 -39.375 -20.75 1 98.12 305 ALA B C 1
ATOM 7502 O O . ALA B 1 305 ? 1.565 -38.875 -20.656 1 98.12 305 ALA B O 1
ATOM 7503 N N . VAL B 1 306 ? -0.491 -38.906 -21.531 1 98.06 306 VAL B N 1
ATOM 7504 C CA . VAL B 1 306 ? -0.278 -37.719 -22.359 1 98.06 306 VAL B CA 1
ATOM 7505 C C . VAL B 1 306 ? -1.146 -36.562 -21.859 1 98.06 306 VAL B C 1
ATOM 7507 O O . VAL B 1 306 ? -2.309 -36.781 -21.516 1 98.06 306 VAL B O 1
ATOM 7510 N N . LEU B 1 307 ? -0.573 -35.406 -21.812 1 96.69 307 LEU B N 1
ATOM 7511 C CA . LEU B 1 307 ? -1.267 -34.188 -21.406 1 96.69 307 LEU B CA 1
ATOM 7512 C C . LEU B 1 307 ? -1.069 -33.094 -22.453 1 96.69 307 LEU B C 1
ATOM 7514 O O . LEU B 1 307 ? -0.057 -32.375 -22.422 1 96.69 307 LEU B O 1
ATOM 7518 N N . PRO B 1 308 ? -2.039 -32.938 -23.312 1 95.81 308 PRO B N 1
ATOM 7519 C CA . PRO B 1 308 ? -1.956 -31.797 -24.25 1 95.81 308 PRO B CA 1
ATOM 7520 C C . PRO B 1 308 ? -2.016 -30.453 -23.531 1 95.81 308 PRO B C 1
ATOM 7522 O O . PRO B 1 308 ? -2.852 -30.25 -22.641 1 95.81 308 PRO B O 1
ATOM 7525 N N . SER B 1 309 ? -1.066 -29.578 -23.844 1 94.69 309 SER B N 1
ATOM 7526 C CA . SER B 1 309 ? -0.997 -28.234 -23.281 1 94.69 309 SER B CA 1
ATOM 7527 C C . SER B 1 309 ? -0.696 -27.203 -24.375 1 94.69 309 SER B C 1
ATOM 7529 O O . SER B 1 309 ? -0.818 -27.5 -25.562 1 94.69 309 SER B O 1
ATOM 7531 N N . GLY B 1 310 ? -0.402 -26 -24 1 92.75 310 GLY B N 1
ATOM 7532 C CA . GLY B 1 310 ? -0.291 -24.922 -24.969 1 92.75 310 GLY B CA 1
ATOM 7533 C C . GLY B 1 310 ? 1.097 -24.797 -25.562 1 92.75 310 GLY B C 1
ATOM 7534 O O . GLY B 1 310 ? 2.088 -25.172 -24.938 1 92.75 310 GLY B O 1
ATOM 7535 N N . THR B 1 311 ? 1.173 -24.25 -26.812 1 90.69 311 THR B N 1
ATOM 7536 C CA . THR B 1 311 ? 2.43 -23.922 -27.469 1 90.69 311 THR B CA 1
ATOM 7537 C C . THR B 1 311 ? 2.902 -22.531 -27.062 1 90.69 311 THR B C 1
ATOM 7539 O O . THR B 1 311 ? 4.059 -22.172 -27.297 1 90.69 311 THR B O 1
ATOM 7542 N N . LEU B 1 312 ? 2.047 -21.75 -26.5 1 87.69 312 LEU B N 1
ATOM 7543 C CA . LEU B 1 312 ? 2.281 -20.406 -26 1 87.69 312 LEU B CA 1
ATOM 7544 C C . LEU B 1 312 ? 2.719 -19.469 -27.125 1 87.69 312 LEU B C 1
ATOM 7546 O O . LEU B 1 312 ? 3.527 -18.562 -26.906 1 87.69 312 LEU B O 1
ATOM 7550 N N . ASP B 1 313 ? 2.338 -19.812 -28.312 1 83.75 313 ASP B N 1
ATOM 7551 C CA . ASP B 1 313 ? 2.514 -18.922 -29.453 1 83.75 313 ASP B CA 1
ATOM 7552 C C . ASP B 1 313 ? 1.212 -18.203 -29.797 1 83.75 313 ASP B C 1
ATOM 7554 O O . ASP B 1 313 ? 0.24 -18.281 -29.047 1 83.75 313 ASP B O 1
ATOM 7558 N N . ALA B 1 314 ? 1.184 -17.375 -30.859 1 77.69 314 ALA B N 1
ATOM 7559 C CA . ALA B 1 314 ? 0.042 -16.547 -31.219 1 77.69 314 ALA B CA 1
ATOM 7560 C C . ALA B 1 314 ? -1.18 -17.391 -31.562 1 77.69 314 ALA B C 1
ATOM 7562 O O . ALA B 1 314 ? -2.318 -16.938 -31.422 1 77.69 314 ALA B O 1
ATOM 7563 N N . ASP B 1 315 ? -0.95 -18.656 -31.812 1 82.94 315 ASP B N 1
ATOM 7564 C CA . ASP B 1 315 ? -2.041 -19.531 -32.2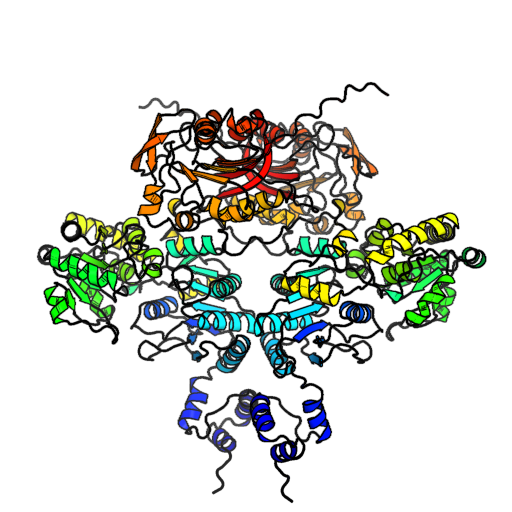5 1 82.94 315 ASP B CA 1
ATOM 7565 C C . ASP B 1 315 ? -2.625 -20.312 -31.078 1 82.94 315 ASP B C 1
ATOM 7567 O O . ASP B 1 315 ? -3.625 -21.016 -31.234 1 82.94 315 ASP B O 1
ATOM 7571 N N . ASP B 1 316 ? -2.057 -20.172 -29.938 1 87.38 316 ASP B N 1
ATOM 7572 C CA . ASP B 1 316 ? -2.547 -20.891 -28.766 1 87.38 316 ASP B CA 1
ATOM 7573 C C . ASP B 1 316 ? -3.857 -20.281 -28.266 1 87.38 316 ASP B C 1
ATOM 7575 O O . ASP B 1 316 ? -3.898 -19.109 -27.875 1 87.38 316 ASP B O 1
ATOM 7579 N N . ASP B 1 317 ? -4.953 -21.047 -28.234 1 88.31 317 ASP B N 1
ATOM 7580 C CA . ASP B 1 317 ? -6.285 -20.516 -27.969 1 88.31 317 ASP B CA 1
ATOM 7581 C C . ASP B 1 317 ? -6.652 -20.656 -26.5 1 88.31 317 ASP B C 1
ATOM 7583 O O . ASP B 1 317 ? -7.75 -20.281 -26.078 1 88.31 317 ASP B O 1
ATOM 7587 N N . GLN B 1 318 ? -5.848 -21.234 -25.641 1 90.62 318 GLN B N 1
ATOM 7588 C CA . GLN B 1 318 ? -6.09 -21.359 -24.203 1 90.62 318 GLN B CA 1
ATOM 7589 C C . GLN B 1 318 ? -4.855 -20.969 -23.406 1 90.62 318 GLN B C 1
ATOM 7591 O O . GLN B 1 318 ? -4.387 -21.734 -22.562 1 90.62 318 GLN B O 1
ATOM 7596 N N . GLN B 1 319 ? -4.457 -19.844 -23.578 1 87.56 319 GLN B N 1
ATOM 7597 C CA . GLN B 1 319 ? -3.215 -19.359 -22.984 1 87.56 319 GLN B CA 1
ATOM 7598 C C . GLN B 1 319 ? -3.334 -19.281 -21.469 1 87.56 319 GLN B C 1
ATOM 7600 O O . GLN B 1 319 ? -2.375 -19.562 -20.75 1 87.56 319 GLN B O 1
ATOM 7605 N N . ALA B 1 320 ? -4.547 -18.875 -21 1 90.88 320 ALA B N 1
ATOM 7606 C CA . ALA B 1 320 ? -4.758 -18.734 -19.562 1 90.88 320 ALA B CA 1
ATOM 7607 C C . ALA B 1 320 ? -4.477 -20.062 -18.844 1 90.88 320 ALA B C 1
ATOM 7609 O O . ALA B 1 320 ? -3.752 -20.094 -17.844 1 90.88 320 ALA B O 1
ATOM 7610 N N . ILE B 1 321 ? -4.922 -21.141 -19.406 1 91.56 321 ILE B N 1
ATOM 7611 C CA . ILE B 1 321 ? -4.77 -22.469 -18.812 1 91.56 321 ILE B CA 1
ATOM 7612 C C . ILE B 1 321 ? -3.328 -22.938 -18.984 1 91.56 321 ILE B C 1
ATOM 7614 O O . ILE B 1 321 ? -2.709 -23.406 -18.031 1 91.56 321 ILE B O 1
ATOM 7618 N N . ALA B 1 322 ? -2.818 -22.75 -20.156 1 92.88 322 ALA B N 1
ATOM 7619 C CA . ALA B 1 322 ? -1.485 -23.266 -20.469 1 92.88 322 ALA B CA 1
ATOM 7620 C C . ALA B 1 322 ? -0.422 -22.562 -19.625 1 92.88 322 ALA B C 1
ATOM 7622 O O . ALA B 1 322 ? 0.459 -23.219 -19.062 1 92.88 322 ALA B O 1
ATOM 7623 N N . ARG B 1 323 ? -0.574 -21.297 -19.484 1 90.38 323 ARG B N 1
ATOM 7624 C CA . ARG B 1 323 ? 0.458 -20.5 -18.828 1 90.38 323 ARG B CA 1
ATOM 7625 C C . ARG B 1 323 ? 0.375 -20.656 -17.312 1 90.38 323 ARG B C 1
ATOM 7627 O O . ARG B 1 323 ? 1.4 -20.656 -16.625 1 90.38 323 ARG B O 1
ATOM 7634 N N . LEU B 1 324 ? -0.874 -20.766 -16.812 1 94 324 LEU B N 1
ATOM 7635 C CA . LEU B 1 324 ? -0.969 -20.406 -15.406 1 94 324 LEU B CA 1
ATOM 7636 C C . LEU B 1 324 ? -1.583 -21.547 -14.602 1 94 324 LEU B C 1
ATOM 7638 O O . LEU B 1 324 ? -1.398 -21.625 -13.383 1 94 324 LEU B O 1
ATOM 7642 N N . SER B 1 325 ? -2.326 -22.422 -15.164 1 93.56 325 SER B N 1
ATOM 7643 C CA . SER B 1 325 ? -3.09 -23.391 -14.391 1 93.56 325 SER B CA 1
ATOM 7644 C C . SER B 1 325 ? -2.338 -24.719 -14.281 1 93.56 325 SER B C 1
ATOM 7646 O O . SER B 1 325 ? -1.853 -25.25 -15.281 1 93.56 325 SER B O 1
ATOM 7648 N N . LEU B 1 326 ? -2.193 -25.156 -13.102 1 94.5 326 LEU B N 1
ATOM 7649 C CA . LEU B 1 326 ? -1.723 -26.516 -12.875 1 94.5 326 LEU B CA 1
ATOM 7650 C C . LEU B 1 326 ? -2.887 -27.5 -12.891 1 94.5 326 LEU B C 1
ATOM 7652 O O . LEU B 1 326 ? -3.713 -27.5 -11.977 1 94.5 326 LEU B O 1
ATOM 7656 N N . PRO B 1 327 ? -2.949 -28.312 -13.875 1 92.56 327 PRO B N 1
ATOM 7657 C CA . PRO B 1 327 ? -4.098 -29.219 -13.992 1 92.56 327 PRO B CA 1
ATOM 7658 C C . PRO B 1 327 ? -4.148 -30.25 -12.875 1 92.56 327 PRO B C 1
ATOM 7660 O O . PRO B 1 327 ? -3.121 -30.828 -12.523 1 92.56 327 PRO B O 1
ATOM 7663 N N . THR B 1 328 ? -5.352 -30.531 -12.406 1 91.38 328 THR B N 1
ATOM 7664 C CA . THR B 1 328 ? -5.559 -31.484 -11.312 1 91.38 328 THR B CA 1
ATOM 7665 C C . THR B 1 328 ? -5.164 -32.875 -11.734 1 91.38 328 THR B C 1
ATOM 7667 O O . THR B 1 328 ? -4.707 -33.688 -10.914 1 91.38 328 THR B O 1
ATOM 7670 N N . ARG B 1 329 ? -5.262 -33.25 -12.984 1 91.75 329 ARG B N 1
ATOM 7671 C CA . ARG B 1 329 ? -5 -34.594 -13.477 1 91.75 329 ARG B CA 1
ATOM 7672 C C . ARG B 1 329 ? -3.52 -34.938 -13.352 1 91.75 329 ARG B C 1
ATOM 7674 O O . ARG B 1 329 ? -3.162 -36.125 -13.211 1 91.75 329 ARG B O 1
ATOM 7681 N N . VAL B 1 330 ? -2.693 -33.938 -13.414 1 94.69 330 VAL B N 1
ATOM 7682 C CA . VAL B 1 330 ? -1.263 -34.188 -13.281 1 94.69 330 VAL B CA 1
ATOM 7683 C C . VAL B 1 330 ? -0.967 -34.75 -11.906 1 94.69 330 VAL B C 1
ATOM 7685 O O . VAL B 1 330 ? -0.226 -35.75 -11.789 1 94.69 330 VAL B O 1
ATOM 7688 N N . LEU B 1 331 ? -1.587 -34.188 -10.906 1 94.31 331 LEU B N 1
ATOM 7689 C CA . LEU B 1 331 ? -1.358 -34.656 -9.547 1 94.31 331 LEU B CA 1
ATOM 7690 C C . LEU B 1 331 ? -2.018 -36 -9.32 1 94.31 331 LEU B C 1
ATOM 7692 O O . LEU B 1 331 ? -1.478 -36.844 -8.602 1 94.31 331 LEU B O 1
ATOM 7696 N N . PHE B 1 332 ? -3.131 -36.188 -9.914 1 92.38 332 PHE B N 1
ATOM 7697 C CA . PHE B 1 332 ? -3.807 -37.5 -9.82 1 92.38 332 PHE B CA 1
ATOM 7698 C C . PHE B 1 332 ? -2.955 -38.594 -10.438 1 92.38 332 PHE B C 1
ATOM 7700 O O . PHE B 1 332 ? -2.734 -39.625 -9.812 1 92.38 332 PHE B O 1
ATOM 7707 N N . LEU B 1 333 ? -2.438 -38.375 -11.617 1 95.69 333 LEU B N 1
ATOM 7708 C CA . LEU B 1 333 ? -1.604 -39.344 -12.32 1 95.69 333 LEU B CA 1
ATOM 7709 C C . LEU B 1 333 ? -0.349 -39.656 -11.508 1 95.69 333 LEU B C 1
ATOM 7711 O O . LEU B 1 333 ? 0.027 -40.844 -11.375 1 95.69 333 LEU B O 1
ATOM 7715 N N . MET B 1 334 ? 0.227 -38.625 -10.984 1 95.5 334 MET B N 1
ATOM 7716 C CA . MET B 1 334 ? 1.438 -38.812 -10.188 1 95.5 334 MET B CA 1
ATOM 7717 C C . MET B 1 334 ? 1.146 -39.625 -8.93 1 95.5 334 MET B C 1
ATOM 7719 O O . MET B 1 334 ? 1.832 -40.594 -8.648 1 95.5 334 MET B O 1
ATOM 7723 N N . ALA B 1 335 ? 0.117 -39.25 -8.25 1 94.06 335 ALA B N 1
ATOM 7724 C CA . ALA B 1 335 ? -0.146 -39.812 -6.926 1 94.06 335 ALA B CA 1
ATOM 7725 C C . ALA B 1 335 ? -0.748 -41.219 -7.027 1 94.06 335 ALA B C 1
ATOM 7727 O O . ALA B 1 335 ? -0.393 -42.094 -6.254 1 94.06 335 ALA B O 1
ATOM 7728 N N . ALA B 1 336 ? -1.624 -41.406 -7.938 1 91.5 336 ALA B N 1
ATOM 7729 C CA . ALA B 1 336 ? -2.398 -42.625 -8 1 91.5 336 ALA B CA 1
ATOM 7730 C C . ALA B 1 336 ? -1.601 -43.75 -8.672 1 91.5 336 ALA B C 1
ATOM 7732 O O . ALA B 1 336 ? -1.804 -44.938 -8.375 1 91.5 336 ALA B O 1
ATOM 7733 N N . SER B 1 337 ? -0.693 -43.406 -9.57 1 91.94 337 SER B N 1
ATOM 7734 C CA . SER B 1 337 ? -0.08 -44.469 -10.352 1 91.94 337 SER B CA 1
ATOM 7735 C C . SER B 1 337 ? 1.408 -44.219 -10.562 1 91.94 337 SER B C 1
ATOM 7737 O O . SER B 1 337 ? 2.156 -45.125 -10.914 1 91.94 337 SER B O 1
ATOM 7739 N N . GLY B 1 338 ? 1.815 -43 -10.43 1 94.94 338 GLY B N 1
ATOM 7740 C CA . GLY B 1 338 ? 3.203 -42.688 -10.719 1 94.94 338 GLY B CA 1
ATOM 7741 C C . GLY B 1 338 ? 3.557 -42.781 -12.188 1 94.94 338 GLY B C 1
ATOM 7742 O O . GLY B 1 338 ? 4.734 -42.844 -12.547 1 94.94 338 GLY B O 1
ATOM 7743 N N . ILE B 1 339 ? 2.604 -42.875 -13.039 1 96.25 339 ILE B N 1
ATOM 7744 C CA . ILE B 1 339 ? 2.773 -43.062 -14.477 1 96.25 339 ILE B CA 1
ATOM 7745 C C . ILE B 1 339 ? 3.51 -41.875 -15.062 1 96.25 339 ILE B C 1
ATOM 7747 O O . ILE B 1 339 ? 3.23 -40.719 -14.695 1 96.25 339 ILE B O 1
ATOM 7751 N N . PRO B 1 340 ? 4.578 -42.094 -15.898 1 97.94 340 PRO B N 1
ATOM 7752 C CA . PRO B 1 340 ? 5.238 -40.969 -16.547 1 97.94 340 PRO B CA 1
ATOM 7753 C C . PRO B 1 340 ? 4.273 -40.125 -17.375 1 97.94 340 PRO B C 1
ATOM 7755 O O . PRO B 1 340 ? 3.404 -40.656 -18.062 1 97.94 340 PRO B O 1
ATOM 7758 N N . ILE B 1 341 ? 4.469 -38.844 -17.297 1 98.25 341 ILE B N 1
ATOM 7759 C CA . ILE B 1 341 ? 3.566 -37.938 -17.984 1 98.25 341 ILE B CA 1
ATOM 7760 C C . ILE B 1 341 ? 4.301 -37.25 -19.141 1 98.25 341 ILE B C 1
ATOM 7762 O O . ILE B 1 341 ? 5.398 -36.719 -18.953 1 98.25 341 ILE B O 1
ATOM 7766 N N . LEU B 1 342 ? 3.77 -37.312 -20.297 1 98.38 342 LEU B N 1
ATOM 7767 C CA . LEU B 1 342 ? 4.262 -36.594 -21.469 1 98.38 342 LEU B CA 1
ATOM 7768 C C . LEU B 1 342 ? 3.414 -35.375 -21.75 1 98.38 342 LEU B C 1
ATOM 7770 O O . LEU B 1 342 ? 2.295 -35.5 -22.266 1 98.38 342 LEU B O 1
ATOM 7774 N N . VAL B 1 343 ? 3.971 -34.219 -21.453 1 97.81 343 VAL B N 1
ATOM 7775 C CA . VAL B 1 343 ? 3.275 -32.969 -21.734 1 97.81 343 VAL B CA 1
ATOM 7776 C C . VAL B 1 343 ? 3.578 -32.5 -23.156 1 97.81 343 VAL B C 1
ATOM 7778 O O . VAL B 1 343 ? 4.742 -32.438 -23.562 1 97.81 343 VAL B O 1
ATOM 7781 N N . LEU B 1 344 ? 2.576 -32.25 -23.906 1 97.19 344 LEU B N 1
ATOM 7782 C CA . LEU B 1 344 ? 2.756 -31.719 -25.266 1 97.19 344 LEU B CA 1
ATOM 7783 C C . LEU B 1 344 ? 2.57 -30.203 -25.297 1 97.19 344 LEU B C 1
ATOM 7785 O O . LEU B 1 344 ? 1.581 -29.688 -24.766 1 97.19 344 LEU B O 1
ATOM 7789 N N . GLY B 1 345 ? 3.5 -29.516 -25.828 1 94.31 345 GLY B N 1
ATOM 7790 C CA . GLY B 1 345 ? 3.459 -28.062 -25.906 1 94.31 345 GLY B CA 1
ATOM 7791 C C . GLY B 1 345 ? 4.754 -27.406 -25.469 1 94.31 345 GLY B C 1
ATOM 7792 O O . GLY B 1 345 ? 5.828 -28 -25.594 1 94.31 345 GLY B O 1
ATOM 7793 N N . SER B 1 346 ? 4.664 -26.188 -25.031 1 90.75 346 SER B N 1
ATOM 7794 C CA . SER B 1 346 ? 5.832 -25.422 -24.609 1 90.75 346 SER B CA 1
ATOM 7795 C C . SER B 1 346 ? 6.312 -25.859 -23.234 1 90.75 346 SER B C 1
ATOM 7797 O O . SER B 1 346 ? 5.5 -26.156 -22.344 1 90.75 346 SER B O 1
ATOM 7799 N N . ARG B 1 347 ? 7.598 -25.797 -22.969 1 88.94 347 ARG B N 1
ATOM 7800 C CA . ARG B 1 347 ? 8.211 -26.094 -21.688 1 88.94 347 ARG B CA 1
ATOM 7801 C C . ARG B 1 347 ? 7.848 -25.031 -20.641 1 88.94 347 ARG B C 1
ATOM 7803 O O . ARG B 1 347 ? 8.062 -25.234 -19.438 1 88.94 347 ARG B O 1
ATOM 7810 N N . ARG B 1 348 ? 7.219 -23.984 -21.094 1 84.88 348 ARG B N 1
ATOM 7811 C CA . ARG B 1 348 ? 6.941 -22.859 -20.219 1 84.88 348 ARG B CA 1
ATOM 7812 C C . ARG B 1 348 ? 5.527 -22.938 -19.656 1 84.88 348 ARG B C 1
ATOM 7814 O O . ARG B 1 348 ? 5.105 -22.047 -18.891 1 84.88 348 ARG B O 1
ATOM 7821 N N . THR B 1 349 ? 4.773 -23.938 -20.031 1 92.44 349 THR B N 1
ATOM 7822 C CA . THR B 1 349 ? 3.434 -24.094 -19.484 1 92.44 349 THR B CA 1
ATOM 7823 C C . THR B 1 349 ? 3.504 -24.516 -18.016 1 92.44 349 THR B C 1
ATOM 7825 O O . THR B 1 349 ? 4.516 -25.047 -17.562 1 92.44 349 THR B O 1
ATOM 7828 N N . ALA B 1 350 ? 2.48 -24.219 -17.25 1 92.81 350 ALA B N 1
ATOM 7829 C CA . ALA B 1 350 ? 2.439 -24.578 -15.836 1 92.81 350 ALA B CA 1
ATOM 7830 C C . ALA B 1 350 ? 2.551 -26.094 -15.664 1 92.81 350 ALA B C 1
ATOM 7832 O O . ALA B 1 350 ? 3.262 -26.562 -14.773 1 92.81 350 ALA B O 1
ATOM 7833 N N . ALA B 1 351 ? 1.918 -26.859 -16.516 1 95.12 351 ALA B N 1
ATOM 7834 C CA . ALA B 1 351 ? 1.988 -28.312 -16.453 1 95.12 351 ALA B CA 1
ATOM 7835 C C . ALA B 1 351 ? 3.412 -28.797 -16.703 1 95.12 351 ALA B C 1
ATOM 7837 O O . ALA B 1 351 ? 3.912 -29.672 -15.977 1 95.12 351 ALA B O 1
ATOM 7838 N N . ALA B 1 352 ? 4.035 -28.25 -17.734 1 94.44 352 ALA B N 1
ATOM 7839 C CA . ALA B 1 352 ? 5.41 -28.625 -18.047 1 94.44 352 ALA B CA 1
ATOM 7840 C C . ALA B 1 352 ? 6.352 -28.281 -16.891 1 94.44 352 ALA B C 1
ATOM 7842 O O . ALA B 1 352 ? 7.23 -29.062 -16.547 1 94.44 352 ALA B O 1
ATOM 7843 N N . GLY B 1 353 ? 6.125 -27.094 -16.344 1 90 353 GLY B N 1
ATOM 7844 C CA . GLY B 1 353 ? 6.949 -26.688 -15.219 1 90 353 GLY B CA 1
ATOM 7845 C C . GLY B 1 353 ? 6.91 -27.672 -14.07 1 90 353 GLY B C 1
ATOM 7846 O O . GLY B 1 353 ? 7.953 -28.016 -13.516 1 90 353 GLY B O 1
ATOM 7847 N N . PHE B 1 354 ? 5.773 -28.156 -13.75 1 94.12 354 PHE B N 1
ATOM 7848 C CA . PHE B 1 354 ? 5.613 -29.109 -12.648 1 94.12 354 PHE B CA 1
ATOM 7849 C C . PHE B 1 354 ? 6.301 -30.422 -12.969 1 94.12 354 PHE B C 1
ATOM 7851 O O . PHE B 1 354 ? 7.031 -30.969 -12.141 1 94.12 354 PHE B O 1
ATOM 7858 N N . VAL B 1 355 ? 6.086 -30.953 -14.172 1 95.94 355 VAL B N 1
ATOM 7859 C CA . VAL B 1 355 ? 6.605 -32.25 -14.594 1 95.94 355 VAL B CA 1
ATOM 7860 C C . VAL B 1 355 ? 8.133 -32.219 -14.625 1 95.94 355 VAL B C 1
ATOM 7862 O O . VAL B 1 355 ? 8.797 -33.156 -14.172 1 95.94 355 VAL B O 1
ATOM 7865 N N . LEU B 1 356 ? 8.633 -31.156 -15.062 1 90.38 356 LEU B N 1
ATOM 7866 C CA . LEU B 1 356 ? 10.086 -31.016 -15.164 1 90.38 356 LEU B CA 1
ATOM 7867 C C . LEU B 1 356 ? 10.711 -30.812 -13.789 1 90.38 356 LEU B C 1
ATOM 7869 O O . LEU B 1 356 ? 11.75 -31.391 -13.484 1 90.38 356 LEU B O 1
ATOM 7873 N N . ARG B 1 357 ? 10.078 -30.047 -12.961 1 87.25 357 ARG B N 1
ATOM 7874 C CA . ARG B 1 357 ? 10.578 -29.766 -11.617 1 87.25 357 ARG B CA 1
ATOM 7875 C C . ARG B 1 357 ? 10.609 -31.047 -10.773 1 87.25 357 ARG B C 1
ATOM 7877 O O . ARG B 1 357 ? 11.5 -31.219 -9.938 1 87.25 357 ARG B O 1
ATOM 7884 N N . THR B 1 358 ? 9.609 -31.891 -10.938 1 92.38 358 THR B N 1
ATOM 7885 C CA . THR B 1 358 ? 9.5 -33.094 -10.141 1 92.38 358 THR B CA 1
ATOM 7886 C C . THR B 1 358 ? 10.195 -34.281 -10.844 1 92.38 358 THR B C 1
ATOM 7888 O O . THR B 1 358 ? 10.445 -35.312 -10.227 1 92.38 358 THR B O 1
ATOM 7891 N N . GLY B 1 359 ? 10.469 -34.125 -12.125 1 93.88 359 GLY B N 1
ATOM 7892 C CA . GLY B 1 359 ? 11.141 -35.156 -12.898 1 93.88 359 GLY B CA 1
ATOM 7893 C C . GLY B 1 359 ? 10.234 -36.344 -13.203 1 93.88 359 GLY B C 1
ATOM 7894 O O . GLY B 1 359 ? 10.711 -37.469 -13.336 1 93.88 359 GLY B O 1
ATOM 7895 N N . ILE B 1 360 ? 8.945 -36.125 -13.336 1 96.88 360 ILE B N 1
ATOM 7896 C CA . ILE B 1 360 ? 8.023 -37.25 -13.438 1 96.88 360 ILE B CA 1
ATOM 7897 C C . ILE B 1 360 ? 7.566 -37.406 -14.883 1 96.88 360 ILE B C 1
ATOM 7899 O O . ILE B 1 360 ? 6.574 -38.094 -15.148 1 96.88 360 ILE B O 1
ATOM 7903 N N . GLY B 1 361 ? 8.25 -36.781 -15.742 1 97.25 361 GLY B N 1
ATOM 7904 C CA . GLY B 1 361 ? 7.871 -36.938 -17.141 1 97.25 361 GLY B CA 1
ATOM 7905 C C . GLY B 1 361 ? 8.758 -36.125 -18.078 1 97.25 361 GLY B C 1
ATOM 7906 O O . GLY B 1 361 ? 9.906 -35.844 -17.75 1 97.25 361 GLY B O 1
ATOM 7907 N N . GLU B 1 362 ? 8.195 -35.938 -19.281 1 96.56 362 GLU B N 1
ATOM 7908 C CA . GLU B 1 362 ? 8.891 -35.219 -20.328 1 96.56 362 GLU B CA 1
ATOM 7909 C C . GLU B 1 362 ? 7.961 -34.219 -21.031 1 96.56 362 GLU B C 1
ATOM 7911 O O . GLU B 1 362 ? 6.742 -34.281 -20.875 1 96.56 362 GLU B O 1
ATOM 7916 N N . VAL B 1 363 ? 8.625 -33.312 -21.703 1 96.31 363 VAL B N 1
ATOM 7917 C CA . VAL B 1 363 ? 7.891 -32.344 -22.5 1 96.31 363 VAL B CA 1
ATOM 7918 C C . VAL B 1 363 ? 8.32 -32.469 -23.969 1 96.31 363 VAL B C 1
ATOM 7920 O O . VAL B 1 363 ? 9.508 -32.625 -24.266 1 96.31 363 VAL B O 1
ATOM 7923 N N . ALA B 1 364 ? 7.383 -32.5 -24.859 1 96.44 364 ALA B N 1
ATOM 7924 C CA . ALA B 1 364 ? 7.648 -32.531 -26.297 1 96.44 364 ALA B CA 1
ATOM 7925 C C . ALA B 1 364 ? 6.715 -31.594 -27.047 1 96.44 364 ALA B C 1
ATOM 7927 O O . ALA B 1 364 ? 5.672 -31.203 -26.516 1 96.44 364 ALA B O 1
ATOM 7928 N N . ASP B 1 365 ? 7.16 -31.172 -28.234 1 94.94 365 ASP B N 1
ATOM 7929 C CA . ASP B 1 365 ? 6.262 -30.406 -29.078 1 94.94 365 ASP B CA 1
ATOM 7930 C C . ASP B 1 365 ? 5.234 -31.312 -29.766 1 94.94 365 ASP B C 1
ATOM 7932 O O . ASP B 1 365 ? 5.141 -32.5 -29.453 1 94.94 365 ASP B O 1
ATOM 7936 N N . TYR B 1 366 ? 4.387 -30.766 -30.625 1 96.06 366 TYR B N 1
ATOM 7937 C CA . TYR B 1 366 ? 3.293 -31.5 -31.25 1 96.06 366 TYR B CA 1
ATOM 7938 C C . TYR B 1 366 ? 3.756 -32.188 -32.531 1 96.06 366 TYR B C 1
ATOM 7940 O O . TYR B 1 366 ? 2.938 -32.719 -33.281 1 96.06 366 TYR B O 1
ATOM 7948 N N . GLU B 1 367 ? 5.07 -32.25 -32.75 1 96.69 367 GLU B N 1
ATOM 7949 C CA . GLU B 1 367 ? 5.574 -32.969 -33.906 1 96.69 367 GLU B CA 1
ATOM 7950 C C . GLU B 1 367 ? 5.508 -34.5 -33.688 1 96.69 367 GLU B C 1
ATOM 7952 O O . GLU B 1 367 ? 5.91 -34.969 -32.625 1 96.69 367 GLU B O 1
ATOM 7957 N N . ALA B 1 368 ? 5.082 -35.219 -34.719 1 97.38 368 ALA B N 1
ATOM 7958 C CA . ALA B 1 368 ? 4.859 -36.656 -34.594 1 97.38 368 ALA B CA 1
ATOM 7959 C C . ALA B 1 368 ? 6.145 -37.406 -34.219 1 97.38 368 ALA B C 1
ATOM 7961 O O . ALA B 1 368 ? 6.133 -38.281 -33.375 1 97.38 368 ALA B O 1
ATOM 7962 N N . ALA B 1 369 ? 7.203 -37 -34.812 1 97.06 369 ALA B N 1
ATOM 7963 C CA . ALA B 1 369 ? 8.484 -37.656 -34.562 1 97.06 369 ALA B CA 1
ATOM 7964 C C . ALA B 1 369 ? 8.945 -37.375 -33.125 1 97.06 369 ALA B C 1
ATOM 7966 O O . ALA B 1 369 ? 9.445 -38.281 -32.469 1 97.06 369 ALA B O 1
ATOM 7967 N N . SER B 1 370 ? 8.789 -36.188 -32.719 1 96.94 370 SER B N 1
ATOM 7968 C CA . SER B 1 370 ? 9.148 -35.812 -31.344 1 96.94 370 SER B CA 1
ATOM 7969 C C . SER B 1 370 ? 8.305 -36.562 -30.328 1 96.94 370 SER B C 1
ATOM 7971 O O . SER B 1 370 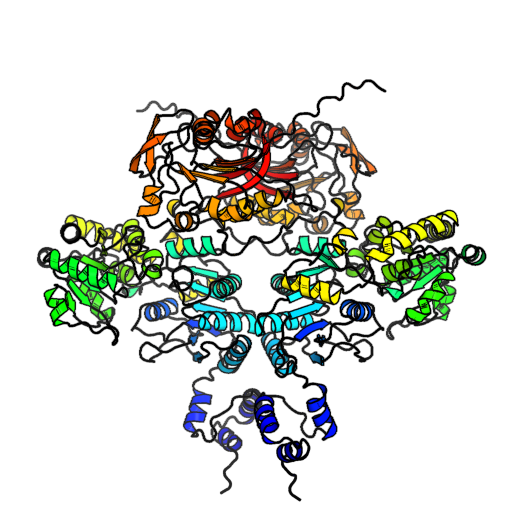? 8.812 -37.031 -29.297 1 96.94 370 SER B O 1
ATOM 7973 N N . PHE B 1 371 ? 7.055 -36.656 -30.641 1 97.19 371 PHE B N 1
ATOM 7974 C CA . PHE B 1 371 ? 6.117 -37.375 -29.781 1 97.19 371 PHE B CA 1
ATOM 7975 C C . PHE B 1 371 ? 6.5 -38.844 -29.672 1 97.19 371 PHE B C 1
ATOM 7977 O O . PHE B 1 371 ? 6.59 -39.406 -28.562 1 97.19 371 PHE B O 1
ATOM 7984 N N . ARG B 1 372 ? 6.785 -39.469 -30.781 1 97.12 372 ARG B N 1
ATOM 7985 C CA . ARG B 1 372 ? 7.141 -40.875 -30.812 1 97.12 372 ARG B CA 1
ATOM 7986 C C . ARG B 1 372 ? 8.43 -41.125 -30.031 1 97.12 372 ARG B C 1
ATOM 7988 O O . ARG B 1 372 ? 8.516 -42.094 -29.25 1 97.12 372 ARG B O 1
ATOM 7995 N N . ARG B 1 373 ? 9.359 -40.312 -30.219 1 97.25 373 ARG B N 1
ATOM 7996 C CA . ARG B 1 373 ? 10.633 -40.469 -29.531 1 97.25 373 ARG B CA 1
ATOM 7997 C C . ARG B 1 373 ? 10.469 -40.375 -28.016 1 97.25 373 ARG B C 1
ATOM 7999 O O . ARG B 1 373 ? 11.031 -41.156 -27.266 1 97.25 373 ARG B O 1
ATOM 8006 N N . ALA B 1 374 ? 9.703 -39.375 -27.625 1 97.44 374 ALA B N 1
ATOM 8007 C CA . ALA B 1 374 ? 9.469 -39.188 -26.188 1 97.44 374 ALA B CA 1
ATOM 8008 C C . ALA B 1 374 ? 8.703 -40.344 -25.594 1 97.44 374 ALA B C 1
ATOM 8010 O O . ALA B 1 374 ? 9.031 -40.812 -24.5 1 97.44 374 ALA B O 1
ATOM 8011 N N . ALA B 1 375 ? 7.691 -40.781 -26.297 1 97.44 375 ALA B N 1
ATOM 8012 C CA . ALA B 1 375 ? 6.895 -41.938 -25.844 1 97.44 375 ALA B CA 1
ATOM 8013 C C . ALA B 1 375 ? 7.762 -43.188 -25.688 1 97.44 375 ALA B C 1
ATOM 8015 O O . ALA B 1 375 ? 7.637 -43.906 -24.703 1 97.44 375 ALA B O 1
ATOM 8016 N N . GLU B 1 376 ? 8.609 -43.375 -26.625 1 96.88 376 GLU B N 1
ATOM 8017 C CA . GLU B 1 376 ? 9.484 -44.531 -26.578 1 96.88 376 GLU B CA 1
ATOM 8018 C C . GLU B 1 376 ? 10.453 -44.438 -25.406 1 96.88 376 GLU B C 1
ATOM 8020 O O . GLU B 1 376 ? 10.719 -45.469 -24.734 1 96.88 376 GLU B O 1
ATOM 8025 N N . ARG B 1 377 ? 10.93 -43.312 -25.156 1 96.94 377 ARG B N 1
ATOM 8026 C CA . ARG B 1 377 ? 11.812 -43.125 -24 1 96.94 377 ARG B CA 1
ATOM 8027 C C . ARG B 1 377 ? 11.078 -43.406 -22.703 1 96.94 377 ARG B C 1
ATOM 8029 O O . ARG B 1 377 ? 11.648 -43.969 -21.766 1 96.94 377 ARG B O 1
ATOM 8036 N N . LEU B 1 378 ? 9.828 -43 -22.656 1 97.25 378 LEU B N 1
ATOM 8037 C CA . LEU B 1 378 ? 9.047 -43.156 -21.438 1 97.25 378 LEU B CA 1
ATOM 8038 C C . LEU B 1 378 ? 8.617 -44.625 -21.266 1 97.25 378 LEU B C 1
ATOM 8040 O O . LEU B 1 378 ? 8.18 -45.031 -20.188 1 97.25 378 LEU B O 1
ATOM 8044 N N . CYS B 1 379 ? 8.805 -45.406 -22.328 1 96.56 379 CYS B N 1
ATOM 8045 C CA . CYS B 1 379 ? 8.492 -46.812 -22.266 1 96.56 379 CYS B CA 1
ATOM 8046 C C . CYS B 1 379 ? 9.711 -47.625 -21.859 1 96.56 379 CYS B C 1
ATOM 8048 O O . CYS B 1 379 ? 9.609 -48.844 -21.594 1 96.56 379 CYS B O 1
ATOM 8050 N N . ASP B 1 380 ? 10.859 -46.938 -21.781 1 96.19 380 ASP B N 1
ATOM 8051 C CA . ASP B 1 380 ? 12.086 -47.594 -21.359 1 96.19 380 ASP B CA 1
ATOM 8052 C C . ASP B 1 380 ? 12.008 -48 -19.891 1 96.19 380 ASP B C 1
ATOM 8054 O O . ASP B 1 380 ? 11.641 -47.219 -19.031 1 96.19 380 ASP B O 1
ATOM 8058 N N . PRO B 1 381 ? 12.359 -49.281 -19.594 1 95.5 381 PRO B N 1
ATOM 8059 C CA . PRO B 1 381 ? 12.219 -49.781 -18.219 1 95.5 381 PRO B CA 1
ATOM 8060 C C . PRO B 1 381 ? 13.016 -48.969 -17.203 1 95.5 381 PRO B C 1
ATOM 8062 O O . PRO B 1 381 ? 12.555 -48.75 -16.094 1 95.5 381 PRO B O 1
ATOM 8065 N N . ALA B 1 382 ? 14.18 -48.562 -17.562 1 96.06 382 ALA B N 1
ATOM 8066 C CA . ALA B 1 382 ? 14.992 -47.781 -16.656 1 96.06 382 ALA B CA 1
ATOM 8067 C C . ALA B 1 382 ? 14.336 -46.406 -16.406 1 96.06 382 ALA B C 1
ATOM 8069 O O . ALA B 1 382 ? 14.328 -45.938 -15.266 1 96.06 382 ALA B O 1
ATOM 8070 N N . THR B 1 383 ? 13.836 -45.812 -17.422 1 96.88 383 THR B N 1
ATOM 8071 C CA . THR B 1 383 ? 13.125 -44.531 -17.297 1 96.88 383 THR B CA 1
ATOM 8072 C C . THR B 1 383 ? 11.867 -44.719 -16.453 1 96.88 383 THR B C 1
ATOM 8074 O O . THR B 1 383 ? 11.57 -43.875 -15.586 1 96.88 383 THR B O 1
ATOM 8077 N N . GLN B 1 384 ? 11.141 -45.812 -16.656 1 96.56 384 GLN B N 1
ATOM 8078 C CA . GLN B 1 384 ? 9.953 -46.125 -15.883 1 96.56 384 GLN B CA 1
ATOM 8079 C C . GLN B 1 384 ? 10.266 -46.188 -14.391 1 96.56 384 GLN B C 1
ATOM 8081 O O . GLN B 1 384 ? 9.57 -45.594 -13.57 1 96.56 384 GLN B O 1
ATOM 8086 N N . ARG B 1 385 ? 11.32 -46.875 -14.125 1 95.81 385 ARG B N 1
ATOM 8087 C CA . ARG B 1 385 ? 11.711 -47.062 -12.734 1 95.81 385 ARG B CA 1
ATOM 8088 C C . ARG B 1 385 ? 12.062 -45.719 -12.094 1 95.81 385 ARG B C 1
ATOM 8090 O O . ARG B 1 385 ? 11.578 -45.375 -11.016 1 95.81 385 ARG B O 1
ATOM 8097 N N . ALA B 1 386 ? 12.883 -44.938 -12.734 1 97.12 386 ALA B N 1
ATOM 8098 C CA . ALA B 1 386 ? 13.336 -43.656 -12.211 1 97.12 386 ALA B CA 1
ATOM 8099 C C . ALA B 1 386 ? 12.164 -42.719 -11.992 1 97.12 386 ALA B C 1
ATOM 8101 O O . ALA B 1 386 ? 12.055 -42.094 -10.938 1 97.12 386 ALA B O 1
ATOM 8102 N N . VAL B 1 387 ? 11.273 -42.562 -12.945 1 97.12 387 VAL B N 1
ATOM 8103 C CA . VAL B 1 387 ? 10.148 -41.656 -12.891 1 97.12 387 VAL B CA 1
ATOM 8104 C C . VAL B 1 387 ? 9.18 -42.062 -11.789 1 97.12 387 VAL B C 1
ATOM 8106 O O . VAL B 1 387 ? 8.719 -41.25 -11 1 97.12 387 VAL B O 1
ATOM 8109 N N . ARG B 1 388 ? 8.891 -43.312 -11.703 1 96.19 388 ARG B N 1
ATOM 8110 C CA . ARG B 1 388 ? 7.93 -43.812 -10.719 1 96.19 388 ARG B CA 1
ATOM 8111 C C . ARG B 1 388 ? 8.484 -43.688 -9.305 1 96.19 388 ARG B C 1
ATOM 8113 O O . ARG B 1 388 ? 7.734 -43.438 -8.352 1 96.19 388 ARG B O 1
ATOM 8120 N N . GLU B 1 389 ? 9.773 -43.844 -9.172 1 96.62 389 GLU B N 1
ATOM 8121 C CA . GLU B 1 389 ? 10.406 -43.594 -7.875 1 96.62 389 GLU B CA 1
ATOM 8122 C C . GLU B 1 389 ? 10.289 -42.125 -7.461 1 96.62 389 GLU B C 1
ATOM 8124 O O . GLU B 1 389 ? 9.984 -41.844 -6.305 1 96.62 389 GLU B O 1
ATOM 8129 N N . ARG B 1 390 ? 10.539 -41.25 -8.359 1 96.69 390 ARG B N 1
ATOM 8130 C CA . ARG B 1 390 ? 10.414 -39.812 -8.07 1 96.69 390 ARG B CA 1
ATOM 8131 C C . ARG B 1 390 ? 8.969 -39.438 -7.754 1 96.69 390 ARG B C 1
ATOM 8133 O O . ARG B 1 390 ? 8.711 -38.625 -6.863 1 96.69 390 ARG B O 1
ATOM 8140 N N . ALA B 1 391 ? 8.047 -40.031 -8.523 1 96.31 391 ALA B N 1
ATOM 8141 C CA . ALA B 1 391 ? 6.625 -39.781 -8.281 1 96.31 391 ALA B CA 1
ATOM 8142 C C . ALA B 1 391 ? 6.223 -40.219 -6.879 1 96.31 391 ALA B C 1
ATOM 8144 O O . ALA B 1 391 ? 5.523 -39.5 -6.168 1 96.31 391 ALA B O 1
ATOM 8145 N N . ALA B 1 392 ? 6.672 -41.375 -6.535 1 95.38 392 ALA B N 1
ATOM 8146 C CA . ALA B 1 392 ? 6.355 -41.906 -5.215 1 95.38 392 ALA B CA 1
ATOM 8147 C C . ALA B 1 392 ? 6.938 -41.031 -4.109 1 95.38 392 ALA B C 1
ATOM 8149 O O . ALA B 1 392 ? 6.336 -40.875 -3.043 1 95.38 392 ALA B O 1
ATOM 8150 N N . ALA B 1 393 ? 8.07 -40.5 -4.363 1 94.81 393 ALA B N 1
ATOM 8151 C CA . ALA B 1 393 ? 8.734 -39.656 -3.383 1 94.81 393 ALA B CA 1
ATOM 8152 C C . ALA B 1 393 ? 8.039 -38.281 -3.273 1 94.81 393 ALA B C 1
ATOM 8154 O O . ALA B 1 393 ? 7.969 -37.719 -2.191 1 94.81 393 ALA B O 1
ATOM 8155 N N . ALA B 1 394 ? 7.52 -37.75 -4.348 1 94.5 394 ALA B N 1
ATOM 8156 C CA . ALA B 1 394 ? 6.957 -36.406 -4.398 1 94.5 394 ALA B CA 1
ATOM 8157 C C . ALA B 1 394 ? 5.484 -36.406 -4.004 1 94.5 394 ALA B C 1
ATOM 8159 O O . ALA B 1 394 ? 4.98 -35.438 -3.443 1 94.5 394 ALA B O 1
ATOM 8160 N N . ALA B 1 395 ? 4.762 -37.438 -4.23 1 94.88 395 ALA B N 1
ATOM 8161 C CA . ALA B 1 395 ? 3.305 -37.531 -4.188 1 94.88 395 ALA B CA 1
ATOM 8162 C C . ALA B 1 395 ? 2.781 -37.219 -2.791 1 94.88 395 ALA B C 1
ATOM 8164 O O . ALA B 1 395 ? 1.771 -36.5 -2.643 1 94.88 395 ALA B O 1
ATOM 8165 N N . PRO B 1 396 ? 3.449 -37.625 -1.736 1 94.12 396 PRO B N 1
ATOM 8166 C CA . PRO B 1 396 ? 2.902 -37.406 -0.394 1 94.12 396 PRO B CA 1
ATOM 8167 C C . PRO B 1 396 ? 2.74 -35.938 -0.051 1 94.12 396 PRO B C 1
ATOM 8169 O O . PRO B 1 396 ? 1.854 -35.562 0.728 1 94.12 396 PRO B O 1
ATOM 8172 N N . ALA B 1 397 ? 3.516 -35.062 -0.595 1 94 397 ALA B N 1
ATOM 8173 C CA . ALA B 1 397 ? 3.473 -33.656 -0.31 1 94 397 ALA B CA 1
ATOM 8174 C C . ALA B 1 397 ? 2.164 -33.031 -0.795 1 94 397 ALA B C 1
ATOM 8176 O O . ALA B 1 397 ? 1.784 -31.938 -0.358 1 94 397 ALA B O 1
ATOM 8177 N N . PHE B 1 398 ? 1.425 -33.719 -1.65 1 94.44 398 PHE B N 1
ATOM 8178 C CA . PHE B 1 398 ? 0.218 -33.156 -2.254 1 94.44 398 PHE B CA 1
ATOM 8179 C C . PHE B 1 398 ? -1.021 -33.906 -1.752 1 94.44 398 PHE B C 1
ATOM 8181 O O . PHE B 1 398 ? -2.102 -33.781 -2.336 1 94.44 398 PHE B O 1
ATOM 8188 N N . ALA B 1 399 ? -0.878 -34.656 -0.66 1 92.12 399 ALA B N 1
ATOM 8189 C CA . ALA B 1 399 ? -2.02 -35.344 -0.052 1 92.12 399 ALA B CA 1
ATOM 8190 C C . ALA B 1 399 ? -2.934 -34.344 0.66 1 92.12 399 ALA B C 1
ATOM 8192 O O . ALA B 1 399 ? -2.461 -33.438 1.36 1 92.12 399 ALA B O 1
ATOM 8193 N N . ALA B 1 400 ? -4.191 -34.5 0.456 1 86.94 400 ALA B N 1
ATOM 8194 C CA . ALA B 1 400 ? -5.191 -33.625 1.083 1 86.94 400 ALA B CA 1
ATOM 8195 C C . ALA B 1 400 ? -5.344 -33.969 2.566 1 86.94 400 ALA B C 1
ATOM 8197 O O . ALA B 1 400 ? -6.348 -34.531 2.979 1 86.94 400 ALA B O 1
ATOM 8198 N N . ARG B 1 401 ? -4.508 -33.625 3.365 1 89 401 ARG B N 1
ATOM 8199 C CA . ARG B 1 401 ? -4.594 -33.844 4.805 1 89 401 ARG B CA 1
ATOM 8200 C C . ARG B 1 401 ? -5.016 -32.562 5.527 1 89 401 ARG B C 1
ATOM 8202 O O . ARG B 1 401 ? -4.195 -31.656 5.738 1 89 401 ARG B O 1
ATOM 8209 N N . ASP B 1 402 ? -6.316 -32.469 5.926 1 92.44 402 ASP B N 1
ATOM 8210 C CA . ASP B 1 402 ? -6.875 -31.359 6.699 1 92.44 402 ASP B CA 1
ATOM 8211 C C . ASP B 1 402 ? -6.641 -30.016 5.996 1 92.44 402 ASP B C 1
ATOM 8213 O O . ASP B 1 402 ? -6.227 -29.047 6.625 1 92.44 402 ASP B O 1
ATOM 8217 N N . VAL B 1 403 ? -6.809 -29.969 4.684 1 96.19 403 VAL B N 1
ATOM 8218 C CA . VAL B 1 403 ? -6.508 -28.797 3.887 1 96.19 403 VAL B CA 1
ATOM 8219 C C . VAL B 1 403 ? -7.508 -27.688 4.207 1 96.19 403 VAL B C 1
ATOM 8221 O O . VAL B 1 403 ? -7.148 -26.5 4.242 1 96.19 403 VAL B O 1
ATOM 8224 N N . GLY B 1 404 ? -8.773 -28.078 4.434 1 95.62 404 GLY B N 1
ATOM 8225 C CA . GLY B 1 404 ? -9.766 -27.094 4.84 1 95.62 404 GLY B CA 1
ATOM 8226 C C . GLY B 1 404 ? -9.414 -26.391 6.137 1 95.62 404 GLY B C 1
ATOM 8227 O O . GLY B 1 404 ? -9.5 -25.172 6.23 1 95.62 404 GLY B O 1
ATOM 8228 N N . ALA B 1 405 ? -8.992 -27.156 7.07 1 94.75 405 ALA B N 1
ATOM 8229 C CA . ALA B 1 405 ? -8.562 -26.609 8.352 1 94.75 405 ALA B CA 1
ATOM 8230 C C . ALA B 1 405 ? -7.352 -25.688 8.172 1 94.75 405 ALA B C 1
ATOM 8232 O O . ALA B 1 405 ? -7.285 -24.609 8.766 1 94.75 405 ALA B O 1
ATOM 8233 N N . TRP B 1 406 ? -6.441 -26.203 7.395 1 96.19 406 TRP B N 1
ATOM 8234 C CA . TRP B 1 406 ? -5.258 -25.391 7.082 1 96.19 406 TRP B CA 1
ATOM 8235 C C . TRP B 1 406 ? -5.652 -24.062 6.449 1 96.19 406 TRP B C 1
ATOM 8237 O O . TRP B 1 406 ? -5.121 -23.016 6.816 1 96.19 406 TRP B O 1
ATOM 8247 N N . LEU B 1 407 ? -6.562 -24.078 5.543 1 97.38 407 LEU B N 1
ATOM 8248 C CA . LEU B 1 407 ? -6.996 -22.891 4.824 1 97.38 407 LEU B CA 1
ATOM 8249 C C . LEU B 1 407 ? -7.668 -21.906 5.773 1 97.38 407 LEU B C 1
ATOM 8251 O O . LEU B 1 407 ? -7.344 -20.703 5.766 1 97.38 407 LEU B O 1
ATOM 8255 N N . PHE B 1 408 ? -8.547 -22.359 6.613 1 96.25 408 PHE B N 1
ATOM 8256 C CA . PHE B 1 408 ? -9.281 -21.484 7.512 1 96.25 408 PHE B CA 1
ATOM 8257 C C . PHE B 1 408 ? -8.359 -20.922 8.586 1 96.25 408 PHE B C 1
ATOM 8259 O O . PHE B 1 408 ? -8.469 -19.734 8.945 1 96.25 408 PHE B O 1
ATOM 8266 N N . GLU B 1 409 ? -7.441 -21.75 9.047 1 95.69 409 GLU B N 1
ATOM 8267 C CA . GLU B 1 409 ? -6.441 -21.234 9.977 1 95.69 409 GLU B CA 1
ATOM 8268 C C . GLU B 1 409 ? -5.559 -20.172 9.312 1 95.69 409 GLU B C 1
ATOM 8270 O O . GLU B 1 409 ? -5.258 -19.141 9.914 1 95.69 409 GLU B O 1
ATOM 8275 N N . SER B 1 410 ? -5.121 -20.469 8.094 1 97.06 410 SER B N 1
ATOM 8276 C CA . SER B 1 410 ? -4.312 -19.531 7.324 1 97.06 410 SER B CA 1
ATOM 8277 C C . SER B 1 410 ? -5.051 -18.219 7.105 1 97.06 410 SER B C 1
ATOM 8279 O O . SER B 1 410 ? -4.453 -17.141 7.191 1 97.06 410 SER B O 1
ATOM 8281 N N . LEU B 1 411 ? -6.332 -18.297 6.801 1 96.94 411 LEU B N 1
ATOM 8282 C CA . LEU B 1 411 ? -7.16 -17.125 6.586 1 96.94 411 LEU B CA 1
ATOM 8283 C C . LEU B 1 411 ? -7.227 -16.266 7.852 1 96.94 411 LEU B C 1
ATOM 8285 O O . LEU B 1 411 ? -7.105 -15.039 7.785 1 96.94 411 LEU B O 1
ATOM 8289 N N . GLU B 1 412 ? -7.355 -16.859 8.992 1 93.38 412 GLU B N 1
ATOM 8290 C CA . GLU B 1 412 ? -7.395 -16.141 10.266 1 93.38 412 GLU B CA 1
ATOM 8291 C C . GLU B 1 412 ? -6.066 -15.445 10.555 1 93.38 412 GLU B C 1
ATOM 8293 O O . GLU B 1 412 ? -6.047 -14.344 11.094 1 93.38 412 GLU B O 1
ATOM 8298 N N . ARG B 1 413 ? -5.02 -16.094 10.055 1 91.5 413 ARG B N 1
ATOM 8299 C CA . ARG B 1 413 ? -3.686 -15.555 10.305 1 91.5 413 ARG B CA 1
ATOM 8300 C C . ARG B 1 413 ? -3.309 -14.516 9.258 1 91.5 413 ARG B C 1
ATOM 8302 O O . ARG B 1 413 ? -2.418 -13.688 9.484 1 91.5 413 ARG B O 1
ATOM 8309 N N . GLY B 1 414 ? -3.992 -14.633 8.109 1 91.88 414 GLY B N 1
ATOM 8310 C CA . GLY B 1 414 ? -3.605 -13.773 7 1 91.88 414 GLY B CA 1
ATOM 8311 C C . GLY B 1 414 ? -2.365 -14.266 6.277 1 91.88 414 GLY B C 1
ATOM 8312 O O . GLY B 1 414 ? -1.793 -13.539 5.457 1 91.88 414 GLY B O 1
ATOM 8313 N N . GLU B 1 415 ? -1.865 -15.414 6.648 1 92.12 415 GLU B N 1
ATOM 8314 C CA . GLU B 1 415 ? -0.744 -16.125 6.039 1 92.12 415 GLU B CA 1
ATOM 8315 C C . GLU B 1 415 ? -0.857 -17.625 6.262 1 92.12 415 GLU B C 1
ATOM 8317 O O . GLU B 1 415 ? -1.591 -18.078 7.145 1 92.12 415 GLU B O 1
ATOM 8322 N N . PRO B 1 416 ? -0.162 -18.438 5.52 1 94.62 416 PRO B N 1
ATOM 8323 C CA . PRO B 1 416 ? -0.284 -19.891 5.668 1 94.62 416 PRO B CA 1
ATOM 8324 C C . PRO B 1 416 ? 0.044 -20.375 7.082 1 94.62 416 PRO B C 1
ATOM 8326 O O . PRO B 1 416 ? 1 -19.891 7.695 1 94.62 416 PRO B O 1
ATOM 8329 N N . ALA B 1 417 ? -0.741 -21.281 7.582 1 95.06 417 ALA B N 1
ATOM 8330 C CA . ALA B 1 417 ? -0.569 -21.859 8.914 1 95.06 417 ALA B CA 1
ATOM 8331 C C . ALA B 1 417 ? 0.753 -22.609 9.016 1 95.06 417 ALA B C 1
ATOM 8333 O O . ALA B 1 417 ? 1.349 -22.688 10.094 1 95.06 417 ALA B O 1
ATOM 8334 N N . ASP B 1 418 ? 1.174 -23.188 7.898 1 93.5 418 ASP B N 1
ATOM 8335 C CA . ASP B 1 418 ? 2.484 -23.812 7.75 1 93.5 418 ASP B CA 1
ATOM 8336 C C . ASP B 1 418 ? 2.975 -23.719 6.309 1 93.5 418 ASP B C 1
ATOM 8338 O O . ASP B 1 418 ? 2.246 -23.266 5.426 1 93.5 418 ASP B O 1
ATOM 8342 N N . ASP B 1 419 ? 4.156 -24.156 6.066 1 90.06 419 ASP B N 1
ATOM 8343 C CA . ASP B 1 419 ? 4.773 -23.906 4.766 1 90.06 419 ASP B CA 1
ATOM 8344 C C . ASP B 1 419 ? 4.746 -25.156 3.9 1 90.06 419 ASP B C 1
ATOM 8346 O O . ASP B 1 419 ? 5.559 -25.312 2.986 1 90.06 419 ASP B O 1
ATOM 8350 N N . ARG B 1 420 ? 3.877 -26.062 4.113 1 93.12 420 ARG B N 1
ATOM 8351 C CA . ARG B 1 420 ? 3.92 -27.375 3.455 1 93.12 420 ARG B CA 1
ATOM 8352 C C . ARG B 1 420 ? 3.822 -27.219 1.94 1 93.12 420 ARG B C 1
ATOM 8354 O O . ARG B 1 420 ? 4.562 -27.875 1.199 1 93.12 420 ARG B O 1
ATOM 8361 N N . PHE B 1 421 ? 2.996 -26.344 1.503 1 93.88 421 PHE B N 1
ATOM 8362 C CA . PHE B 1 421 ? 2.803 -26.234 0.061 1 93.88 421 PHE B CA 1
ATOM 8363 C C . PHE B 1 421 ? 3.895 -25.391 -0.573 1 93.88 421 PHE B C 1
ATOM 8365 O O . PHE B 1 421 ? 4.305 -25.641 -1.708 1 93.88 421 PHE B O 1
ATOM 8372 N N . GLU B 1 422 ? 4.406 -24.406 0.143 1 90.31 422 GLU B N 1
ATOM 8373 C CA . GLU B 1 422 ? 5.555 -23.641 -0.334 1 90.31 422 GLU B CA 1
ATOM 8374 C C . GLU B 1 422 ? 6.805 -24.516 -0.417 1 90.31 422 GLU B C 1
ATOM 8376 O O . GLU B 1 422 ? 7.648 -24.312 -1.291 1 90.31 422 GLU B O 1
ATOM 8381 N N . ARG B 1 423 ? 6.934 -25.438 0.476 1 89 423 ARG B N 1
ATOM 8382 C CA . ARG B 1 423 ? 8.062 -26.359 0.462 1 89 423 ARG B CA 1
ATOM 8383 C C . ARG B 1 423 ? 7.945 -27.359 -0.694 1 89 423 ARG B C 1
ATOM 8385 O O . ARG B 1 423 ? 8.953 -27.75 -1.282 1 89 423 ARG B O 1
ATOM 8392 N N . ALA B 1 424 ? 6.723 -27.719 -0.952 1 91.56 424 ALA B N 1
ATOM 8393 C CA . ALA B 1 424 ? 6.488 -28.656 -2.045 1 91.56 424 ALA B CA 1
ATOM 8394 C C . ALA B 1 424 ? 6.754 -28 -3.398 1 91.56 424 ALA B C 1
ATOM 8396 O O . ALA B 1 424 ? 7.254 -28.656 -4.32 1 91.56 424 ALA B O 1
ATOM 8397 N N . LEU B 1 425 ? 6.375 -26.75 -3.463 1 90.19 425 LEU B N 1
ATOM 8398 C CA . LEU B 1 425 ? 6.582 -25.984 -4.688 1 90.19 425 LEU B CA 1
ATOM 8399 C C . LEU B 1 425 ? 7.281 -24.656 -4.387 1 90.19 425 LEU B C 1
ATOM 8401 O O . LEU B 1 425 ? 6.68 -23.594 -4.504 1 90.19 425 LEU B O 1
ATOM 8405 N N . PRO B 1 426 ? 8.508 -24.734 -4.148 1 78.56 426 PRO B N 1
ATOM 8406 C CA . PRO B 1 426 ? 9.234 -23.516 -3.764 1 78.56 426 PRO B CA 1
ATOM 8407 C C . PRO B 1 426 ? 9.375 -22.531 -4.914 1 78.56 426 PRO B C 1
ATOM 8409 O O . PRO B 1 426 ? 9.383 -22.922 -6.082 1 78.56 426 PRO B O 1
ATOM 8412 N N . SER B 1 427 ? 9.391 -21.297 -4.469 1 74.5 427 SER B N 1
ATOM 8413 C CA . SER B 1 427 ? 9.703 -20.266 -5.445 1 74.5 427 SER B CA 1
ATOM 8414 C C . SER B 1 427 ? 11.156 -20.344 -5.887 1 74.5 427 SER B C 1
ATOM 8416 O O . SER B 1 427 ? 12.047 -20.562 -5.062 1 74.5 427 SER B O 1
ATOM 8418 N N . ALA B 1 428 ? 11.352 -20.375 -7.172 1 65.38 428 ALA B N 1
ATOM 8419 C CA . ALA B 1 428 ? 12.711 -20.359 -7.707 1 65.38 428 ALA B CA 1
ATOM 8420 C C . ALA B 1 428 ? 13.055 -18.984 -8.273 1 65.38 428 ALA B C 1
ATOM 8422 O O . ALA B 1 428 ? 12.172 -18.219 -8.664 1 65.38 428 ALA B O 1
ATOM 8423 N N . PRO B 1 429 ? 14.328 -18.578 -8.07 1 60.72 429 PRO B N 1
ATOM 8424 C CA . PRO B 1 429 ? 14.742 -17.297 -8.648 1 60.72 429 PRO B CA 1
ATOM 8425 C C . PRO B 1 429 ? 14.281 -17.109 -10.094 1 60.72 429 PRO B C 1
ATOM 8427 O O . PRO B 1 429 ? 14.008 -15.992 -10.523 1 60.72 429 PRO B O 1
ATOM 8430 N N . GLU B 1 430 ? 14.141 -18.25 -10.703 1 59.34 430 GLU B N 1
ATOM 8431 C CA . GLU B 1 430 ? 13.773 -18.188 -12.109 1 59.34 430 GLU B CA 1
ATOM 8432 C C . GLU B 1 430 ? 12.312 -17.781 -12.281 1 59.34 430 GLU B C 1
ATOM 8434 O O . GLU B 1 430 ? 11.906 -17.359 -13.367 1 59.34 430 GLU B O 1
ATOM 8439 N N . ASP B 1 431 ? 11.656 -17.922 -11.109 1 64.62 431 ASP B N 1
ATOM 8440 C CA . ASP B 1 431 ? 10.234 -17.609 -11.195 1 64.62 431 ASP B CA 1
ATOM 8441 C C . ASP B 1 431 ? 10.023 -16.094 -11.289 1 64.62 431 ASP B C 1
ATOM 8443 O O . ASP B 1 431 ? 8.945 -15.641 -11.688 1 64.62 431 ASP B O 1
ATOM 8447 N N . LEU B 1 432 ? 11.07 -15.281 -11.164 1 67.81 432 LEU B N 1
ATOM 8448 C CA . LEU B 1 432 ? 11.039 -13.828 -11.242 1 67.81 432 LEU B CA 1
ATOM 8449 C C . LEU B 1 432 ? 9.852 -13.258 -10.484 1 67.81 432 LEU B C 1
ATOM 8451 O O . LEU B 1 432 ? 9.156 -12.375 -10.984 1 67.81 432 LEU B O 1
ATOM 8455 N N . THR B 1 433 ? 9.484 -13.977 -9.375 1 78.38 433 THR B N 1
ATOM 8456 C CA . THR B 1 433 ? 8.414 -13.453 -8.531 1 78.38 433 THR B CA 1
ATOM 8457 C C . THR B 1 433 ? 8.953 -12.383 -7.586 1 78.38 433 THR B C 1
ATOM 8459 O O . THR B 1 433 ? 9.867 -12.641 -6.805 1 78.38 433 THR B O 1
ATOM 8462 N N . PRO B 1 434 ? 8.391 -11.203 -7.742 1 85.31 434 PRO B N 1
ATOM 8463 C CA . PRO B 1 434 ? 8.828 -10.18 -6.793 1 85.31 434 PRO B CA 1
ATOM 8464 C C . PRO B 1 434 ? 8.57 -10.578 -5.34 1 85.31 434 PRO B C 1
ATOM 8466 O O . PRO B 1 434 ? 7.559 -11.211 -5.035 1 85.31 434 PRO B O 1
ATOM 8469 N N . TYR B 1 435 ? 9.453 -10.219 -4.438 1 88.5 435 TYR B N 1
ATOM 8470 C CA . TYR B 1 435 ? 9.32 -10.492 -3.01 1 88.5 435 TYR B CA 1
ATOM 8471 C C . TYR B 1 435 ? 8.367 -9.5 -2.35 1 88.5 435 TYR B C 1
ATOM 8473 O O . TYR B 1 435 ? 8.484 -8.289 -2.551 1 88.5 435 TYR B O 1
ATOM 8481 N N . ILE B 1 436 ? 7.406 -9.984 -1.706 1 89.38 436 ILE B N 1
ATOM 8482 C CA . ILE B 1 436 ? 6.543 -9.188 -0.835 1 89.38 436 ILE B CA 1
ATOM 8483 C C . ILE B 1 436 ? 6.59 -9.75 0.584 1 89.38 436 ILE B C 1
ATOM 8485 O O . ILE B 1 436 ? 6.184 -10.891 0.823 1 89.38 436 ILE B O 1
ATOM 8489 N N . GLY B 1 437 ? 7.121 -9 1.488 1 86.56 437 GLY B N 1
ATOM 8490 C CA . GLY B 1 437 ? 7.25 -9.445 2.869 1 86.56 437 GLY B CA 1
ATOM 8491 C C . GLY B 1 437 ? 5.953 -9.367 3.646 1 86.56 437 GLY B C 1
ATOM 8492 O O . GLY B 1 437 ? 4.945 -8.867 3.137 1 86.56 437 GLY B O 1
ATOM 8493 N N . PRO B 1 438 ? 5.988 -9.945 4.844 1 85.19 438 PRO B N 1
ATOM 8494 C CA . PRO B 1 438 ? 4.805 -9.836 5.695 1 85.19 438 PRO B CA 1
ATOM 8495 C C . PRO B 1 438 ? 4.43 -8.391 6.008 1 85.19 438 PRO B C 1
ATOM 8497 O O . PRO B 1 438 ? 5.297 -7.512 6.012 1 85.19 438 PRO B O 1
ATOM 8500 N N . ALA B 1 439 ? 3.176 -8.188 6.281 1 85.06 439 ALA B N 1
ATOM 8501 C CA . ALA B 1 439 ? 2.695 -6.848 6.609 1 85.06 439 ALA B CA 1
ATOM 8502 C C . ALA B 1 439 ? 3.326 -6.34 7.906 1 85.06 439 ALA B C 1
ATOM 8504 O O . ALA B 1 439 ? 3.52 -7.105 8.852 1 85.06 439 ALA B O 1
ATOM 8505 N N . VAL B 1 440 ? 3.627 -5.074 7.93 1 89.94 440 VAL B N 1
ATOM 8506 C CA . VAL B 1 440 ? 4.062 -4.418 9.156 1 89.94 440 VAL B CA 1
ATOM 8507 C C . VAL B 1 440 ? 2.877 -4.254 10.102 1 89.94 440 VAL B C 1
ATOM 8509 O O . VAL B 1 440 ? 1.762 -3.955 9.672 1 89.94 440 VAL B O 1
ATOM 8512 N N . PRO B 1 441 ? 3.062 -4.543 11.398 1 85.69 441 PRO B N 1
ATOM 8513 C CA . PRO B 1 441 ? 1.962 -4.398 12.352 1 85.69 441 PRO B CA 1
ATOM 8514 C C . PRO B 1 441 ? 1.301 -3.023 12.281 1 85.69 441 PRO B C 1
ATOM 8516 O O . PRO B 1 441 ? 1.972 -2.023 12.008 1 85.69 441 PRO B O 1
ATOM 8519 N N . GLU B 1 442 ? 0.019 -3.104 12.617 1 80.88 442 GLU B N 1
ATOM 8520 C CA . GLU B 1 442 ? -0.733 -1.853 12.664 1 80.88 442 GLU B CA 1
ATOM 8521 C C . GLU B 1 442 ? -0.178 -0.92 13.742 1 80.88 442 GLU B C 1
ATOM 8523 O O . GLU B 1 442 ? 0.292 -1.377 14.781 1 80.88 442 GLU B O 1
ATOM 8528 N N . GLY B 1 443 ? -0.075 0.259 13.555 1 80.88 443 GLY B N 1
ATOM 8529 C CA . GLY B 1 443 ? 0.377 1.211 14.555 1 80.88 443 GLY B CA 1
ATOM 8530 C C . GLY B 1 443 ? 1.784 1.721 14.305 1 80.88 443 GLY B C 1
ATOM 8531 O O . GLY B 1 443 ? 2.182 2.754 14.844 1 80.88 443 GLY B O 1
ATOM 8532 N N . VAL B 1 444 ? 2.588 0.813 13.578 1 89.44 444 VAL B N 1
ATOM 8533 C CA . VAL B 1 444 ? 3.922 1.302 13.242 1 89.44 444 VAL B CA 1
ATOM 8534 C C . VAL B 1 444 ? 3.811 2.533 12.344 1 89.44 444 VAL B C 1
ATOM 8536 O O . VAL B 1 444 ? 3.104 2.51 11.336 1 89.44 444 VAL B O 1
ATOM 8539 N N . GLN B 1 445 ? 4.477 3.566 12.719 1 88.31 445 GLN B N 1
ATOM 8540 C CA . GLN B 1 445 ? 4.441 4.809 11.961 1 88.31 445 GLN B CA 1
ATOM 8541 C C . GLN B 1 445 ? 5.09 4.633 10.586 1 88.31 445 GLN B C 1
ATOM 8543 O O . GLN B 1 445 ? 5.992 3.809 10.43 1 88.31 445 GLN B O 1
ATOM 8548 N N . LEU B 1 446 ? 4.637 5.387 9.656 1 89.69 446 LEU B N 1
ATOM 8549 C CA . LEU B 1 446 ? 5.055 5.27 8.266 1 89.69 446 LEU B CA 1
ATOM 8550 C C . LEU B 1 446 ? 6.574 5.363 8.148 1 89.69 446 LEU B C 1
ATOM 8552 O O . LEU B 1 446 ? 7.199 4.551 7.461 1 89.69 446 LEU B O 1
ATOM 8556 N N . GLU B 1 447 ? 7.195 6.219 8.859 1 89.31 447 GLU B N 1
ATOM 8557 C CA . GLU B 1 447 ? 8.617 6.504 8.719 1 89.31 447 GLU B CA 1
ATOM 8558 C C . GLU B 1 447 ? 9.469 5.352 9.258 1 89.31 447 GLU B C 1
ATOM 8560 O O . GLU B 1 447 ? 10.656 5.262 8.953 1 89.31 447 GLU B O 1
ATOM 8565 N N . LEU B 1 448 ? 8.883 4.488 10.086 1 94.81 448 LEU B N 1
ATOM 8566 C CA . LEU B 1 448 ? 9.656 3.438 10.75 1 94.81 448 LEU B CA 1
ATOM 8567 C C . LEU B 1 448 ? 9.398 2.084 10.094 1 94.81 448 LEU B C 1
ATOM 8569 O O . LEU B 1 448 ? 10.039 1.09 10.438 1 94.81 448 LEU B O 1
ATOM 8573 N N . ARG B 1 449 ? 8.445 2.033 9.117 1 94.5 449 ARG B N 1
ATOM 8574 C CA . ARG B 1 449 ? 8.023 0.766 8.531 1 94.5 449 ARG B CA 1
ATOM 8575 C C . ARG B 1 449 ? 9.172 0.095 7.789 1 94.5 449 ARG B C 1
ATOM 8577 O O . ARG B 1 449 ? 9.383 -1.114 7.91 1 94.5 449 ARG B O 1
ATOM 8584 N N . ALA B 1 450 ? 9.922 0.905 7.035 1 95.75 450 ALA B N 1
ATOM 8585 C CA . ALA B 1 450 ? 11.031 0.333 6.27 1 95.75 450 ALA B CA 1
ATOM 8586 C C . ALA B 1 450 ? 12.086 -0.26 7.191 1 95.75 450 ALA B C 1
ATOM 8588 O O . ALA B 1 450 ? 12.641 -1.326 6.906 1 95.75 450 ALA B O 1
ATOM 8589 N N . ALA B 1 451 ? 12.398 0.445 8.305 1 97.69 451 ALA B N 1
ATOM 8590 C CA . ALA B 1 451 ? 13.359 -0.071 9.273 1 97.69 451 ALA B CA 1
ATOM 8591 C C . ALA B 1 451 ? 12.852 -1.362 9.914 1 97.69 451 ALA B C 1
ATOM 8593 O O . ALA B 1 451 ? 13.609 -2.324 10.062 1 97.69 451 ALA B O 1
ATOM 8594 N N . PHE B 1 452 ? 11.602 -1.385 10.219 1 97.38 452 PHE B N 1
ATOM 8595 C CA . PHE B 1 452 ? 10.984 -2.568 10.805 1 97.38 452 PHE B CA 1
ATOM 8596 C C . PHE B 1 452 ? 11.109 -3.766 9.867 1 97.38 452 PHE B C 1
ATOM 8598 O O . PHE B 1 452 ? 11.508 -4.855 10.297 1 97.38 452 PHE B O 1
ATOM 8605 N N . GLU B 1 453 ? 10.797 -3.516 8.641 1 96.5 453 GLU B N 1
ATOM 8606 C CA . GLU B 1 453 ? 10.867 -4.582 7.645 1 96.5 453 GLU B CA 1
ATOM 8607 C C . GLU B 1 453 ? 12.297 -5.078 7.461 1 96.5 453 GLU B C 1
ATOM 8609 O O . GLU B 1 453 ? 12.539 -6.285 7.422 1 96.5 453 GLU B O 1
ATOM 8614 N N . ALA B 1 454 ? 13.25 -4.172 7.324 1 97.25 454 ALA B N 1
ATOM 8615 C CA . ALA B 1 454 ? 14.648 -4.531 7.102 1 97.25 454 ALA B CA 1
ATOM 8616 C C . ALA B 1 454 ? 15.188 -5.359 8.266 1 97.25 454 ALA B C 1
ATOM 8618 O O . ALA B 1 454 ? 15.836 -6.387 8.055 1 97.25 454 ALA B O 1
ATOM 8619 N N . LEU B 1 455 ? 14.883 -4.961 9.477 1 97.81 455 LEU B N 1
ATOM 8620 C CA . LEU B 1 455 ? 15.398 -5.652 10.648 1 97.81 455 LEU B CA 1
ATOM 8621 C C . LEU B 1 455 ? 14.695 -6.992 10.844 1 97.81 455 LEU B C 1
ATOM 8623 O O . LEU B 1 455 ? 15.32 -7.965 11.281 1 97.81 455 LEU B O 1
ATOM 8627 N N . ARG B 1 456 ? 13.414 -7.02 10.547 1 95.69 456 ARG B N 1
ATOM 8628 C CA . ARG B 1 456 ? 12.68 -8.281 10.609 1 95.69 456 ARG B CA 1
ATOM 8629 C C . ARG B 1 456 ? 13.289 -9.312 9.664 1 95.69 456 ARG B C 1
ATOM 8631 O O . ARG B 1 456 ? 13.336 -10.5 9.984 1 95.69 456 ARG B O 1
ATOM 8638 N N . ARG B 1 457 ? 13.805 -8.922 8.523 1 94.56 457 ARG B N 1
ATOM 8639 C CA . ARG B 1 457 ? 14.344 -9.805 7.492 1 94.56 457 ARG B CA 1
ATOM 8640 C C . ARG B 1 457 ? 15.656 -10.438 7.945 1 94.56 457 ARG B C 1
ATOM 8642 O O . ARG B 1 457 ? 16.141 -11.383 7.324 1 94.56 457 ARG B O 1
ATOM 8649 N N . LEU B 1 458 ? 16.266 -9.891 8.992 1 94.31 458 LEU B N 1
ATOM 8650 C CA . LEU B 1 458 ? 17.484 -10.516 9.508 1 94.31 458 LEU B CA 1
ATOM 8651 C C . LEU B 1 458 ? 17.188 -11.914 10.047 1 94.31 458 LEU B C 1
ATOM 8653 O O . LEU B 1 458 ? 18.094 -12.742 10.156 1 94.31 458 LEU B O 1
ATOM 8657 N N . GLY B 1 459 ? 15.969 -12.133 10.445 1 89.56 459 GLY B N 1
ATOM 8658 C CA . GLY B 1 459 ? 15.516 -13.477 10.789 1 89.56 459 GLY B CA 1
ATOM 8659 C C . GLY B 1 459 ? 15.805 -13.852 12.234 1 89.56 459 GLY B C 1
ATOM 8660 O O . GLY B 1 459 ? 16.359 -13.055 12.992 1 89.56 459 GLY B O 1
ATOM 8661 N N . SER B 1 460 ? 15.516 -15.086 12.57 1 87.12 460 SER B N 1
ATOM 8662 C CA . SER B 1 460 ? 15.594 -15.578 13.938 1 87.12 460 SER B CA 1
ATOM 8663 C C . SER B 1 460 ? 17.031 -15.852 14.352 1 87.12 460 SER B C 1
ATOM 8665 O O . SER B 1 460 ? 17.328 -15.984 15.539 1 87.12 460 SER B O 1
ATOM 8667 N N . ARG B 1 461 ? 17.875 -15.867 13.359 1 88 461 ARG B N 1
ATOM 8668 C CA . ARG B 1 461 ? 19.266 -16.141 13.664 1 88 461 ARG B CA 1
ATOM 8669 C C . ARG B 1 461 ? 19.984 -14.898 14.18 1 88 461 ARG B C 1
ATOM 8671 O O . ARG B 1 461 ? 21.062 -14.992 14.766 1 88 461 ARG B O 1
ATOM 8678 N N . PHE B 1 462 ? 19.438 -13.75 13.867 1 94.56 462 PHE B N 1
ATOM 8679 C CA . PHE B 1 462 ? 20.016 -12.508 14.375 1 94.56 462 PHE B CA 1
ATOM 8680 C C . PHE B 1 462 ? 19.422 -12.156 15.734 1 94.56 462 PHE B C 1
ATOM 8682 O O . PHE B 1 462 ? 18.312 -11.633 15.812 1 94.56 462 PHE B O 1
ATOM 8689 N N . VAL B 1 463 ? 20.156 -12.398 16.812 1 96.25 463 VAL B N 1
ATOM 8690 C CA . VAL B 1 463 ? 19.703 -12.156 18.172 1 96.25 463 VAL B CA 1
ATOM 8691 C C . VAL B 1 463 ? 20.719 -11.281 18.906 1 96.25 463 VAL B C 1
ATOM 8693 O O . VAL B 1 463 ? 21.562 -11.789 19.656 1 96.25 463 VAL B O 1
ATOM 8696 N N . PRO B 1 464 ? 20.625 -10.023 18.734 1 97.94 464 PRO B N 1
ATOM 8697 C CA . PRO B 1 464 ? 21.578 -9.148 19.422 1 97.94 464 PRO B CA 1
ATOM 8698 C C . PRO B 1 464 ? 21.422 -9.164 20.938 1 97.94 464 PRO B C 1
ATOM 8700 O O . PRO B 1 464 ? 20.297 -9.242 21.438 1 97.94 464 PRO B O 1
ATOM 8703 N N . ASP B 1 465 ? 22.562 -9.07 21.625 1 98.19 465 ASP B N 1
ATOM 8704 C CA . ASP B 1 465 ? 22.562 -8.969 23.078 1 98.19 465 ASP B CA 1
ATOM 8705 C C . ASP B 1 465 ? 22.156 -7.57 23.531 1 98.19 465 ASP B C 1
ATOM 8707 O O . ASP B 1 465 ? 21.562 -7.406 24.594 1 98.19 465 ASP B O 1
ATOM 8711 N N . PHE B 1 466 ? 22.516 -6.59 22.719 1 98.44 466 PHE B N 1
ATOM 8712 C CA . PHE B 1 466 ? 22.141 -5.219 23.047 1 98.44 466 PHE B CA 1
ATOM 8713 C C . PHE B 1 466 ? 21.828 -4.422 21.797 1 98.44 466 PHE B C 1
ATOM 8715 O O . PHE B 1 466 ? 22.25 -4.785 20.703 1 98.44 466 PHE B O 1
ATOM 8722 N N . VAL B 1 467 ? 20.984 -3.434 21.938 1 98.69 467 VAL B N 1
ATOM 8723 C CA . VAL B 1 467 ? 20.672 -2.428 20.922 1 98.69 467 VAL B CA 1
ATOM 8724 C C . VAL B 1 467 ? 21.016 -1.037 21.453 1 98.69 467 VAL B C 1
ATOM 8726 O O . VAL B 1 467 ? 20.5 -0.624 22.5 1 98.69 467 VAL B O 1
ATOM 8729 N N . LEU B 1 468 ? 21.938 -0.432 20.812 1 98.69 468 LEU B N 1
ATOM 8730 C CA . LEU B 1 468 ? 22.281 0.952 21.125 1 98.69 468 LEU B CA 1
ATOM 8731 C C . LEU B 1 468 ? 21.578 1.913 20.172 1 98.69 468 LEU B C 1
ATOM 8733 O O . LEU B 1 468 ? 21.812 1.886 18.969 1 98.69 468 LEU B O 1
ATOM 8737 N N . ASP B 1 469 ? 20.656 2.709 20.719 1 98.56 469 ASP B N 1
ATOM 8738 C CA . ASP B 1 469 ? 19.859 3.689 19.984 1 98.56 469 ASP B CA 1
ATOM 8739 C C . ASP B 1 469 ? 20.406 5.102 20.188 1 98.56 469 ASP B C 1
ATOM 8741 O O . ASP B 1 469 ? 20.047 5.77 21.156 1 98.56 469 ASP B O 1
ATOM 8745 N N . VAL B 1 470 ? 21.281 5.527 19.219 1 98.44 470 VAL B N 1
ATOM 8746 C CA . VAL B 1 470 ? 21.922 6.832 19.328 1 98.44 470 VAL B CA 1
ATOM 8747 C C . VAL B 1 470 ? 21.078 7.887 18.609 1 98.44 470 VAL B C 1
ATOM 8749 O O . VAL B 1 470 ? 20.844 7.785 17.406 1 98.44 470 VAL B O 1
ATOM 8752 N N . GLY B 1 471 ? 20.75 8.922 19.25 1 95.88 471 GLY B N 1
ATOM 8753 C CA . GLY B 1 471 ? 19.641 9.773 18.828 1 95.88 471 GLY B CA 1
ATOM 8754 C C . GLY B 1 471 ? 18.281 9.188 19.172 1 95.88 471 GLY B C 1
ATOM 8755 O O . GLY B 1 471 ? 17.422 9.055 18.312 1 95.88 471 GLY B O 1
ATOM 8756 N N . GLY B 1 472 ? 18.109 8.891 20.391 1 95.12 472 GLY B N 1
ATOM 8757 C CA . GLY B 1 472 ? 16.984 8.102 20.859 1 95.12 472 GLY B CA 1
ATOM 8758 C C . GLY B 1 472 ? 15.664 8.844 20.812 1 95.12 472 GLY B C 1
ATOM 8759 O O . GLY B 1 472 ? 14.602 8.227 20.828 1 95.12 472 GLY B O 1
ATOM 8760 N N . SER B 1 473 ? 15.719 10.188 20.781 1 91.88 473 SER B N 1
ATOM 8761 C CA . SER B 1 473 ? 14.516 11.016 20.75 1 91.88 473 SER B CA 1
ATOM 8762 C C . SER B 1 473 ? 13.531 10.594 21.844 1 91.88 473 SER B C 1
ATOM 8764 O O . SER B 1 473 ? 13.914 10.445 23 1 91.88 473 SER B O 1
ATOM 8766 N N . SER B 1 474 ? 12.289 10.359 21.562 1 90.38 474 SER B N 1
ATOM 8767 C CA . SER B 1 474 ? 11.266 9.961 22.531 1 90.38 474 SER B CA 1
ATOM 8768 C C . SER B 1 474 ? 11.297 8.453 22.781 1 90.38 474 SER B C 1
ATOM 8770 O O . SER B 1 474 ? 10.477 7.926 23.531 1 90.38 474 SER B O 1
ATOM 8772 N N . GLY B 1 475 ? 12.203 7.789 22.156 1 95.19 475 GLY B N 1
ATOM 8773 C CA . GLY B 1 475 ? 12.289 6.34 22.281 1 95.19 475 GLY B CA 1
ATOM 8774 C C . GLY B 1 475 ? 11.406 5.609 21.281 1 95.19 475 GLY B C 1
ATOM 8775 O O . GLY B 1 475 ? 11.234 4.391 21.375 1 95.19 475 GLY B O 1
ATOM 8776 N N . ILE B 1 476 ? 10.922 6.34 20.312 1 93.38 476 ILE B N 1
ATOM 8777 C CA . ILE B 1 476 ? 9.914 5.785 19.406 1 93.38 476 ILE B CA 1
ATOM 8778 C C . ILE B 1 476 ? 10.531 4.676 18.562 1 93.38 476 ILE B C 1
ATOM 8780 O O . ILE B 1 476 ? 9.898 3.648 18.312 1 93.38 476 ILE B O 1
ATOM 8784 N N . TRP B 1 477 ? 11.719 4.895 18.062 1 96.62 477 TRP B N 1
ATOM 8785 C CA . TRP B 1 477 ? 12.359 3.869 17.25 1 96.62 477 TRP B CA 1
ATOM 8786 C C . TRP B 1 477 ? 12.547 2.582 18.047 1 96.62 477 TRP B C 1
ATOM 8788 O O . TRP B 1 477 ? 12.164 1.501 17.594 1 96.62 477 TRP B O 1
ATOM 8798 N N . SER B 1 478 ? 13.117 2.705 19.266 1 97.94 478 SER B N 1
ATOM 8799 C CA . SER B 1 478 ? 13.367 1.558 20.125 1 97.94 478 SER B CA 1
ATOM 8800 C C . SER B 1 478 ? 12.07 0.858 20.516 1 97.94 478 SER B C 1
ATOM 8802 O O . SER B 1 478 ? 12 -0.373 20.516 1 97.94 478 SER B O 1
ATOM 8804 N N . HIS B 1 479 ? 11.102 1.71 20.844 1 96.62 479 HIS B N 1
ATOM 8805 C CA . HIS B 1 479 ? 9.789 1.151 21.141 1 96.62 479 HIS B CA 1
ATOM 8806 C C . HIS B 1 479 ? 9.273 0.292 20 1 96.62 479 HIS B C 1
ATOM 8808 O O . HIS B 1 479 ? 8.75 -0.803 20.219 1 96.62 479 HIS B O 1
ATOM 8814 N N . THR B 1 480 ? 9.391 0.776 18.781 1 96.31 480 THR B N 1
ATOM 8815 C CA . THR B 1 480 ? 8.867 0.128 17.578 1 96.31 480 THR B CA 1
ATOM 8816 C C . THR B 1 480 ? 9.648 -1.145 17.266 1 96.31 480 THR B C 1
ATOM 8818 O O . THR B 1 480 ? 9.078 -2.137 16.812 1 96.31 480 THR B O 1
ATOM 8821 N N . MET B 1 481 ? 11 -1.169 17.531 1 97.75 481 MET B N 1
ATOM 8822 C CA . MET B 1 481 ? 11.859 -2.271 17.125 1 97.75 481 MET B CA 1
ATOM 8823 C C . MET B 1 481 ? 11.969 -3.32 18.219 1 97.75 481 MET B C 1
ATOM 8825 O O . MET B 1 481 ? 12.398 -4.445 17.969 1 97.75 481 MET B O 1
ATOM 8829 N N . GLN B 1 482 ? 11.594 -3.031 19.453 1 97 482 GLN B N 1
ATOM 8830 C CA . GLN B 1 482 ? 11.805 -3.883 20.625 1 97 482 GLN B CA 1
ATOM 8831 C C . GLN B 1 482 ? 11.164 -5.254 20.422 1 97 482 GLN B C 1
ATOM 8833 O O . GLN B 1 482 ? 11.758 -6.277 20.781 1 97 482 GLN B O 1
ATOM 8838 N N . PRO B 1 483 ? 9.969 -5.41 19.812 1 95.12 483 PRO B N 1
ATOM 8839 C CA . PRO B 1 483 ? 9.352 -6.727 19.609 1 95.12 483 PRO B CA 1
ATOM 8840 C C . PRO B 1 483 ? 10.188 -7.641 18.719 1 95.12 483 PRO B C 1
ATOM 8842 O O . PRO B 1 483 ? 10.047 -8.867 18.781 1 95.12 483 PRO B O 1
ATOM 8845 N N . LEU B 1 484 ? 11.016 -7.098 17.875 1 96 484 LEU B N 1
ATOM 8846 C CA . LEU B 1 484 ? 11.875 -7.902 17.016 1 96 484 LEU B CA 1
ATOM 8847 C C . LEU B 1 484 ? 13.047 -8.484 17.797 1 96 484 LEU B C 1
ATOM 8849 O O . LEU B 1 484 ? 13.617 -9.508 17.406 1 96 484 LEU B O 1
ATOM 8853 N N . PHE B 1 485 ? 13.422 -7.738 18.938 1 97.38 485 PHE B N 1
ATOM 8854 C CA . PHE B 1 485 ? 14.555 -8.148 19.75 1 97.38 485 PHE B CA 1
ATOM 8855 C C . PHE B 1 485 ? 14.18 -8.156 21.234 1 97.38 485 PHE B C 1
ATOM 8857 O O . PHE B 1 485 ? 14.789 -7.438 22.031 1 97.38 485 PHE B O 1
ATOM 8864 N N . PRO B 1 486 ? 13.359 -9.023 21.656 1 94.94 486 PRO B N 1
ATOM 8865 C CA . PRO B 1 486 ? 12.789 -8.969 23 1 94.94 486 PRO B CA 1
ATOM 8866 C C . PRO B 1 486 ? 13.805 -9.289 24.094 1 94.94 486 PRO B C 1
ATOM 8868 O O . PRO B 1 486 ? 13.617 -8.906 25.25 1 94.94 486 PRO B O 1
ATOM 8871 N N . LYS B 1 487 ? 14.914 -9.898 23.797 1 95.56 487 LYS B N 1
ATOM 8872 C CA . LYS B 1 487 ? 15.898 -10.305 24.797 1 95.56 487 LYS B CA 1
ATOM 8873 C C . LYS B 1 487 ? 17.047 -9.289 24.875 1 95.56 487 LYS B C 1
ATOM 8875 O O . LYS B 1 487 ? 17.875 -9.367 25.766 1 95.56 487 LYS B O 1
ATOM 8880 N N . ALA B 1 488 ? 17.062 -8.383 23.953 1 97.75 488 ALA B N 1
ATOM 8881 C CA . ALA B 1 488 ? 18.172 -7.438 23.891 1 97.75 488 ALA B CA 1
ATOM 8882 C C . ALA B 1 488 ? 18.047 -6.363 24.953 1 97.75 488 ALA B C 1
ATOM 8884 O O . ALA B 1 488 ? 16.938 -5.957 25.312 1 97.75 488 ALA B O 1
ATOM 8885 N N . ARG B 1 489 ? 19.172 -5.977 25.469 1 97.81 489 ARG B N 1
ATOM 8886 C CA . ARG B 1 489 ? 19.25 -4.785 26.312 1 97.81 489 ARG B CA 1
ATOM 8887 C C . ARG B 1 489 ? 19.234 -3.518 25.453 1 97.81 489 ARG B C 1
ATOM 8889 O O . ARG B 1 489 ? 20.047 -3.369 24.531 1 97.81 489 ARG B O 1
ATOM 8896 N N . PHE B 1 490 ? 18.234 -2.615 25.703 1 98.5 490 PHE B N 1
ATOM 8897 C CA . PHE B 1 490 ? 18.141 -1.372 24.938 1 98.5 490 PHE B CA 1
ATOM 8898 C C . PHE B 1 490 ? 18.75 -0.212 25.719 1 98.5 490 PHE B C 1
ATOM 8900 O O . PHE B 1 490 ? 18.328 0.078 26.844 1 98.5 490 PHE B O 1
ATOM 8907 N N . VAL B 1 491 ? 19.781 0.387 25.203 1 98.69 491 VAL B N 1
ATOM 8908 C CA . VAL B 1 491 ? 20.422 1.586 25.734 1 98.69 491 VAL B CA 1
ATOM 8909 C C . VAL B 1 491 ? 20.234 2.746 24.766 1 98.69 491 VAL B C 1
ATOM 8911 O O . VAL B 1 491 ? 20.625 2.65 23.594 1 98.69 491 VAL B O 1
ATOM 8914 N N . LEU B 1 492 ? 19.578 3.82 25.188 1 98.44 492 LEU B N 1
ATOM 8915 C CA . LEU B 1 492 ? 19.297 4.973 24.344 1 98.44 492 LEU B CA 1
ATOM 8916 C C . LEU B 1 492 ? 20.141 6.176 24.766 1 98.44 492 LEU B C 1
ATOM 8918 O O . LEU B 1 492 ? 20.234 6.477 25.953 1 98.44 492 LEU B O 1
ATOM 8922 N N . VAL B 1 493 ? 20.812 6.789 23.797 1 98.06 493 VAL B N 1
ATOM 8923 C CA . VAL B 1 493 ? 21.625 7.984 24.016 1 98.06 493 VAL B CA 1
ATOM 8924 C C . VAL B 1 493 ? 20.906 9.203 23.438 1 98.06 493 VAL B C 1
ATOM 8926 O O . VAL B 1 493 ? 20.703 9.297 22.234 1 98.06 493 VAL B O 1
ATOM 8929 N N . GLU B 1 494 ? 20.484 10.133 24.312 1 96.38 494 GLU B N 1
ATOM 8930 C CA . GLU B 1 494 ? 19.688 11.281 23.922 1 96.38 494 GLU B CA 1
ATOM 8931 C C . GLU B 1 494 ? 19.953 12.484 24.828 1 96.38 494 GLU B C 1
ATOM 8933 O O . GLU B 1 494 ? 19.578 12.477 26 1 96.38 494 GLU B O 1
ATOM 8938 N N . PRO B 1 495 ? 20.547 13.539 24.219 1 94.12 495 PRO B N 1
ATOM 8939 C CA . PRO B 1 495 ? 20.891 14.703 25.047 1 94.12 495 PRO B CA 1
ATOM 8940 C C . PRO B 1 495 ? 19.656 15.477 25.516 1 94.12 495 PRO B C 1
ATOM 8942 O O . PRO B 1 495 ? 19.719 16.172 26.547 1 94.12 495 PRO B O 1
ATOM 8945 N N . LEU B 1 496 ? 18.531 15.359 24.875 1 91.5 496 LEU B N 1
ATOM 8946 C CA . LEU B 1 496 ? 17.375 16.188 25.141 1 91.5 496 LEU B CA 1
ATOM 8947 C C . LEU B 1 496 ? 16.266 15.383 25.812 1 91.5 496 LEU B C 1
ATOM 8949 O O . LEU B 1 496 ? 15.086 15.68 25.656 1 91.5 496 LEU B O 1
ATOM 8953 N N . LEU B 1 497 ? 16.562 14.375 26.531 1 91.62 497 LEU B N 1
ATOM 8954 C CA . LEU B 1 497 ? 15.602 13.492 27.188 1 91.62 497 LEU B CA 1
ATOM 8955 C C . LEU B 1 497 ? 14.641 14.281 28.062 1 91.62 497 LEU B C 1
ATOM 8957 O O . LEU B 1 497 ? 13.422 14.102 27.969 1 91.62 497 LEU B O 1
ATOM 8961 N N . ASP B 1 498 ? 15.125 15.234 28.828 1 88.31 498 ASP B N 1
ATOM 8962 C CA . ASP B 1 498 ? 14.305 16.016 29.75 1 88.31 498 ASP B CA 1
ATOM 8963 C C . ASP B 1 498 ? 13.32 16.906 28.984 1 88.31 498 ASP B C 1
ATOM 8965 O O . ASP B 1 498 ? 12.211 17.156 29.453 1 88.31 498 ASP B O 1
ATOM 8969 N N . GLU B 1 499 ? 13.75 17.359 27.875 1 83.88 499 GLU B N 1
ATOM 8970 C CA . GLU B 1 499 ? 12.883 18.203 27.062 1 83.88 499 GLU B CA 1
ATOM 8971 C C . GLU B 1 499 ? 11.703 17.422 26.5 1 83.88 499 GLU B C 1
ATOM 8973 O O . GLU B 1 499 ? 10.594 17.938 26.391 1 83.88 499 GLU B O 1
ATOM 8978 N N . TYR B 1 500 ? 11.977 16.219 26.109 1 85.44 500 TYR B N 1
ATOM 8979 C CA . TYR B 1 500 ? 10.898 15.367 25.625 1 85.44 500 TYR B CA 1
ATOM 8980 C C . TYR B 1 500 ? 9.875 15.125 26.734 1 85.44 500 TYR B C 1
ATOM 8982 O O . TYR B 1 500 ? 8.664 15.172 26.484 1 85.44 500 TYR B O 1
ATOM 8990 N N . VAL B 1 501 ? 10.312 14.906 27.891 1 83.25 501 VAL B N 1
ATOM 8991 C CA . VAL B 1 501 ? 9.43 14.664 29.016 1 83.25 501 VAL B CA 1
ATOM 8992 C C . VAL B 1 501 ? 8.625 15.93 29.328 1 83.25 501 VAL B C 1
ATOM 8994 O O . VAL B 1 501 ? 7.406 15.867 29.484 1 83.25 501 VAL B O 1
ATOM 8997 N N . ARG B 1 502 ? 9.305 17.062 29.312 1 77.19 502 ARG B N 1
ATOM 8998 C CA . ARG B 1 502 ? 8.656 18.328 29.609 1 77.19 502 ARG B CA 1
ATOM 8999 C C . ARG B 1 502 ? 7.59 18.656 28.562 1 77.19 502 ARG B C 1
ATOM 9001 O O . ARG B 1 502 ? 6.566 19.25 28.875 1 77.19 502 ARG B O 1
ATOM 9008 N N . ALA B 1 503 ? 7.859 18.188 27.359 1 73.94 503 ALA B N 1
ATOM 9009 C CA . ALA B 1 503 ? 6.953 18.469 26.25 1 73.94 503 ALA B CA 1
ATOM 9010 C C . ALA B 1 503 ? 5.82 17.453 26.203 1 73.94 503 ALA B C 1
ATOM 9012 O O . ALA B 1 503 ? 4.996 17.484 25.281 1 73.94 503 ALA B O 1
ATOM 9013 N N . GLY B 1 504 ? 5.797 16.562 27.172 1 73 504 GLY B N 1
ATOM 9014 C CA . GLY B 1 504 ? 4.762 15.539 27.188 1 73 504 GLY B CA 1
ATOM 9015 C C . GLY B 1 504 ? 4.941 14.484 26.109 1 73 504 GLY B C 1
ATOM 9016 O O . GLY B 1 504 ? 3.986 13.797 25.75 1 73 504 GLY B O 1
ATOM 9017 N N . ARG B 1 505 ? 6.043 14.391 25.562 1 80.12 505 ARG B N 1
ATOM 9018 C CA . ARG B 1 505 ? 6.371 13.391 24.547 1 80.12 505 ARG B CA 1
ATOM 9019 C C . ARG B 1 505 ? 7.141 12.227 25.156 1 80.12 505 ARG B C 1
ATOM 9021 O O . ARG B 1 505 ? 8.195 11.836 24.656 1 80.12 505 ARG B O 1
ATOM 9028 N N . ASP B 1 506 ? 6.547 11.672 26.25 1 84 506 ASP B N 1
ATOM 9029 C CA . ASP B 1 506 ? 7.273 10.672 27.031 1 84 506 ASP B CA 1
ATOM 9030 C C . ASP B 1 506 ? 6.512 9.344 27.078 1 84 506 ASP B C 1
ATOM 9032 O O . ASP B 1 506 ? 6.746 8.516 27.953 1 84 506 ASP B O 1
ATOM 9036 N N . ARG B 1 507 ? 5.656 9.242 26.172 1 84.38 507 ARG B N 1
ATOM 9037 C CA . ARG B 1 507 ? 4.832 8.039 26.141 1 84.38 507 ARG B CA 1
ATOM 9038 C C . ARG B 1 507 ? 5.695 6.785 26.062 1 84.38 507 ARG B C 1
ATOM 9040 O O . ARG B 1 507 ? 5.48 5.828 26.797 1 84.38 507 ARG B O 1
ATOM 9047 N N . HIS B 1 508 ? 6.637 6.805 25.141 1 90.56 508 HIS B N 1
ATOM 9048 C CA . HIS B 1 508 ? 7.465 5.625 24.922 1 90.56 508 HIS B CA 1
ATOM 9049 C C . HIS B 1 508 ? 8.484 5.453 26.047 1 90.56 508 HIS B C 1
ATOM 9051 O O . HIS B 1 508 ? 8.883 4.332 26.359 1 90.56 508 HIS B O 1
ATOM 9057 N N . ILE B 1 509 ? 8.875 6.555 26.594 1 90.5 509 ILE B N 1
ATOM 9058 C CA . ILE B 1 509 ? 9.773 6.527 27.75 1 90.5 509 ILE B CA 1
ATOM 9059 C C . ILE B 1 509 ? 9.094 5.832 28.922 1 90.5 509 ILE B C 1
ATOM 9061 O O . ILE B 1 509 ? 9.68 4.957 29.562 1 90.5 509 ILE B O 1
ATOM 9065 N N . LYS B 1 510 ? 7.867 6.16 29.125 1 90.69 510 LYS B N 1
ATOM 9066 C CA . LYS B 1 510 ? 7.094 5.617 30.234 1 90.69 510 LYS B CA 1
ATOM 9067 C C . LYS B 1 510 ? 6.699 4.164 29.969 1 90.69 510 LYS B C 1
ATOM 9069 O O . LYS B 1 510 ? 6.613 3.363 30.906 1 90.69 510 LYS B O 1
ATOM 9074 N N . ALA B 1 511 ? 6.484 3.867 28.781 1 92.19 511 ALA B N 1
ATOM 9075 C CA . ALA B 1 511 ? 6.023 2.533 28.406 1 92.19 511 ALA B CA 1
ATOM 9076 C C . ALA B 1 511 ? 7.129 1.498 28.594 1 92.19 511 ALA B C 1
ATOM 9078 O O . ALA B 1 511 ? 6.852 0.303 28.734 1 92.19 511 ALA B O 1
ATOM 9079 N N . HIS B 1 512 ? 8.359 1.952 28.578 1 94.62 512 HIS B N 1
ATOM 9080 C CA . HIS B 1 512 ? 9.484 1.034 28.656 1 94.62 512 HIS B CA 1
ATOM 9081 C C . HIS B 1 512 ? 10.445 1.434 29.766 1 94.62 512 HIS B C 1
ATOM 9083 O O . HIS B 1 512 ? 11.555 1.897 29.5 1 94.62 512 HIS B O 1
ATOM 9089 N N . PRO B 1 513 ? 10.078 1.133 30.969 1 92.94 513 PRO B N 1
ATOM 9090 C CA . PRO B 1 513 ? 10.969 1.472 32.062 1 92.94 513 PRO B CA 1
ATOM 9091 C C . PRO B 1 513 ? 12.289 0.707 32.031 1 92.94 513 PRO B C 1
ATOM 9093 O O . PRO B 1 513 ? 13.25 1.097 32.688 1 92.94 513 PRO B O 1
ATOM 9096 N N . GLU B 1 514 ? 12.289 -0.388 31.266 1 94.38 514 GLU B N 1
ATOM 9097 C CA . GLU B 1 514 ? 13.484 -1.216 31.156 1 94.38 514 GLU B CA 1
ATOM 9098 C C . GLU B 1 514 ? 14.531 -0.567 30.25 1 94.38 514 GLU B C 1
ATOM 9100 O O . GLU B 1 514 ? 15.695 -0.974 30.25 1 94.38 514 GLU B O 1
ATOM 9105 N N . PHE B 1 515 ? 14.164 0.388 29.422 1 96.94 515 PHE B N 1
ATOM 9106 C CA . PHE B 1 515 ? 15.133 1.087 28.578 1 96.94 515 PHE B CA 1
ATOM 9107 C C . PHE B 1 515 ? 16.125 1.867 29.438 1 96.94 515 PHE B C 1
ATOM 9109 O O . PHE B 1 515 ? 15.75 2.467 30.453 1 96.94 515 PHE B O 1
ATOM 9116 N N . GLU B 1 516 ? 17.375 1.751 29.188 1 97.94 516 GLU B N 1
ATOM 9117 C CA . GLU B 1 516 ? 18.422 2.516 29.859 1 97.94 516 GLU B CA 1
ATOM 9118 C C . GLU B 1 516 ? 18.781 3.766 29.062 1 97.94 516 GLU B C 1
ATOM 9120 O O . GLU B 1 516 ? 19.141 3.678 27.891 1 97.94 516 GLU B O 1
ATOM 9125 N N . TRP B 1 517 ? 18.703 4.914 29.719 1 97.44 517 TRP B N 1
ATOM 9126 C CA . TRP B 1 517 ? 18.922 6.176 29.031 1 97.44 517 TRP B CA 1
ATOM 9127 C C . TRP B 1 517 ? 20.25 6.805 29.438 1 97.44 517 TRP B C 1
ATOM 9129 O O . TRP B 1 517 ? 20.609 6.773 30.625 1 97.44 517 TRP B O 1
ATOM 9139 N N . VAL B 1 518 ? 20.984 7.246 28.531 1 97.81 518 VAL B N 1
ATOM 9140 C CA . VAL B 1 518 ? 22.172 8.078 28.719 1 97.81 518 VAL B CA 1
ATOM 9141 C C . VAL B 1 518 ? 21.891 9.492 28.219 1 97.81 518 VAL B C 1
ATOM 9143 O O . VAL B 1 518 ? 21.719 9.711 27.016 1 97.81 518 VAL B O 1
ATOM 9146 N N . LYS B 1 519 ? 21.875 10.461 29.125 1 96 519 LYS B N 1
ATOM 9147 C CA . LYS B 1 519 ? 21.531 11.836 28.766 1 96 519 LYS B CA 1
ATOM 9148 C C . LYS B 1 519 ? 22.766 12.594 28.281 1 96 519 LYS B C 1
ATOM 9150 O O . LYS B 1 519 ? 23.312 13.438 29 1 96 519 LYS B O 1
ATOM 9155 N N . ALA B 1 520 ? 23.141 12.406 27.031 1 96.62 520 ALA B N 1
ATOM 9156 C CA . ALA B 1 520 ? 24.312 13.016 26.406 1 96.62 520 ALA B CA 1
ATOM 9157 C C . ALA B 1 520 ? 24.25 12.906 24.891 1 96.62 520 ALA B C 1
ATOM 9159 O O . ALA B 1 520 ? 23.5 12.094 24.344 1 96.62 520 ALA B O 1
ATOM 9160 N N . ALA B 1 521 ? 24.984 13.758 24.25 1 95.88 521 ALA B N 1
ATOM 9161 C CA . ALA B 1 521 ? 25.266 13.57 22.828 1 95.88 521 ALA B CA 1
ATOM 9162 C C . ALA B 1 521 ? 26.438 12.602 22.625 1 95.88 521 ALA B C 1
ATOM 9164 O O . ALA B 1 521 ? 27.344 12.531 23.453 1 95.88 521 ALA B O 1
ATOM 9165 N N . ALA B 1 522 ? 26.391 11.836 21.594 1 96.81 522 ALA B N 1
ATOM 9166 C CA . ALA B 1 522 ? 27.5 10.953 21.266 1 96.81 522 ALA B CA 1
ATOM 9167 C C . ALA B 1 522 ? 28.391 11.562 20.172 1 96.81 522 ALA B C 1
ATOM 9169 O O . ALA B 1 522 ? 27.875 12.156 19.219 1 96.81 522 ALA B O 1
ATOM 9170 N N . ALA B 1 523 ? 29.641 11.539 20.328 1 96.06 523 ALA B N 1
ATOM 9171 C CA . ALA B 1 523 ? 30.609 12.07 19.375 1 96.06 523 ALA B CA 1
ATOM 9172 C C . ALA B 1 523 ? 31.953 11.359 19.516 1 96.06 523 ALA B C 1
ATOM 9174 O O . ALA B 1 523 ? 32.031 10.227 20 1 96.06 523 ALA B O 1
ATOM 9175 N N . GLU B 1 524 ? 33.031 11.992 18.938 1 95.75 524 GLU B N 1
ATOM 9176 C CA . GLU B 1 524 ? 34.344 11.359 18.859 1 95.75 524 GLU B CA 1
ATOM 9177 C C . GLU B 1 524 ? 35.094 11.477 20.188 1 95.75 524 GLU B C 1
ATOM 9179 O O . GLU B 1 524 ? 36 10.711 20.453 1 95.75 524 GLU B O 1
ATOM 9184 N N . ARG B 1 525 ? 34.688 12.469 21.016 1 95.88 525 ARG B N 1
ATOM 9185 C CA . ARG B 1 525 ? 35.344 12.695 22.297 1 95.88 525 ARG B CA 1
ATOM 9186 C C . ARG B 1 525 ? 34.344 13.133 23.375 1 95.88 525 ARG B C 1
ATOM 9188 O O . ARG B 1 525 ? 33.344 13.742 23.062 1 95.88 525 ARG B O 1
ATOM 9195 N N . GLU B 1 526 ? 34.719 12.758 24.625 1 96.31 526 GLU B N 1
ATOM 9196 C CA . GLU B 1 526 ? 33.875 13.172 25.75 1 96.31 526 GLU B CA 1
ATOM 9197 C C . GLU B 1 526 ? 34.062 14.648 26.062 1 96.31 526 GLU B C 1
ATOM 9199 O O . GLU B 1 526 ? 35.125 15.219 25.781 1 96.31 526 GLU B O 1
ATOM 9204 N N . GLY B 1 527 ? 32.969 15.273 26.672 1 95 527 GLY B N 1
ATOM 9205 C CA . GLY B 1 527 ? 33.031 16.672 27.062 1 95 527 GLY B CA 1
ATOM 9206 C C . GLY B 1 527 ? 31.672 17.344 27.109 1 95 527 GLY B C 1
ATOM 9207 O O . GLY B 1 527 ? 30.688 16.75 27.547 1 95 527 GLY B O 1
ATOM 9208 N N . GLN B 1 528 ? 31.703 18.656 26.828 1 93.75 528 GLN B N 1
ATOM 9209 C CA . GLN B 1 528 ? 30.5 19.469 26.703 1 93.75 528 GLN B CA 1
ATOM 9210 C C . GLN B 1 528 ? 30.484 20.234 25.375 1 93.75 528 GLN B C 1
ATOM 9212 O O . GLN B 1 528 ? 31.547 20.594 24.859 1 93.75 528 GLN B O 1
ATOM 9217 N N . THR B 1 529 ? 29.328 20.297 24.875 1 89.94 529 THR B N 1
ATOM 9218 C CA . THR B 1 529 ? 29.219 21.062 23.625 1 89.94 529 THR B CA 1
ATOM 9219 C C . THR B 1 529 ? 27.859 21.734 23.531 1 89.94 529 THR B C 1
ATOM 9221 O O . THR B 1 529 ? 27.016 21.594 24.422 1 89.94 529 THR B O 1
ATOM 9224 N N . THR B 1 530 ? 27.781 22.578 22.562 1 86.88 530 THR B N 1
ATOM 9225 C CA . THR B 1 530 ? 26.531 23.266 22.281 1 86.88 530 THR B CA 1
ATOM 9226 C C . THR B 1 530 ? 25.703 22.469 21.266 1 86.88 530 THR B C 1
ATOM 9228 O O . THR B 1 530 ? 26.203 22.125 20.188 1 86.88 530 THR B O 1
ATOM 9231 N N . LEU B 1 531 ? 24.484 22.156 21.703 1 86.69 531 LEU B N 1
ATOM 9232 C CA . LEU B 1 531 ? 23.516 21.531 20.812 1 86.69 531 LEU B CA 1
ATOM 9233 C C . LEU B 1 531 ? 22.547 22.547 20.25 1 86.69 531 LEU B C 1
ATOM 9235 O O . LEU B 1 531 ? 22.062 23.422 20.984 1 86.69 531 LEU B O 1
ATOM 9239 N N . LEU B 1 532 ? 22.344 22.531 19 1 78.5 532 LEU B N 1
ATOM 9240 C CA . LEU B 1 532 ? 21.328 23.359 18.359 1 78.5 532 LEU B CA 1
ATOM 9241 C C . LEU B 1 532 ? 19.969 22.672 18.391 1 78.5 532 LEU B C 1
ATOM 9243 O O . LEU B 1 532 ? 19.781 21.625 17.734 1 78.5 532 LEU B O 1
ATOM 9247 N N . VAL B 1 533 ? 19.062 23.266 19.141 1 76.5 533 VAL B N 1
ATOM 9248 C CA . VAL B 1 533 ? 17.797 22.609 19.422 1 76.5 533 VAL B CA 1
ATOM 9249 C C . VAL B 1 533 ? 16.688 23.188 18.547 1 76.5 533 VAL B C 1
ATOM 9251 O O . VAL B 1 533 ? 16.484 24.391 18.516 1 76.5 533 VAL B O 1
ATOM 9254 N N . ASP B 1 534 ? 16.047 22.297 17.812 1 69.44 534 ASP B N 1
ATOM 9255 C CA . ASP B 1 534 ? 14.906 22.688 16.984 1 69.44 534 ASP B CA 1
ATOM 9256 C C . ASP B 1 534 ? 13.617 22.672 17.812 1 69.44 534 ASP B C 1
ATOM 9258 O O . ASP B 1 534 ? 13.547 22.047 18.859 1 69.44 534 ASP B O 1
ATOM 9262 N N . GLY B 1 535 ? 12.633 23.484 17.391 1 63.72 535 GLY B N 1
ATOM 9263 C CA . GLY B 1 535 ? 11.375 23.609 18.109 1 63.72 535 GLY B CA 1
ATOM 9264 C C . GLY B 1 535 ? 10.672 22.281 18.312 1 63.72 535 GLY B C 1
ATOM 9265 O O . GLY B 1 535 ? 10.055 22.062 19.359 1 63.72 535 GLY B O 1
ATOM 9266 N N . ALA B 1 536 ? 10.797 21.422 17.328 1 63.91 536 ALA B N 1
ATOM 9267 C CA . ALA B 1 536 ? 10.141 20.125 17.438 1 63.91 536 ALA B CA 1
ATOM 9268 C C . ALA B 1 536 ? 11.055 19.094 18.094 1 63.91 536 ALA B C 1
ATOM 9270 O O . ALA B 1 536 ? 10.633 17.969 18.375 1 63.91 536 ALA B O 1
ATOM 9271 N N . LEU B 1 537 ? 12.234 19.453 18.422 1 66.56 537 LEU B N 1
ATOM 9272 C CA . LEU B 1 537 ? 13.25 18.672 19.109 1 66.56 537 LEU B CA 1
ATOM 9273 C C . LEU B 1 537 ? 13.883 17.641 18.172 1 66.56 537 LEU B C 1
ATOM 9275 O O . LEU B 1 537 ? 15.086 17.391 18.234 1 66.56 537 LEU B O 1
ATOM 9279 N N . TYR B 1 538 ? 13.109 17.109 17.156 1 67.69 538 TYR B N 1
ATOM 9280 C CA . TYR B 1 538 ? 13.523 15.977 16.344 1 67.69 538 TYR B CA 1
ATOM 9281 C C . TYR B 1 538 ? 14.68 16.359 15.43 1 67.69 538 TYR B C 1
ATOM 9283 O O . TYR B 1 538 ? 15.508 15.508 15.078 1 67.69 538 TYR B O 1
ATOM 9291 N N . GLY B 1 539 ? 14.828 17.562 15.062 1 71.69 539 GLY B N 1
ATOM 9292 C CA . GLY B 1 539 ? 15.852 17.984 14.125 1 71.69 539 GLY B CA 1
ATOM 9293 C C . GLY B 1 539 ? 17.062 18.578 14.805 1 71.69 539 GLY B C 1
ATOM 9294 O O . GLY B 1 539 ? 17.891 19.234 14.164 1 71.69 539 GLY B O 1
ATOM 9295 N N . SER B 1 540 ? 17.266 18.312 16.078 1 69.38 540 SER B N 1
ATOM 9296 C CA . SER B 1 540 ? 18.375 18.891 16.828 1 69.38 540 SER B CA 1
ATOM 9297 C C . SER B 1 540 ? 19.688 18.203 16.5 1 69.38 540 SER B C 1
ATOM 9299 O O . SER B 1 540 ? 19.719 16.984 16.266 1 69.38 540 SER B O 1
ATOM 9301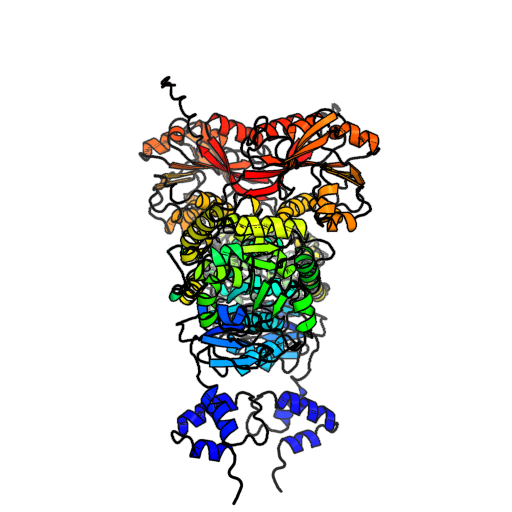 N N . SER B 1 541 ? 20.703 19.016 16.359 1 75.88 541 SER B N 1
ATOM 9302 C CA . SER B 1 541 ? 21.969 18.469 15.906 1 75.88 541 SER B CA 1
ATOM 9303 C C . SER B 1 541 ? 23.156 19.234 16.516 1 75.88 541 SER B C 1
ATOM 9305 O O . SER B 1 541 ? 22.984 20.359 16.984 1 75.88 541 SER B O 1
ATOM 9307 N N . LEU B 1 542 ? 24.297 18.562 16.5 1 78.5 542 LEU B N 1
ATOM 9308 C CA . LEU B 1 542 ? 25.547 19.219 16.891 1 78.5 542 LEU B CA 1
ATOM 9309 C C . LEU B 1 542 ? 26.078 20.109 15.773 1 78.5 542 LEU B C 1
ATOM 9311 O O . LEU B 1 542 ? 26.938 20.953 16 1 78.5 542 LEU B O 1
ATOM 9315 N N . LEU B 1 543 ? 25.484 19.875 14.602 1 74.94 543 LEU B N 1
ATOM 9316 C CA . LEU B 1 543 ? 25.953 20.625 13.438 1 74.94 543 LEU B CA 1
ATOM 9317 C C . LEU B 1 543 ? 24.953 21.703 13.055 1 74.94 543 LEU B C 1
ATOM 9319 O O . LEU B 1 543 ? 23.734 21.5 13.148 1 74.94 543 LEU B O 1
ATOM 9323 N N . ASP B 1 544 ? 25.375 22.875 12.688 1 69.06 544 ASP B N 1
ATOM 9324 C CA . ASP B 1 544 ? 24.547 24.047 12.391 1 69.06 544 ASP B CA 1
ATOM 9325 C C . ASP B 1 544 ? 23.922 23.953 11 1 69.06 544 ASP B C 1
ATOM 9327 O O . ASP B 1 544 ? 24.625 24 9.992 1 69.06 544 ASP B O 1
ATOM 9331 N N . ALA B 1 545 ? 22.641 23.75 11.016 1 62.62 545 ALA B N 1
ATOM 9332 C CA . ALA B 1 545 ? 21.953 23.688 9.719 1 62.62 545 ALA B CA 1
ATOM 9333 C C . ALA B 1 545 ? 21.266 25 9.391 1 62.62 545 ALA B C 1
ATOM 9335 O O . ALA B 1 545 ? 20.531 25.094 8.398 1 62.62 545 ALA B O 1
ATOM 9336 N N . GLY B 1 546 ? 21.562 26.188 10.078 1 57.06 546 GLY B N 1
ATOM 9337 C CA . GLY B 1 546 ? 21.125 27.531 9.734 1 57.06 546 GLY B CA 1
ATOM 9338 C C . GLY B 1 546 ? 19.75 27.875 10.273 1 57.06 546 GLY B C 1
ATOM 9339 O O . GLY B 1 546 ? 19.328 29.031 10.234 1 57.06 546 GLY B O 1
ATOM 9340 N N . GLU B 1 547 ? 18.953 26.938 10.75 1 56.72 547 GLU B N 1
ATOM 9341 C CA . GLU B 1 547 ? 17.578 27.297 11.055 1 56.72 547 GLU B CA 1
ATOM 9342 C C . GLU B 1 547 ? 17.438 27.828 12.477 1 56.72 547 GLU B C 1
ATOM 9344 O O . GLU B 1 547 ? 18.406 27.797 13.25 1 56.72 547 GLU B O 1
ATOM 9349 N N . GLN B 1 548 ? 16.312 28.625 12.711 1 55.62 548 GLN B N 1
ATOM 9350 C CA . GLN B 1 548 ? 16 29.188 14.023 1 55.62 548 GLN B CA 1
ATOM 9351 C C . GLN B 1 548 ? 16.109 28.141 15.117 1 55.62 548 GLN B C 1
ATOM 9353 O O . GLN B 1 548 ? 15.203 27.312 15.281 1 55.62 548 GLN B O 1
ATOM 9358 N N . GLN B 1 549 ? 17.297 27.953 15.578 1 66.19 549 GLN B N 1
ATOM 9359 C CA . GLN B 1 549 ? 17.562 26.953 16.609 1 66.19 549 GLN B CA 1
ATOM 9360 C C . GLN B 1 549 ? 18.016 27.609 17.906 1 66.19 549 GLN B C 1
ATOM 9362 O O . GLN B 1 549 ? 18.562 28.703 17.891 1 66.19 549 GLN B O 1
ATOM 9367 N N . THR B 1 550 ? 17.516 27.094 19 1 75.94 550 THR B N 1
ATOM 9368 C CA . THR B 1 550 ? 18 27.5 20.328 1 75.94 550 THR B CA 1
ATOM 9369 C C . THR B 1 550 ? 19.25 26.703 20.703 1 75.94 550 THR B C 1
ATOM 9371 O O . THR B 1 550 ? 19.344 25.5 20.422 1 75.94 550 THR B O 1
ATOM 9374 N N . ARG B 1 551 ? 20.234 27.375 21.281 1 85 551 ARG B N 1
ATOM 9375 C CA . ARG B 1 551 ? 21.484 26.734 21.688 1 85 551 ARG B CA 1
ATOM 9376 C C . ARG B 1 551 ? 21.391 26.234 23.125 1 85 551 ARG B C 1
ATOM 9378 O O . ARG B 1 551 ? 20.859 26.938 24 1 85 551 ARG B O 1
ATOM 9385 N N . ARG B 1 552 ? 21.766 25.016 23.328 1 87.19 552 ARG B N 1
ATOM 9386 C CA . ARG B 1 552 ? 21.781 24.422 24.656 1 87.19 552 ARG B CA 1
ATOM 9387 C C . ARG B 1 552 ? 23.094 23.703 24.922 1 87.19 552 ARG B C 1
ATOM 9389 O O . ARG B 1 552 ? 23.625 23 24.047 1 87.19 552 ARG B O 1
ATOM 9396 N N . THR B 1 553 ? 23.609 23.891 26.047 1 90.5 553 THR B N 1
ATOM 9397 C CA . THR B 1 553 ? 24.797 23.141 26.453 1 90.5 553 THR B CA 1
ATOM 9398 C C . THR B 1 553 ? 24.422 21.734 26.922 1 90.5 553 THR B C 1
ATOM 9400 O O . THR B 1 553 ? 23.547 21.578 27.766 1 90.5 553 THR B O 1
ATOM 9403 N N . VAL B 1 554 ? 25.078 20.75 26.312 1 93.25 554 VAL B N 1
ATOM 9404 C CA . VAL B 1 554 ? 24.75 19.375 26.672 1 93.25 554 VAL B CA 1
ATOM 9405 C C . VAL B 1 554 ? 26.031 18.609 26.953 1 93.25 554 VAL B C 1
ATOM 9407 O O . VAL B 1 554 ? 27.109 18.984 26.484 1 93.25 554 VAL B O 1
ATOM 9410 N N . ALA B 1 555 ? 25.969 17.547 27.734 1 95.5 555 ALA B N 1
ATOM 9411 C CA . ALA B 1 555 ? 27.078 16.609 27.922 1 95.5 555 ALA B CA 1
ATOM 9412 C C . ALA B 1 555 ? 27.344 15.812 26.641 1 95.5 555 ALA B C 1
ATOM 9414 O O . ALA B 1 555 ? 26.422 15.539 25.875 1 95.5 555 ALA B O 1
ATOM 9415 N N . VAL B 1 556 ? 28.625 15.516 26.344 1 96.62 556 VAL B N 1
ATOM 9416 C CA . VAL B 1 556 ? 29.031 14.688 25.203 1 96.62 556 VAL B CA 1
ATOM 9417 C C . VAL B 1 556 ? 29.75 13.43 25.703 1 96.62 556 VAL B C 1
ATOM 9419 O O . VAL B 1 556 ? 30.547 13.5 26.641 1 96.62 556 VAL B O 1
ATOM 9422 N N . THR B 1 557 ? 29.422 12.32 25.188 1 97.75 557 THR B N 1
ATOM 9423 C CA . THR B 1 557 ? 30.078 11.047 25.484 1 97.75 557 THR B CA 1
ATOM 9424 C C . THR B 1 557 ? 30.5 10.344 24.203 1 97.75 557 THR B C 1
ATOM 9426 O O . THR B 1 557 ? 30.328 10.875 23.109 1 97.75 557 THR B O 1
ATOM 9429 N N . THR B 1 558 ? 31.266 9.273 24.328 1 98.25 558 THR B N 1
ATOM 9430 C CA . THR B 1 558 ? 31.578 8.375 23.219 1 98.25 558 THR B CA 1
ATOM 9431 C C . THR B 1 558 ? 30.875 7.035 23.406 1 98.25 558 THR B C 1
ATOM 9433 O O . THR B 1 558 ? 30.531 6.656 24.531 1 98.25 558 THR B O 1
ATOM 9436 N N . LEU B 1 559 ? 30.625 6.336 22.281 1 98.62 559 LEU B N 1
ATOM 9437 C CA . LEU B 1 559 ? 29.953 5.047 22.391 1 98.62 559 LEU B CA 1
ATOM 9438 C C . LEU B 1 559 ? 30.828 4.027 23.109 1 98.62 559 LEU B C 1
ATOM 9440 O O . LEU B 1 559 ? 30.344 3.133 23.797 1 98.62 559 LEU B O 1
ATOM 9444 N N . ASP B 1 560 ? 32.188 4.172 23 1 98.38 560 ASP B N 1
ATOM 9445 C CA . ASP B 1 560 ? 33.094 3.33 23.766 1 98.38 560 ASP B CA 1
ATOM 9446 C C . ASP B 1 560 ? 32.906 3.553 25.266 1 98.38 560 ASP B C 1
ATOM 9448 O O . ASP B 1 560 ? 32.906 2.596 26.047 1 98.38 560 ASP B O 1
ATOM 9452 N N . ALA B 1 561 ? 32.781 4.82 25.672 1 98.38 561 ALA B N 1
ATOM 9453 C CA . ALA B 1 561 ? 32.562 5.145 27.078 1 98.38 561 ALA B CA 1
ATOM 9454 C C . ALA B 1 561 ? 31.219 4.586 27.562 1 98.38 561 ALA B C 1
ATOM 9456 O O . ALA B 1 561 ? 31.125 4.066 28.688 1 98.38 561 ALA B O 1
ATOM 9457 N N . VAL B 1 562 ? 30.203 4.711 26.75 1 98.38 562 VAL B N 1
ATOM 9458 C CA . VAL B 1 562 ? 28.875 4.195 27.109 1 98.38 562 VAL B CA 1
ATOM 9459 C C . VAL B 1 562 ? 28.953 2.682 27.297 1 98.38 562 VAL B C 1
ATOM 9461 O O . VAL B 1 562 ? 28.375 2.143 28.25 1 98.38 562 VAL B O 1
ATOM 9464 N N . ALA B 1 563 ? 29.594 1.979 26.344 1 98.06 563 ALA B N 1
ATOM 9465 C CA . ALA B 1 563 ? 29.719 0.526 26.422 1 98.06 563 ALA B CA 1
ATOM 9466 C C . ALA B 1 563 ? 30.391 0.101 27.719 1 98.06 563 ALA B C 1
ATOM 9468 O O . ALA B 1 563 ? 29.984 -0.878 28.344 1 98.06 563 ALA B O 1
ATOM 9469 N N . ARG B 1 564 ? 31.406 0.841 28.125 1 97.19 564 ARG B N 1
ATOM 9470 C CA . ARG B 1 564 ? 32.094 0.549 29.359 1 97.19 564 ARG B CA 1
ATOM 9471 C C . ARG B 1 564 ? 31.219 0.82 30.578 1 97.19 564 ARG B C 1
ATOM 9473 O O . ARG B 1 564 ? 31.094 -0.023 31.469 1 97.19 564 ARG B O 1
ATOM 9480 N N . ALA B 1 565 ? 30.594 1.97 30.594 1 97.44 565 ALA B N 1
ATOM 9481 C CA . ALA B 1 565 ? 29.781 2.398 31.719 1 97.44 565 ALA B CA 1
ATOM 9482 C C . ALA B 1 565 ? 28.594 1.454 31.938 1 97.44 565 ALA B C 1
ATOM 9484 O O . ALA B 1 565 ? 28.203 1.189 33.062 1 97.44 565 ALA B O 1
ATOM 9485 N N . LYS B 1 566 ? 28.047 0.971 30.828 1 97.19 566 LYS B N 1
ATOM 9486 C CA . LYS B 1 566 ? 26.859 0.112 30.891 1 97.19 566 LYS B CA 1
ATOM 9487 C C . LYS B 1 566 ? 27.25 -1.362 30.891 1 97.19 566 LYS B C 1
ATOM 9489 O O . LYS B 1 566 ? 26.391 -2.24 30.969 1 97.19 566 LYS B O 1
ATOM 9494 N N . GLN B 1 567 ? 28.516 -1.677 30.75 1 96.62 567 GLN B N 1
ATOM 9495 C CA . GLN B 1 567 ? 29.047 -3.037 30.75 1 96.62 567 GLN B CA 1
ATOM 9496 C C . GLN B 1 567 ? 28.391 -3.893 29.688 1 96.62 567 GLN B C 1
ATOM 9498 O O . GLN B 1 567 ? 27.891 -4.984 29.969 1 96.62 567 GLN B O 1
ATOM 9503 N N . LEU B 1 568 ? 28.312 -3.314 28.547 1 96.38 568 LEU B N 1
ATOM 9504 C CA . LEU B 1 568 ? 27.703 -4.055 27.453 1 96.38 568 LEU B CA 1
ATOM 9505 C C . LEU B 1 568 ? 28.562 -5.266 27.078 1 96.38 568 LEU B C 1
ATOM 9507 O O . LEU B 1 568 ? 29.781 -5.148 26.922 1 96.38 568 LEU B O 1
ATOM 9511 N N . THR B 1 569 ? 27.953 -6.445 27.031 1 94.88 569 THR B N 1
ATOM 9512 C CA . THR B 1 569 ? 28.625 -7.688 26.672 1 94.88 569 THR B CA 1
ATOM 9513 C C . THR B 1 569 ? 27.906 -8.367 25.5 1 94.88 569 THR B C 1
ATOM 9515 O O . THR B 1 569 ? 26.766 -8.016 25.188 1 94.88 569 THR B O 1
ATOM 9518 N N . GLY B 1 570 ? 28.625 -9.25 24.828 1 96.5 570 GLY B N 1
ATOM 9519 C CA . GLY B 1 570 ? 28.047 -9.938 23.688 1 96.5 570 GLY B CA 1
ATOM 9520 C C . GLY B 1 570 ? 28.094 -9.133 22.406 1 96.5 570 GLY B C 1
ATOM 9521 O O . GLY B 1 570 ? 29.016 -8.328 22.203 1 96.5 570 GLY B O 1
ATOM 9522 N N . ARG B 1 571 ? 27.172 -9.453 21.422 1 96.81 571 ARG B N 1
ATOM 9523 C CA . ARG B 1 571 ? 27.109 -8.812 20.109 1 96.81 571 ARG B CA 1
ATOM 9524 C C . ARG B 1 571 ? 25.875 -7.918 20 1 96.81 571 ARG B C 1
ATOM 9526 O O . ARG B 1 571 ? 24.828 -8.203 20.594 1 96.81 571 ARG B O 1
ATOM 9533 N N . GLY B 1 572 ? 26.047 -6.836 19.25 1 97.75 572 GLY B N 1
ATOM 9534 C CA . GLY B 1 572 ? 24.922 -5.914 19.312 1 97.75 572 GLY B CA 1
ATOM 9535 C C . GLY B 1 572 ? 24.594 -5.285 17.984 1 97.75 572 GLY B C 1
ATOM 9536 O O . GLY B 1 572 ? 25.125 -5.684 16.953 1 97.75 572 GLY B O 1
ATOM 9537 N N . LEU B 1 573 ? 23.578 -4.43 17.969 1 98.5 573 LEU B N 1
ATOM 9538 C CA . LEU B 1 573 ? 23.078 -3.557 16.906 1 98.5 573 LEU B CA 1
ATOM 9539 C C . LEU B 1 573 ? 23.156 -2.094 17.328 1 98.5 573 LEU B C 1
ATOM 9541 O O . LEU B 1 573 ? 22.828 -1.758 18.484 1 98.5 573 LEU B O 1
ATOM 9545 N N . VAL B 1 574 ? 23.641 -1.266 16.422 1 98.81 574 VAL B N 1
ATOM 9546 C CA . VAL B 1 574 ? 23.719 0.162 16.719 1 98.81 574 VAL B CA 1
ATOM 9547 C C . VAL B 1 574 ? 22.938 0.951 15.68 1 98.81 574 VAL B C 1
ATOM 9549 O O . VAL B 1 574 ? 23.125 0.772 14.477 1 98.81 574 VAL B O 1
ATOM 9552 N N . LYS B 1 575 ? 22 1.717 16.094 1 98.75 575 LYS B N 1
ATOM 9553 C CA . LYS B 1 575 ? 21.281 2.67 15.258 1 98.75 575 LYS B CA 1
ATOM 9554 C C . LYS B 1 575 ? 21.812 4.086 15.453 1 98.75 575 LYS B C 1
ATOM 9556 O O . LYS B 1 575 ? 21.938 4.559 16.594 1 98.75 575 LYS B O 1
ATOM 9561 N N . LEU B 1 576 ? 22.203 4.734 14.398 1 98.19 576 LEU B N 1
ATOM 9562 C CA . LEU B 1 576 ? 22.703 6.102 14.438 1 98.19 576 LEU B CA 1
ATOM 9563 C C . LEU B 1 576 ? 21.766 7.051 13.695 1 98.19 576 LEU B C 1
ATOM 9565 O O . LEU B 1 576 ? 21.578 6.914 12.484 1 98.19 576 LEU B O 1
ATOM 9569 N N . ASP B 1 577 ? 21.172 7.977 14.32 1 95.69 577 ASP B N 1
ATOM 9570 C CA . ASP B 1 577 ? 20.375 9.07 13.781 1 95.69 577 ASP B CA 1
ATOM 9571 C C . ASP B 1 577 ? 20.578 10.344 14.602 1 95.69 577 ASP B C 1
ATOM 9573 O O . ASP B 1 577 ? 19.766 10.656 15.477 1 95.69 577 ASP B O 1
ATOM 9577 N N . VAL B 1 578 ? 21.672 11.062 14.266 1 93.31 578 VAL B N 1
ATOM 9578 C CA . VAL B 1 578 ? 22.031 12.211 15.078 1 93.31 578 VAL B CA 1
ATOM 9579 C C . VAL B 1 578 ? 22.094 13.461 14.211 1 93.31 578 VAL B C 1
ATOM 9581 O O . VAL B 1 578 ? 22.812 14.422 14.523 1 93.31 578 VAL B O 1
ATOM 9584 N N . GLN B 1 579 ? 21.438 13.398 13.047 1 88.19 579 GLN B N 1
ATOM 9585 C CA . GLN B 1 579 ? 21.172 14.531 12.172 1 88.19 579 GLN B CA 1
ATOM 9586 C C . GLN B 1 579 ? 22.469 15.125 11.625 1 88.19 579 GLN B C 1
ATOM 9588 O O . GLN B 1 579 ? 22.719 16.328 11.766 1 88.19 579 GLN B O 1
ATOM 9593 N N . GLY B 1 580 ? 23.375 14.227 11.047 1 89.25 580 GLY B N 1
ATOM 9594 C CA . GLY B 1 580 ? 24.484 14.711 10.25 1 89.25 580 GLY B CA 1
ATOM 9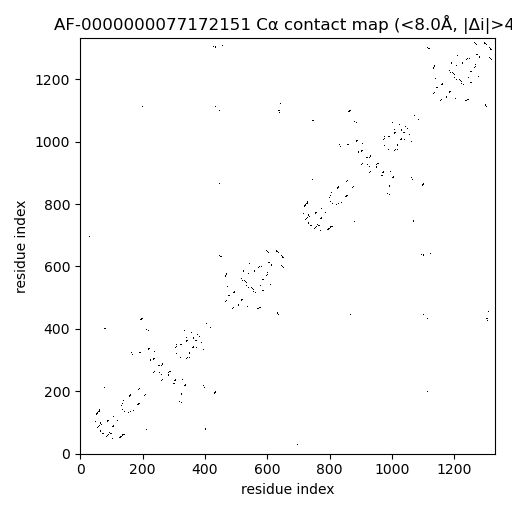595 C C . GLY B 1 580 ? 25.844 14.422 10.867 1 89.25 580 GLY B C 1
ATOM 9596 O O . GLY B 1 580 ? 26.875 14.492 10.188 1 89.25 580 GLY B O 1
ATOM 9597 N N . ALA B 1 581 ? 25.922 14.062 12.133 1 91.62 581 ALA B N 1
ATOM 9598 C CA . ALA B 1 581 ? 27.188 13.867 12.812 1 91.62 581 ALA B CA 1
ATOM 9599 C C . ALA B 1 581 ? 27.484 12.383 13.023 1 91.62 581 ALA B C 1
ATOM 9601 O O . ALA B 1 581 ? 28.234 12.016 13.922 1 91.62 581 ALA B O 1
ATOM 9602 N N . GLU B 1 582 ? 26.953 11.539 12.211 1 96 582 GLU B N 1
ATOM 9603 C CA . GLU B 1 582 ? 27.078 10.094 12.398 1 96 582 GLU B CA 1
ATOM 9604 C C . GLU B 1 582 ? 28.547 9.656 12.328 1 96 582 GLU B C 1
ATOM 9606 O O . GLU B 1 582 ? 28.953 8.758 13.055 1 96 582 GLU B O 1
ATOM 9611 N N . HIS B 1 583 ? 29.359 10.32 11.438 1 96.19 583 HIS B N 1
ATOM 9612 C CA . HIS B 1 583 ? 30.766 9.961 11.289 1 96.19 583 HIS B CA 1
ATOM 9613 C C . HIS B 1 583 ? 31.547 10.266 12.562 1 96.19 583 HIS B C 1
ATOM 9615 O O . HIS B 1 583 ? 32.469 9.523 12.93 1 96.19 583 HIS B O 1
ATOM 9621 N N . LEU B 1 584 ? 31.188 11.289 13.328 1 95.69 584 LEU B N 1
ATOM 9622 C CA . LEU B 1 584 ? 31.828 11.609 14.602 1 95.69 584 LEU B CA 1
ATOM 9623 C C . LEU B 1 584 ? 31.5 10.562 15.656 1 95.69 584 LEU B C 1
ATOM 9625 O O . LEU B 1 584 ? 32.375 10.188 16.453 1 95.69 584 LEU B O 1
ATOM 9629 N N . VAL B 1 585 ? 30.266 10.125 15.633 1 97.81 585 VAL B N 1
ATOM 9630 C CA . VAL B 1 585 ? 29.859 9.086 16.562 1 97.81 585 VAL B CA 1
ATOM 9631 C C . VAL B 1 585 ? 30.641 7.809 16.297 1 97.81 585 VAL B C 1
ATOM 9633 O O . VAL B 1 585 ? 31.094 7.145 17.234 1 97.81 585 VAL B O 1
ATOM 9636 N N . LEU B 1 586 ? 30.797 7.449 15.039 1 98.06 586 LEU B N 1
ATOM 9637 C CA . LEU B 1 586 ? 31.531 6.25 14.656 1 98.06 586 LEU B CA 1
ATOM 9638 C C . LEU B 1 586 ? 33 6.336 15.102 1 98.06 586 LEU B C 1
ATOM 9640 O O . LEU B 1 586 ? 33.562 5.336 15.523 1 98.06 586 LEU B O 1
ATOM 9644 N N . GLU B 1 587 ? 33.562 7.492 15.016 1 97.25 587 GLU B N 1
ATOM 9645 C CA . GLU B 1 587 ? 34.969 7.691 15.438 1 97.25 587 GLU B CA 1
ATOM 9646 C C . GLU B 1 587 ? 35.125 7.434 16.938 1 97.25 587 GLU B C 1
ATOM 9648 O O . GLU B 1 587 ? 36.188 6.996 17.391 1 97.25 587 GLU B O 1
ATOM 9653 N N . GLY B 1 588 ? 34.094 7.711 17.688 1 98 588 GLY B N 1
ATOM 9654 C CA . GLY B 1 588 ? 34.094 7.492 19.125 1 98 588 GLY B CA 1
ATOM 9655 C C . GLY B 1 588 ? 33.656 6.094 19.531 1 98 588 GLY B C 1
ATOM 9656 O O . GLY B 1 588 ? 33.438 5.82 20.703 1 98 588 GLY B O 1
ATOM 9657 N N . ALA B 1 589 ? 33.531 5.188 18.562 1 98.25 589 ALA B N 1
ATOM 9658 C CA . ALA B 1 589 ? 32.969 3.871 18.828 1 98.25 589 ALA B CA 1
ATOM 9659 C C . ALA B 1 589 ? 33.906 2.762 18.391 1 98.25 589 ALA B C 1
ATOM 9661 O O . ALA B 1 589 ? 33.5 1.629 18.156 1 98.25 589 ALA B O 1
ATOM 9662 N N . THR B 1 590 ? 35.156 3.004 18.234 1 95.94 590 THR B N 1
ATOM 9663 C CA . THR B 1 590 ? 36.125 2.1 17.625 1 95.94 590 THR B CA 1
ATOM 9664 C C . THR B 1 590 ? 36.156 0.761 18.359 1 95.94 590 THR B C 1
ATOM 9666 O O . THR B 1 590 ? 36.156 -0.298 17.719 1 95.94 590 THR B O 1
ATOM 9669 N N . GLU B 1 591 ? 36.219 0.718 19.672 1 96.56 591 GLU B N 1
ATOM 9670 C CA . GLU B 1 591 ? 36.25 -0.519 20.438 1 96.56 591 GLU B CA 1
ATOM 9671 C C . GLU B 1 591 ? 34.875 -1.223 20.406 1 96.56 591 GLU B C 1
ATOM 9673 O O . GLU B 1 591 ? 34.812 -2.438 20.203 1 96.56 591 GLU B O 1
ATOM 9678 N N . LEU B 1 592 ? 33.875 -0.499 20.562 1 97.75 592 LEU B N 1
ATOM 9679 C CA . LEU B 1 592 ? 32.5 -1.054 20.578 1 97.75 592 LEU B CA 1
ATOM 9680 C C . LEU B 1 592 ? 32.188 -1.736 19.25 1 97.75 592 LEU B C 1
ATOM 9682 O O . LEU B 1 592 ? 31.531 -2.785 19.234 1 97.75 592 LEU B O 1
ATOM 9686 N N . LEU B 1 593 ? 32.625 -1.141 18.125 1 97.5 593 LEU B N 1
ATOM 9687 C CA . LEU B 1 593 ? 32.25 -1.607 16.797 1 97.5 593 LEU B CA 1
ATOM 9688 C C . LEU B 1 593 ? 32.75 -3.018 16.547 1 97.5 593 LEU B C 1
ATOM 9690 O O . LEU B 1 593 ? 32.25 -3.732 15.68 1 97.5 593 LEU B O 1
ATOM 9694 N N . ARG B 1 594 ? 33.719 -3.42 17.297 1 95.5 594 ARG B N 1
ATOM 9695 C CA . ARG B 1 594 ? 34.25 -4.777 17.172 1 95.5 594 ARG B CA 1
ATOM 9696 C C . ARG B 1 594 ? 33.188 -5.801 17.625 1 95.5 594 ARG B C 1
ATOM 9698 O O . ARG B 1 594 ? 33.25 -6.969 17.234 1 95.5 594 ARG B O 1
ATOM 9705 N N . ARG B 1 595 ? 32.219 -5.348 18.391 1 96 595 ARG B N 1
ATOM 9706 C CA . ARG B 1 595 ? 31.203 -6.234 18.938 1 96 595 ARG B CA 1
ATOM 9707 C C . ARG B 1 595 ? 29.844 -5.957 18.281 1 96 595 ARG B C 1
ATOM 9709 O O . ARG B 1 595 ? 28.812 -6.402 18.781 1 96 595 ARG B O 1
ATOM 9716 N N . VAL B 1 596 ? 29.844 -5.277 17.25 1 97.94 596 VAL B N 1
ATOM 9717 C CA . VAL B 1 596 ? 28.594 -4.922 16.594 1 97.94 596 VAL B CA 1
ATOM 9718 C C . VAL B 1 596 ? 28.453 -5.699 15.281 1 97.94 596 VAL B C 1
ATOM 9720 O O . VAL B 1 596 ? 29.391 -5.73 14.469 1 97.94 596 VAL B O 1
ATOM 9723 N N . ASP B 1 597 ? 27.312 -6.332 15.102 1 97.5 597 ASP B N 1
ATOM 9724 C CA . ASP B 1 597 ? 27.094 -7.137 13.906 1 97.5 597 ASP B CA 1
ATOM 9725 C C . ASP B 1 597 ? 26.25 -6.367 12.875 1 97.5 597 ASP B C 1
ATOM 9727 O O . ASP B 1 597 ? 26.266 -6.699 11.688 1 97.5 597 ASP B O 1
ATOM 9731 N N . ALA B 1 598 ? 25.5 -5.359 13.32 1 98.31 598 ALA B N 1
ATOM 9732 C CA . ALA B 1 598 ? 24.625 -4.609 12.422 1 98.31 598 ALA B CA 1
ATOM 9733 C C . ALA B 1 598 ? 24.594 -3.131 12.797 1 98.31 598 ALA B C 1
ATOM 9735 O O . ALA B 1 598 ? 24.594 -2.783 13.977 1 98.31 598 ALA B O 1
ATOM 9736 N N . LEU B 1 599 ? 24.609 -2.287 11.812 1 98.62 599 LEU B N 1
ATOM 9737 C CA . LEU B 1 599 ? 24.453 -0.842 11.945 1 98.62 599 LEU B CA 1
ATOM 9738 C C . LEU B 1 599 ? 23.266 -0.345 11.133 1 98.62 599 LEU B C 1
ATOM 9740 O O . LEU B 1 599 ? 23.062 -0.781 10 1 98.62 599 LEU B O 1
ATOM 9744 N N . VAL B 1 600 ? 22.391 0.419 11.695 1 98.69 600 VAL B N 1
ATOM 9745 C CA . VAL B 1 600 ? 21.406 1.209 10.961 1 98.69 600 VAL B CA 1
ATOM 9746 C C . VAL B 1 600 ? 21.766 2.689 11.039 1 98.69 600 VAL B C 1
ATOM 9748 O O . VAL B 1 600 ? 21.734 3.293 12.117 1 98.69 600 VAL B O 1
ATOM 9751 N N . ILE B 1 601 ? 22.125 3.291 9.93 1 98.44 601 ILE B N 1
ATOM 9752 C CA . ILE B 1 601 ? 22.656 4.648 9.953 1 98.44 601 ILE B CA 1
ATOM 9753 C C . ILE B 1 601 ? 21.828 5.547 9.039 1 98.44 601 ILE B C 1
ATOM 9755 O O . ILE B 1 601 ? 21.578 5.195 7.883 1 98.44 601 ILE B O 1
ATOM 9759 N N . GLU B 1 602 ? 21.344 6.652 9.586 1 96.5 602 GLU B N 1
ATOM 9760 C CA . GLU B 1 602 ? 20.766 7.691 8.742 1 96.5 602 GLU B CA 1
ATOM 9761 C C . GLU B 1 602 ? 21.859 8.461 8 1 96.5 602 GLU B C 1
ATOM 9763 O O . GLU B 1 602 ? 22.797 8.969 8.617 1 96.5 602 GLU B O 1
ATOM 9768 N N . THR B 1 603 ? 21.812 8.492 6.707 1 95.12 603 THR B N 1
ATOM 9769 C CA . THR B 1 603 ? 22.781 9.188 5.875 1 95.12 603 THR B CA 1
ATOM 9770 C C . THR B 1 603 ? 22.109 10.266 5.035 1 95.12 603 THR B C 1
ATOM 9772 O O . THR B 1 603 ? 20.984 10.078 4.562 1 95.12 603 THR B O 1
ATOM 9775 N N . SER B 1 604 ? 22.766 11.414 4.953 1 93.69 604 SER B N 1
ATOM 9776 C CA . SER B 1 604 ? 22.281 12.484 4.086 1 93.69 604 SER B CA 1
ATOM 9777 C C . SER B 1 604 ? 22.797 12.328 2.664 1 93.69 604 SER B C 1
ATOM 9779 O O . SER B 1 604 ? 23.953 11.953 2.459 1 93.69 604 SER B O 1
ATOM 9781 N N . LEU B 1 605 ? 21.969 12.531 1.718 1 92.69 605 LEU B N 1
ATOM 9782 C CA . LEU B 1 605 ? 22.422 12.43 0.335 1 92.69 605 LEU B CA 1
ATOM 9783 C C . LEU B 1 605 ? 23.547 13.43 0.051 1 92.69 605 LEU B C 1
ATOM 9785 O O . LEU B 1 605 ? 24.531 13.086 -0.597 1 92.69 605 LEU B O 1
ATOM 9789 N N . GLU B 1 606 ? 23.312 14.688 0.516 1 88.19 606 GLU B N 1
ATOM 9790 C CA . GLU B 1 606 ? 24.312 15.742 0.417 1 88.19 606 GLU B CA 1
ATOM 9791 C C . GLU B 1 606 ? 24.75 16.219 1.798 1 88.19 606 GLU B C 1
ATOM 9793 O O . GLU B 1 606 ? 24 16.109 2.766 1 88.19 606 GLU B O 1
ATOM 9798 N N . ALA B 1 607 ? 25.969 16.766 1.711 1 81.62 607 ALA B N 1
ATOM 9799 C CA . ALA B 1 607 ? 26.469 17.297 2.98 1 81.62 607 ALA B CA 1
ATOM 9800 C C . ALA B 1 607 ? 25.703 18.562 3.385 1 81.62 607 ALA B C 1
ATOM 9802 O O . ALA B 1 607 ? 25.562 19.484 2.586 1 81.62 607 ALA B O 1
ATOM 9803 N N . GLY B 1 608 ? 24.734 18.531 4.188 1 71.06 608 GLY B N 1
ATOM 9804 C CA . GLY B 1 608 ? 23.922 19.656 4.586 1 71.06 608 GLY B CA 1
ATOM 9805 C C . GLY B 1 608 ? 24.688 20.672 5.414 1 71.06 608 GLY B C 1
ATOM 9806 O O . GLY B 1 608 ? 24.891 21.812 4.977 1 71.06 608 GLY B O 1
ATOM 9807 N N . ALA B 1 609 ? 25.062 20.359 6.566 1 71.25 609 ALA B N 1
ATOM 9808 C CA . ALA B 1 609 ? 25.734 21.25 7.52 1 71.25 609 ALA B CA 1
ATOM 9809 C C . ALA B 1 609 ? 27.25 21.203 7.34 1 71.25 609 ALA B C 1
ATOM 9811 O O . ALA B 1 609 ? 27.797 20.203 6.855 1 71.25 609 ALA B O 1
ATOM 9812 N N . ALA B 1 610 ? 27.891 22.359 7.656 1 77.12 610 ALA B N 1
ATOM 9813 C CA . ALA B 1 610 ? 29.344 22.375 7.648 1 77.12 610 ALA B CA 1
ATOM 9814 C C . ALA B 1 610 ? 29.906 21.234 8.484 1 77.12 610 ALA B C 1
ATOM 9816 O O . ALA B 1 610 ? 29.5 21.031 9.625 1 77.12 610 ALA B O 1
ATOM 9817 N N . GLY B 1 611 ? 30.703 20.391 7.82 1 84.88 611 GLY B N 1
ATOM 9818 C CA . GLY B 1 611 ? 31.312 19.25 8.508 1 84.88 611 GLY B CA 1
ATOM 9819 C C . GLY B 1 611 ? 30.547 17.953 8.281 1 84.88 611 GLY B C 1
ATOM 9820 O O . GLY B 1 611 ? 31.031 16.875 8.656 1 84.88 611 GLY B O 1
ATOM 9821 N N . GLY B 1 612 ? 29.438 18.031 7.707 1 89.12 612 GLY B N 1
ATOM 9822 C CA . GLY B 1 612 ? 28.672 16.828 7.43 1 89.12 612 GLY B CA 1
ATOM 9823 C C . GLY B 1 612 ? 29.266 15.984 6.316 1 89.12 612 GLY B C 1
ATOM 9824 O O . GLY B 1 612 ? 30.188 16.422 5.633 1 89.12 612 GLY B O 1
ATOM 9825 N N . LYS B 1 613 ? 28.859 14.766 6.215 1 92.88 613 LYS B N 1
ATOM 9826 C CA . LYS B 1 613 ? 29.281 13.844 5.172 1 92.88 613 LYS B CA 1
ATOM 9827 C C . LYS B 1 613 ? 28.109 13.422 4.289 1 92.88 613 LYS B C 1
ATOM 9829 O O . LYS B 1 613 ? 27.016 13.18 4.789 1 92.88 613 LYS B O 1
ATOM 9834 N N . ALA B 1 614 ? 28.406 13.422 3.031 1 92.06 614 ALA B N 1
ATOM 9835 C CA . ALA B 1 614 ? 27.391 12.961 2.084 1 92.06 614 ALA B CA 1
ATOM 9836 C C . ALA B 1 614 ? 27.328 11.438 2.057 1 92.06 614 ALA B C 1
ATOM 9838 O O . ALA B 1 614 ? 28.219 10.758 2.578 1 92.06 614 ALA B O 1
ATOM 9839 N N . LEU B 1 615 ? 26.312 10.883 1.417 1 94.06 615 LEU B N 1
ATOM 9840 C CA . LEU B 1 615 ? 26.016 9.453 1.347 1 94.06 615 LEU B CA 1
ATOM 9841 C C . LEU B 1 615 ? 27.25 8.672 0.88 1 94.06 615 LEU B C 1
ATOM 9843 O O . LEU B 1 615 ? 27.641 7.691 1.512 1 94.06 615 LEU B O 1
ATOM 9847 N N . GLY B 1 616 ? 27.828 9.102 -0.255 1 90.69 616 GLY B N 1
ATOM 9848 C CA . GLY B 1 616 ? 28.984 8.406 -0.787 1 90.69 616 GLY B CA 1
ATOM 9849 C C . GLY B 1 616 ? 30.141 8.312 0.205 1 90.69 616 GLY B C 1
ATOM 9850 O O . GLY B 1 616 ? 30.766 7.262 0.33 1 90.69 616 GLY B O 1
ATOM 9851 N N . GLU B 1 617 ? 30.391 9.398 0.933 1 92.44 617 GLU B N 1
ATOM 9852 C CA . GLU B 1 617 ? 31.453 9.43 1.935 1 92.44 617 GLU B CA 1
ATOM 9853 C C . GLU B 1 617 ? 31.141 8.492 3.1 1 92.44 617 GLU B C 1
ATOM 9855 O O . GLU B 1 617 ? 32 7.777 3.582 1 92.44 617 GLU B O 1
ATOM 9860 N N . MET B 1 618 ? 29.953 8.516 3.512 1 95.38 618 MET B N 1
ATOM 9861 C CA . MET B 1 618 ? 29.547 7.664 4.629 1 95.38 618 MET B CA 1
ATOM 9862 C C . MET B 1 618 ? 29.672 6.188 4.262 1 95.38 618 MET B C 1
ATOM 9864 O O . MET B 1 618 ? 30.109 5.375 5.086 1 95.38 618 MET B O 1
ATOM 9868 N N . LEU B 1 619 ? 29.297 5.844 3.033 1 94.56 619 LEU B N 1
ATOM 9869 C CA . LEU B 1 619 ? 29.406 4.461 2.582 1 94.56 619 LEU B CA 1
ATOM 9870 C C . LEU B 1 619 ? 30.859 3.998 2.621 1 94.56 619 LEU B C 1
ATOM 9872 O O . LEU B 1 619 ? 31.141 2.865 3.018 1 94.56 619 LEU B O 1
ATOM 9876 N N . GLN B 1 620 ? 31.719 4.867 2.275 1 92.62 620 GLN B N 1
ATOM 9877 C CA . GLN B 1 620 ? 33.156 4.543 2.301 1 92.62 620 GLN B CA 1
ATOM 9878 C C . GLN B 1 620 ? 33.656 4.355 3.732 1 92.62 620 GLN B C 1
ATOM 9880 O O . GLN B 1 620 ? 34.375 3.412 4.02 1 92.62 620 GLN B O 1
ATOM 9885 N N . ILE B 1 621 ? 33.25 5.289 4.578 1 95.56 621 ILE B N 1
ATOM 9886 C CA . ILE B 1 621 ? 33.656 5.234 5.98 1 95.56 621 ILE B CA 1
ATOM 9887 C C . ILE B 1 621 ? 33.188 3.916 6.598 1 95.56 621 ILE B C 1
ATOM 9889 O O . ILE B 1 621 ? 33.969 3.213 7.234 1 95.56 621 ILE B O 1
ATOM 9893 N N . VAL B 1 622 ? 31.969 3.527 6.391 1 96.69 622 VAL B N 1
ATOM 9894 C CA . VAL B 1 622 ? 31.375 2.342 7 1 96.69 622 VAL B CA 1
ATOM 9895 C C . VAL B 1 622 ? 32.031 1.085 6.43 1 96.69 622 VAL B C 1
ATOM 9897 O O . VAL B 1 622 ? 32.281 0.12 7.156 1 96.69 622 VAL B O 1
ATOM 9900 N N . ALA B 1 623 ? 32.312 1.125 5.105 1 93.94 623 ALA B N 1
ATOM 9901 C CA . ALA B 1 623 ? 33 0.004 4.473 1 93.94 623 ALA B CA 1
ATOM 9902 C C . ALA B 1 623 ? 34.375 -0.216 5.102 1 93.94 623 ALA B C 1
ATOM 9904 O O . ALA B 1 623 ? 34.781 -1.356 5.32 1 93.94 623 ALA B O 1
ATOM 9905 N N . GLN B 1 624 ? 35.094 0.836 5.371 1 94.31 624 GLN B N 1
ATOM 9906 C CA . GLN B 1 624 ? 36.406 0.769 5.961 1 94.31 624 GLN B CA 1
ATOM 9907 C C . GLN B 1 624 ? 36.344 0.217 7.383 1 94.31 624 GLN B C 1
ATOM 9909 O O . GLN B 1 624 ? 37.344 -0.337 7.879 1 94.31 624 GLN B O 1
ATOM 9914 N N . LEU B 1 625 ? 35.25 0.362 8 1 96.38 625 LEU B N 1
ATOM 9915 C CA . LEU B 1 625 ? 35.062 -0.138 9.359 1 96.38 625 LEU B CA 1
ATOM 9916 C C . LEU B 1 625 ? 34.688 -1.616 9.344 1 96.38 625 LEU B C 1
ATOM 9918 O O . LEU B 1 625 ? 34.5 -2.223 10.406 1 96.38 625 LEU B O 1
ATOM 9922 N N . GLY B 1 626 ? 34.531 -2.236 8.188 1 94.88 626 GLY B N 1
ATOM 9923 C CA . GLY B 1 626 ? 34.312 -3.668 8.07 1 94.88 626 GLY B CA 1
ATOM 9924 C C . GLY B 1 626 ? 32.844 -4.031 7.934 1 94.88 626 GLY B C 1
ATOM 9925 O O . GLY B 1 626 ? 32.438 -5.164 8.219 1 94.88 626 GLY B O 1
ATOM 9926 N N . PHE B 1 627 ? 32.031 -3.092 7.547 1 96.5 627 PHE B N 1
ATOM 9927 C CA . PHE B 1 627 ? 30.609 -3.352 7.352 1 96.5 627 PHE B CA 1
ATOM 9928 C C . PHE B 1 627 ? 30.234 -3.23 5.879 1 96.5 627 PHE B C 1
ATOM 9930 O O . PHE B 1 627 ? 30.875 -2.494 5.129 1 96.5 627 PHE B O 1
ATOM 9937 N N . ALA B 1 628 ? 29.25 -3.965 5.461 1 95 628 ALA B N 1
ATOM 9938 C CA . ALA B 1 628 ? 28.766 -3.936 4.078 1 95 628 ALA B CA 1
ATOM 9939 C C . ALA B 1 628 ? 27.312 -3.471 4.008 1 95 628 ALA B C 1
ATOM 9941 O O . ALA B 1 628 ? 26.516 -3.758 4.906 1 95 628 ALA B O 1
ATOM 9942 N N . TYR B 1 629 ? 27 -2.781 2.941 1 96.44 629 TYR B N 1
ATOM 9943 C CA . TYR B 1 629 ? 25.625 -2.426 2.635 1 96.44 629 TYR B CA 1
ATOM 9944 C C . TYR B 1 629 ? 24.734 -3.668 2.562 1 96.44 629 TYR B C 1
ATOM 9946 O O . TYR B 1 629 ? 25.016 -4.59 1.789 1 96.44 629 TYR B O 1
ATOM 9954 N N . ALA B 1 630 ? 23.672 -3.725 3.387 1 96.5 630 ALA B N 1
ATOM 9955 C CA . ALA B 1 630 ? 22.875 -4.949 3.441 1 96.5 630 ALA B CA 1
ATOM 9956 C C . ALA B 1 630 ? 21.453 -4.699 2.973 1 96.5 630 ALA B C 1
ATOM 9958 O O . ALA B 1 630 ? 20.844 -5.551 2.32 1 96.5 630 ALA B O 1
ATOM 9959 N N . ASP B 1 631 ? 20.859 -3.562 3.348 1 97.31 631 ASP B N 1
ATOM 9960 C CA . ASP B 1 631 ? 19.453 -3.293 3.037 1 97.31 631 ASP B CA 1
ATOM 9961 C C . ASP B 1 631 ? 19.141 -1.809 3.197 1 97.31 631 ASP B C 1
ATOM 9963 O O . ASP B 1 631 ? 19.906 -1.064 3.811 1 97.31 631 ASP B O 1
ATOM 9967 N N . ASP B 1 632 ? 18.047 -1.395 2.555 1 96.69 632 ASP B N 1
ATOM 9968 C CA . ASP B 1 632 ? 17.469 -0.077 2.811 1 96.69 632 ASP B CA 1
ATOM 9969 C C . ASP B 1 632 ? 16.531 -0.113 4.008 1 96.69 632 ASP B C 1
ATOM 9971 O O . ASP B 1 632 ? 15.68 -1.001 4.105 1 96.69 632 ASP B O 1
ATOM 9975 N N . ALA B 1 633 ? 16.688 0.8 4.898 1 97.19 633 ALA B N 1
ATOM 9976 C CA . ALA B 1 633 ? 15.898 0.786 6.129 1 97.19 633 ALA B CA 1
ATOM 9977 C C . ALA B 1 633 ? 15.023 2.031 6.238 1 97.19 633 ALA B C 1
ATOM 9979 O O . ALA B 1 633 ? 14.453 2.305 7.297 1 97.19 633 ALA B O 1
ATOM 9980 N N . GLY B 1 634 ? 14.977 2.836 5.266 1 95.19 634 GLY B N 1
ATOM 9981 C CA . GLY B 1 634 ? 14.109 4 5.281 1 95.19 634 GLY B CA 1
ATOM 9982 C C . GLY B 1 634 ? 14.656 5.164 4.473 1 95.19 634 GLY B C 1
ATOM 9983 O O . GLY B 1 634 ? 15.789 5.113 3.986 1 95.19 634 GLY B O 1
ATOM 9984 N N . GLU B 1 635 ? 13.789 6.18 4.27 1 94.31 635 GLU B N 1
ATOM 9985 C CA . GLU B 1 635 ? 14.18 7.398 3.559 1 94.31 635 GLU B CA 1
ATOM 9986 C C . GLU B 1 635 ? 13.375 8.602 4.055 1 94.31 635 GLU B C 1
ATOM 9988 O O . GLU B 1 635 ? 12.305 8.445 4.633 1 94.31 635 GLU B O 1
ATOM 9993 N N . TRP B 1 636 ? 13.961 9.719 3.961 1 91.31 636 TRP B N 1
ATOM 9994 C CA . TRP B 1 636 ? 13.266 10.984 4.172 1 91.31 636 TRP B CA 1
ATOM 9995 C C . TRP B 1 636 ? 13.266 11.82 2.898 1 91.31 636 TRP B C 1
ATOM 9997 O O . TRP B 1 636 ? 14.312 12.07 2.309 1 91.31 636 TRP B O 1
ATOM 10007 N N . ARG B 1 637 ? 12.094 12.203 2.516 1 91.12 637 ARG B N 1
ATOM 10008 C CA . ARG B 1 637 ? 11.906 12.984 1.298 1 91.12 637 ARG B CA 1
ATOM 10009 C C . ARG B 1 637 ? 11.32 14.359 1.616 1 91.12 637 ARG B C 1
ATOM 10011 O O . ARG B 1 637 ? 10.531 14.508 2.549 1 91.12 637 ARG B O 1
ATOM 10018 N N . ALA B 1 638 ? 11.789 15.281 0.868 1 87.44 638 ALA B N 1
ATOM 10019 C CA . ALA B 1 638 ? 11.219 16.609 1.013 1 87.44 638 ALA B CA 1
ATOM 10020 C C . ALA B 1 638 ? 9.703 16.594 0.826 1 87.44 638 ALA B C 1
ATOM 10022 O O . ALA B 1 638 ? 9.203 16.094 -0.19 1 87.44 638 ALA B O 1
ATOM 10023 N N . PRO B 1 639 ? 8.984 17.109 1.771 1 79.56 639 PRO B N 1
ATOM 10024 C CA . PRO B 1 639 ? 7.52 17.078 1.684 1 79.56 639 PRO B CA 1
ATOM 10025 C C . PRO B 1 639 ? 6.984 17.812 0.451 1 79.56 639 PRO B C 1
ATOM 10027 O O . PRO B 1 639 ? 5.934 17.438 -0.079 1 79.56 639 PRO B O 1
ATOM 10030 N N . ALA B 1 640 ? 7.656 18.828 -0.028 1 76.56 640 ALA B N 1
ATOM 10031 C CA . ALA B 1 640 ? 7.168 19.703 -1.095 1 76.56 640 ALA B CA 1
ATOM 10032 C C . ALA B 1 640 ? 7.211 19 -2.445 1 76.56 640 ALA B C 1
ATOM 10034 O O . ALA B 1 640 ? 6.27 19.094 -3.236 1 76.56 640 ALA B O 1
ATOM 10035 N N . ASP B 1 641 ? 8.336 18.219 -2.727 1 83.88 641 ASP B N 1
ATOM 10036 C CA . ASP B 1 641 ? 8.469 17.719 -4.094 1 83.88 641 ASP B CA 1
ATOM 10037 C C . ASP B 1 641 ? 8.938 16.266 -4.102 1 83.88 641 ASP B C 1
ATOM 10039 O O . ASP B 1 641 ? 9.117 15.672 -5.168 1 83.88 641 ASP B O 1
ATOM 10043 N N . GLY B 1 642 ? 9.203 15.727 -3.014 1 89.81 642 GLY B N 1
ATOM 10044 C CA . GLY B 1 642 ? 9.539 14.32 -2.922 1 89.81 642 GLY B CA 1
ATOM 10045 C C . GLY B 1 642 ? 11.016 14.047 -3.166 1 89.81 642 GLY B C 1
ATOM 10046 O O . GLY B 1 642 ? 11.43 12.883 -3.256 1 89.81 642 GLY B O 1
ATOM 10047 N N . ARG B 1 643 ? 11.891 15.109 -3.281 1 92 643 ARG B N 1
ATOM 10048 C CA . ARG B 1 643 ? 13.328 14.914 -3.443 1 92 643 ARG B CA 1
ATOM 10049 C C . ARG B 1 643 ? 13.898 14.109 -2.277 1 92 643 ARG B C 1
ATOM 10051 O O . ARG B 1 643 ? 13.57 14.367 -1.118 1 92 643 ARG B O 1
ATOM 10058 N N . LEU B 1 644 ? 14.703 13.07 -2.662 1 94.69 644 LEU B N 1
ATOM 10059 C CA . LEU B 1 644 ? 15.328 12.242 -1.636 1 94.69 644 LEU B CA 1
ATOM 10060 C C . LEU B 1 644 ? 16.375 13.039 -0.861 1 94.69 644 LEU B C 1
ATOM 10062 O O . LEU B 1 644 ? 17.312 13.578 -1.452 1 94.69 644 LEU B O 1
ATOM 10066 N N . LEU B 1 645 ? 16.25 13.18 0.445 1 91.94 645 LEU B N 1
ATOM 10067 C CA . LEU B 1 645 ? 17.156 13.984 1.251 1 91.94 645 LEU B CA 1
ATOM 10068 C C . LEU B 1 645 ? 18.047 13.094 2.105 1 91.94 645 LEU B C 1
ATOM 10070 O O . LEU B 1 645 ? 19.25 13.375 2.254 1 91.94 645 LEU B O 1
ATOM 10074 N N . GLN B 1 646 ? 17.469 12.07 2.672 1 93.69 646 GLN B N 1
ATOM 10075 C CA . GLN B 1 646 ? 18.203 11.195 3.568 1 93.69 646 GLN B CA 1
ATOM 10076 C C . GLN B 1 646 ? 17.797 9.734 3.365 1 93.69 646 GLN B C 1
ATOM 10078 O O . GLN B 1 646 ? 16.703 9.453 2.881 1 93.69 646 GLN B O 1
ATOM 10083 N N . LYS B 1 647 ? 18.672 8.852 3.719 1 95.62 647 LYS B N 1
ATOM 10084 C CA . LYS B 1 647 ? 18.438 7.414 3.678 1 95.62 647 LYS B CA 1
ATOM 10085 C C . LYS B 1 647 ? 18.891 6.746 4.977 1 95.62 647 LYS B C 1
ATOM 10087 O O . LYS B 1 647 ? 19.922 7.102 5.531 1 95.62 647 LYS B O 1
ATOM 10092 N N . ASP B 1 648 ? 18.078 5.848 5.457 1 97.5 648 ASP B N 1
ATOM 10093 C CA . ASP B 1 648 ? 18.5 4.898 6.484 1 97.5 648 ASP B CA 1
ATOM 10094 C C . ASP B 1 648 ? 18.984 3.59 5.859 1 97.5 648 ASP B C 1
ATO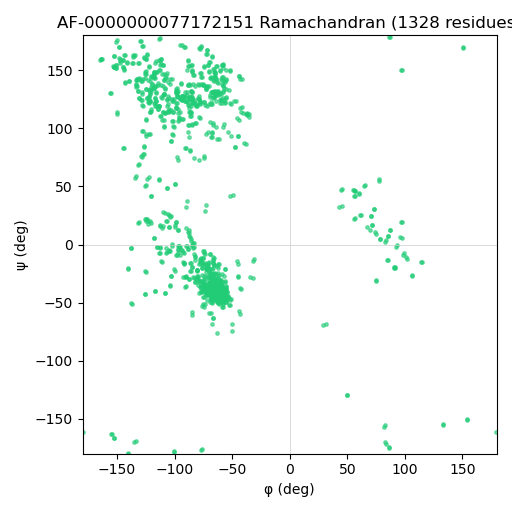M 10096 O O . ASP B 1 648 ? 18.25 2.951 5.105 1 97.5 648 ASP B O 1
ATOM 10100 N N . ILE B 1 649 ? 20.172 3.252 6.211 1 98.12 649 ILE B N 1
ATOM 10101 C CA . ILE B 1 649 ? 20.766 2.078 5.578 1 98.12 649 ILE B CA 1
ATOM 10102 C C . ILE B 1 649 ? 21.156 1.057 6.645 1 98.12 649 ILE B C 1
ATOM 10104 O O . ILE B 1 649 ? 21.688 1.417 7.695 1 98.12 649 ILE B O 1
ATOM 10108 N N . LEU B 1 650 ? 20.797 -0.213 6.441 1 98.5 650 LEU B N 1
ATOM 10109 C CA . LEU B 1 650 ? 21.25 -1.334 7.262 1 98.5 650 LEU B CA 1
ATOM 10110 C C . LEU B 1 650 ? 22.562 -1.902 6.746 1 98.5 650 LEU B C 1
ATOM 10112 O O . LEU B 1 650 ? 22.656 -2.281 5.578 1 98.5 650 LEU B O 1
ATOM 10116 N N . PHE B 1 651 ? 23.578 -1.883 7.555 1 98 651 PHE B N 1
ATOM 10117 C CA . PHE B 1 651 ? 24.891 -2.482 7.266 1 98 651 PHE B CA 1
ATOM 10118 C C . PHE B 1 651 ? 25.109 -3.719 8.125 1 98 651 PHE B C 1
ATOM 10120 O O . PHE B 1 651 ? 24.75 -3.736 9.305 1 98 651 PHE B O 1
ATOM 10127 N N . LEU B 1 652 ? 25.703 -4.715 7.559 1 97.19 652 LEU B N 1
ATOM 10128 C CA . LEU B 1 652 ? 26.078 -5.914 8.305 1 97.19 652 LEU B CA 1
ATOM 10129 C C . LEU B 1 652 ? 27.578 -6.125 8.289 1 97.19 652 LEU B C 1
ATOM 10131 O O . LEU B 1 652 ? 28.25 -5.797 7.309 1 97.19 652 LEU B O 1
ATOM 10135 N N . ARG B 1 653 ? 28.031 -6.609 9.375 1 96.25 653 ARG B N 1
ATOM 10136 C CA . ARG B 1 653 ? 29.453 -6.926 9.453 1 96.25 653 ARG B CA 1
ATOM 10137 C C . ARG B 1 653 ? 29.844 -7.961 8.406 1 96.25 653 ARG B C 1
ATOM 10139 O O . ARG B 1 653 ? 29.141 -8.953 8.203 1 96.25 653 ARG B O 1
ATOM 10146 N N . LYS B 1 654 ? 30.875 -7.684 7.664 1 90.81 654 LYS B N 1
ATOM 10147 C CA . LYS B 1 654 ? 31.391 -8.617 6.664 1 90.81 654 LYS B CA 1
ATOM 10148 C C . LYS B 1 654 ? 31.969 -9.867 7.324 1 90.81 654 LYS B C 1
ATOM 10150 O O . LYS B 1 654 ? 32.562 -9.789 8.391 1 90.81 654 LYS B O 1
ATOM 10155 N N . ALA B 1 655 ? 31.516 -11.039 6.766 1 76.94 655 ALA B N 1
ATOM 10156 C CA . ALA B 1 655 ? 32.156 -12.266 7.254 1 76.94 655 ALA B CA 1
ATOM 10157 C C . ALA B 1 655 ? 33.656 -12.227 7.043 1 76.94 655 ALA B C 1
ATOM 10159 O O . ALA B 1 655 ? 34.125 -11.688 6.047 1 76.94 655 ALA B O 1
ATOM 10160 N N . PRO B 1 656 ? 34.375 -12.445 8.148 1 61.59 656 PRO B N 1
ATOM 10161 C CA . PRO B 1 656 ? 35.844 -12.523 7.926 1 61.59 656 PRO B CA 1
ATOM 10162 C C . PRO B 1 656 ? 36.219 -13.445 6.766 1 61.59 656 PRO B C 1
ATOM 10164 O O . PRO B 1 656 ? 35.5 -14.414 6.488 1 61.59 656 PRO B O 1
ATOM 10167 N N . PRO B 1 657 ? 36.969 -12.883 5.773 1 51.78 657 PRO B N 1
ATOM 10168 C CA . PRO B 1 657 ? 37.375 -13.781 4.695 1 51.78 657 PRO B CA 1
ATOM 10169 C C . PRO B 1 657 ? 37.719 -15.18 5.195 1 51.78 657 PRO B C 1
ATOM 10171 O O . PRO B 1 657 ? 38.281 -15.328 6.289 1 51.78 657 PRO B O 1
ATOM 10174 N N . ALA B 1 658 ? 36.906 -16.141 4.801 1 49.16 658 ALA B N 1
ATOM 10175 C CA . ALA B 1 658 ? 37.25 -17.516 5.164 1 49.16 658 ALA B CA 1
ATOM 10176 C C . ALA B 1 658 ? 38.781 -17.719 5.082 1 49.16 658 ALA B C 1
ATOM 10178 O O . ALA B 1 658 ? 39.406 -17.266 4.129 1 49.16 658 ALA B O 1
ATOM 10179 N N . ARG B 1 659 ? 39.531 -17.938 6.141 1 45.03 659 ARG B N 1
ATOM 10180 C CA . ARG B 1 659 ? 40.906 -18.375 6.074 1 45.03 659 ARG B CA 1
ATOM 10181 C C . ARG B 1 659 ? 41.094 -19.469 5.031 1 45.03 659 ARG B C 1
ATOM 10183 O O . ARG B 1 659 ? 40.312 -20.422 4.988 1 45.03 659 ARG B O 1
ATOM 10190 N N . PRO B 1 660 ? 41.906 -19.219 3.99 1 40.97 660 PRO B N 1
ATOM 10191 C CA . PRO B 1 660 ? 42.219 -20.391 3.176 1 40.97 660 PRO B CA 1
ATOM 10192 C C . PRO B 1 660 ? 42.562 -21.625 4.016 1 40.97 660 PRO B C 1
ATOM 10194 O O . PRO B 1 660 ? 43.156 -21.484 5.09 1 40.97 660 PRO B O 1
ATOM 10197 N N . SER B 1 661 ? 41.656 -22.531 4.039 1 36.59 661 SER B N 1
ATOM 10198 C CA . SER B 1 661 ? 42.125 -23.766 4.652 1 36.59 661 SER B CA 1
ATOM 10199 C C . SER B 1 661 ? 43.5 -24.156 4.152 1 36.59 661 SER B C 1
ATOM 10201 O O . SER B 1 661 ? 43.75 -24.234 2.945 1 36.59 661 SER B O 1
ATOM 10203 N N . THR B 1 662 ? 44.531 -23.828 4.738 1 36.88 662 THR B N 1
ATOM 10204 C CA . THR B 1 662 ? 45.875 -24.375 4.496 1 36.88 662 THR B CA 1
ATOM 10205 C C . THR B 1 662 ? 45.812 -25.906 4.391 1 36.88 662 THR B C 1
ATOM 10207 O O . THR B 1 662 ? 46.875 -26.562 4.344 1 36.88 662 THR B O 1
ATOM 10210 N N . ASP B 1 663 ? 44.781 -26.578 4.812 1 34.12 663 ASP B N 1
ATOM 10211 C CA . ASP B 1 663 ? 45.094 -28 4.734 1 34.12 663 ASP B CA 1
ATOM 10212 C C . ASP B 1 663 ? 45.219 -28.453 3.283 1 34.12 663 ASP B C 1
ATOM 10214 O O . ASP B 1 663 ? 44.344 -28.234 2.477 1 34.12 663 ASP B O 1
ATOM 10218 N N . GLY B 1 664 ? 46.469 -28.516 2.717 1 29.84 664 GLY B N 1
ATOM 10219 C CA . GLY B 1 664 ? 47.094 -29.188 1.608 1 29.84 664 GLY B CA 1
ATOM 10220 C C . GLY B 1 664 ? 46.5 -30.562 1.315 1 29.84 664 GLY B C 1
ATOM 10221 O O . GLY B 1 664 ? 47.031 -31.312 0.49 1 29.84 664 GLY B O 1
ATOM 10222 N N . ARG B 1 665 ? 45.719 -31.156 2.174 1 30.25 665 ARG B N 1
ATOM 10223 C CA . ARG B 1 665 ? 45.594 -32.594 1.843 1 30.25 665 ARG B CA 1
ATOM 10224 C C . ARG B 1 665 ? 44.719 -32.781 0.604 1 30.25 665 ARG B C 1
ATOM 10226 O O . ARG B 1 665 ? 44.406 -33.906 0.235 1 30.25 665 ARG B O 1
ATOM 10233 N N . ASN B 1 666 ? 44.531 -31.969 -0.623 1 22.31 666 ASN B N 1
ATOM 10234 C CA . ASN B 1 666 ? 44.656 -32.812 -1.807 1 22.31 666 ASN B CA 1
ATOM 10235 C C . ASN B 1 666 ? 46.094 -32.844 -2.316 1 22.31 666 ASN B C 1
ATOM 10237 O O . ASN B 1 666 ? 46.781 -31.797 -2.307 1 22.31 666 ASN B O 1
#

pLDDT: mean 85.73, std 17.85, range [21.02, 98.81]

Nearest PDB structures (foldseek):
  2r3s-assembly1_A  TM=5.074E-01  e=1.050E-04  Nostoc punctiforme PCC 73102
  3e05-assembly1_A  TM=6.265E-01  e=8.794E-04  Geobacter metallireducens GS-15
  3e05-assembly2_H  TM=6.007E-01  e=8.794E-04  Geobacter metallireducens GS-15
  7pga-assembly2_C  TM=4.086E-01  e=3.629E-05  Streptomyces peucetius
  8tji-assembly1_B  TM=3.939E-01  e=3.500E-03  uncultured bacterium

Secondary structure (DSSP, 8-state):
-----HHHHHHHHHS-HHHHHHHHHHHHTS-----SS--HHHHHHHHHHTT---SSEEEEEESS--STTSHHHHHHHHHTTT--SEEEEES---S-S----SSEEEE---TT--HHHHHHHHHHHHTT--EEEEEE--SSHHHHHHHHHHHHHHT--EEEEESS-SSSS--SS-HHHHHHHHHT-SEEEESSHHHHHHHHHHH----EE----B-GGG---S--PPPHHHHHH-EEEEES----HHHHHHHHHHHHHHT-EEEEE----TT----HHHHHHTTEEE-----HHHHHHHGGG-S-EEEE----STT-S-HHHHHH---HHHHHHHHHH---EEEES-TTSHHHHHHHHHTSEEEE-S-HHHHHHHHHHHTSHHHHHHHHHHHHHHGGGGB-SSHHHHHHHHHHHTS-SS-HHHHHSPPPGGG-PPP-PPPPPTT--HHHHHHHHHHHTT-TT---SEEEEES-TTSHHHHHHGGG-TTSEEEEE-TTHHHHHHTT--HHHHH-TT-EEE-SEE-SS-EEEEEEE-TTSTT-BSS--SSS-EEEEEEEE-HHHHHHHHT--S-EEEEE-SSS-HHHHHHTTTTGGGGEEEEEEEEESS--STT--BHHHHHHHHHHTTEEEEEEEEEEE-TTT--EEEEEEEEEEPPP----------/-----HHHHHHHHHS-HHHHHHHHHHHHTS-----SS--HHHHHHHHHHTT---SSEEEEEESS--STTSHHHHHHHHHTTT--SEEEEES---S-S----SSEEEE---TT--HHHHHHHHHHHHTT--EEEEEE--SSHHHHHHHHHHHHHHT--EEEEESS-SSSS--SS-HHHHHHHHHT-SEEEESSHHHHHHHHHHH----EE----B-GGG---S--PPPHHHHHH-EEEEES----HHHHHHHHHHHHHHT-EEEEE----TT----HHHHHHTTEEE-----HHHHHHHGGG-S-EEEE----STT-S-HHHHHH---HHHHHHHHHT---EEEES-TTSHHHHHHHHHTSEEEE-S-HHHHHHHHHHHTSHHHHHHHHHHHHHHGGGGB-SSHHHHHHHHHHHTS-SS-HHHHHS---GGG-PPP-PPPPPTT--HHHHHHHHHHHTT-TT---SEEEEES-TTSHHHHHHGGG-TTSEEEEE-TTHHHHHHTT--HHHHH-TT-EEE-SEE-SS-EEEEEEE-TTSTT-BSS--SSS-EEEEEEEE-HHHHHHHTT--S-EEEEE-STT-HHHHHHTTTTGGGGEEEEEEEEESS--STT--BHHHHHHHHHHTTEEEEEEEEEEE-TTT--EEEEEEEEEEPPP----------

Organism: Gloeobacter violaceus (strain ATCC 29082 / PCC 7421) (NCBI:txid251221)